Protein AF-0000000085155323 (afdb_homodimer)

Radius of gyration: 38.3 Å; Cα contacts (8 Å, |Δi|>4): 2342; chains: 2; bounding box: 108×114×88 Å

Solvent-accessible surface area (backbone atoms only — not comparable to full-atom values): 46803 Å² total; per-residue (Å²): 136,84,78,76,76,76,76,71,76,67,81,71,76,79,70,75,76,80,62,43,16,63,54,38,17,69,65,25,42,39,68,64,29,49,54,47,26,47,52,47,40,51,40,6,64,74,34,85,39,11,15,18,62,76,39,69,12,22,55,50,49,52,51,49,56,50,46,56,42,41,75,61,59,31,64,68,46,60,58,71,47,78,42,77,42,79,75,39,72,57,72,26,27,37,31,47,90,86,42,78,29,72,39,43,60,63,14,47,70,36,49,40,58,90,95,31,43,64,19,43,70,40,67,32,77,45,52,40,26,64,41,50,81,27,42,65,88,65,51,57,86,47,15,29,33,44,26,40,58,49,99,50,31,52,54,45,26,48,51,16,38,43,74,26,46,33,55,29,37,35,30,34,45,68,76,79,74,69,63,78,50,77,62,29,66,48,93,65,43,46,78,64,47,88,42,30,28,34,36,28,45,55,70,44,40,56,49,56,73,66,52,88,55,59,32,35,39,33,31,58,35,41,40,42,84,34,69,41,44,32,40,39,33,44,34,78,30,35,35,74,53,38,20,41,32,38,36,18,35,61,20,13,36,76,57,6,30,16,26,31,51,19,28,34,14,35,20,32,55,50,44,35,48,62,72,53,37,28,75,38,95,34,56,17,11,41,31,42,35,32,24,17,41,34,66,91,37,54,47,31,55,48,55,53,54,60,67,39,51,42,67,60,53,38,15,43,41,31,41,37,38,33,44,21,32,17,22,59,37,41,50,50,29,27,33,35,34,66,56,80,55,68,79,28,85,96,53,54,69,87,58,49,24,73,29,4,38,20,40,26,23,47,54,36,12,49,34,12,60,67,47,38,72,57,40,70,32,65,58,54,83,70,43,80,51,32,66,41,26,75,50,54,29,14,37,29,37,43,30,9,49,41,72,57,60,31,46,66,69,51,21,72,72,65,42,68,56,53,72,37,30,8,16,83,34,60,76,24,70,60,16,34,60,88,49,46,24,57,70,51,24,28,56,45,28,14,46,52,14,23,52,51,25,40,41,20,58,44,49,59,73,71,43,20,38,67,53,53,93,72,52,82,51,62,57,64,129,136,82,79,78,76,76,76,75,75,68,81,73,76,80,70,76,77,78,62,43,15,63,54,36,17,69,66,26,43,39,68,63,29,46,53,46,26,48,52,48,41,50,38,6,64,74,34,86,38,12,14,18,61,76,38,69,12,22,55,50,50,52,51,51,55,48,46,56,41,42,75,60,60,32,65,67,45,61,58,71,47,77,41,78,42,78,77,39,71,58,72,26,28,37,31,47,90,87,43,78,29,73,39,43,59,64,14,48,71,36,51,40,56,90,93,31,43,66,21,41,70,42,69,32,78,44,51,40,27,63,41,50,81,28,40,64,88,64,50,56,84,46,15,27,33,43,25,40,57,49,99,50,31,53,55,45,26,48,50,18,40,43,76,25,45,34,54,28,38,36,30,34,45,70,75,81,73,68,66,78,50,76,62,30,65,48,94,66,44,47,78,66,47,90,43,28,29,32,37,29,44,54,69,44,40,55,47,56,73,66,52,88,57,59,32,35,39,32,32,58,36,39,41,42,82,32,69,40,45,32,41,39,34,45,36,77,30,35,35,74,53,39,20,39,32,37,35,17,34,60,18,14,34,78,56,7,30,16,25,30,53,17,28,33,14,34,21,33,56,50,42,34,48,63,70,53,40,28,76,39,97,35,56,18,10,42,33,43,36,33,25,17,40,34,68,91,38,55,48,32,56,47,54,54,54,60,68,38,50,42,68,61,52,36,14,43,42,31,41,36,38,33,44,20,30,16,20,61,38,40,50,52,29,27,34,36,34,64,54,80,55,70,80,28,83,96,52,55,71,87,57,49,24,73,30,5,37,21,40,25,22,48,53,35,12,50,33,12,61,68,47,38,72,56,40,68,32,64,59,56,83,70,44,79,51,30,66,42,25,76,51,54,29,14,36,29,36,42,30,9,50,40,73,56,59,32,44,65,68,50,20,72,74,66,41,68,53,53,74,36,30,8,15,82,33,60,75,24,68,60,18,34,60,87,49,45,24,58,70,50,26,26,56,45,27,14,45,50,16,23,52,50,26,40,42,21,57,43,49,58,73,71,41,21,38,68,51,52,92,73,51,82,49,64,55,63,128

InterPro domains:
  IPR003137 PA domain [PF02225] (118-206)
  IPR007484 Peptidase M28 [PF04389] (230-447)
  IPR045175 Peptidase M28 family [PTHR12147] (48-445)
  IPR046450 PA domain superfamily [SSF52025] (94-179)

Nearest PDB structures (foldseek):
  8acg-assembly5_B  TM=6.681E-01  e=7.835E-49  Pseudomonas aeruginosa
  8ac7-assembly2_A  TM=7.004E-01  e=1.296E-47  Pseudomonas aeruginosa
  1xbu-assembly1_A  TM=9.471E-01  e=1.997E-28  Streptomyces griseus
  1tkf-assembly1_A  TM=9.506E-01  e=3.851E-28  Streptomyces griseus
  1tkj-assembly1_A  TM=9.313E-01  e=2.388E-28  Streptomyces griseus

Sequence (954 aa):
MLLAGCSSAGPGLPTAAPDLGHGLAKKVTADAMMAHLRALQNIANTNGGNRADGTPGFQASVDYVAKALRDKGFDVQTPQFDRLYPVSPGKPTLTVAGRGYPVDQASMLVQTPPGGLTGPAVRPAQPSGCAASDYPGALPKGAIAVVDDTRCSVVDKQNSAVARGASALIVVSAPDGHGAPPTLFTPGYYKQLSVPVAVVNPSGAAALAGAGGPVRLILDAVNVKVTSRNVVAQTKTGSAHEVVMVGAHLDGSRAGPGINDNGSGVAAVLETALQLGPLAPVSNAVRFVFWGAGEDGLGGVMDYLFGLDRDQLNDIALYLNFTMLGSPNAGFFTDDGDQSGPPAPGISAADVPEGSAGIERTLAGYLNLAGKRAADMPLNTRADYHPFMVAGVPIGGMTTGASQPKTTVQSRLWGGQAGVPFDPNFQSPRDTADNINRDALAVMGSGVGFAVGSYAQSIGGVNGVPPHDKRHRTRVPMLLAGCSSAGPGLPTAAPDLGHGLAKKVTADAMMAHLRALQNIANTNGGNRADGTPGFQASVDYVAKALRDKGFDVQTPQFDRLYPVSPGKPTLTVAGRGYPVDQASMLVQTPPGGLTGPAVRPAQPSGCAASDYPGALPKGAIAVVDDTRCSVVDKQNSAVARGASALIVVSAPDGHGAPPTLFTPGYYKQLSVPVAVVNPSGAAALAGAGGPVRLILDAVNVKVTSRNVVAQTKTGSAHEVVMVGAHLDGSRAGPGINDNGSGVAAVLETALQLGPLAPVSNAVRFVFWGAGEDGLGGVMDYLFGLDRDQLNDIALYLNFTMLGSPNAGFFTDDGDQSGPPAPGISAADVPEGSAGIERTLAGYLNLAGKRAADMPLNTRADYHPFMVAGVPIGGMTTGASQPKTTVQSRLWGGQAGVPFDPNFQSPRDTADNINRDALAVMGSGVGFAVGSYAQSIGGVNGVPPHDKRHRTRVP

pLDDT: mean 92.62, std 13.23, range [27.25, 99.0]

Organism: Mycolicibacterium paratuberculosis (strain ATCC BAA-968 / K-10) (NCBI:txid262316)

Structure (mmCIF, N/CA/C/O backbone):
data_AF-0000000085155323-model_v1
#
loop_
_entity.id
_entity.type
_entity.pdbx_description
1 polymer LpqL_2
#
loop_
_atom_site.group_PDB
_atom_site.id
_atom_site.type_symbol
_atom_site.label_atom_id
_atom_site.label_alt_id
_atom_site.label_comp_id
_atom_site.label_asym_id
_atom_site.label_entity_id
_atom_site.label_seq_id
_atom_site.pdbx_PDB_ins_code
_atom_site.Cartn_x
_atom_site.Cartn_y
_atom_site.Cartn_z
_atom_site.occupancy
_atom_site.B_iso_or_equiv
_atom_site.auth_seq_id
_atom_site.auth_comp_id
_atom_site.auth_asym_id
_atom_site.auth_atom_id
_atom_site.pdbx_PDB_model_num
ATOM 1 N N . MET A 1 1 ? -54.562 -19.438 40.188 1 27.83 1 MET A N 1
ATOM 2 C CA . MET A 1 1 ? -53.188 -18.953 40.25 1 27.83 1 MET A CA 1
ATOM 3 C C . MET A 1 1 ? -52.562 -18.891 38.875 1 27.83 1 MET A C 1
ATOM 5 O O . MET A 1 1 ? -52.25 -19.938 38.281 1 27.83 1 MET A O 1
ATOM 9 N N . LEU A 1 2 ? -52.938 -17.891 38.062 1 28.45 2 LEU A N 1
ATOM 10 C CA . LEU A 1 2 ? -52.719 -17.594 36.656 1 28.45 2 LEU A CA 1
ATOM 11 C C . LEU A 1 2 ? -51.281 -17.219 36.406 1 28.45 2 LEU A C 1
ATOM 13 O O . LEU A 1 2 ? -50.75 -16.297 37 1 28.45 2 LEU A O 1
ATOM 17 N N . LEU A 1 3 ? -50.438 -18.266 36.062 1 27.25 3 LEU A N 1
ATOM 18 C CA . LEU A 1 3 ? -49.031 -18.188 35.719 1 27.25 3 LEU A CA 1
ATOM 19 C C . LEU A 1 3 ? -48.844 -17.312 34.469 1 27.25 3 LEU A C 1
ATOM 21 O O . LEU A 1 3 ? -49.344 -17.625 33.406 1 27.25 3 LEU A O 1
ATOM 25 N N . ALA A 1 4 ? -48.844 -15.945 34.688 1 34.22 4 ALA A N 1
ATOM 26 C CA . ALA A 1 4 ? -48.5 -14.984 33.656 1 34.22 4 ALA A CA 1
ATOM 27 C C . ALA A 1 4 ? -47.125 -15.312 33.031 1 34.22 4 ALA A C 1
ATOM 29 O O . ALA A 1 4 ? -46.125 -15.383 33.75 1 34.22 4 ALA A O 1
ATOM 30 N N . GLY A 1 5 ? -47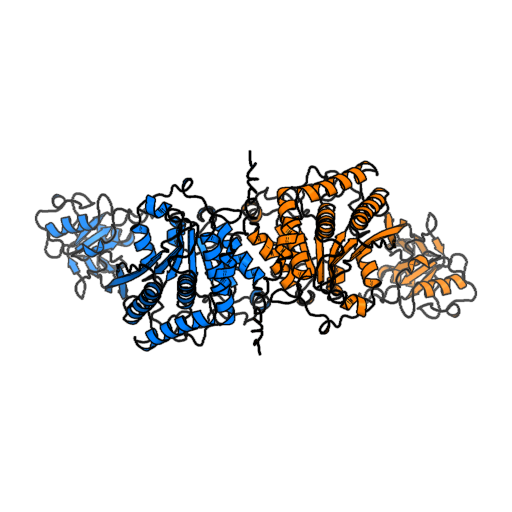.125 -16.219 32.031 1 31.52 5 GLY A N 1
ATOM 31 C CA . GLY A 1 5 ? -45.969 -16.609 31.266 1 31.52 5 GLY A CA 1
ATOM 32 C C . GLY A 1 5 ? -45.188 -15.422 30.719 1 31.52 5 GLY A C 1
ATOM 33 O O . GLY A 1 5 ? -45.75 -14.602 29.984 1 31.52 5 GLY A O 1
ATOM 34 N N . CYS A 1 6 ? -44.219 -14.867 31.516 1 32.56 6 CYS A N 1
ATOM 35 C CA . CYS A 1 6 ? -43.25 -13.844 31.172 1 32.56 6 CYS A CA 1
ATOM 36 C C . CYS A 1 6 ? -42.531 -14.211 29.875 1 32.56 6 CYS A C 1
ATOM 38 O O . CYS A 1 6 ? -41.75 -15.172 29.844 1 32.56 6 CYS A O 1
ATOM 40 N N . SER A 1 7 ? -43.219 -14.133 28.734 1 32.03 7 SER A N 1
ATOM 41 C CA . SER A 1 7 ? -42.469 -14.25 27.5 1 32.03 7 SER A CA 1
ATOM 42 C C . SER A 1 7 ? -41.312 -13.273 27.469 1 32.03 7 SER A C 1
ATOM 44 O O . SER A 1 7 ? -41.5 -12.062 27.5 1 32.03 7 SER A O 1
ATOM 46 N N . SER A 1 8 ? -40.219 -13.633 28.141 1 30.97 8 SER A N 1
ATOM 47 C CA . SER A 1 8 ? -39 -12.852 28.062 1 30.97 8 SER A CA 1
ATOM 48 C C . SER A 1 8 ? -38.562 -12.602 26.625 1 30.97 8 SER A C 1
ATOM 50 O O . SER A 1 8 ? -38.375 -13.555 25.859 1 30.97 8 SER A O 1
ATOM 52 N N . ALA A 1 9 ? -39.094 -11.5 26.094 1 36.16 9 ALA A N 1
ATOM 53 C CA . ALA A 1 9 ? -38.562 -10.984 24.844 1 36.16 9 ALA A CA 1
ATOM 54 C C . ALA A 1 9 ? -37.031 -11.016 24.844 1 36.16 9 ALA A C 1
ATOM 56 O O . ALA A 1 9 ? -36.406 -10.43 25.719 1 36.16 9 ALA A O 1
ATOM 57 N N . GLY A 1 10 ? -36.406 -12.164 24.375 1 30.28 10 GLY A N 1
ATOM 58 C CA . GLY A 1 10 ? -34.969 -12.281 24.203 1 30.28 10 GLY A CA 1
ATOM 59 C C . GLY A 1 10 ? -34.344 -11.07 23.516 1 30.28 10 GLY A C 1
ATOM 60 O O . GLY A 1 10 ? -35.031 -10.352 22.797 1 30.28 10 GLY A O 1
ATOM 61 N N . PRO A 1 11 ? -33.281 -10.508 24.125 1 33.22 11 PRO A N 1
ATOM 62 C CA . PRO A 1 11 ? -32.625 -9.312 23.578 1 33.22 11 PRO A CA 1
ATOM 63 C C . PRO A 1 11 ? -32.344 -9.414 22.078 1 33.22 11 PRO A C 1
ATOM 65 O O . PRO A 1 11 ? -32.125 -10.508 21.578 1 33.22 11 PRO A O 1
ATOM 68 N N . GLY A 1 12 ? -33.062 -8.703 21.312 1 32.88 12 GLY A N 1
ATOM 69 C CA . GLY A 1 12 ? -32.875 -8.562 19.875 1 32.88 12 GLY A CA 1
ATOM 70 C C . GLY A 1 12 ? -31.406 -8.594 19.453 1 32.88 12 GLY A C 1
ATOM 71 O O . GLY A 1 12 ? -30.516 -8.391 20.281 1 32.88 12 GLY A O 1
ATOM 72 N N . LEU A 1 13 ? -30.922 -9.359 18.531 1 31.5 13 LEU A N 1
ATOM 73 C CA . LEU A 1 13 ? -29.609 -9.461 17.906 1 31.5 13 LEU A CA 1
ATOM 74 C C . LEU A 1 13 ? -28.969 -8.078 17.766 1 31.5 13 LEU A C 1
ATOM 76 O O . LEU A 1 13 ? -29.625 -7.125 17.344 1 31.5 13 LEU A O 1
ATOM 80 N N . PRO A 1 14 ? -27.938 -7.785 18.531 1 32.91 14 PRO A N 1
ATOM 81 C CA . PRO A 1 14 ? -27.297 -6.469 18.422 1 32.91 14 PRO A CA 1
ATOM 82 C C . PRO A 1 14 ? -27.125 -6.012 16.969 1 32.91 14 PRO A C 1
ATOM 84 O O . PRO A 1 14 ? -26.703 -6.797 16.125 1 32.91 14 PRO A O 1
ATOM 87 N N . THR A 1 15 ? -27.922 -5.246 16.453 1 38.38 15 THR A N 1
ATOM 88 C CA . THR A 1 15 ? -27.766 -4.629 15.133 1 38.38 15 THR A CA 1
ATOM 89 C C . THR A 1 15 ? -26.328 -4.199 14.914 1 38.38 15 THR A C 1
ATOM 91 O O . THR A 1 15 ? -25.688 -3.643 15.812 1 38.38 15 THR A O 1
ATOM 94 N N . ALA A 1 16 ? -25.625 -4.836 14.047 1 46 16 ALA A N 1
ATOM 95 C CA . ALA A 1 16 ? -24.266 -4.465 13.672 1 46 16 ALA A CA 1
ATOM 96 C C . ALA A 1 16 ? -24.062 -2.955 13.727 1 46 16 ALA A C 1
ATOM 98 O O . ALA A 1 16 ? -24.922 -2.193 13.273 1 46 16 ALA A O 1
ATOM 99 N N . ALA A 1 17 ? -23.266 -2.461 14.602 1 51.88 17 ALA A N 1
ATOM 100 C CA . ALA A 1 17 ? -22.953 -1.034 14.68 1 51.88 17 ALA A CA 1
ATOM 101 C C . ALA A 1 17 ? -22.781 -0.431 13.289 1 51.88 17 ALA A C 1
ATOM 103 O O . ALA A 1 17 ? -22.188 -1.053 12.406 1 51.88 17 ALA A O 1
ATOM 104 N N . PRO A 1 18 ? -23.469 0.708 12.953 1 67.06 18 PRO A N 1
ATOM 105 C CA . PRO A 1 18 ? -23.406 1.331 11.633 1 67.06 18 PRO A CA 1
ATOM 106 C C . PRO A 1 18 ? -21.969 1.636 11.195 1 67.06 18 PRO A C 1
ATOM 108 O O . PRO A 1 18 ? -21.141 1.995 12.031 1 67.06 18 PRO A O 1
ATOM 111 N N . ASP A 1 19 ? -21.578 1.137 10.055 1 86.75 19 ASP A N 1
ATOM 112 C CA . ASP A 1 19 ? -20.297 1.438 9.422 1 86.75 19 ASP A CA 1
ATOM 113 C C . ASP A 1 19 ? -20.203 2.91 9.023 1 86.75 19 ASP A C 1
ATOM 115 O O . ASP A 1 19 ? -20.438 3.256 7.863 1 86.75 19 ASP A O 1
ATOM 119 N N . LEU A 1 20 ? -19.859 3.842 10.023 1 94.88 20 LEU A N 1
ATOM 120 C CA . LEU A 1 20 ? -19.844 5.289 9.836 1 94.88 20 LEU A CA 1
ATOM 121 C C . LEU A 1 20 ? -18.812 5.691 8.797 1 94.88 20 LEU A C 1
ATOM 123 O O . LEU A 1 20 ? -19.016 6.652 8.047 1 94.88 20 LEU A O 1
ATOM 127 N N . GLY A 1 21 ? -17.672 4.922 8.758 1 96.5 21 GLY A N 1
ATOM 128 C CA . GLY A 1 21 ? -16.641 5.211 7.773 1 96.5 21 GLY A CA 1
ATOM 129 C C . GLY A 1 21 ? -17.141 5.145 6.348 1 96.5 21 GLY A C 1
ATOM 130 O O . GLY A 1 21 ? -17.078 6.133 5.613 1 96.5 21 GLY A O 1
ATOM 131 N N . HIS A 1 22 ? -17.828 4.051 5.984 1 95.88 22 HIS A N 1
ATOM 132 C CA . HIS A 1 22 ? -18.328 3.895 4.625 1 95.88 22 HIS A CA 1
ATOM 133 C C . HIS A 1 22 ? -19.531 4.793 4.375 1 95.88 22 HIS A C 1
ATOM 135 O O . HIS A 1 22 ? -19.703 5.309 3.271 1 95.88 22 HIS A O 1
ATOM 141 N N . GLY A 1 23 ? -20.344 4.977 5.391 1 96.94 23 GLY A N 1
ATOM 142 C CA . GLY A 1 23 ? -21.5 5.867 5.254 1 96.94 23 GLY A CA 1
ATOM 143 C C . GLY A 1 23 ? -21.109 7.301 4.957 1 96.94 23 GLY A C 1
ATOM 144 O O . GLY A 1 23 ? -21.672 7.93 4.062 1 96.94 23 GLY A O 1
ATOM 145 N N . LEU A 1 24 ? -20.172 7.809 5.711 1 98.44 24 LEU A N 1
ATOM 146 C CA . LEU A 1 24 ? -19.734 9.188 5.531 1 98.44 24 LEU A CA 1
ATOM 147 C C . LEU A 1 24 ? -18.969 9.352 4.215 1 98.44 24 LEU A C 1
ATOM 149 O O . LEU A 1 24 ? -19.094 10.375 3.545 1 98.44 24 LEU A O 1
ATOM 153 N N . ALA A 1 25 ? -18.172 8.344 3.848 1 98.5 25 ALA A N 1
ATOM 154 C CA . ALA A 1 25 ? -17.469 8.359 2.568 1 98.5 25 ALA A CA 1
ATOM 155 C C . ALA A 1 25 ? -18.438 8.547 1.41 1 98.5 25 ALA A C 1
ATOM 157 O O . ALA A 1 25 ? -18.172 9.305 0.476 1 98.5 25 ALA A O 1
ATOM 158 N N . LYS A 1 26 ? -19.578 7.891 1.477 1 97.69 26 LYS A N 1
ATOM 159 C CA . LYS A 1 26 ? -20.562 7.93 0.402 1 97.69 26 LYS A CA 1
ATOM 160 C C . LYS A 1 26 ? -21.234 9.297 0.312 1 97.69 26 LYS A C 1
ATOM 162 O O . LYS A 1 26 ? -21.641 9.727 -0.767 1 97.69 26 LYS A O 1
ATOM 167 N N . LYS A 1 27 ? -21.25 10 1.38 1 98.56 27 LYS A N 1
ATOM 168 C CA . LYS A 1 27 ? -21.953 11.273 1.44 1 98.56 27 LYS A CA 1
ATOM 169 C C . LYS A 1 27 ? -21.078 12.422 0.977 1 98.56 27 LYS A C 1
ATOM 171 O O . LYS A 1 27 ? -21.562 13.469 0.564 1 98.56 27 LYS A O 1
ATOM 176 N N . VAL A 1 28 ? -19.781 12.25 1.077 1 98.88 28 VAL A N 1
ATOM 177 C CA . VAL A 1 28 ? -18.859 13.281 0.634 1 98.88 28 VAL A CA 1
ATOM 178 C C . VAL A 1 28 ? -18.578 13.125 -0.861 1 98.88 28 VAL A C 1
ATOM 180 O O . VAL A 1 28 ? -17.672 12.398 -1.266 1 98.88 28 VAL A O 1
ATOM 183 N N . THR A 1 29 ? -19.25 13.914 -1.657 1 98.75 29 THR A N 1
ATOM 184 C CA . THR A 1 29 ? -19.25 13.703 -3.102 1 98.75 29 THR A CA 1
ATOM 185 C C . THR A 1 29 ? -18.453 14.789 -3.807 1 98.75 29 THR A C 1
ATOM 187 O O . THR A 1 29 ? -18.234 15.867 -3.256 1 98.75 29 THR A O 1
ATOM 190 N N . ALA A 1 30 ? -18.078 14.516 -5.035 1 98.75 30 ALA A N 1
ATOM 191 C CA . ALA A 1 30 ? -17.359 15.484 -5.859 1 98.75 30 ALA A CA 1
ATOM 192 C C . ALA A 1 30 ? -18.219 16.703 -6.141 1 98.75 30 ALA A C 1
ATOM 194 O O . ALA A 1 30 ? -17.734 17.844 -6.125 1 98.75 30 ALA A O 1
ATOM 195 N N . ASP A 1 31 ? -19.484 16.484 -6.371 1 98.81 31 ASP A N 1
ATOM 196 C CA . ASP A 1 31 ? -20.375 17.594 -6.672 1 98.81 31 ASP A CA 1
ATOM 197 C C . ASP A 1 31 ? -20.453 18.578 -5.5 1 98.81 31 ASP A C 1
ATOM 199 O O . ASP A 1 31 ? -20.375 19.797 -5.691 1 98.81 31 ASP A O 1
ATOM 203 N N . ALA A 1 32 ? -20.641 18.047 -4.336 1 98.88 32 ALA A N 1
ATOM 204 C CA . ALA A 1 32 ? -20.734 18.891 -3.15 1 98.88 32 ALA A CA 1
ATOM 205 C C . ALA A 1 32 ? -19.422 19.641 -2.91 1 98.88 32 ALA A C 1
ATOM 207 O O . ALA A 1 32 ? -19.438 20.844 -2.578 1 98.88 32 ALA A O 1
ATOM 208 N N . MET A 1 33 ? -18.328 19 -3.109 1 98.94 33 MET A N 1
ATOM 209 C CA . MET A 1 33 ? -17.031 19.641 -2.898 1 98.94 33 MET A CA 1
ATOM 210 C C . MET A 1 33 ? -16.781 20.703 -3.957 1 98.94 33 MET A C 1
ATOM 212 O O . MET A 1 33 ? -16.234 21.781 -3.652 1 98.94 33 MET A O 1
ATOM 216 N N . MET A 1 34 ? -17.156 20.422 -5.172 1 98.94 34 MET A N 1
ATOM 217 C CA . MET A 1 34 ? -16.969 21.391 -6.242 1 98.94 34 MET A CA 1
ATOM 218 C C . MET A 1 34 ? -17.781 22.656 -5.973 1 98.94 34 MET A C 1
ATOM 220 O O . MET A 1 34 ? -17.344 23.7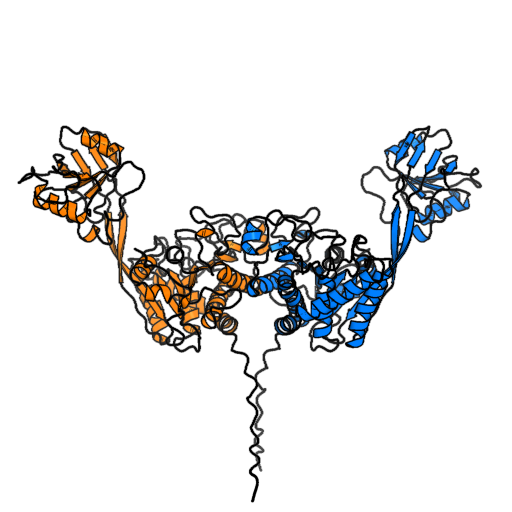5 -6.324 1 98.94 34 MET A O 1
ATOM 224 N N . ALA A 1 35 ? -18.938 22.5 -5.344 1 98.94 35 ALA A N 1
ATOM 225 C CA . ALA A 1 35 ? -19.719 23.688 -4.973 1 98.94 35 ALA A CA 1
ATOM 226 C C . ALA A 1 35 ? -18.922 24.578 -4.023 1 98.94 35 ALA A C 1
ATOM 228 O O . ALA A 1 35 ? -18.938 25.797 -4.16 1 98.94 35 ALA A O 1
ATOM 229 N N . HIS A 1 36 ? -18.25 23.984 -3.061 1 98.94 36 HIS A N 1
ATOM 230 C CA . HIS A 1 36 ? -17.391 24.766 -2.17 1 98.94 36 HIS A CA 1
ATOM 231 C C . HIS A 1 36 ? -16.234 25.406 -2.938 1 98.94 36 HIS A C 1
ATOM 233 O O . HIS A 1 36 ? -15.883 26.547 -2.676 1 98.94 36 HIS A O 1
ATOM 239 N N . LEU A 1 37 ? -15.633 24.672 -3.881 1 98.94 37 LEU A N 1
ATOM 240 C CA . LEU A 1 37 ? -14.5 25.172 -4.637 1 98.94 37 LEU A CA 1
ATOM 241 C C . LEU A 1 37 ? -14.906 26.375 -5.496 1 98.94 37 LEU A C 1
ATOM 243 O O . LEU A 1 37 ? -14.141 27.328 -5.633 1 98.94 37 LEU A O 1
ATOM 247 N N . ARG A 1 38 ? -16.078 26.312 -6.051 1 98.88 38 ARG A N 1
ATOM 248 C CA . ARG A 1 38 ? -16.562 27.422 -6.844 1 98.88 38 ARG A CA 1
ATOM 249 C C . ARG A 1 38 ? -16.844 28.641 -5.965 1 98.88 38 ARG A C 1
ATOM 251 O O . ARG A 1 38 ? -16.641 29.781 -6.387 1 98.88 38 ARG A O 1
ATOM 258 N N . ALA A 1 39 ? -17.359 28.391 -4.789 1 98.94 39 ALA A N 1
ATOM 259 C CA . ALA A 1 39 ? -17.547 29.5 -3.85 1 98.94 39 ALA A CA 1
ATOM 260 C C . ALA A 1 39 ? -16.219 30.156 -3.498 1 98.94 39 ALA A C 1
ATOM 262 O O . ALA A 1 39 ? -16.125 31.391 -3.463 1 98.94 39 ALA A O 1
ATOM 263 N N . LEU A 1 40 ? -15.227 29.359 -3.254 1 98.94 40 LEU A N 1
ATOM 264 C CA . LEU A 1 40 ? -13.898 29.891 -2.934 1 98.94 40 LEU A CA 1
ATOM 265 C C . LEU A 1 40 ? -13.305 30.609 -4.133 1 98.94 40 LEU A C 1
ATOM 267 O O . LEU A 1 40 ? -12.625 31.641 -3.971 1 98.94 40 LEU A O 1
ATOM 271 N N . GLN A 1 41 ? -13.539 30.047 -5.324 1 98.88 41 GLN A N 1
ATOM 272 C CA . GLN A 1 41 ? -13.117 30.719 -6.551 1 98.88 41 GLN A CA 1
ATOM 273 C C . GLN A 1 41 ? -13.75 32.094 -6.676 1 98.88 41 GLN A C 1
ATOM 275 O O . GLN A 1 41 ? -13.07 33.062 -7.016 1 98.88 41 GLN A O 1
ATOM 280 N N . ASN A 1 42 ? -15.008 32.156 -6.441 1 98.88 42 ASN A N 1
ATOM 281 C CA . ASN A 1 42 ? -15.719 33.406 -6.52 1 98.88 42 ASN A CA 1
ATOM 282 C C . ASN A 1 42 ? -15.18 34.438 -5.508 1 98.88 42 ASN A C 1
ATOM 284 O O . ASN A 1 42 ? -15.086 35.625 -5.797 1 98.88 42 ASN A O 1
ATOM 288 N N . ILE A 1 43 ? -14.883 33.969 -4.34 1 98.94 43 ILE A N 1
ATOM 289 C CA . ILE A 1 43 ? -14.289 34.812 -3.316 1 98.94 43 ILE A CA 1
ATOM 290 C C . ILE A 1 43 ? -12.969 35.406 -3.828 1 98.94 43 ILE A C 1
ATOM 292 O O . ILE A 1 43 ? -12.727 36.594 -3.711 1 98.94 43 ILE A O 1
ATOM 296 N N . ALA A 1 44 ? -12.109 34.531 -4.367 1 98.81 44 ALA A N 1
ATOM 297 C CA . ALA A 1 44 ? -10.844 35.031 -4.918 1 98.81 44 ALA A CA 1
ATOM 298 C C . ALA A 1 44 ? -11.086 36.062 -6.008 1 98.81 44 ALA A C 1
ATOM 300 O O . ALA A 1 44 ? -10.453 37.125 -6.02 1 98.81 44 ALA A O 1
ATOM 301 N N . ASN A 1 45 ? -12.039 35.75 -6.91 1 98.56 45 ASN A N 1
ATOM 302 C CA . ASN A 1 45 ? -12.336 36.625 -8.039 1 98.56 45 ASN A CA 1
ATOM 303 C C . ASN A 1 45 ? -12.75 38 -7.57 1 98.56 45 ASN A C 1
ATOM 305 O O . ASN A 1 45 ? -12.414 39 -8.211 1 98.56 45 ASN A O 1
ATOM 309 N N . THR A 1 46 ? -13.422 38.062 -6.508 1 98.44 46 THR A N 1
ATOM 310 C CA . THR A 1 46 ? -14.008 39.344 -6.074 1 98.44 46 THR A CA 1
ATOM 311 C C . THR A 1 46 ? -13.102 40.031 -5.078 1 98.44 46 THR A C 1
ATOM 313 O O . THR A 1 46 ? -13.445 41.094 -4.559 1 98.44 46 THR A O 1
ATOM 316 N N . ASN A 1 47 ? -12.031 39.406 -4.742 1 98.31 47 ASN A N 1
ATOM 317 C CA . ASN A 1 47 ? -11.133 40 -3.75 1 98.31 47 ASN A CA 1
ATOM 318 C C . ASN A 1 47 ? -9.688 40.031 -4.238 1 98.31 47 ASN A C 1
ATOM 320 O O . ASN A 1 47 ? -8.789 39.562 -3.535 1 98.31 47 ASN A O 1
ATOM 324 N N . GLY A 1 48 ? -9.508 40.5 -5.434 1 96.81 48 GLY A N 1
ATOM 325 C CA . GLY A 1 48 ? -8.164 40.75 -5.938 1 96.81 48 GLY A CA 1
ATOM 326 C C . GLY A 1 48 ? -7.516 39.469 -6.488 1 96.81 48 GLY A C 1
ATOM 327 O O . GLY A 1 48 ? -6.297 39.438 -6.68 1 96.81 48 GLY A O 1
ATOM 328 N N . GLY A 1 49 ? -8.188 38.469 -6.652 1 98.06 49 GLY A N 1
ATOM 329 C CA . GLY A 1 49 ? -7.727 37.281 -7.355 1 98.06 49 GLY A CA 1
ATOM 330 C C . GLY A 1 49 ? -7.105 36.25 -6.434 1 98.06 49 GLY A C 1
ATOM 331 O O . GLY A 1 49 ? -6.496 35.281 -6.898 1 98.06 49 GLY A O 1
ATOM 332 N N . ASN A 1 50 ? -7.207 36.438 -5.113 1 97.56 50 ASN A N 1
ATOM 333 C CA . ASN A 1 50 ? -6.578 35.469 -4.215 1 97.56 50 ASN A CA 1
ATOM 334 C C . ASN A 1 50 ? -7.312 35.406 -2.881 1 97.56 50 ASN A C 1
ATOM 336 O O . ASN A 1 50 ? -8.266 36.125 -2.645 1 97.56 50 ASN A O 1
ATOM 340 N N . ARG A 1 51 ? -6.875 34.438 -2.059 1 98.19 51 ARG A N 1
ATOM 341 C CA . ARG A 1 51 ? -7.391 34.188 -0.717 1 98.19 51 ARG A CA 1
ATOM 342 C C . ARG A 1 51 ? -6.258 34.094 0.301 1 98.19 51 ARG A C 1
ATOM 344 O O . ARG A 1 51 ? -6.305 33.281 1.223 1 98.19 51 ARG A O 1
ATOM 351 N N . ALA A 1 52 ? -5.195 34.844 0.059 1 95.25 52 ALA A N 1
ATOM 352 C CA . ALA A 1 52 ? -4.016 34.812 0.918 1 95.25 52 ALA A CA 1
ATOM 353 C C . ALA A 1 52 ? -4.305 35.438 2.279 1 95.25 52 ALA A C 1
ATOM 355 O O . ALA A 1 52 ? -5.086 36.375 2.379 1 95.25 52 ALA A O 1
ATOM 356 N N . ASP A 1 53 ? -3.668 34.906 3.283 1 94.5 53 ASP A N 1
ATOM 357 C CA . ASP A 1 53 ? -3.785 35.469 4.621 1 94.5 53 ASP A CA 1
ATOM 358 C C . ASP A 1 53 ? -3.477 36.969 4.605 1 94.5 53 ASP A C 1
ATOM 360 O O . ASP A 1 53 ? -2.564 37.406 3.904 1 94.5 53 ASP A O 1
ATOM 364 N N . GLY A 1 54 ? -4.266 37.688 5.406 1 90.62 54 GLY A N 1
ATOM 365 C CA . GLY A 1 54 ? -4.07 39.156 5.477 1 90.62 54 GLY A CA 1
ATOM 366 C C . GLY A 1 54 ? -4.812 39.906 4.395 1 90.62 54 GLY A C 1
ATOM 367 O O . GLY A 1 54 ? -4.773 41.125 4.352 1 90.62 54 GLY A O 1
ATOM 368 N N . THR A 1 55 ? -5.527 39.25 3.533 1 93.25 55 THR A N 1
ATOM 369 C CA . THR A 1 55 ? -6.281 39.906 2.461 1 93.25 55 THR A CA 1
ATOM 370 C C . THR A 1 55 ? -7.785 39.781 2.713 1 93.25 55 THR A C 1
ATOM 372 O O . THR A 1 55 ? -8.219 38.969 3.518 1 93.25 55 THR A O 1
ATOM 375 N N . PRO A 1 56 ? -8.57 40.594 1.981 1 96.81 56 PRO A N 1
ATOM 376 C CA . PRO A 1 56 ? -10.031 40.469 2.094 1 96.81 56 PRO A CA 1
ATOM 377 C C . PRO A 1 56 ? -10.531 39.094 1.618 1 96.81 56 PRO A C 1
ATOM 379 O O . PRO A 1 56 ? -11.531 38.594 2.131 1 96.81 56 PRO A O 1
ATOM 382 N N . GLY A 1 57 ? -9.812 38.531 0.653 1 98.38 57 GLY A N 1
ATOM 383 C CA . GLY A 1 57 ? -10.195 37.188 0.193 1 98.38 57 GLY A CA 1
ATOM 384 C C . GLY A 1 57 ? -10.125 36.156 1.284 1 98.38 57 GLY A C 1
ATOM 385 O O . GLY A 1 57 ? -10.977 35.25 1.354 1 98.38 57 GLY A O 1
ATOM 386 N N . PHE A 1 58 ? -9.094 36.281 2.07 1 97.69 58 PHE A N 1
ATOM 387 C CA . PHE A 1 58 ? -8.984 35.344 3.186 1 97.69 58 PHE A CA 1
ATOM 388 C C . PHE A 1 58 ? -10.133 35.531 4.172 1 97.69 58 PHE A C 1
ATOM 390 O O . PHE A 1 58 ? -10.75 34.562 4.609 1 97.69 58 PHE A O 1
ATOM 397 N N . GLN A 1 59 ? -10.406 36.75 4.527 1 97.88 59 GLN A N 1
ATOM 398 C CA . GLN A 1 59 ? -11.484 37.031 5.469 1 97.88 59 GLN A CA 1
ATOM 399 C C . GLN A 1 59 ? -12.82 36.531 4.949 1 97.88 59 GLN A C 1
ATOM 401 O O . GLN A 1 59 ? -13.617 35.969 5.711 1 97.88 59 GLN A O 1
ATOM 406 N N . ALA A 1 60 ? -13.023 36.688 3.67 1 98.81 60 ALA A N 1
ATOM 407 C CA . ALA A 1 60 ? -14.258 36.188 3.066 1 98.81 60 ALA A CA 1
ATOM 408 C C . ALA A 1 60 ? -14.312 34.656 3.115 1 98.81 60 ALA A C 1
ATOM 410 O O . ALA A 1 60 ? -15.391 34.094 3.268 1 98.81 60 ALA A O 1
ATOM 411 N N . SER A 1 61 ? -13.188 34.031 2.926 1 98.88 61 SER A N 1
ATOM 412 C CA . SER A 1 61 ? -13.125 32.562 3.027 1 98.88 61 SER A CA 1
ATOM 413 C C . SER A 1 61 ? -13.453 32.094 4.441 1 98.88 61 SER A C 1
ATOM 415 O O . SER A 1 61 ? -14.156 31.094 4.621 1 98.88 61 SER A O 1
ATOM 417 N N . VAL A 1 62 ? -12.898 32.781 5.48 1 98.88 62 VAL A N 1
ATOM 418 C CA . VAL A 1 62 ? -13.219 32.5 6.875 1 98.88 62 VAL A CA 1
ATOM 419 C C . VAL A 1 62 ? -14.727 32.594 7.09 1 98.88 62 VAL A C 1
ATOM 421 O O . VAL A 1 62 ? -15.336 31.688 7.676 1 98.88 62 VAL A O 1
ATOM 424 N N . ASP A 1 63 ? -15.297 33.688 6.613 1 98.81 63 ASP A N 1
ATOM 425 C CA . ASP A 1 63 ? -16.719 33.938 6.781 1 98.81 63 ASP A CA 1
ATOM 426 C C . ASP A 1 63 ? -17.547 32.812 6.102 1 98.81 63 ASP A C 1
ATOM 428 O O . ASP A 1 63 ? -18.562 32.375 6.637 1 98.81 63 ASP A O 1
ATOM 432 N N . TYR A 1 64 ? -17.109 32.438 4.965 1 98.94 64 TYR A N 1
ATOM 433 C CA . TYR A 1 64 ? -17.812 31.391 4.215 1 98.94 64 TYR A CA 1
ATOM 434 C C . TYR A 1 64 ? -17.844 30.078 4.992 1 98.94 64 TYR A C 1
ATOM 436 O O . TYR A 1 64 ? -18.906 29.484 5.168 1 98.94 64 TYR A O 1
ATOM 444 N N . VAL A 1 65 ? -16.672 29.594 5.391 1 98.94 65 VAL A N 1
ATOM 445 C CA . VAL A 1 65 ? -16.562 28.328 6.09 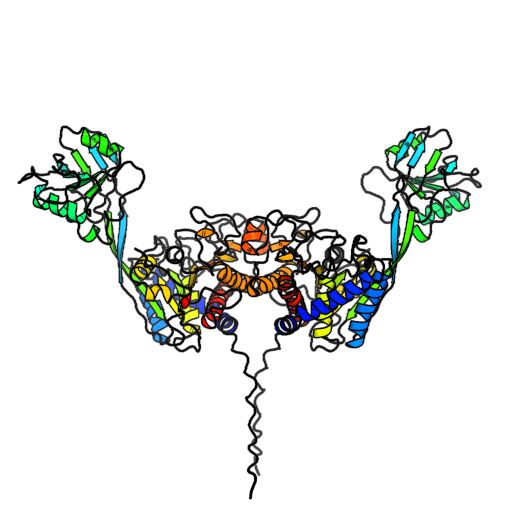1 98.94 65 VAL A CA 1
ATOM 446 C C . VAL A 1 65 ? -17.312 28.391 7.414 1 98.94 65 VAL A C 1
ATOM 448 O O . VAL A 1 65 ? -18.062 27.484 7.762 1 98.94 65 VAL A O 1
ATOM 451 N N . ALA A 1 66 ? -17.125 29.469 8.172 1 98.94 66 ALA A N 1
ATOM 452 C CA . ALA A 1 66 ? -17.797 29.641 9.461 1 98.94 66 ALA A CA 1
ATOM 453 C C . ALA A 1 66 ? -19.312 29.625 9.289 1 98.94 66 ALA A C 1
ATOM 455 O O . ALA A 1 66 ? -20.016 29 10.086 1 98.94 66 ALA A O 1
ATOM 456 N N . LYS A 1 67 ? -19.766 30.344 8.312 1 98.88 67 LYS A N 1
ATOM 457 C CA . LYS A 1 67 ? -21.203 30.391 8.07 1 98.88 67 LYS A CA 1
ATOM 458 C C . LYS A 1 67 ? -21.766 29.016 7.727 1 98.88 67 LYS A C 1
ATOM 460 O O . LYS A 1 67 ? -22.844 28.641 8.195 1 98.88 67 LYS A O 1
ATOM 465 N N . ALA A 1 68 ? -21.094 28.328 6.809 1 98.94 68 ALA A N 1
ATOM 466 C CA . ALA A 1 68 ? -21.547 26.984 6.418 1 98.94 68 ALA A CA 1
ATOM 467 C C . ALA A 1 68 ? -21.672 26.078 7.633 1 98.94 68 ALA A C 1
ATOM 469 O O . ALA A 1 68 ? -22.641 25.328 7.758 1 98.94 68 ALA A O 1
ATOM 470 N N . LEU A 1 69 ? -20.688 26.125 8.508 1 98.94 69 LEU A N 1
ATOM 471 C CA . LEU A 1 69 ? -20.672 25.297 9.711 1 98.94 69 LEU A CA 1
ATOM 472 C C . LEU A 1 69 ? -21.781 25.719 10.672 1 98.94 69 LEU A C 1
ATOM 474 O O . LEU A 1 69 ? -22.484 24.875 11.219 1 98.94 69 LEU A O 1
ATOM 478 N N . ARG A 1 70 ? -21.969 27.031 10.891 1 98.88 70 ARG A N 1
ATOM 479 C CA . ARG A 1 70 ? -23.016 27.531 11.773 1 98.88 70 ARG A CA 1
ATOM 480 C C . ARG A 1 70 ? -24.391 27.172 11.242 1 98.88 70 ARG A C 1
ATOM 482 O O . ARG A 1 70 ? -25.281 26.781 12.016 1 98.88 70 ARG A O 1
ATOM 489 N N . ASP A 1 71 ? -24.562 27.312 9.953 1 98.75 71 ASP A N 1
ATOM 490 C CA . ASP A 1 71 ? -25.844 26.969 9.328 1 98.75 71 ASP A CA 1
ATOM 491 C C . ASP A 1 71 ? -26.188 25.5 9.539 1 98.75 71 ASP A C 1
ATOM 493 O O . ASP A 1 71 ? -27.375 25.141 9.602 1 98.75 71 ASP A O 1
ATOM 497 N N . LYS A 1 72 ? -25.172 24.656 9.641 1 98.62 72 LYS A N 1
ATOM 498 C CA . LYS A 1 72 ? -25.391 23.234 9.867 1 98.62 72 LYS A CA 1
ATOM 499 C C . LYS A 1 72 ? -25.641 22.938 11.336 1 98.62 72 LYS A C 1
ATOM 501 O O . LYS A 1 72 ? -26 21.812 11.703 1 98.62 72 LYS A O 1
ATOM 506 N N . GLY A 1 73 ? -25.297 23.906 12.227 1 98.75 73 GLY A N 1
ATOM 507 C CA . GLY A 1 73 ? -25.625 23.75 13.633 1 98.75 73 GLY A CA 1
ATOM 508 C C . GLY A 1 73 ? -24.406 23.656 14.531 1 98.75 73 GLY A C 1
ATOM 509 O O . GLY A 1 73 ? -24.531 23.484 15.742 1 98.75 73 GLY A O 1
ATOM 510 N N . PHE A 1 74 ? -23.266 23.844 14.008 1 98.88 74 PHE A N 1
ATOM 511 C CA . PHE A 1 74 ? -22.062 23.797 14.82 1 98.88 74 PHE A CA 1
ATOM 512 C C . PHE A 1 74 ? -21.906 25.078 15.633 1 98.88 74 PHE A C 1
ATOM 514 O O . PHE A 1 74 ? -22.297 26.156 15.18 1 98.88 74 PHE A O 1
ATOM 521 N N . ASP A 1 75 ? -21.328 24.922 16.828 1 98.62 75 ASP A N 1
ATOM 522 C CA . ASP A 1 75 ? -20.703 26.062 17.5 1 98.62 75 ASP A CA 1
ATOM 523 C C . ASP A 1 75 ? -19.328 26.375 16.891 1 98.62 75 ASP A C 1
ATOM 525 O O . ASP A 1 75 ? -18.422 25.531 16.953 1 98.62 75 ASP A O 1
ATOM 529 N N . VAL A 1 76 ? -19.219 27.562 16.312 1 98.88 76 VAL A N 1
ATOM 530 C CA . VAL A 1 76 ? -18 27.859 15.555 1 98.88 76 VAL A CA 1
ATOM 531 C C . VAL A 1 76 ? -17.219 28.953 16.266 1 98.88 76 VAL A C 1
ATOM 533 O O . VAL A 1 76 ? -17.781 29.984 16.656 1 98.88 76 VAL A O 1
ATOM 536 N N . GLN A 1 77 ? -15.961 28.656 16.516 1 98.69 77 GLN A N 1
ATOM 537 C CA . GLN A 1 77 ? -15.023 29.656 17.031 1 98.69 77 GLN A CA 1
ATOM 538 C C . GLN A 1 77 ? -14.055 30.109 15.93 1 98.69 77 GLN A C 1
ATOM 540 O O . GLN A 1 77 ? -13.617 29.297 15.117 1 98.69 77 GLN A O 1
ATOM 545 N N . THR A 1 78 ? -13.75 31.391 15.914 1 98.56 78 THR A N 1
ATOM 546 C CA . THR A 1 78 ? -12.766 31.922 14.984 1 98.56 78 THR A CA 1
ATOM 547 C C . THR A 1 78 ? -11.688 32.719 15.727 1 98.56 78 THR A C 1
ATOM 549 O O . THR A 1 78 ? -11.531 33.906 15.508 1 98.56 78 THR A O 1
ATOM 552 N N . PRO A 1 79 ? -10.898 32.062 16.531 1 97.44 79 PRO A N 1
ATOM 553 C CA . PRO A 1 79 ? -9.859 32.781 17.281 1 97.44 79 PRO A CA 1
ATOM 554 C C . PRO A 1 79 ? -8.891 33.531 16.375 1 97.44 79 PRO A C 1
ATOM 556 O O . PRO A 1 79 ? -8.523 33.031 15.305 1 97.44 79 PRO A O 1
ATOM 559 N N . GLN A 1 80 ? -8.539 34.688 16.875 1 95.31 80 GLN A N 1
ATOM 560 C CA . GLN A 1 80 ? -7.59 35.5 16.156 1 95.31 80 GLN A CA 1
ATOM 561 C C . GLN A 1 80 ? -6.172 35.344 16.688 1 95.31 80 GLN A C 1
ATOM 563 O O . GLN A 1 80 ? -5.992 34.969 17.859 1 95.31 80 GLN A O 1
ATOM 568 N N . PHE A 1 81 ? -5.219 35.531 15.82 1 90.75 81 PHE A N 1
ATOM 569 C CA . PHE A 1 81 ? -3.816 35.562 16.219 1 90.75 81 PHE A CA 1
ATOM 570 C C . PHE A 1 81 ? -3.035 36.5 15.297 1 90.75 81 PHE A C 1
ATOM 572 O O . PHE A 1 81 ? -3.426 36.719 14.148 1 90.75 81 PHE A O 1
ATOM 579 N N . ASP A 1 82 ? -2.002 36.969 15.922 1 86.88 82 ASP A N 1
ATOM 580 C CA . ASP A 1 82 ? -1.169 37.906 15.156 1 86.88 82 ASP A CA 1
ATOM 581 C C . ASP A 1 82 ? 0.069 37.188 14.602 1 86.88 82 ASP A C 1
ATOM 583 O O . ASP A 1 82 ? 0.601 36.281 15.234 1 86.88 82 ASP A O 1
ATOM 587 N N . ARG A 1 83 ? 0.393 37.625 13.414 1 84.06 83 ARG A N 1
ATOM 588 C CA . ARG A 1 83 ? 1.66 37.188 12.836 1 84.06 83 ARG A CA 1
ATOM 589 C C . ARG A 1 83 ? 2.357 38.344 12.125 1 84.06 83 ARG A C 1
ATOM 591 O O . ARG A 1 83 ? 1.736 39.375 11.844 1 84.06 83 ARG A O 1
ATOM 598 N N . LEU A 1 84 ? 3.652 38.031 12.008 1 83.06 84 LEU A N 1
ATOM 599 C CA . LEU A 1 84 ? 4.414 39.031 11.242 1 83.06 84 LEU A CA 1
ATOM 600 C C . LEU A 1 84 ? 4.535 38.594 9.781 1 83.06 84 LEU A C 1
ATOM 602 O O . LEU A 1 84 ? 4.73 37.406 9.492 1 83.06 84 LEU A O 1
ATOM 606 N N . TYR A 1 85 ? 4.23 39.438 8.922 1 82.06 85 TYR A N 1
ATOM 607 C CA . TYR A 1 85 ? 4.406 39.219 7.484 1 82.06 85 TYR A CA 1
ATOM 608 C C . TYR A 1 85 ? 5.602 40 6.965 1 82.06 85 TYR A C 1
ATOM 610 O O . TYR A 1 85 ? 5.656 41.25 7.102 1 82.06 85 TYR A O 1
ATOM 618 N N . PRO A 1 86 ? 6.551 39.25 6.359 1 83.12 86 PRO A N 1
ATOM 619 C CA . PRO A 1 86 ? 7.691 39.969 5.781 1 83.12 86 PRO A CA 1
ATOM 620 C C . PRO A 1 86 ? 7.367 40.594 4.434 1 83.12 86 PRO A C 1
ATOM 622 O O . PRO A 1 86 ? 7.219 39.906 3.432 1 83.12 86 PRO A O 1
ATOM 625 N N . VAL A 1 87 ? 7.27 41.812 4.398 1 81.5 87 VAL A N 1
ATOM 626 C CA . VAL A 1 87 ? 6.969 42.562 3.182 1 81.5 87 VAL A CA 1
ATOM 627 C C . VAL A 1 87 ? 8.227 42.688 2.324 1 81.5 87 VAL A C 1
ATOM 629 O O . VAL A 1 87 ? 8.18 42.5 1.106 1 81.5 87 VAL A O 1
ATOM 632 N N . SER A 1 88 ? 9.312 43.031 2.891 1 88.56 88 SER A N 1
ATOM 633 C CA . SER A 1 88 ? 10.602 43.156 2.223 1 88.56 88 SER A CA 1
ATOM 634 C C . SER A 1 88 ? 11.75 42.781 3.154 1 88.56 88 SER A C 1
ATOM 636 O O . SER A 1 88 ? 11.781 43.219 4.309 1 88.56 88 SER A O 1
ATOM 638 N N . PRO A 1 89 ? 12.617 42 2.627 1 89.25 89 PRO A N 1
ATOM 639 C CA . PRO A 1 89 ? 13.719 41.562 3.49 1 89.25 89 PRO A CA 1
ATOM 640 C C . PRO A 1 89 ? 14.711 42.688 3.773 1 89.25 89 PRO A C 1
ATOM 642 O O . PRO A 1 89 ? 15.461 42.625 4.75 1 89.25 89 PRO A O 1
ATOM 645 N N . GLY A 1 90 ? 14.742 43.656 3.021 1 92.5 90 GLY A N 1
ATOM 646 C CA . GLY A 1 90 ? 15.781 44.656 3.148 1 92.5 90 GLY A CA 1
ATOM 647 C C . GLY A 1 90 ? 17.188 44.094 3.115 1 92.5 90 GLY A C 1
ATOM 648 O O . GLY A 1 90 ? 17.422 43.062 2.494 1 92.5 90 GLY A O 1
ATOM 649 N N . LYS A 1 91 ? 18.141 44.781 3.49 1 93.69 91 LYS A N 1
ATOM 650 C CA . LYS A 1 91 ? 19.516 44.344 3.648 1 93.69 91 LYS A CA 1
ATOM 651 C C . LYS A 1 91 ? 20.078 44.781 5.004 1 93.69 91 LYS A C 1
ATOM 653 O O . LYS A 1 91 ? 20.984 45.594 5.074 1 93.69 91 LYS A O 1
ATOM 658 N N . PRO A 1 92 ? 19.531 44.188 6.039 1 97.06 92 PRO A N 1
ATOM 659 C CA . PRO A 1 92 ? 20.062 44.531 7.359 1 97.06 92 PRO A CA 1
ATOM 660 C C . PRO A 1 92 ? 21.578 44.344 7.453 1 97.06 92 PRO A C 1
ATOM 662 O O . PRO A 1 92 ? 22.094 43.281 7.098 1 97.06 92 PRO A O 1
ATOM 665 N N . THR A 1 93 ? 22.234 45.375 7.91 1 97.56 93 THR A N 1
ATOM 666 C CA . THR A 1 93 ? 23.688 45.375 7.848 1 97.56 93 THR A CA 1
ATOM 667 C C . THR A 1 93 ? 24.266 46.188 9.008 1 97.56 93 THR A C 1
ATOM 669 O O . THR A 1 93 ? 23.734 47.219 9.375 1 97.56 93 THR A O 1
ATOM 672 N N . LEU A 1 94 ? 25.281 45.656 9.586 1 97.44 94 LEU A N 1
ATOM 673 C CA . LEU A 1 94 ? 26.156 46.344 10.508 1 97.44 94 LEU A CA 1
ATOM 674 C C . LEU A 1 94 ? 27.453 46.781 9.82 1 97.44 94 LEU A C 1
ATOM 676 O O . LEU A 1 94 ? 28.156 45.938 9.242 1 97.44 94 LEU A O 1
ATOM 680 N N . THR A 1 95 ? 27.688 48.031 9.797 1 97.06 95 THR A N 1
ATOM 681 C CA . THR A 1 95 ? 28.938 48.5 9.219 1 97.06 95 THR A CA 1
ATOM 682 C C . THR A 1 95 ? 29.922 48.906 10.312 1 97.06 95 THR A C 1
ATOM 684 O O . THR A 1 95 ? 29.609 49.781 11.133 1 97.06 95 THR A O 1
ATOM 687 N N . VAL A 1 96 ? 31.062 48.281 10.305 1 96.06 96 VAL A N 1
ATOM 688 C CA . VAL A 1 96 ? 32.156 48.594 11.227 1 96.06 96 VAL A CA 1
ATOM 689 C C . VAL A 1 96 ? 33.406 48.938 10.43 1 96.06 96 VAL A C 1
ATOM 691 O O . VAL A 1 96 ? 33.875 48.156 9.609 1 96.06 96 VAL A O 1
ATOM 694 N N . ALA A 1 97 ? 33.938 50.188 10.672 1 93.38 97 ALA A N 1
ATOM 695 C CA . ALA A 1 97 ? 35.156 50.625 10.008 1 93.38 97 ALA A CA 1
ATOM 696 C C . ALA A 1 97 ? 35.031 50.469 8.492 1 93.38 97 ALA A C 1
ATOM 698 O O . ALA A 1 97 ? 35.969 49.969 7.852 1 93.38 97 ALA A O 1
ATOM 699 N N . GLY A 1 98 ? 33.906 50.719 8.031 1 93.12 98 GLY A N 1
ATOM 700 C CA . GLY A 1 98 ? 33.688 50.75 6.59 1 93.12 98 GLY A CA 1
ATOM 701 C C . GLY A 1 98 ? 33.344 49.406 6 1 93.12 98 GLY A C 1
ATOM 702 O O . GLY A 1 98 ? 33 49.312 4.816 1 93.12 98 GLY A O 1
ATOM 703 N N . ARG A 1 99 ? 33.406 48.344 6.75 1 95.12 99 ARG A N 1
ATOM 704 C CA . ARG A 1 99 ? 33.062 47 6.277 1 95.12 99 ARG A CA 1
ATOM 705 C C . ARG A 1 99 ? 31.688 46.594 6.762 1 95.12 99 ARG A C 1
ATOM 707 O O . ARG A 1 99 ? 31.359 46.75 7.938 1 95.12 99 ARG A O 1
ATOM 714 N N . GLY A 1 100 ? 30.922 46.062 5.812 1 96.38 100 GLY A N 1
ATOM 715 C CA . GLY A 1 100 ? 29.562 45.656 6.121 1 96.38 100 GLY A CA 1
ATOM 716 C C . GLY A 1 100 ? 29.469 44.188 6.527 1 96.38 100 GLY A C 1
ATOM 717 O O . GLY A 1 100 ? 30.156 43.344 5.957 1 96.38 100 GLY A O 1
ATOM 718 N N . TYR A 1 101 ? 28.656 43.906 7.562 1 95.88 101 TYR A N 1
ATOM 719 C CA . TYR A 1 101 ? 28.344 42.562 8.039 1 95.88 101 TYR A CA 1
ATOM 720 C C . TYR A 1 101 ? 26.828 42.344 8.094 1 95.88 101 TYR A C 1
ATOM 722 O O . TYR A 1 101 ? 26.094 43.125 8.672 1 95.88 101 TYR A O 1
ATOM 730 N N . PRO A 1 102 ? 26.406 41.219 7.492 1 94.88 102 PRO A N 1
ATOM 731 C CA . PRO A 1 102 ? 24.969 40.938 7.602 1 94.88 102 PRO A CA 1
ATOM 732 C C . PRO A 1 102 ? 24.531 40.688 9.039 1 94.88 102 PRO A C 1
ATOM 734 O O . PRO A 1 102 ? 25.25 40.062 9.82 1 94.88 102 PRO A O 1
ATOM 737 N N . VAL A 1 103 ? 23.297 41.188 9.43 1 94.44 103 VAL A N 1
ATOM 738 C CA . VAL A 1 103 ? 22.734 40.969 10.758 1 94.44 103 VAL A CA 1
ATOM 739 C C . VAL A 1 103 ? 21.281 40.531 10.625 1 94.44 103 VAL A C 1
ATOM 741 O O . VAL A 1 103 ? 20.656 40.656 9.57 1 94.44 103 VAL A O 1
ATOM 744 N N . ASP A 1 104 ? 20.812 39.938 11.734 1 93.06 104 ASP A N 1
ATOM 745 C CA . ASP A 1 104 ? 19.391 39.625 11.836 1 93.06 104 ASP A CA 1
ATOM 746 C C . ASP A 1 104 ? 18.625 40.781 12.5 1 93.06 104 ASP A C 1
ATOM 748 O O . ASP A 1 104 ? 19.031 41.281 13.547 1 93.06 104 ASP A O 1
ATOM 752 N N . GLN A 1 105 ? 17.578 41.188 11.844 1 94.94 105 GLN A N 1
ATOM 753 C CA . GLN A 1 105 ? 16.734 42.219 12.422 1 94.94 105 GLN A CA 1
ATOM 754 C C . GLN A 1 105 ? 15.766 41.625 13.445 1 94.94 105 GLN A C 1
ATOM 756 O O . GLN A 1 105 ? 14.602 41.375 13.141 1 94.94 105 GLN A O 1
ATOM 761 N N . ALA A 1 106 ? 16.219 41.625 14.672 1 93.19 106 ALA A N 1
ATOM 762 C CA . ALA A 1 106 ? 15.453 41 15.742 1 93.19 106 ALA A CA 1
ATOM 763 C C . ALA A 1 106 ? 14.273 41.875 16.156 1 93.19 106 ALA A C 1
ATOM 765 O O . ALA A 1 106 ? 13.281 41.375 16.703 1 93.19 106 ALA A O 1
ATOM 766 N N . SER A 1 107 ? 14.281 43.156 15.859 1 94.06 107 SER A N 1
ATOM 767 C CA . SER A 1 107 ? 13.203 44.062 16.266 1 94.06 107 SER A CA 1
ATOM 768 C C . SER A 1 107 ? 11.984 43.875 15.352 1 94.06 107 SER A C 1
ATOM 770 O O . SER A 1 107 ? 10.898 44.375 15.672 1 94.06 107 SER A O 1
ATOM 772 N N . MET A 1 108 ? 12.086 43.219 14.281 1 92.25 108 MET A N 1
ATOM 773 C CA . MET A 1 108 ? 11.039 42.844 13.352 1 92.25 108 MET A CA 1
ATOM 774 C C . MET A 1 108 ? 10.203 44.031 12.922 1 92.25 108 MET A C 1
ATOM 776 O O . MET A 1 108 ? 10.305 44.5 11.789 1 92.25 108 MET A O 1
ATOM 780 N N . LEU A 1 109 ? 9.477 44.75 13.898 1 93.62 109 LEU A N 1
ATOM 781 C CA . LEU A 1 109 ? 8.539 45.812 13.594 1 93.62 109 LEU A CA 1
ATOM 782 C C . LEU A 1 109 ? 9.219 47.188 13.672 1 93.62 109 LEU A C 1
ATOM 784 O O . LEU A 1 109 ? 8.656 48.188 13.219 1 93.62 109 LEU A O 1
ATOM 788 N N . VAL A 1 110 ? 10.422 47.188 14.234 1 95.81 110 VAL A N 1
ATOM 789 C CA . VAL A 1 110 ? 11.133 48.438 14.414 1 95.81 110 VAL A CA 1
ATOM 790 C C . VAL A 1 110 ? 12.352 48.5 13.492 1 95.81 110 VAL A C 1
ATOM 792 O O . VAL A 1 110 ? 13.203 47.625 13.539 1 95.81 110 VAL A O 1
ATOM 795 N N . GLN A 1 111 ? 12.344 49.5 12.641 1 96.5 111 GLN A N 1
ATOM 796 C CA . GLN A 1 111 ? 13.445 49.719 11.711 1 96.5 111 GLN A CA 1
ATOM 797 C C . GLN A 1 111 ? 14.336 50.875 12.172 1 96.5 111 GLN A C 1
ATOM 799 O O . GLN A 1 111 ? 13.945 51.625 13.047 1 96.5 111 GLN A O 1
ATOM 804 N N . THR A 1 112 ? 15.477 50.906 11.633 1 97.5 112 THR A N 1
ATOM 805 C CA . THR A 1 112 ? 16.266 52.125 11.734 1 97.5 112 THR A CA 1
ATOM 806 C C . THR A 1 112 ? 15.711 53.219 10.812 1 97.5 112 THR A C 1
ATOM 808 O O . THR A 1 112 ? 14.969 52.906 9.875 1 97.5 112 THR A O 1
ATOM 811 N N . PRO A 1 113 ? 15.977 54.562 11.148 1 94.94 113 PRO A N 1
ATOM 812 C CA . PRO A 1 113 ? 15.641 55.594 10.164 1 94.94 113 PRO A CA 1
ATOM 813 C C . PRO A 1 113 ? 16.328 55.375 8.82 1 94.94 113 PRO A C 1
ATOM 815 O O . PRO A 1 113 ? 17.281 54.594 8.734 1 94.94 113 PRO A O 1
ATOM 818 N N . PRO A 1 114 ? 15.711 56.062 7.785 1 92.88 114 PRO A N 1
ATOM 819 C CA . PRO A 1 114 ? 16.391 55.969 6.488 1 92.88 114 PRO A CA 1
ATOM 820 C C . PRO A 1 114 ? 17.875 56.312 6.57 1 92.88 114 PRO A C 1
ATOM 822 O O . PRO A 1 114 ? 18.25 57.312 7.191 1 92.88 114 PRO A O 1
ATOM 825 N N . GLY A 1 115 ? 18.688 55.562 6.07 1 92.94 115 GLY A N 1
ATOM 826 C CA . GLY A 1 115 ? 20.125 55.781 6.098 1 92.94 115 GLY A CA 1
ATOM 827 C C . GLY A 1 115 ? 20.812 55.094 7.254 1 92.94 115 GLY A C 1
ATOM 828 O O . GLY A 1 115 ? 22.047 55 7.285 1 92.94 115 GLY A O 1
ATOM 829 N N . GLY A 1 116 ? 20.078 54.625 8.172 1 96.62 116 GLY A N 1
ATOM 830 C CA . GLY A 1 116 ? 20.625 53.875 9.297 1 96.62 116 GLY A CA 1
ATOM 831 C C . GLY A 1 116 ? 20.891 54.75 10.516 1 96.62 116 GLY A C 1
ATOM 832 O O . GLY A 1 116 ? 20.531 55.906 10.531 1 96.62 116 GLY A O 1
ATOM 833 N N . LEU A 1 117 ? 21.328 54.062 11.492 1 97.06 117 LEU A N 1
ATOM 834 C CA . LEU A 1 117 ? 21.734 54.719 12.742 1 97.06 117 LEU A CA 1
ATOM 835 C C . LEU A 1 117 ? 23.25 54.594 12.945 1 97.06 117 LEU A C 1
ATOM 837 O O . LEU A 1 117 ? 23.812 53.5 12.852 1 97.06 117 LEU A O 1
ATOM 841 N N . THR A 1 118 ? 23.859 55.719 13.133 1 97.06 118 THR A N 1
ATOM 842 C CA . THR A 1 118 ? 25.297 55.75 13.398 1 97.06 118 THR A CA 1
ATOM 843 C C . THR A 1 118 ? 25.578 56.281 14.805 1 97.06 118 THR A C 1
ATOM 845 O O . THR A 1 118 ? 25.062 57.312 15.195 1 97.06 118 THR A O 1
ATOM 848 N N . GLY A 1 119 ? 26.344 55.531 15.539 1 96.19 119 GLY A N 1
ATOM 849 C CA . GLY A 1 119 ? 26.672 55.969 16.891 1 96.19 119 GLY A CA 1
ATOM 850 C C . GLY A 1 119 ? 27.734 55.094 17.547 1 96.19 119 GLY A C 1
ATOM 851 O O . GLY A 1 119 ? 28.172 54.094 16.953 1 96.19 119 GLY A O 1
ATOM 852 N N . PRO A 1 120 ? 28.219 55.562 18.734 1 96.06 120 PRO A N 1
ATOM 853 C CA . PRO A 1 120 ? 29.219 54.75 19.438 1 96.06 120 PRO A CA 1
ATOM 854 C C . PRO A 1 120 ? 28.641 53.438 19.969 1 96.06 120 PRO A C 1
ATOM 856 O O . PRO A 1 120 ? 27.5 53.406 20.438 1 96.06 120 PRO A O 1
ATOM 859 N N . ALA A 1 121 ? 29.438 52.406 19.875 1 96.25 121 ALA A N 1
ATOM 860 C CA . ALA A 1 121 ? 29.094 51.125 20.516 1 96.25 121 ALA A CA 1
ATOM 861 C C . ALA A 1 121 ? 29.422 51.156 22 1 96.25 121 ALA A C 1
ATOM 863 O O . ALA A 1 121 ? 30.547 51.469 22.391 1 96.25 121 ALA A O 1
ATOM 864 N N . VAL A 1 122 ? 28.438 50.875 22.766 1 95.69 122 VAL A N 1
ATOM 865 C CA . VAL A 1 122 ? 28.672 50.875 24.203 1 95.69 122 VAL A CA 1
ATOM 866 C C . VAL A 1 122 ? 28.391 49.5 24.797 1 95.69 122 VAL A C 1
ATOM 868 O O . VAL A 1 122 ? 27.375 48.875 24.484 1 95.69 122 VAL A O 1
ATOM 871 N N . ARG A 1 123 ? 29.297 49.031 25.641 1 95.69 123 ARG A N 1
ATOM 872 C CA . ARG A 1 123 ? 29.156 47.75 26.312 1 95.69 123 ARG A CA 1
ATOM 873 C C . ARG A 1 123 ? 28.875 47.938 27.797 1 95.69 123 ARG A C 1
ATOM 875 O O . ARG A 1 123 ? 29.531 48.75 28.453 1 95.69 123 ARG A O 1
ATOM 882 N N . PRO A 1 124 ? 27.953 47.219 28.203 1 96.44 124 PRO A N 1
ATOM 883 C CA . PRO A 1 124 ? 27.734 47.281 29.656 1 96.44 124 PRO A CA 1
ATOM 884 C C . PRO A 1 124 ? 28.812 46.562 30.453 1 96.44 124 PRO A C 1
ATOM 886 O O . PRO A 1 124 ? 29.578 45.781 29.891 1 96.44 124 PRO A O 1
ATOM 889 N N . ALA A 1 125 ? 28.844 46.938 31.734 1 96.25 125 ALA A N 1
ATOM 890 C CA . ALA A 1 125 ? 29.812 46.312 32.625 1 96.25 125 ALA A CA 1
ATOM 891 C C . ALA A 1 125 ? 29.562 44.812 32.719 1 96.25 125 ALA A C 1
ATOM 893 O O . ALA A 1 125 ? 30.5 44.031 32.75 1 96.25 125 ALA A O 1
ATOM 894 N N . GLN A 1 126 ? 28.344 44.5 32.938 1 96.38 126 GLN A N 1
ATOM 895 C CA . GLN A 1 126 ? 27.922 43.094 32.781 1 96.38 126 GLN A CA 1
ATOM 896 C C . GLN A 1 126 ? 27.516 42.812 31.328 1 96.38 126 GLN A C 1
ATOM 898 O O . GLN A 1 126 ? 26.547 43.375 30.828 1 96.38 126 GLN A O 1
ATOM 903 N N . PRO A 1 127 ? 28.125 41.938 30.641 1 94.88 127 PRO A N 1
ATOM 904 C CA . PRO A 1 127 ? 27.984 41.75 29.203 1 94.88 127 PRO A CA 1
ATOM 905 C C . PRO A 1 127 ? 26.547 41.469 28.781 1 94.88 127 PRO A C 1
ATOM 907 O O . PRO A 1 127 ? 26.156 41.781 27.656 1 94.88 127 PRO A O 1
ATOM 910 N N . SER A 1 128 ? 25.734 40.938 29.641 1 95.25 128 SER A N 1
ATOM 911 C CA . SER A 1 128 ? 24.359 40.625 29.297 1 95.25 128 SER A CA 1
ATOM 912 C C . SER A 1 128 ? 23.5 41.875 29.25 1 95.25 128 SER A C 1
ATOM 914 O O . SER A 1 128 ? 22.469 41.906 28.562 1 95.25 128 SER A O 1
ATOM 916 N N . GLY A 1 129 ? 23.875 42.875 30.031 1 96.94 129 GLY A N 1
ATOM 917 C CA . GLY A 1 129 ? 23.188 44.156 30.031 1 96.94 129 GLY A CA 1
ATOM 918 C C . GLY A 1 129 ? 21.766 44.062 30.547 1 96.94 129 GLY A C 1
ATOM 919 O O . GLY A 1 129 ? 20.875 44.781 30.062 1 96.94 129 GLY A O 1
ATOM 920 N N . CYS A 1 130 ? 21.422 43.312 31.531 1 96.75 130 CYS A N 1
ATOM 921 C CA . CYS A 1 130 ? 20.078 43 31.984 1 96.75 130 CYS A CA 1
ATOM 922 C C . CYS A 1 130 ? 19.578 44.062 32.969 1 96.75 130 CYS A C 1
ATOM 924 O O . CYS A 1 130 ? 18.375 44.156 33.219 1 96.75 130 CYS A O 1
ATOM 926 N N . ALA A 1 131 ? 20.516 44.875 33.438 1 96.88 131 ALA A N 1
ATOM 927 C CA . ALA A 1 131 ? 20.141 45.906 34.406 1 96.88 131 ALA A CA 1
ATOM 928 C C . ALA A 1 131 ? 20.641 47.281 33.938 1 96.88 131 ALA A C 1
ATOM 930 O O . ALA A 1 131 ? 21.734 47.406 33.375 1 96.88 131 ALA A O 1
ATOM 931 N N . ALA A 1 132 ? 19.797 48.312 34.219 1 96.31 132 ALA A N 1
ATOM 932 C CA . ALA A 1 132 ? 20.203 49.656 33.875 1 96.31 132 ALA A CA 1
ATOM 933 C C . ALA A 1 132 ? 21.531 50.031 34.531 1 96.31 132 ALA A C 1
ATOM 935 O O . ALA A 1 132 ? 22.344 50.75 33.969 1 96.31 132 ALA A O 1
ATOM 936 N N . SER A 1 133 ? 21.781 49.375 35.688 1 96.31 133 SER A N 1
ATOM 937 C CA . SER A 1 133 ? 23 49.688 36.469 1 96.31 133 SER A CA 1
ATOM 938 C C . SER A 1 133 ? 24.234 49.094 35.781 1 96.31 133 SER A C 1
ATOM 940 O O . SER A 1 133 ? 25.359 49.438 36.125 1 96.31 133 SER A O 1
ATOM 942 N N . ASP A 1 134 ? 24.016 48.344 34.781 1 97.25 134 ASP A N 1
ATOM 943 C CA . ASP A 1 134 ? 25.141 47.781 34.031 1 97.25 134 ASP A CA 1
ATOM 944 C C . ASP A 1 134 ? 25.734 48.844 33.094 1 97.25 134 ASP A C 1
ATOM 946 O O . ASP A 1 134 ? 26.828 48.656 32.562 1 97.25 134 ASP A O 1
ATOM 950 N N . TYR A 1 135 ? 24.984 49.875 32.969 1 96.62 135 TYR A N 1
ATOM 951 C CA . TYR A 1 135 ? 25.406 50.969 32.094 1 96.62 135 TYR A CA 1
ATOM 952 C C . TYR A 1 135 ? 25.781 52.219 32.875 1 96.62 135 TYR A C 1
ATOM 954 O O . TYR A 1 135 ? 25.375 52.375 34.031 1 96.62 135 TYR A O 1
ATOM 962 N N . PRO A 1 136 ? 26.562 53.094 32.188 1 93.25 136 PRO A N 1
ATOM 963 C CA . PRO A 1 136 ? 26.75 54.406 32.781 1 93.25 136 PRO A CA 1
ATOM 964 C C . PRO A 1 136 ? 25.438 55.156 32.938 1 93.25 136 PRO A C 1
ATOM 966 O O . PRO A 1 136 ? 24.438 54.812 32.312 1 93.25 136 PRO A O 1
ATOM 969 N N . GLY A 1 137 ? 25.422 56.156 33.781 1 91.19 137 GLY A N 1
ATOM 970 C CA . GLY A 1 137 ? 24.234 56.906 34.094 1 91.19 137 GLY A CA 1
ATOM 971 C C . GLY A 1 137 ? 23.562 57.5 32.875 1 91.19 137 GLY A C 1
ATOM 972 O O . GLY A 1 137 ? 22.344 57.656 32.844 1 91.19 137 GLY A O 1
ATOM 973 N N . ALA A 1 138 ? 24.375 57.938 31.953 1 93.12 138 ALA A N 1
ATOM 974 C CA . ALA A 1 138 ? 23.859 58.406 30.672 1 93.12 138 ALA A CA 1
ATOM 975 C C . ALA A 1 138 ? 24.781 58.031 29.516 1 93.12 138 ALA A C 1
ATOM 977 O O . ALA A 1 138 ? 25.984 58.281 29.562 1 93.12 138 ALA A O 1
ATOM 978 N N . LEU A 1 139 ? 24.125 57.438 28.5 1 94.56 139 LEU A N 1
ATOM 979 C CA . LEU A 1 139 ? 24.906 57.062 27.328 1 94.56 139 LEU A CA 1
ATOM 980 C C . LEU A 1 139 ? 25.031 58.219 26.359 1 94.56 139 LEU A C 1
ATOM 982 O O . LEU A 1 139 ? 24.203 59.156 26.375 1 94.56 139 LEU A O 1
ATOM 986 N N . PRO A 1 140 ? 26.094 58.188 25.562 1 94.81 140 PRO A N 1
ATOM 987 C CA . PRO A 1 140 ? 26.203 59.219 24.531 1 94.81 140 PRO A CA 1
ATOM 988 C C . PRO A 1 140 ? 25.016 59.219 23.547 1 94.81 140 PRO A C 1
ATOM 990 O O . PRO A 1 140 ? 24.375 58.156 23.375 1 94.81 140 PRO A O 1
ATOM 993 N N . LYS A 1 141 ? 24.75 60.406 23.047 1 94.06 141 LYS A N 1
ATOM 994 C CA . LYS A 1 141 ? 23.688 60.5 22.047 1 94.06 141 LYS A CA 1
ATOM 995 C C . LYS A 1 141 ? 23.922 59.531 20.875 1 94.06 141 LYS A C 1
ATOM 997 O O . LYS A 1 141 ? 25.031 59.469 20.344 1 94.06 141 LYS A O 1
ATOM 1002 N N . GLY A 1 142 ? 22.891 58.719 20.578 1 95.31 142 GLY A N 1
ATOM 1003 C CA . GLY A 1 142 ? 22.984 57.844 19.438 1 95.31 142 GLY A CA 1
ATOM 1004 C C . GLY A 1 142 ? 23.688 56.531 19.766 1 95.31 142 GLY A C 1
ATOM 1005 O O . GLY A 1 142 ? 23.984 55.719 18.875 1 95.31 142 GLY A O 1
ATOM 1006 N N . ALA A 1 143 ? 23.891 56.281 21 1 96.94 143 ALA A N 1
ATOM 1007 C CA . ALA A 1 143 ? 24.641 55.094 21.422 1 96.94 143 ALA A CA 1
ATOM 1008 C C . ALA A 1 143 ? 23.922 53.812 21 1 96.94 143 ALA A C 1
ATOM 1010 O O . ALA A 1 143 ? 22.688 53.75 21.078 1 96.94 143 ALA A O 1
ATOM 1011 N N . ILE A 1 144 ? 24.672 52.875 20.547 1 97.94 144 ILE A N 1
ATOM 1012 C CA . ILE A 1 144 ? 24.203 51.531 20.25 1 97.94 144 ILE A CA 1
ATOM 1013 C C . ILE A 1 144 ? 24.75 50.562 21.281 1 97.94 144 ILE A C 1
ATOM 1015 O O . ILE A 1 144 ? 25.953 50.344 21.359 1 97.94 144 ILE A O 1
ATOM 1019 N N . ALA A 1 145 ? 23.844 50.031 22.078 1 97.56 145 ALA A N 1
ATOM 1020 C CA . ALA A 1 145 ? 24.266 49.062 23.109 1 97.56 145 ALA A CA 1
ATOM 1021 C C . ALA A 1 145 ? 24.625 47.719 22.5 1 97.56 145 ALA A C 1
ATOM 1023 O O . ALA A 1 145 ? 23.938 47.219 21.609 1 97.56 145 ALA A O 1
ATOM 1024 N N . VAL A 1 146 ? 25.719 47.125 22.938 1 97.06 146 VAL A N 1
ATOM 1025 C CA . VAL A 1 146 ? 26.172 45.812 22.5 1 97.06 146 VAL A CA 1
ATOM 1026 C C . VAL A 1 146 ? 26.172 44.844 23.688 1 97.06 146 VAL A C 1
ATOM 1028 O O . VAL A 1 146 ? 26.906 45.031 24.656 1 97.06 146 VAL A O 1
ATOM 1031 N N . VAL A 1 147 ? 25.359 43.812 23.562 1 96.19 147 VAL A N 1
ATOM 1032 C CA . VAL A 1 147 ? 25.219 42.875 24.672 1 96.19 147 VAL A CA 1
ATOM 1033 C C . VAL A 1 147 ? 25.391 41.438 24.172 1 96.19 147 VAL A C 1
ATOM 1035 O O . VAL A 1 147 ? 25.406 41.188 22.953 1 96.19 147 VAL A O 1
ATOM 1038 N N . ASP A 1 148 ? 25.672 40.5 25.047 1 93.31 148 ASP A N 1
ATOM 1039 C CA . ASP A 1 148 ? 25.688 39.094 24.656 1 93.31 148 ASP A CA 1
ATOM 1040 C C . ASP A 1 148 ? 24.312 38.469 24.828 1 93.31 148 ASP A C 1
ATOM 1042 O O . ASP A 1 148 ? 23.344 39.156 25.172 1 93.31 148 ASP A O 1
ATOM 1046 N N . ASP A 1 149 ? 24.156 37.25 24.469 1 92.19 149 ASP A N 1
ATOM 1047 C CA . ASP A 1 149 ? 22.844 36.625 24.391 1 92.19 149 ASP A CA 1
ATOM 1048 C C . ASP A 1 149 ? 22.531 35.812 25.641 1 92.19 149 ASP A C 1
ATOM 1050 O O . ASP A 1 149 ? 21.672 34.938 25.625 1 92.19 149 ASP A O 1
ATOM 1054 N N . THR A 1 150 ? 23.125 36.094 26.797 1 90.12 150 THR A N 1
ATOM 1055 C CA . THR A 1 150 ? 22.969 35.25 27.969 1 90.12 150 THR A CA 1
ATOM 1056 C C . THR A 1 150 ? 22.062 35.906 29 1 90.12 150 THR A C 1
ATOM 1058 O O . THR A 1 150 ? 21.797 37.125 28.906 1 90.12 150 THR A O 1
ATOM 1061 N N . ARG A 1 151 ? 21.438 35.188 29.906 1 89.94 151 ARG A N 1
ATOM 1062 C CA . ARG A 1 151 ? 20.875 35.531 31.203 1 89.94 151 ARG A CA 1
ATOM 1063 C C . ARG A 1 151 ? 19.438 36 31.094 1 89.94 151 ARG A C 1
ATOM 1065 O O . ARG A 1 151 ? 18.594 35.625 31.922 1 89.94 151 ARG A O 1
ATOM 1072 N N . CYS A 1 152 ? 19.125 37 30.188 1 93.81 152 CYS A N 1
ATOM 1073 C CA . CYS A 1 152 ? 17.781 37.562 30.172 1 93.81 152 CYS A CA 1
ATOM 1074 C C . CYS A 1 152 ? 17.281 37.75 28.734 1 93.81 152 CYS A C 1
ATOM 1076 O O . CYS A 1 152 ? 18.016 37.469 27.781 1 93.81 152 CYS A O 1
ATOM 1078 N N . SER A 1 153 ? 15.992 38.156 28.609 1 94.56 153 SER A N 1
ATOM 1079 C CA . SER A 1 153 ? 15.359 38.281 27.312 1 94.56 153 SER A CA 1
ATOM 1080 C C . SER A 1 153 ? 15.828 39.531 26.594 1 94.56 153 SER A C 1
ATOM 1082 O O . SER A 1 153 ? 16.344 40.469 27.219 1 94.56 153 SER A O 1
ATOM 1084 N N . VAL A 1 154 ? 15.609 39.531 25.328 1 95.94 154 VAL A N 1
ATOM 1085 C CA . VAL A 1 154 ? 15.992 40.688 24.516 1 95.94 154 VAL A CA 1
ATOM 1086 C C . VAL A 1 154 ? 15.172 41.906 24.922 1 95.94 154 VAL A C 1
ATOM 1088 O O . VAL A 1 154 ? 15.633 43.031 24.797 1 95.94 154 VAL A O 1
ATOM 1091 N N . VAL A 1 155 ? 13.938 41.688 25.391 1 97.12 155 VAL A N 1
ATOM 1092 C CA . VAL A 1 155 ? 13.086 42.781 25.875 1 97.12 155 VAL A CA 1
ATOM 1093 C C . VAL A 1 155 ? 13.711 43.406 27.109 1 97.12 155 VAL A C 1
ATOM 1095 O O . VAL A 1 155 ? 13.781 44.656 27.188 1 97.12 155 VAL A O 1
ATOM 1098 N N . ASP A 1 156 ? 14.188 42.562 28.016 1 97.12 156 ASP A N 1
ATOM 1099 C CA . ASP A 1 156 ? 14.867 43.062 29.203 1 97.12 156 ASP A CA 1
ATOM 1100 C C . ASP A 1 156 ? 16.125 43.844 28.828 1 97.12 156 ASP A C 1
ATOM 1102 O O . ASP A 1 156 ? 16.375 44.938 29.391 1 97.12 156 ASP A O 1
ATOM 1106 N N . LYS A 1 157 ? 16.828 43.312 27.969 1 97.56 157 LYS A N 1
ATOM 1107 C CA . LYS A 1 157 ? 18.062 43.969 27.5 1 97.56 157 LYS A CA 1
ATOM 1108 C C . LYS A 1 157 ? 17.766 45.344 26.891 1 97.56 157 LYS A C 1
ATOM 1110 O O . LYS A 1 157 ? 18.453 46.312 27.203 1 97.56 157 LYS A O 1
ATOM 1115 N N . GLN A 1 158 ? 16.797 45.344 25.984 1 97.56 158 GLN A N 1
ATOM 1116 C CA . GLN A 1 158 ? 16.391 46.594 25.375 1 97.56 158 GLN A CA 1
ATOM 1117 C C . GLN A 1 158 ? 15.969 47.625 26.438 1 97.56 158 GLN A C 1
ATOM 1119 O O . GLN A 1 158 ? 16.391 48.781 26.391 1 97.56 158 GLN A O 1
ATOM 1124 N N . ASN A 1 159 ? 15.141 47.219 27.391 1 97.81 159 ASN A N 1
ATOM 1125 C CA . ASN A 1 159 ? 14.633 48.125 28.422 1 97.81 159 ASN A CA 1
ATOM 1126 C C . ASN A 1 159 ? 15.766 48.75 29.234 1 97.81 159 ASN A C 1
ATOM 1128 O O . ASN A 1 159 ? 15.758 49.938 29.5 1 97.81 159 ASN A O 1
ATOM 1132 N N . SER A 1 160 ? 16.719 47.938 29.609 1 97.94 160 SER A N 1
ATOM 1133 C CA . SER A 1 160 ? 17.859 48.375 30.391 1 97.94 160 SER A CA 1
ATOM 1134 C C . SER A 1 160 ? 18.688 49.406 29.609 1 97.94 160 SER A C 1
ATOM 1136 O O . SER A 1 160 ? 19.094 50.438 30.141 1 97.94 160 SER A O 1
ATOM 1138 N N . ALA A 1 161 ? 18.984 49.125 28.391 1 98 161 ALA A N 1
ATOM 1139 C CA . ALA A 1 161 ? 19.797 49.969 27.547 1 98 161 ALA A CA 1
ATOM 1140 C C . ALA A 1 161 ? 19.078 51.281 27.25 1 98 161 ALA A C 1
ATOM 1142 O O . ALA A 1 161 ? 19.672 52.375 27.328 1 98 161 ALA A O 1
ATOM 1143 N N . VAL A 1 162 ? 17.812 51.219 26.891 1 97.81 162 VAL A N 1
ATOM 1144 C CA . VAL A 1 162 ? 17.016 52.406 26.531 1 97.81 162 VAL A CA 1
ATOM 1145 C C . VAL A 1 162 ? 16.844 53.312 27.75 1 97.81 162 VAL A C 1
ATOM 1147 O O . VAL A 1 162 ? 16.812 54.531 27.609 1 97.81 162 VAL A O 1
ATOM 1150 N N . ALA A 1 163 ? 16.719 52.719 28.922 1 97.12 163 ALA A N 1
ATOM 1151 C CA . ALA A 1 163 ? 16.609 53.5 30.156 1 97.12 163 ALA A CA 1
ATOM 1152 C C . ALA A 1 163 ? 17.812 54.438 30.328 1 97.12 163 ALA A C 1
ATOM 1154 O O . ALA A 1 163 ? 17.734 55.438 31.016 1 97.12 163 ALA A O 1
ATOM 1155 N N . ARG A 1 164 ? 18.922 54.094 29.688 1 97.38 164 ARG A N 1
ATOM 1156 C CA . ARG A 1 164 ? 20.141 54.875 29.812 1 97.38 164 ARG A CA 1
ATOM 1157 C C . ARG A 1 164 ? 20.438 55.688 28.547 1 97.38 164 ARG A C 1
ATOM 1159 O O . ARG A 1 164 ? 21.484 56.312 28.406 1 97.38 164 ARG A O 1
ATOM 1166 N N . GLY A 1 165 ? 19.469 55.562 27.562 1 96.75 165 GLY A N 1
ATOM 1167 C CA . GLY A 1 165 ? 19.531 56.469 26.422 1 96.75 165 GLY A CA 1
ATOM 1168 C C . GLY A 1 165 ? 20.016 55.781 25.156 1 96.75 165 GLY A C 1
ATOM 1169 O O . GLY A 1 165 ? 20.312 56.469 24.172 1 96.75 165 GLY A O 1
ATOM 1170 N N . ALA A 1 166 ? 20.094 54.469 25.125 1 97.62 166 ALA A N 1
ATOM 1171 C CA . ALA A 1 166 ? 20.516 53.781 23.906 1 97.62 166 ALA A CA 1
ATOM 1172 C C . ALA A 1 166 ? 19.5 53.969 22.797 1 97.62 166 ALA A C 1
ATOM 1174 O O . ALA A 1 166 ? 18.281 53.906 23.031 1 97.62 166 ALA A O 1
ATOM 1175 N N . SER A 1 167 ? 19.984 54.125 21.562 1 97.88 167 SER A N 1
ATOM 1176 C CA . SER A 1 167 ? 19.125 54.281 20.406 1 97.88 167 SER A CA 1
ATOM 1177 C C . SER A 1 167 ? 18.891 52.969 19.688 1 97.88 167 SER A C 1
ATOM 1179 O O . SER A 1 167 ? 17.969 52.875 18.859 1 97.88 167 SER A O 1
ATOM 1181 N N . ALA A 1 168 ? 19.672 52 19.953 1 98.62 168 ALA A N 1
ATOM 1182 C CA . ALA A 1 168 ? 19.594 50.656 19.359 1 98.62 168 ALA A CA 1
ATOM 1183 C C . ALA A 1 168 ? 20.328 49.625 20.203 1 98.62 168 ALA A C 1
ATOM 1185 O O . ALA A 1 168 ? 21.062 50 21.125 1 98.62 168 ALA A O 1
ATOM 1186 N N . LEU A 1 169 ? 20.078 48.375 19.906 1 98.25 169 LEU A N 1
ATOM 1187 C CA . LEU A 1 169 ? 20.703 47.25 20.625 1 98.25 169 LEU A CA 1
ATOM 1188 C C . LEU A 1 169 ? 21.25 46.219 19.641 1 98.25 169 LEU A C 1
ATOM 1190 O O . LEU A 1 169 ? 20.594 45.875 18.656 1 98.25 169 LEU A O 1
ATOM 1194 N N . ILE A 1 170 ? 22.422 45.781 19.859 1 97.38 170 ILE A N 1
ATOM 1195 C CA . ILE A 1 170 ? 23.016 44.656 19.125 1 97.38 170 ILE A CA 1
ATOM 1196 C C . ILE A 1 170 ? 23.297 43.531 20.094 1 97.38 170 ILE A C 1
ATOM 1198 O O . ILE A 1 170 ? 23.969 43.719 21.109 1 97.38 170 ILE A O 1
ATOM 1202 N N . VAL A 1 171 ? 22.766 42.406 19.781 1 95.88 171 VAL A N 1
ATOM 1203 C CA . VAL A 1 171 ? 23.031 41.188 20.562 1 95.88 171 VAL A CA 1
ATOM 1204 C C . VAL A 1 171 ? 24.047 40.312 19.828 1 95.88 171 VAL A C 1
ATOM 1206 O O . VAL A 1 171 ? 23.859 39.938 18.672 1 95.88 171 VAL A O 1
ATOM 1209 N N . VAL A 1 172 ? 25.125 40.031 20.516 1 92.44 172 VAL A N 1
ATOM 1210 C CA . VAL A 1 172 ? 26.156 39.156 19.969 1 92.44 172 VAL A CA 1
ATOM 1211 C C . VAL A 1 172 ? 25.844 37.688 20.328 1 92.44 172 VAL A C 1
ATOM 1213 O O . VAL A 1 172 ? 25.766 37.344 21.5 1 92.44 172 VAL A O 1
ATOM 1216 N N . SER A 1 173 ? 25.531 36.906 19.234 1 81.06 173 SER A N 1
ATOM 1217 C CA . SER A 1 173 ? 25.203 35.5 19.438 1 81.06 173 SER A CA 1
ATOM 1218 C C . SER A 1 173 ? 26.469 34.656 19.703 1 81.06 173 SER A C 1
ATOM 1220 O O . SER A 1 173 ? 27.516 34.906 19.078 1 81.06 173 SER A O 1
ATOM 1222 N N . ALA A 1 174 ? 26.312 33.688 20.719 1 70.62 174 ALA A N 1
ATOM 1223 C CA . ALA A 1 174 ? 27.469 32.844 21.047 1 70.62 174 ALA A CA 1
ATOM 1224 C C . ALA A 1 174 ? 27.859 31.969 19.875 1 70.62 174 ALA A C 1
ATOM 1226 O O . ALA A 1 174 ? 27.016 31.531 19.094 1 70.62 174 ALA A O 1
ATOM 1227 N N . PRO A 1 175 ? 29.156 31.906 19.547 1 63.09 175 PRO A N 1
ATOM 1228 C CA . PRO A 1 175 ? 29.688 31.172 18.391 1 63.09 175 PRO A CA 1
ATOM 1229 C C . PRO A 1 175 ? 29.359 29.688 18.422 1 63.09 175 PRO A C 1
ATOM 1231 O O . PRO A 1 175 ? 29.594 28.984 17.438 1 63.09 175 PRO A O 1
ATOM 1234 N N . ASP A 1 176 ? 28.875 29.156 19.5 1 57.75 176 ASP A N 1
ATOM 1235 C CA . ASP A 1 176 ? 28.938 27.703 19.656 1 57.75 176 ASP A CA 1
ATOM 1236 C C . ASP A 1 176 ? 27.891 27.016 18.797 1 57.75 176 ASP A C 1
ATOM 1238 O O . ASP A 1 176 ? 27.688 25.797 18.922 1 57.75 176 ASP A O 1
ATOM 1242 N N . GLY A 1 177 ? 27.531 27.672 17.859 1 57.44 177 GLY A N 1
ATOM 1243 C CA . GLY A 1 177 ? 26.688 26.984 16.906 1 57.44 177 GLY A CA 1
ATOM 1244 C C . GLY A 1 177 ? 25.312 26.641 17.469 1 57.44 177 GLY A C 1
ATOM 1245 O O . GLY A 1 177 ? 24.453 26.109 16.75 1 57.44 177 GLY A O 1
ATOM 1246 N N . HIS A 1 178 ? 25.125 26.781 18.781 1 56.06 178 HIS A N 1
ATOM 1247 C CA . HIS A 1 178 ? 23.875 26.312 19.359 1 56.06 178 HIS A CA 1
ATOM 1248 C C . HIS A 1 178 ? 22.766 27.344 19.203 1 56.06 178 HIS A C 1
ATOM 1250 O O . HIS A 1 178 ? 21.656 27.141 19.672 1 56.06 178 HIS A O 1
ATOM 1256 N N . GLY A 1 179 ? 22.797 28.172 18.391 1 60.34 179 GLY A N 1
ATOM 1257 C CA . GLY A 1 179 ? 21.719 29.141 18.203 1 60.34 179 GLY A CA 1
ATOM 1258 C C . GLY A 1 179 ? 21.406 29.938 19.453 1 60.34 179 GLY A C 1
ATOM 1259 O O . GLY A 1 179 ? 22.047 29.75 20.484 1 60.34 179 GLY A O 1
ATOM 1260 N N . ALA A 1 180 ? 20.469 30.938 19.406 1 66.94 180 ALA A N 1
ATOM 1261 C CA . ALA A 1 180 ? 20.047 31.797 20.516 1 66.94 180 ALA A CA 1
ATOM 1262 C C . ALA A 1 180 ? 19.328 30.969 21.578 1 66.94 180 ALA A C 1
ATOM 1264 O O . ALA A 1 180 ? 18.562 30.062 21.266 1 66.94 180 ALA A O 1
ATOM 1265 N N . PRO A 1 181 ? 19.781 31.203 22.828 1 71.94 181 PRO A N 1
ATOM 1266 C CA . PRO A 1 181 ? 19.031 30.516 23.875 1 71.94 181 PRO A CA 1
ATOM 1267 C C . PRO A 1 181 ? 17.516 30.734 23.766 1 71.94 181 PRO A C 1
ATOM 1269 O O . PRO A 1 181 ? 17.078 31.812 23.344 1 71.94 181 PRO A O 1
ATOM 1272 N N . PRO A 1 182 ? 16.703 29.734 24.141 1 68.62 182 PRO A N 1
ATOM 1273 C CA . PRO A 1 182 ? 15.242 29.812 24.016 1 68.62 182 PRO A CA 1
ATOM 1274 C C . PRO A 1 182 ? 14.641 30.969 24.797 1 68.62 182 PRO A C 1
ATOM 1276 O O . PRO A 1 182 ? 13.57 31.469 24.438 1 68.62 182 PRO A O 1
ATOM 1279 N N . THR A 1 183 ? 15.414 31.469 25.75 1 79.62 183 THR A N 1
ATOM 1280 C CA . THR A 1 183 ? 14.852 32.5 26.625 1 79.62 183 THR A CA 1
ATOM 1281 C C . THR A 1 183 ? 15.117 33.906 26.047 1 79.62 183 THR A C 1
ATOM 1283 O O . THR A 1 183 ? 14.562 34.875 26.531 1 79.62 183 THR A O 1
ATOM 1286 N N . LEU A 1 184 ? 15.93 33.906 25.141 1 87 184 LEU A N 1
ATOM 1287 C CA . LEU A 1 184 ? 16.297 35.219 24.594 1 87 184 LEU A CA 1
ATOM 1288 C C . LEU A 1 184 ? 15.109 35.844 23.859 1 87 184 LEU A C 1
ATOM 1290 O O . LEU A 1 184 ? 14.844 37.031 24.016 1 87 184 LEU A O 1
ATOM 1294 N N . PHE A 1 185 ? 14.422 35.094 23.078 1 86.31 185 PHE A N 1
ATOM 1295 C CA . PHE A 1 185 ? 13.281 35.562 22.297 1 86.31 185 PHE A CA 1
ATOM 1296 C C . PHE A 1 185 ? 11.992 34.875 22.75 1 86.31 185 PHE A C 1
ATOM 1298 O O . PHE A 1 185 ? 11.656 33.781 22.25 1 86.31 185 PHE A O 1
ATOM 1305 N N . THR A 1 186 ? 11.297 35.562 23.609 1 78.62 186 THR A N 1
ATOM 1306 C CA . THR A 1 186 ? 10.023 35.031 24.078 1 78.62 186 THR A CA 1
ATOM 1307 C C . THR A 1 186 ? 8.914 35.281 23.062 1 78.62 186 THR A C 1
ATOM 1309 O O . THR A 1 186 ? 9.023 36.219 22.25 1 78.62 186 THR A O 1
ATOM 1312 N N . PRO A 1 187 ? 7.844 34.469 23.062 1 73.31 187 PRO A N 1
ATOM 1313 C CA . PRO A 1 187 ? 6.746 34.719 22.125 1 73.31 187 PRO A CA 1
ATOM 1314 C C . PRO A 1 187 ? 6.195 36.125 22.203 1 73.31 187 PRO A C 1
ATOM 1316 O O . PRO A 1 187 ? 5.902 36.625 23.297 1 73.31 187 PRO A O 1
ATOM 1319 N N . GLY A 1 188 ? 6.207 36.812 21.141 1 78.81 188 GLY A N 1
ATOM 1320 C CA . GLY A 1 188 ? 5.637 38.125 21.062 1 78.81 188 GLY A CA 1
ATOM 1321 C C . GLY A 1 188 ? 6.613 39.219 21.438 1 78.81 188 GLY A C 1
ATOM 1322 O O . GLY A 1 188 ? 6.242 40.406 21.516 1 78.81 188 GLY A O 1
ATOM 1323 N N . TYR A 1 189 ? 7.824 38.844 21.625 1 87.75 189 TYR A N 1
ATOM 1324 C CA . TYR A 1 189 ? 8.82 39.812 22.094 1 87.75 189 TYR A CA 1
ATOM 1325 C C . TYR A 1 189 ? 8.844 41.031 21.203 1 87.75 189 TYR A C 1
ATOM 1327 O O . TYR A 1 189 ? 9.039 42.156 21.688 1 87.75 189 TYR A O 1
ATOM 1335 N N . TYR A 1 190 ? 8.594 40.844 19.906 1 90.19 190 TYR A N 1
ATOM 1336 C CA . TYR A 1 190 ? 8.758 41.906 18.922 1 90.19 190 TYR A CA 1
ATOM 1337 C C . TYR A 1 190 ? 7.742 43.031 19.141 1 90.19 190 TYR A C 1
ATOM 1339 O O . TYR A 1 190 ? 7.934 44.156 18.703 1 90.19 190 TYR A O 1
ATOM 1347 N N . LYS A 1 191 ? 6.723 42.75 19.891 1 89.19 191 LYS A N 1
ATOM 1348 C CA . LYS A 1 191 ? 5.715 43.75 20.234 1 89.19 191 LYS A CA 1
ATOM 1349 C C . LYS A 1 191 ? 6.219 44.688 21.328 1 89.19 191 LYS A C 1
ATOM 1351 O O . LYS A 1 191 ? 5.656 45.75 21.531 1 89.19 191 LYS A O 1
ATOM 1356 N N . GLN A 1 192 ? 7.266 44.25 21.969 1 93.25 192 GLN A N 1
ATOM 1357 C CA . GLN A 1 192 ? 7.719 45 23.141 1 93.25 192 GLN A CA 1
ATOM 1358 C C . GLN A 1 192 ? 9.016 45.75 22.859 1 93.25 192 GLN A C 1
ATOM 1360 O O . GLN A 1 192 ? 9.617 46.312 23.766 1 93.25 192 GLN A O 1
ATOM 1365 N N . LEU A 1 193 ? 9.391 45.719 21.672 1 95.88 193 LEU A N 1
ATOM 1366 C CA . LEU A 1 193 ? 10.609 46.406 21.312 1 95.88 193 LEU A CA 1
ATOM 1367 C C . LEU A 1 193 ? 10.297 47.812 20.766 1 95.88 193 LEU A C 1
ATOM 1369 O O . LEU A 1 193 ? 9.352 47.969 19.984 1 95.88 193 LEU A O 1
ATOM 1373 N N . SER A 1 194 ? 11.023 48.781 21.25 1 96.31 194 SER A N 1
ATOM 1374 C CA . SER A 1 194 ? 10.75 50.188 20.875 1 96.31 194 SER A CA 1
ATOM 1375 C C . SER A 1 194 ? 11.922 50.781 20.109 1 96.31 194 SER A C 1
ATOM 1377 O O . SER A 1 194 ? 11.805 51.875 19.547 1 96.31 194 SER A O 1
ATOM 1379 N N . VAL A 1 195 ? 13.062 50.062 20.062 1 97.44 195 VAL A N 1
ATOM 1380 C CA . VAL A 1 195 ? 14.234 50.5 19.312 1 97.44 195 VAL A CA 1
ATOM 1381 C C . VAL A 1 195 ? 14.703 49.375 18.391 1 97.44 195 VAL A C 1
ATOM 1383 O O . VAL A 1 195 ? 14.328 48.219 18.562 1 97.44 195 VAL A O 1
ATOM 1386 N N . PRO A 1 196 ? 15.555 49.719 17.344 1 98.19 196 PRO A N 1
ATOM 1387 C CA . PRO A 1 196 ? 16.125 48.656 16.5 1 98.19 196 PRO A CA 1
ATOM 1388 C C . PRO A 1 196 ? 17.016 47.719 17.281 1 98.19 196 PRO A C 1
ATOM 1390 O O . PRO A 1 196 ? 17.844 48.156 18.094 1 98.19 196 PRO A O 1
ATOM 1393 N N . VAL A 1 197 ? 16.766 46.469 17.062 1 97.75 197 VAL A N 1
ATOM 1394 C CA . VAL A 1 197 ? 17.562 45.438 17.703 1 97.75 197 VAL A CA 1
ATOM 1395 C C . VAL A 1 197 ? 18.094 44.469 16.656 1 97.75 197 VAL A C 1
ATOM 1397 O O . VAL A 1 197 ? 17.344 43.969 15.805 1 97.75 197 VAL A O 1
ATOM 1400 N N . ALA A 1 198 ? 19.344 44.188 16.688 1 96.88 198 ALA A N 1
ATOM 1401 C CA . ALA A 1 198 ? 19.984 43.281 15.742 1 96.88 198 ALA A CA 1
ATOM 1402 C C . ALA A 1 198 ? 20.688 42.156 16.469 1 96.88 198 ALA A C 1
ATOM 1404 O O . ALA A 1 198 ? 21.062 42.281 17.641 1 96.88 198 ALA A O 1
ATOM 1405 N N . VAL A 1 199 ? 20.828 41.062 15.836 1 94.56 199 VAL A N 1
ATOM 1406 C CA . VAL A 1 199 ? 21.703 39.969 16.25 1 94.56 199 VAL A CA 1
ATOM 1407 C C . VAL A 1 199 ? 22.844 39.812 15.258 1 94.56 199 VAL A C 1
ATOM 1409 O O . VAL A 1 199 ? 22.609 39.75 14.047 1 94.56 199 VAL A O 1
ATOM 1412 N N . VAL A 1 200 ? 23.969 39.781 15.766 1 92.75 200 VAL A N 1
ATOM 1413 C CA . VAL A 1 200 ? 25.125 39.719 14.875 1 92.75 200 VAL A CA 1
ATOM 1414 C C . VAL A 1 200 ? 25.828 38.375 15.008 1 92.75 200 VAL A C 1
ATOM 1416 O O . VAL A 1 200 ? 25.875 37.812 16.094 1 92.75 200 VAL A O 1
ATOM 1419 N N . ASN A 1 201 ? 26.328 37.906 13.914 1 87.12 201 ASN A N 1
ATOM 1420 C CA . ASN A 1 201 ? 27.062 36.625 13.898 1 87.12 201 ASN A CA 1
ATOM 1421 C C . ASN A 1 201 ? 28.5 36.812 14.383 1 87.12 201 ASN A C 1
ATOM 1423 O O . ASN A 1 201 ? 28.922 37.938 14.672 1 87.12 201 ASN A O 1
ATOM 1427 N N . PRO A 1 202 ? 29.219 35.719 14.508 1 85 202 PRO A N 1
ATOM 1428 C CA . PRO A 1 202 ? 30.562 35.781 15.078 1 85 202 PRO A CA 1
ATOM 1429 C C . PRO A 1 202 ? 31.5 36.719 14.312 1 85 202 PRO A C 1
ATOM 1431 O O . PRO A 1 202 ? 32.344 37.406 14.914 1 85 202 PRO A O 1
ATOM 1434 N N . SER A 1 203 ? 31.344 36.75 13.016 1 87.56 203 SER A N 1
ATOM 1435 C CA . SER A 1 203 ? 32.219 37.625 12.234 1 87.56 203 SER A CA 1
ATOM 1436 C C . SER A 1 203 ? 31.938 39.094 12.555 1 87.56 203 SER A C 1
ATOM 1438 O O . SER A 1 203 ? 32.875 39.875 12.727 1 87.56 203 SER A O 1
ATOM 1440 N N . GLY A 1 204 ? 30.703 39.438 12.594 1 90.88 204 GLY A N 1
ATOM 1441 C CA . GLY A 1 204 ? 30.344 40.812 12.984 1 90.88 204 GLY A CA 1
ATOM 1442 C C . GLY A 1 204 ? 30.703 41.125 14.422 1 90.88 204 GLY A C 1
ATOM 1443 O O . GLY A 1 204 ? 31.109 42.25 14.734 1 90.88 204 GLY A O 1
ATOM 1444 N N . ALA A 1 205 ? 30.594 40.156 15.242 1 90.62 205 ALA A N 1
ATOM 1445 C CA . ALA A 1 205 ? 30.938 40.344 16.641 1 90.62 205 ALA A CA 1
ATOM 1446 C C . ALA A 1 205 ? 32.406 40.656 16.812 1 90.62 205 ALA A C 1
ATOM 1448 O O . ALA A 1 205 ? 32.781 41.5 17.625 1 90.62 205 ALA A O 1
ATOM 1449 N N . ALA A 1 206 ? 33.219 39.938 16.125 1 90.25 206 ALA A N 1
ATOM 1450 C CA . ALA A 1 206 ? 34.656 40.188 16.172 1 90.25 206 ALA A CA 1
ATOM 1451 C C . ALA A 1 206 ? 34.969 41.594 15.711 1 90.25 206 ALA A C 1
ATOM 1453 O O . ALA A 1 206 ? 35.844 42.281 16.297 1 90.25 206 ALA A O 1
ATOM 1454 N N . ALA A 1 207 ? 34.344 42 14.672 1 92.06 207 ALA A N 1
ATOM 1455 C CA . ALA A 1 207 ? 34.562 43.375 14.164 1 92.06 207 ALA A CA 1
ATOM 1456 C C . ALA A 1 207 ? 34.125 44.406 15.188 1 92.06 207 ALA A C 1
ATOM 1458 O O . ALA A 1 207 ? 34.812 45.438 15.359 1 92.06 207 ALA A O 1
ATOM 1459 N N . LEU A 1 208 ? 33.062 44.156 15.82 1 92.88 208 LEU A N 1
ATOM 1460 C CA . LEU A 1 208 ? 32.531 45.062 16.828 1 92.88 208 LEU A CA 1
ATOM 1461 C C . LEU A 1 208 ? 33.469 45.188 18.016 1 92.88 208 LEU A C 1
ATOM 1463 O O . LEU A 1 208 ? 33.594 46.25 18.609 1 92.88 208 LEU A O 1
ATOM 1467 N N . ALA A 1 209 ? 34.062 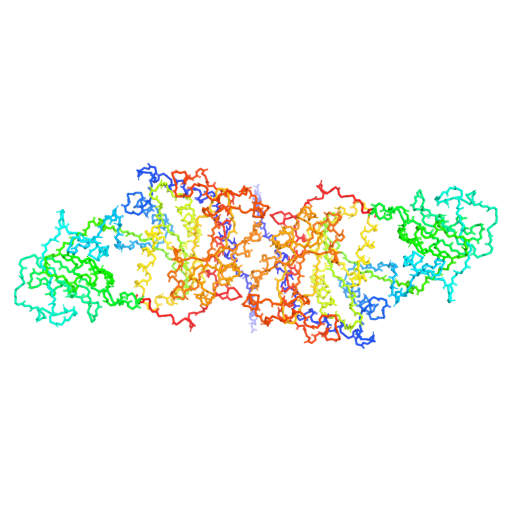44.094 18.375 1 89.31 209 ALA A N 1
ATOM 1468 C CA . ALA A 1 209 ? 35 44.062 19.5 1 89.31 209 ALA A CA 1
ATOM 1469 C C . ALA A 1 209 ? 36.188 44.969 19.219 1 89.31 209 ALA A C 1
ATOM 1471 O O . ALA A 1 209 ? 36.75 45.562 20.141 1 89.31 209 ALA A O 1
ATOM 1472 N N . GLY A 1 210 ? 36.5 45.062 18 1 84.25 210 GLY A N 1
ATOM 1473 C CA . GLY A 1 210 ? 37.656 45.844 17.625 1 84.25 210 GLY A CA 1
ATOM 1474 C C . GLY A 1 210 ? 37.312 47.25 17.188 1 84.25 210 GLY A C 1
ATOM 1475 O O . GLY A 1 210 ? 38.188 48 16.734 1 84.25 210 GLY A O 1
ATOM 1476 N N . ALA A 1 211 ? 36.062 47.531 17.375 1 83.19 211 ALA A N 1
ATOM 1477 C CA . ALA A 1 211 ? 35.625 48.812 16.844 1 83.19 211 ALA A CA 1
ATOM 1478 C C . ALA A 1 211 ? 36.125 49.969 17.688 1 83.19 211 ALA A C 1
ATOM 1480 O O . ALA A 1 211 ? 35.938 49.969 18.906 1 83.19 211 ALA A O 1
ATOM 1481 N N . GLY A 1 212 ? 36.906 50.906 17.141 1 81.12 212 GLY A N 1
ATOM 1482 C CA . GLY A 1 212 ? 37.406 52.062 17.844 1 81.12 212 GLY A CA 1
ATOM 1483 C C . GLY A 1 212 ? 36.562 53.312 17.625 1 81.12 212 GLY A C 1
ATOM 1484 O O . GLY A 1 212 ? 36.844 54.375 18.203 1 81.12 212 GLY A O 1
ATOM 1485 N N . GLY A 1 213 ? 35.594 53.25 16.781 1 87.94 213 GLY A N 1
ATOM 1486 C CA . GLY A 1 213 ? 34.75 54.406 16.422 1 87.94 213 GLY A CA 1
ATOM 1487 C C . GLY A 1 213 ? 33.281 54.062 16.312 1 87.94 213 GLY A C 1
ATOM 1488 O O . GLY A 1 213 ? 32.844 53 16.766 1 87.94 213 GLY A O 1
ATOM 1489 N N . PRO A 1 214 ? 32.594 55.031 15.773 1 95.25 214 PRO A N 1
ATOM 1490 C CA . PRO A 1 214 ? 31.156 54.812 15.594 1 95.25 214 PRO A CA 1
ATOM 1491 C C . PRO A 1 214 ? 30.859 53.656 14.617 1 95.25 214 PRO A C 1
ATOM 1493 O O . PRO A 1 214 ? 31.641 53.406 13.711 1 95.25 214 PRO A O 1
ATOM 1496 N N . VAL A 1 215 ? 29.812 52.938 14.867 1 97.25 215 VAL A N 1
ATOM 1497 C CA . VAL A 1 215 ? 29.312 51.906 13.969 1 97.25 215 VAL A CA 1
ATOM 1498 C C . VAL A 1 215 ? 27.969 52.344 13.367 1 97.25 215 VAL A C 1
ATOM 1500 O O . VAL A 1 215 ? 27.281 53.188 13.922 1 97.25 215 VAL A O 1
ATOM 1503 N N . ARG A 1 216 ? 27.625 51.781 12.219 1 97.62 216 ARG A N 1
ATOM 1504 C CA . ARG A 1 216 ? 26.375 52.062 11.555 1 97.62 216 ARG A CA 1
ATOM 1505 C C . ARG A 1 216 ? 25.5 50.812 11.453 1 97.62 216 ARG A C 1
ATOM 1507 O O . ARG A 1 216 ? 25.953 49.781 11.016 1 97.62 216 ARG A O 1
ATOM 1514 N N . LEU A 1 217 ? 24.297 50.938 11.898 1 98.12 217 LEU A N 1
ATOM 1515 C CA . LEU A 1 217 ? 23.312 49.844 11.867 1 98.12 217 LEU A CA 1
ATOM 1516 C C . LEU A 1 217 ? 22.172 50.188 10.914 1 98.12 217 LEU A C 1
ATOM 1518 O O . LEU A 1 217 ? 21.547 51.25 11.031 1 98.12 217 LEU A O 1
ATOM 1522 N N . ILE A 1 218 ? 21.953 49.344 9.961 1 98 218 ILE A N 1
ATOM 1523 C CA . ILE A 1 218 ? 20.812 49.438 9.062 1 98 218 ILE A CA 1
ATOM 1524 C C . ILE A 1 218 ? 19.891 48.25 9.258 1 98 218 ILE A C 1
ATOM 1526 O O . ILE A 1 218 ? 20.297 47.094 9.031 1 98 218 ILE A O 1
ATOM 1530 N N . LEU A 1 219 ? 18.781 48.469 9.773 1 98.12 219 LEU A N 1
ATOM 1531 C CA . LEU A 1 219 ? 17.688 47.531 9.836 1 98.12 219 LEU A CA 1
ATOM 1532 C C . LEU A 1 219 ? 16.5 48 9.008 1 98.12 219 LEU A C 1
ATOM 1534 O O . LEU A 1 219 ? 15.641 48.719 9.508 1 98.12 219 LEU A O 1
ATOM 1538 N N . ASP A 1 220 ? 16.438 47.531 7.746 1 96.44 220 ASP A N 1
ATOM 1539 C CA . ASP A 1 220 ? 15.469 48.094 6.812 1 96.44 220 ASP A CA 1
ATOM 1540 C C . ASP A 1 220 ? 14.484 47.031 6.324 1 96.44 220 ASP A C 1
ATOM 1542 O O . ASP A 1 220 ? 13.742 47.25 5.367 1 96.44 220 ASP A O 1
ATOM 1546 N N . ALA A 1 221 ? 14.539 45.844 6.98 1 95 221 ALA A N 1
ATOM 1547 C CA . ALA A 1 221 ? 13.516 44.875 6.664 1 95 221 ALA A CA 1
ATOM 1548 C C . ALA A 1 221 ? 12.125 45.375 7.062 1 95 221 ALA A C 1
ATOM 1550 O O . ALA A 1 221 ? 11.961 45.969 8.125 1 95 221 ALA A O 1
ATOM 1551 N N . VAL A 1 222 ? 11.18 45.281 6.223 1 92.44 222 VAL A N 1
ATOM 1552 C CA . VAL A 1 222 ? 9.812 45.719 6.496 1 92.44 222 VAL A CA 1
ATOM 1553 C C . VAL A 1 222 ? 8.945 44.5 6.824 1 92.44 222 VAL A C 1
ATOM 1555 O O . VAL A 1 222 ? 8.727 43.625 5.977 1 92.44 222 VAL A O 1
ATOM 1558 N N . ASN A 1 223 ? 8.508 44.438 8.086 1 90.88 223 ASN A N 1
ATOM 1559 C CA . ASN A 1 223 ? 7.531 43.469 8.562 1 90.88 223 ASN A CA 1
ATOM 1560 C C . ASN A 1 223 ? 6.234 44.125 9 1 90.88 223 ASN A C 1
ATOM 1562 O O . ASN A 1 223 ? 6.262 45.219 9.555 1 90.88 223 ASN A O 1
ATOM 1566 N N . VAL A 1 224 ? 5.176 43.594 8.664 1 86 224 VAL A N 1
ATOM 1567 C CA . VAL A 1 224 ? 3.902 44.125 9.117 1 86 224 VAL A CA 1
ATOM 1568 C C . VAL A 1 224 ? 3.146 43.094 9.938 1 86 224 VAL A C 1
ATOM 1570 O O . VAL A 1 224 ? 3.285 41.875 9.703 1 86 224 VAL A O 1
ATOM 1573 N N . LYS A 1 225 ? 2.496 43.625 10.945 1 86.19 225 LYS A N 1
ATOM 1574 C CA . LYS A 1 225 ? 1.624 42.75 11.742 1 86.19 225 LYS A CA 1
ATOM 1575 C C . LYS A 1 225 ? 0.331 42.438 10.992 1 86.19 225 LYS A C 1
ATOM 1577 O O . LYS A 1 225 ? -0.332 43.344 10.484 1 86.19 225 LYS A O 1
ATOM 1582 N N . VAL A 1 226 ? 0.094 41.188 10.836 1 86.31 226 VAL A N 1
ATOM 1583 C CA . VAL A 1 226 ? -1.146 40.75 10.219 1 86.31 226 VAL A CA 1
ATOM 1584 C C . VAL A 1 226 ? -1.94 39.906 11.219 1 86.31 226 VAL A C 1
ATOM 1586 O O . VAL A 1 226 ? -1.381 39.031 11.891 1 86.31 226 VAL A O 1
ATOM 1589 N N . THR A 1 227 ? -3.213 40.281 11.391 1 90.06 227 THR A N 1
ATOM 1590 C CA . THR A 1 227 ? -4.09 39.469 12.227 1 90.06 227 THR A CA 1
ATOM 1591 C C . THR A 1 227 ? -4.793 38.406 11.391 1 90.06 227 THR A C 1
ATOM 1593 O O . THR A 1 227 ? -5.422 38.719 10.375 1 90.06 227 THR A O 1
ATOM 1596 N N . SER A 1 228 ? -4.578 37.219 11.758 1 94.12 228 SER A N 1
ATOM 1597 C CA . SER A 1 228 ? -5.199 36.094 11.078 1 94.12 228 SER A CA 1
ATOM 1598 C C . SER A 1 228 ? -6.195 35.375 11.984 1 94.12 228 SER A C 1
ATOM 1600 O O . SER A 1 228 ? -6.441 35.812 13.109 1 94.12 228 SER A O 1
ATOM 1602 N N . ARG A 1 229 ? -6.926 34.406 11.414 1 96.38 229 ARG A N 1
ATOM 1603 C CA . ARG A 1 229 ? -7.949 33.656 12.156 1 96.38 229 ARG A CA 1
ATOM 1604 C C . ARG A 1 229 ? -7.93 32.188 11.797 1 96.38 229 ARG A C 1
ATOM 1606 O O . ARG A 1 229 ? -7.668 31.828 10.648 1 96.38 229 ARG A O 1
ATOM 1613 N N . ASN A 1 230 ? -8.148 31.375 12.82 1 98.38 230 ASN A N 1
ATOM 1614 C CA . ASN A 1 230 ? -8.547 29.984 12.586 1 98.38 230 ASN A CA 1
ATOM 1615 C C . ASN A 1 230 ? -10.07 29.828 12.617 1 98.38 230 ASN A C 1
ATOM 1617 O O . ASN A 1 230 ? -10.781 30.719 13.078 1 98.38 230 ASN A O 1
ATOM 1621 N N . VAL A 1 231 ? -10.578 28.797 12 1 98.88 231 VAL A N 1
ATOM 1622 C CA . VAL A 1 231 ? -11.961 28.375 12.18 1 98.88 231 VAL A CA 1
ATOM 1623 C C . VAL A 1 231 ? -12.008 27 12.836 1 98.88 231 VAL A C 1
ATOM 1625 O O . VAL A 1 231 ? -11.406 26.047 12.344 1 98.88 231 VAL A O 1
ATOM 1628 N N . VAL A 1 232 ? -12.68 26.906 14 1 98.88 232 VAL A N 1
ATOM 1629 C CA . VAL A 1 232 ? -12.727 25.656 14.766 1 98.88 232 VAL A CA 1
ATOM 1630 C C . VAL A 1 232 ? -14.18 25.281 15.055 1 98.88 232 VAL A C 1
ATOM 1632 O O . VAL A 1 232 ? -14.961 26.125 15.516 1 98.88 232 VAL A O 1
ATOM 1635 N N . ALA A 1 233 ? -14.547 24.062 14.797 1 98.88 233 ALA A N 1
ATOM 1636 C CA . ALA A 1 233 ? -15.859 23.5 15.117 1 98.88 233 ALA A CA 1
ATOM 1637 C C . ALA A 1 233 ? -15.734 22.062 15.578 1 98.88 233 ALA A C 1
ATOM 1639 O O . ALA A 1 233 ? -14.93 21.297 15.039 1 98.88 233 ALA A O 1
ATOM 1640 N N . GLN A 1 234 ? -16.516 21.672 16.562 1 98.88 234 GLN A N 1
ATOM 1641 C CA . GLN A 1 234 ? -16.484 20.312 17.109 1 98.88 234 GLN A CA 1
ATOM 1642 C C . GLN A 1 234 ? -17.891 19.75 17.266 1 98.88 234 GLN A C 1
ATOM 1644 O O . GLN A 1 234 ? -18.828 20.484 17.562 1 98.88 234 GLN A O 1
ATOM 1649 N N . THR A 1 235 ? -18 18.469 17.031 1 98.88 235 THR A N 1
ATOM 1650 C CA . THR A 1 235 ? -19.281 17.828 17.328 1 98.88 235 THR A CA 1
ATOM 1651 C C . THR A 1 235 ? -19.641 18 18.797 1 98.88 235 THR A C 1
ATOM 1653 O O . THR A 1 235 ? -18.766 18.094 19.656 1 98.88 235 THR A O 1
ATOM 1656 N N . LYS A 1 236 ? -20.938 18.016 19.031 1 98.44 236 LYS A N 1
ATOM 1657 C CA . LYS A 1 236 ? -21.438 18.094 20.391 1 98.44 236 LYS A CA 1
ATOM 1658 C C . LYS A 1 236 ? -21.516 16.703 21.031 1 98.44 236 LYS A C 1
ATOM 1660 O O . LYS A 1 236 ? -21.625 16.594 22.25 1 98.44 236 LYS A O 1
ATOM 1665 N N . THR A 1 237 ? -21.453 15.727 20.219 1 98.56 237 THR A N 1
ATOM 1666 C CA . THR A 1 237 ? -21.469 14.328 20.641 1 98.56 237 THR A CA 1
ATOM 1667 C C . THR A 1 237 ? -20.062 13.727 20.578 1 98.56 237 THR A C 1
ATOM 1669 O O . THR A 1 237 ? -19.156 14.312 19.984 1 98.56 237 THR A O 1
ATOM 1672 N N . GLY A 1 238 ? -19.953 12.531 21.297 1 98.56 238 GLY A N 1
ATOM 1673 C CA . GLY A 1 238 ? -18.672 11.859 21.344 1 98.56 238 GLY A CA 1
ATOM 1674 C C . GLY A 1 238 ? -17.797 12.328 22.5 1 98.56 238 GLY A C 1
ATOM 1675 O O . GLY A 1 238 ? -17.984 13.43 23.016 1 98.56 238 GLY A O 1
ATOM 1676 N N . SER A 1 239 ? -16.859 11.508 22.828 1 98.56 239 SER A N 1
ATOM 1677 C CA . SER A 1 239 ? -15.977 11.828 23.953 1 98.56 239 SER A CA 1
ATOM 1678 C C . SER A 1 239 ? -15.07 13.008 23.625 1 98.56 239 SER A C 1
ATOM 1680 O O . SER A 1 239 ? -14.336 12.977 22.625 1 98.56 239 SER A O 1
ATOM 1682 N N . ALA A 1 240 ? -15.055 14 24.469 1 98.12 240 ALA A N 1
ATOM 1683 C CA . ALA A 1 240 ? -14.18 15.156 24.312 1 98.12 240 ALA A CA 1
ATOM 1684 C C . ALA A 1 240 ? -12.766 14.844 24.781 1 98.12 240 ALA A C 1
ATOM 1686 O O . ALA A 1 240 ? -11.852 15.656 24.609 1 98.12 240 ALA A O 1
ATOM 1687 N N . HIS A 1 241 ? -12.57 13.609 25.25 1 98.06 241 HIS A N 1
ATOM 1688 C CA . HIS A 1 241 ? -11.25 13.188 25.688 1 98.06 241 HIS A CA 1
ATOM 1689 C C . HIS A 1 241 ? -10.562 12.344 24.609 1 98.06 241 HIS A C 1
ATOM 1691 O O . HIS A 1 241 ? -9.406 11.953 24.766 1 98.06 241 HIS A O 1
ATOM 1697 N N . GLU A 1 242 ? -11.297 12.039 23.562 1 98.56 242 GLU A N 1
ATOM 1698 C CA . GLU A 1 242 ? -10.797 11.32 22.391 1 98.56 242 GLU A CA 1
ATOM 1699 C C . GLU A 1 242 ? -11.102 12.078 21.109 1 98.56 242 GLU A C 1
ATOM 1701 O O . GLU A 1 242 ? -11.812 11.57 20.234 1 98.56 242 GLU A O 1
ATOM 1706 N N . VAL A 1 243 ? -10.508 13.195 20.922 1 98.88 243 VAL A N 1
ATOM 1707 C CA . VAL A 1 243 ? -10.883 14.086 19.828 1 98.88 243 VAL A CA 1
ATOM 1708 C C . VAL A 1 243 ? -10.156 13.664 18.547 1 98.88 243 VAL A C 1
ATOM 1710 O O . VAL A 1 243 ? -8.93 13.586 18.531 1 98.88 243 VAL A O 1
ATOM 1713 N N . VAL A 1 244 ? -10.914 13.352 17.562 1 98.94 244 VAL A N 1
ATOM 1714 C CA . VAL A 1 244 ? -10.406 13.211 16.203 1 98.94 244 VAL A CA 1
ATOM 1715 C C . VAL A 1 244 ? -10.336 14.578 15.523 1 98.94 244 VAL A C 1
ATOM 1717 O O . VAL A 1 244 ? -11.367 15.148 15.148 1 98.94 244 VAL A O 1
ATOM 1720 N N . MET A 1 245 ? -9.133 15.086 15.375 1 98.94 245 MET A N 1
ATOM 1721 C CA . MET A 1 245 ? -8.977 16.406 14.781 1 98.94 245 MET A CA 1
ATOM 1722 C C . MET A 1 245 ? -8.68 16.297 13.289 1 98.94 245 MET A C 1
ATOM 1724 O O . MET A 1 245 ? -7.879 15.469 12.867 1 98.94 245 MET A O 1
ATOM 1728 N N . VAL A 1 246 ? -9.367 17.078 12.5 1 98.88 246 VAL A N 1
ATOM 1729 C CA . VAL A 1 246 ? -9.258 17.094 11.047 1 98.88 246 VAL A CA 1
ATOM 1730 C C . VAL A 1 246 ? -9.055 18.516 10.547 1 98.88 246 VAL A C 1
ATOM 1732 O O . VAL A 1 246 ? -9.82 19.422 10.906 1 98.88 246 VAL A O 1
ATOM 1735 N N . GLY A 1 247 ? -8.039 18.719 9.703 1 98.62 247 GLY A N 1
ATOM 1736 C CA . GLY A 1 247 ? -7.793 20.109 9.352 1 98.62 247 GLY A CA 1
ATOM 1737 C C . GLY A 1 247 ? -7.25 20.281 7.949 1 98.62 247 GLY A C 1
ATOM 1738 O O . GLY A 1 247 ? -6.887 19.312 7.289 1 98.62 247 GLY A O 1
ATOM 1739 N N . ALA A 1 248 ? -7.258 21.484 7.469 1 98.56 248 ALA A N 1
ATOM 1740 C CA . ALA A 1 248 ? -6.699 22.016 6.23 1 98.56 248 ALA A CA 1
ATOM 1741 C C . ALA A 1 248 ? -6.43 23.516 6.355 1 98.56 248 ALA A C 1
ATOM 1743 O O . ALA A 1 248 ? -7.176 24.234 7.023 1 98.56 248 ALA A O 1
ATOM 1744 N N . HIS A 1 249 ? -5.355 23.953 5.797 1 98.19 249 HIS A N 1
ATOM 1745 C CA . HIS A 1 249 ? -5.191 25.406 5.855 1 98.19 249 HIS A CA 1
ATOM 1746 C C . HIS A 1 249 ? -6.145 26.109 4.891 1 98.19 249 HIS A C 1
ATOM 1748 O O . HIS A 1 249 ? -6.379 25.625 3.783 1 98.19 249 HIS A O 1
ATOM 1754 N N . LEU A 1 250 ? -6.652 27.172 5.301 1 98.62 250 LEU A N 1
ATOM 1755 C CA . LEU A 1 250 ? -7.73 27.875 4.602 1 98.62 250 LEU A CA 1
ATOM 1756 C C . LEU A 1 250 ? -7.176 28.891 3.613 1 98.62 250 LEU A C 1
ATOM 1758 O O . LEU A 1 250 ? -7.777 29.141 2.566 1 98.62 250 LEU A O 1
ATOM 1762 N N . ASP A 1 251 ? -6.059 29.516 3.93 1 97.19 251 ASP A N 1
ATOM 1763 C CA . ASP A 1 251 ? -5.488 30.547 3.062 1 97.19 251 ASP A CA 1
ATOM 1764 C C . ASP A 1 251 ? -4.816 29.922 1.842 1 97.19 251 ASP A C 1
ATOM 1766 O O . ASP A 1 251 ? -4.52 28.719 1.834 1 97.19 251 ASP A O 1
ATOM 1770 N N . GLY A 1 252 ? -4.699 30.703 0.803 1 95.88 252 GLY A N 1
ATOM 1771 C CA . GLY A 1 252 ? -3.969 30.328 -0.394 1 95.88 252 GLY A CA 1
ATOM 1772 C C . GLY A 1 252 ? -2.766 31.203 -0.667 1 95.88 252 GLY A C 1
ATOM 1773 O O . GLY A 1 252 ? -2.479 32.125 0.099 1 95.88 252 GLY A O 1
ATOM 1774 N N . SER A 1 253 ? -2.111 30.828 -1.726 1 94 253 SER A N 1
ATOM 1775 C CA . SER A 1 253 ? -0.989 31.641 -2.191 1 94 253 SER A CA 1
ATOM 1776 C C . SER A 1 253 ? -1.46 33 -2.699 1 94 253 SER A C 1
ATOM 1778 O O . SER A 1 253 ? -2.547 33.094 -3.271 1 94 253 SER A O 1
ATOM 1780 N N . ARG A 1 254 ? -0.619 33.969 -2.531 1 92.5 254 ARG A N 1
ATOM 1781 C CA . ARG A 1 254 ? -0.918 35.281 -3.062 1 92.5 254 ARG A CA 1
ATOM 1782 C C . ARG A 1 254 ? -0.875 35.281 -4.586 1 92.5 254 ARG A C 1
ATOM 1784 O O . ARG A 1 254 ? -1.407 36.188 -5.227 1 92.5 254 ARG A O 1
ATOM 1791 N N . ALA A 1 255 ? -0.341 34.312 -5.129 1 95.06 255 ALA A N 1
ATOM 1792 C CA . ALA A 1 255 ? -0.092 34.25 -6.57 1 95.06 255 ALA A CA 1
ATOM 1793 C C . ALA A 1 255 ? -1.363 33.906 -7.332 1 95.06 255 ALA A C 1
ATOM 1795 O O . ALA A 1 255 ? -1.432 34.062 -8.555 1 95.06 255 ALA A O 1
ATOM 1796 N N . GLY A 1 256 ? -2.385 33.469 -6.621 1 97.5 256 GLY A N 1
ATOM 1797 C CA . GLY A 1 256 ? -3.586 33.031 -7.324 1 97.5 256 GLY A CA 1
ATOM 1798 C C . GLY A 1 256 ? -4.727 32.688 -6.395 1 97.5 256 GLY A C 1
ATOM 1799 O O . GLY A 1 256 ? -4.656 32.938 -5.188 1 97.5 256 GLY A O 1
ATOM 1800 N N . PRO A 1 257 ? -5.801 32.094 -6.977 1 98.56 257 PRO A N 1
ATOM 1801 C CA . PRO A 1 257 ? -7.016 31.828 -6.195 1 98.56 257 PRO A CA 1
ATOM 1802 C C . PRO A 1 257 ? -6.828 30.734 -5.148 1 98.56 257 PRO A C 1
ATOM 1804 O O . PRO A 1 257 ? -7.559 30.703 -4.156 1 98.56 257 PRO A O 1
ATOM 1807 N N . GLY A 1 258 ? -5.855 29.781 -5.348 1 98.44 258 GLY A N 1
ATOM 1808 C CA . GLY A 1 258 ? -5.559 28.734 -4.371 1 98.44 258 GLY A CA 1
ATOM 1809 C C . GLY A 1 258 ? -6.668 27.719 -4.23 1 98.44 258 GLY A C 1
ATOM 1810 O O . GLY A 1 258 ? -7.035 27.344 -3.113 1 98.44 258 GLY A O 1
ATOM 1811 N N . ILE A 1 259 ? -7.207 27.219 -5.34 1 98.88 259 ILE A N 1
ATOM 1812 C CA . ILE A 1 259 ? -8.406 26.391 -5.27 1 98.88 259 ILE A CA 1
ATOM 1813 C C . ILE A 1 259 ? -8.023 24.938 -5.027 1 98.88 259 ILE A C 1
ATOM 1815 O O . ILE A 1 259 ? -8.727 24.203 -4.32 1 98.88 259 ILE A O 1
ATOM 1819 N N . ASN A 1 260 ? -6.965 24.484 -5.703 1 98.88 260 ASN A N 1
ATOM 1820 C CA . ASN A 1 260 ? -6.445 23.188 -5.277 1 98.88 260 ASN A CA 1
ATOM 1821 C C . ASN A 1 260 ? -5.586 23.312 -4.023 1 98.88 260 ASN A C 1
ATOM 1823 O O . ASN A 1 260 ? -5.828 22.625 -3.027 1 98.88 260 ASN A O 1
ATOM 1827 N N . ASP A 1 261 ? -4.699 24.234 -4.004 1 98.25 261 ASP A N 1
ATOM 1828 C CA . ASP A 1 261 ? -3.861 24.547 -2.85 1 98.25 261 ASP A CA 1
ATOM 1829 C C . ASP A 1 261 ? -4.398 25.75 -2.09 1 98.25 261 ASP A C 1
ATOM 1831 O O . ASP A 1 261 ? -3.992 26.891 -2.35 1 98.25 261 ASP A O 1
ATOM 1835 N N . ASN A 1 262 ? -5.113 25.609 -1.09 1 97.88 262 ASN A N 1
ATOM 1836 C CA . ASN A 1 262 ? -5.57 24.359 -0.5 1 97.88 262 ASN A CA 1
ATOM 1837 C C . ASN A 1 262 ? -7.094 24.297 -0.406 1 97.88 262 ASN A C 1
ATOM 1839 O O . ASN A 1 262 ? -7.641 23.781 0.57 1 97.88 262 ASN A O 1
ATOM 1843 N N . GLY A 1 263 ? -7.758 24.891 -1.421 1 98.88 263 GLY A N 1
ATOM 1844 C CA . GLY A 1 263 ? -9.211 24.859 -1.429 1 98.88 263 GLY A CA 1
ATOM 1845 C C . GLY A 1 263 ? -9.781 23.453 -1.435 1 98.88 263 GLY A C 1
ATOM 1846 O O . GLY A 1 263 ? -10.82 23.188 -0.832 1 98.88 263 GLY A O 1
ATOM 1847 N N . SER A 1 264 ? -9.117 22.578 -2.117 1 98.94 264 SER A N 1
ATOM 1848 C CA . SER A 1 264 ? -9.633 21.219 -2.215 1 98.94 264 SER A CA 1
ATOM 1849 C C . SER A 1 264 ? -9.617 20.516 -0.858 1 98.94 264 SER A C 1
ATOM 1851 O O . SER A 1 264 ? -10.562 19.797 -0.515 1 98.94 264 SER A O 1
ATOM 1853 N N . GLY A 1 265 ? -8.523 20.672 -0.093 1 98.88 265 GLY A N 1
ATOM 1854 C CA . GLY A 1 265 ? -8.531 20.172 1.272 1 98.88 265 GLY A CA 1
ATOM 1855 C C . GLY A 1 265 ? -9.625 20.781 2.129 1 98.88 265 GLY A C 1
ATOM 1856 O O . GLY A 1 265 ? -10.32 20.078 2.861 1 98.88 265 GLY A O 1
ATOM 1857 N N . VAL A 1 266 ? -9.781 22.094 2.01 1 98.94 266 VAL A N 1
ATOM 1858 C CA . VAL A 1 266 ? -10.812 22.812 2.746 1 98.94 266 VAL A CA 1
ATOM 1859 C C . VAL A 1 266 ? -12.188 22.266 2.383 1 98.94 266 VAL A C 1
ATOM 1861 O O . VAL A 1 266 ? -13.016 22.016 3.264 1 98.94 266 VAL A O 1
ATOM 1864 N N . ALA A 1 267 ? -12.398 22.094 1.108 1 99 267 ALA A N 1
ATOM 1865 C CA . ALA A 1 267 ? -13.688 21.594 0.638 1 99 267 ALA A CA 1
ATOM 1866 C C . ALA A 1 267 ? -13.984 20.203 1.21 1 99 267 ALA A C 1
ATOM 1868 O O . ALA A 1 267 ? -15.117 19.922 1.613 1 99 267 ALA A O 1
ATOM 1869 N N . ALA A 1 268 ? -13.031 19.344 1.199 1 98.94 268 ALA A N 1
ATOM 1870 C CA . ALA A 1 268 ? -13.227 17.984 1.694 1 98.94 268 ALA A CA 1
ATOM 1871 C C . ALA A 1 268 ? -13.508 17.984 3.193 1 98.94 268 ALA A C 1
ATOM 1873 O O . ALA A 1 268 ? -14.414 17.281 3.66 1 98.94 268 ALA A O 1
ATOM 1874 N N . VAL A 1 269 ? -12.719 18.719 3.967 1 98.94 269 VAL A N 1
ATOM 1875 C CA . VAL A 1 269 ? -12.891 18.781 5.414 1 98.94 269 VAL A CA 1
ATOM 1876 C C . VAL A 1 269 ? -14.242 19.406 5.746 1 98.94 269 VAL A C 1
ATOM 1878 O O . VAL A 1 269 ? -14.977 18.891 6.598 1 98.94 269 VAL A O 1
ATOM 1881 N N . LEU A 1 270 ? -14.555 20.5 5.055 1 99 270 LEU A N 1
ATOM 1882 C CA . LEU A 1 270 ? -15.82 21.172 5.293 1 99 270 LEU A CA 1
ATOM 1883 C C . LEU A 1 270 ? -17 20.281 4.949 1 99 270 LEU A C 1
ATOM 1885 O O . LEU A 1 270 ? -17.953 20.172 5.727 1 99 270 LEU A O 1
ATOM 1889 N N . GLU A 1 271 ? -16.922 19.672 3.764 1 98.94 271 GLU A N 1
ATOM 1890 C CA . GLU A 1 271 ? -18.031 18.812 3.361 1 98.94 271 GLU A CA 1
ATOM 1891 C C . GLU A 1 271 ? -18.188 17.641 4.324 1 98.94 271 GLU A C 1
ATOM 1893 O O . GLU A 1 271 ? -19.312 17.219 4.617 1 98.94 271 GLU A O 1
ATOM 1898 N N . THR A 1 272 ? -17.094 17.047 4.785 1 98.94 272 THR A N 1
ATOM 1899 C CA . THR A 1 272 ? -17.156 15.977 5.773 1 98.94 272 THR A CA 1
ATOM 1900 C C . THR A 1 272 ? -17.859 16.453 7.043 1 98.94 272 THR A C 1
ATOM 1902 O O . THR A 1 272 ? -18.688 15.734 7.602 1 98.94 272 THR A O 1
ATOM 1905 N N . ALA A 1 273 ? -17.547 17.625 7.512 1 98.94 273 ALA A N 1
ATOM 1906 C CA . ALA A 1 273 ? -18.188 18.188 8.695 1 98.94 273 ALA A CA 1
ATOM 1907 C C . ALA A 1 273 ? -19.688 18.344 8.477 1 98.94 273 ALA A C 1
ATOM 1909 O O . ALA A 1 273 ? -20.484 17.969 9.344 1 98.94 273 ALA A O 1
ATOM 1910 N N . LEU A 1 274 ? -20.062 18.891 7.352 1 98.94 274 LEU A N 1
ATO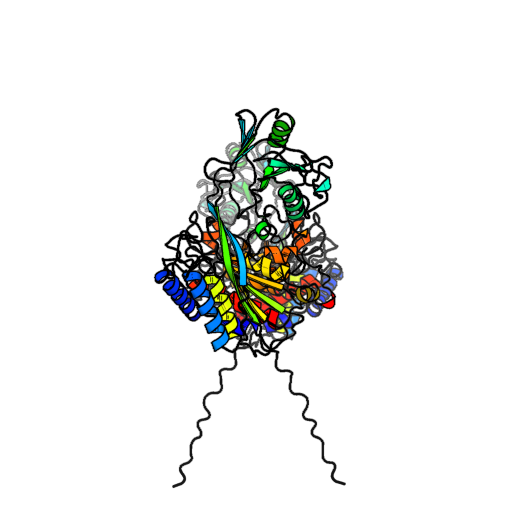M 1911 C CA . LEU A 1 274 ? -21.469 19.156 7.062 1 98.94 274 LEU A CA 1
ATOM 1912 C C . LEU A 1 274 ? -22.25 17.859 6.977 1 98.94 274 LEU A C 1
ATOM 1914 O O . LEU A 1 274 ? -23.391 17.766 7.457 1 98.94 274 LEU A O 1
ATOM 1918 N N . GLN A 1 275 ? -21.656 16.844 6.383 1 98.81 275 GLN A N 1
ATOM 1919 C CA . GLN A 1 275 ? -22.344 15.562 6.223 1 98.81 275 GLN A CA 1
ATOM 1920 C C . GLN A 1 275 ? -22.406 14.797 7.543 1 98.81 275 GLN A C 1
ATOM 1922 O O . GLN A 1 275 ? -23.375 14.078 7.809 1 98.81 275 GLN A O 1
ATOM 1927 N N . LEU A 1 276 ? -21.422 14.961 8.375 1 98.69 276 LEU A N 1
ATOM 1928 C CA . LEU A 1 276 ? -21.438 14.336 9.688 1 98.69 276 LEU A CA 1
ATOM 1929 C C . LEU A 1 276 ? -22.438 15.016 10.609 1 98.69 276 LEU A C 1
ATOM 1931 O O . LEU A 1 276 ? -23.219 14.336 11.281 1 98.69 276 LEU A O 1
ATOM 1935 N N . GLY A 1 277 ? -22.391 16.375 10.688 1 98.56 277 GLY A N 1
ATOM 1936 C CA . GLY A 1 277 ? -23.266 17.156 11.547 1 98.56 277 GLY A CA 1
ATOM 1937 C C . GLY A 1 277 ? -22.781 17.219 12.984 1 98.56 277 GLY A C 1
ATOM 1938 O O . GLY A 1 277 ? -22.031 16.344 13.438 1 98.56 277 GLY A O 1
ATOM 1939 N N . PRO A 1 278 ? -23.281 18.188 13.688 1 98.44 278 PRO A N 1
ATOM 1940 C CA . PRO A 1 278 ? -22.797 18.438 15.047 1 98.44 278 PRO A CA 1
ATOM 1941 C C . PRO A 1 278 ? -23.344 17.422 16.062 1 98.44 278 PRO A C 1
ATOM 1943 O O . PRO A 1 278 ? -22.812 17.297 17.156 1 98.44 278 PRO A O 1
ATOM 1946 N N . LEU A 1 279 ? -24.453 16.672 15.711 1 98.31 279 LEU A N 1
ATOM 1947 C CA . LEU A 1 279 ? -25.109 15.797 16.672 1 98.31 279 LEU A CA 1
ATOM 1948 C C . LEU A 1 279 ? -25 14.336 16.25 1 98.31 279 LEU A C 1
ATOM 1950 O O . LEU A 1 279 ? -25.828 13.508 16.641 1 98.31 279 LEU A O 1
ATOM 1954 N N . ALA A 1 280 ? -24 14.039 15.391 1 96.5 280 ALA A N 1
ATOM 1955 C CA . ALA A 1 280 ? -23.812 12.672 14.914 1 96.5 280 ALA A CA 1
ATOM 1956 C C . ALA A 1 280 ? -23.578 11.711 16.078 1 96.5 280 ALA A C 1
ATOM 1958 O O . ALA A 1 280 ? -22.953 12.078 17.078 1 96.5 280 ALA A O 1
ATOM 1959 N N . PRO A 1 281 ? -24.109 10.484 15.984 1 95.62 281 PRO A N 1
ATOM 1960 C CA . PRO A 1 281 ? -23.891 9.492 17.047 1 95.62 281 PRO A CA 1
ATOM 1961 C C . PRO A 1 281 ? -22.5 8.875 16.969 1 95.62 281 PRO A C 1
ATOM 1963 O O . PRO A 1 281 ? -22.359 7.691 16.641 1 95.62 281 PRO A O 1
ATOM 1966 N N . VAL A 1 282 ? -21.5 9.578 17.406 1 97.94 282 VAL A N 1
ATOM 1967 C CA . VAL A 1 282 ? -20.094 9.148 17.344 1 97.94 282 VAL A CA 1
ATOM 1968 C C . VAL A 1 282 ? -19.594 8.836 18.75 1 97.94 282 VAL A C 1
ATOM 1970 O O . VAL A 1 282 ? -20.109 9.367 19.734 1 97.94 282 VAL A O 1
ATOM 1973 N N . SER A 1 283 ? -18.641 7.914 18.812 1 98.06 283 SER A N 1
ATOM 1974 C CA . SER A 1 283 ? -17.984 7.57 20.078 1 98.06 283 SER A CA 1
ATOM 1975 C C . SER A 1 283 ? -16.953 8.609 20.469 1 98.06 283 SER A C 1
ATOM 1977 O O . SER A 1 283 ? -16.734 8.867 21.656 1 98.06 283 SER A O 1
ATOM 1979 N N . ASN A 1 284 ? -16.312 9.164 19.484 1 98.75 284 ASN A N 1
ATOM 1980 C CA . ASN A 1 284 ? -15.266 10.164 19.688 1 98.75 284 ASN A CA 1
ATOM 1981 C C . ASN A 1 284 ? -15.641 11.5 19.062 1 98.75 284 ASN A C 1
ATOM 1983 O O . ASN A 1 284 ? -16.172 11.547 17.953 1 98.75 284 ASN A O 1
ATOM 1987 N N . ALA A 1 285 ? -15.406 12.578 19.766 1 98.88 285 ALA A N 1
ATOM 1988 C CA . ALA A 1 285 ? -15.703 13.891 19.188 1 98.88 285 ALA A CA 1
ATOM 1989 C C . ALA A 1 285 ? -14.82 14.172 17.984 1 98.88 285 ALA A C 1
ATOM 1991 O O . ALA A 1 285 ? -13.672 13.727 17.922 1 98.88 285 ALA A O 1
ATOM 1992 N N . VAL A 1 286 ? -15.414 14.828 17.031 1 98.94 286 VAL A N 1
ATOM 1993 C CA . VAL A 1 286 ? -14.664 15.234 15.852 1 98.94 286 VAL A CA 1
ATOM 1994 C C . VAL A 1 286 ? -14.539 16.75 15.82 1 98.94 286 VAL A C 1
ATOM 1996 O O . VAL A 1 286 ? -15.539 17.469 15.891 1 98.94 286 VAL A O 1
ATOM 1999 N N . ARG A 1 287 ? -13.312 17.25 15.781 1 98.94 287 ARG A N 1
ATOM 2000 C CA . ARG A 1 287 ? -13.023 18.672 15.695 1 98.94 287 ARG A CA 1
ATOM 2001 C C . ARG A 1 287 ? -12.477 19.031 14.312 1 98.94 287 ARG A C 1
ATOM 2003 O O . ARG A 1 287 ? -11.43 18.531 13.906 1 98.94 287 ARG A O 1
ATOM 2010 N N . PHE A 1 288 ? -13.195 19.875 13.664 1 98.94 288 PHE A N 1
ATOM 2011 C CA . PHE A 1 288 ? -12.797 20.391 12.352 1 98.94 288 PHE A CA 1
ATOM 2012 C C . PHE A 1 288 ? -12.117 21.75 12.484 1 98.94 288 PHE A C 1
ATOM 2014 O O . PHE A 1 288 ? -12.641 22.641 13.148 1 98.94 288 PHE A O 1
ATOM 2021 N N . VAL A 1 289 ? -10.938 21.828 11.828 1 98.94 289 VAL A N 1
ATOM 2022 C CA . VAL A 1 289 ? -10.203 23.078 11.953 1 98.94 289 VAL A CA 1
ATOM 2023 C C . VAL A 1 289 ? -9.711 23.531 10.586 1 98.94 289 VAL A C 1
ATOM 2025 O O . VAL A 1 289 ? -9.25 22.719 9.781 1 98.94 289 VAL A O 1
ATOM 2028 N N . PHE A 1 290 ? -9.875 24.766 10.336 1 98.88 290 PHE A N 1
ATOM 2029 C CA . PHE A 1 290 ? -9.367 25.453 9.148 1 98.88 290 PHE A CA 1
ATOM 2030 C C . PHE A 1 290 ? -8.344 26.516 9.539 1 98.88 290 PHE A C 1
ATOM 2032 O O . PHE A 1 290 ? -8.695 27.516 10.164 1 98.88 290 PHE A O 1
ATOM 2039 N N . TRP A 1 291 ? -7.109 26.25 9.148 1 98.44 291 TRP A N 1
ATOM 2040 C CA . TRP A 1 291 ? -5.984 27.031 9.664 1 98.44 291 TRP A CA 1
ATOM 2041 C C . TRP A 1 291 ? -5.789 28.312 8.852 1 98.44 291 TRP A C 1
ATOM 2043 O O . TRP A 1 291 ? -5.836 28.281 7.621 1 98.44 291 TRP A O 1
ATOM 2053 N N . GLY A 1 292 ? -5.617 29.406 9.555 1 97 292 GLY A N 1
ATOM 2054 C CA . GLY A 1 292 ? -5.094 30.609 8.922 1 97 292 GLY A CA 1
ATOM 2055 C C . GLY A 1 292 ? -3.578 30.641 8.883 1 97 292 GLY A C 1
ATOM 2056 O O . GLY A 1 292 ? -2.912 30 9.703 1 97 292 GLY A O 1
ATOM 2057 N N . ALA A 1 293 ? -3.049 31.359 7.887 1 93.25 293 ALA A N 1
ATOM 2058 C CA . ALA A 1 293 ? -1.615 31.609 7.75 1 93.25 293 ALA A CA 1
ATOM 2059 C C . ALA A 1 293 ? -0.844 30.297 7.629 1 93.25 293 ALA A C 1
ATOM 2061 O O . ALA A 1 293 ? 0.187 30.109 8.281 1 93.25 293 ALA A O 1
ATOM 2062 N N . GLY A 1 294 ? -1.37 29.391 6.875 1 90 294 GLY A N 1
ATOM 2063 C CA . GLY A 1 294 ? -0.754 28.078 6.699 1 90 294 GLY A CA 1
ATOM 2064 C C . GLY A 1 294 ? 0.087 27.984 5.438 1 90 294 GLY A C 1
ATOM 2065 O O . GLY A 1 294 ? 0.931 27.094 5.316 1 90 294 GLY A O 1
ATOM 2066 N N . GLU A 1 295 ? -0.114 28.859 4.508 1 83.88 295 GLU A N 1
ATOM 2067 C CA . GLU A 1 295 ? 0.55 28.797 3.211 1 83.88 295 GLU A CA 1
ATOM 2068 C C . GLU A 1 295 ? 2.027 29.172 3.328 1 83.88 295 GLU A C 1
ATOM 2070 O O . GLU A 1 295 ? 2.883 28.516 2.725 1 83.88 295 GLU A O 1
ATOM 2075 N N . ASP A 1 296 ? 2.332 30.219 4.031 1 76.94 296 ASP A N 1
ATOM 2076 C CA . ASP A 1 296 ? 3.707 30.703 4.141 1 76.94 296 ASP A CA 1
ATOM 2077 C C . ASP A 1 296 ? 4.312 30.328 5.492 1 76.94 296 ASP A C 1
ATOM 2079 O O . ASP A 1 296 ? 5.316 30.906 5.91 1 76.94 296 ASP A O 1
ATOM 2083 N N . GLY A 1 297 ? 3.709 29.391 6.141 1 82.25 297 GLY A N 1
ATOM 2084 C CA . GLY A 1 297 ? 4.203 28.984 7.449 1 82.25 297 GLY A CA 1
ATOM 2085 C C . GLY A 1 297 ? 3.201 28.156 8.227 1 82.25 297 GLY A C 1
ATOM 2086 O O . GLY A 1 297 ? 2.342 27.5 7.637 1 82.25 297 GLY A O 1
ATOM 2087 N N . LEU A 1 298 ? 3.447 28.109 9.547 1 87.44 298 LEU A N 1
ATOM 2088 C CA . LEU A 1 298 ? 2.627 27.281 10.43 1 87.44 298 LEU A CA 1
ATOM 2089 C C . LEU A 1 298 ? 1.949 28.141 11.5 1 87.44 298 LEU A C 1
ATOM 2091 O O . LEU A 1 298 ? 1.877 27.734 12.664 1 87.44 298 LEU A O 1
ATOM 2095 N N . GLY A 1 299 ? 1.446 29.312 10.992 1 87.69 299 GLY A N 1
ATOM 2096 C CA . GLY A 1 299 ? 0.956 30.297 11.953 1 87.69 299 GLY A CA 1
ATOM 2097 C C . GLY A 1 299 ? -0.243 29.797 12.742 1 87.69 299 GLY A C 1
ATOM 2098 O O . GLY A 1 299 ? -0.179 29.688 13.969 1 87.69 299 GLY A O 1
ATOM 2099 N N . GLY A 1 300 ? -1.284 29.438 12.055 1 93.69 300 GLY A N 1
ATOM 2100 C CA . GLY A 1 300 ? -2.523 29.062 12.711 1 93.69 300 GLY A CA 1
ATOM 2101 C C . GLY A 1 300 ? -2.385 27.812 13.562 1 93.69 300 GLY A C 1
ATOM 2102 O O . GLY A 1 300 ? -2.871 27.766 14.695 1 93.69 300 GLY A O 1
ATOM 2103 N N . VAL A 1 301 ? -1.685 26.828 13.047 1 95.94 301 VAL A N 1
ATOM 2104 C CA . VAL A 1 301 ? -1.525 25.562 13.766 1 95.94 301 VAL A CA 1
ATOM 2105 C C . VAL A 1 301 ? -0.665 25.781 15.008 1 95.94 301 VAL A C 1
ATOM 2107 O O . VAL A 1 301 ? -0.969 25.25 16.078 1 95.94 301 VAL A O 1
ATOM 2110 N N . MET A 1 302 ? 0.38 26.547 14.906 1 90.69 302 MET A N 1
ATOM 2111 C CA . MET A 1 302 ? 1.258 26.797 16.047 1 90.69 302 MET A CA 1
ATOM 2112 C C . MET A 1 302 ? 0.526 27.594 17.125 1 90.69 302 MET A C 1
ATOM 2114 O O . MET A 1 302 ? 0.654 27.281 18.312 1 90.69 302 MET A O 1
ATOM 2118 N N . ASP A 1 303 ? -0.188 28.609 16.703 1 90.44 303 ASP A N 1
ATOM 2119 C CA . ASP A 1 303 ? -0.954 29.391 17.672 1 90.44 303 ASP A CA 1
ATOM 2120 C C . ASP A 1 303 ? -1.926 28.5 18.438 1 90.44 303 ASP A C 1
ATOM 2122 O O . ASP A 1 303 ? -2.059 28.625 19.656 1 90.44 303 ASP A O 1
ATOM 2126 N N . TYR A 1 304 ? -2.576 27.672 17.75 1 95.25 304 TYR A N 1
ATOM 2127 C CA . TYR A 1 304 ? -3.533 26.75 18.359 1 95.25 304 TYR A CA 1
ATOM 2128 C C . TYR A 1 304 ? -2.85 25.844 19.375 1 95.25 304 TYR A C 1
ATOM 2130 O O . TYR A 1 304 ? -3.303 25.734 20.516 1 95.25 304 TYR A O 1
ATOM 2138 N N . LEU A 1 305 ? -1.789 25.172 19 1 93.44 305 LEU A N 1
ATOM 2139 C CA . LEU A 1 305 ? -1.121 24.188 19.828 1 93.44 305 LEU A CA 1
ATOM 2140 C C . LEU A 1 305 ? -0.48 24.844 21.047 1 93.44 305 LEU A C 1
ATOM 2142 O O . LEU A 1 305 ? -0.498 24.297 22.156 1 93.44 305 LEU A O 1
ATOM 2146 N N . PHE A 1 306 ? 0.04 26.031 20.828 1 87.38 306 PHE A N 1
ATOM 2147 C CA . PHE A 1 306 ? 0.672 26.734 21.938 1 87.38 306 PHE A CA 1
ATOM 2148 C C . PHE A 1 306 ? -0.37 27.203 22.953 1 87.38 306 PHE A C 1
ATOM 2150 O O . PHE A 1 306 ? -0.046 27.453 24.109 1 87.38 306 PHE A O 1
ATOM 2157 N N . GLY A 1 307 ? -1.573 27.312 22.484 1 90.12 307 GLY A N 1
ATOM 2158 C CA . GLY A 1 307 ? -2.645 27.734 23.375 1 90.12 307 GLY A CA 1
ATOM 2159 C C . GLY A 1 307 ? -3.23 26.609 24.203 1 90.12 307 GLY A C 1
ATOM 2160 O O . GLY A 1 307 ? -3.953 26.844 25.172 1 90.12 307 GLY A O 1
ATOM 2161 N N . LEU A 1 308 ? -2.844 25.406 23.906 1 94.25 308 LEU A N 1
ATOM 2162 C CA . LEU A 1 308 ? -3.389 24.25 24.625 1 94.25 308 LEU A CA 1
ATOM 2163 C C . LEU A 1 308 ? -2.604 23.969 25.891 1 94.25 308 LEU A C 1
ATOM 2165 O O . LEU A 1 308 ? -1.375 24.078 25.906 1 94.25 308 LEU A O 1
ATOM 2169 N N . ASP A 1 309 ? -3.312 23.688 26.969 1 93 309 ASP A N 1
ATOM 2170 C CA . ASP A 1 309 ? -2.625 23.125 28.125 1 93 309 ASP A CA 1
ATOM 2171 C C . ASP A 1 309 ? -2.424 21.609 27.969 1 93 309 ASP A C 1
ATOM 2173 O O . ASP A 1 309 ? -2.771 21.047 26.922 1 93 309 ASP A O 1
ATOM 2177 N N . ARG A 1 310 ? -1.826 21.016 28.953 1 93.44 310 ARG A N 1
ATOM 2178 C CA . ARG A 1 310 ? -1.459 19.594 28.891 1 93.44 310 ARG A CA 1
ATOM 2179 C C . ARG A 1 310 ? -2.691 18.719 28.703 1 93.44 310 ARG A C 1
ATOM 2181 O O . ARG A 1 310 ? -2.682 17.781 27.891 1 93.44 310 ARG A O 1
ATOM 2188 N N . ASP A 1 311 ? -3.713 18.984 29.453 1 96.06 311 ASP A N 1
ATOM 2189 C CA . ASP A 1 311 ? -4.922 18.156 29.391 1 96.06 311 ASP A CA 1
ATOM 2190 C C . ASP A 1 311 ? -5.605 18.297 28.031 1 96.06 311 ASP A C 1
ATOM 2192 O O . ASP A 1 311 ? -6.055 17.297 27.469 1 96.06 311 ASP A O 1
ATOM 2196 N N . GLN A 1 312 ? -5.656 19.484 27.562 1 97.06 312 GLN A N 1
ATOM 2197 C CA . GLN A 1 312 ? -6.273 19.719 26.266 1 97.06 312 GLN A CA 1
ATOM 2198 C C . GLN A 1 312 ? -5.5 19.031 25.141 1 97.06 312 GLN A C 1
ATOM 2200 O O . GLN A 1 312 ? -6.102 18.484 24.219 1 97.06 312 GLN A O 1
ATOM 2205 N N . LEU A 1 313 ? -4.172 19.109 25.234 1 97.5 313 LEU A N 1
ATOM 2206 C CA . LEU A 1 313 ? -3.336 18.422 24.25 1 97.5 313 LEU A CA 1
ATOM 2207 C C . LEU A 1 313 ? -3.57 16.922 24.281 1 97.5 313 LEU A C 1
ATOM 2209 O O . LEU A 1 313 ? -3.682 16.281 23.234 1 97.5 313 LEU A O 1
ATOM 2213 N N . ASN A 1 314 ? -3.697 16.328 25.484 1 97.94 314 ASN A N 1
ATOM 2214 C CA . ASN A 1 314 ? -3.871 14.891 25.641 1 97.94 314 ASN A CA 1
ATOM 2215 C C . ASN A 1 314 ? -5.289 14.453 25.281 1 97.94 314 ASN A C 1
ATOM 2217 O O . ASN A 1 314 ? -5.551 13.266 25.109 1 97.94 314 ASN A O 1
ATOM 2221 N N . ASP A 1 315 ? -6.195 15.43 25.156 1 98.38 315 ASP A N 1
ATOM 2222 C CA . ASP A 1 315 ? -7.543 15.117 24.703 1 98.38 315 ASP A CA 1
ATOM 2223 C C . ASP A 1 315 ? -7.559 14.812 23.203 1 98.38 315 ASP A C 1
ATOM 2225 O O . ASP A 1 315 ? -8.508 14.211 22.703 1 98.38 315 ASP A O 1
ATOM 2229 N N . ILE A 1 316 ? -6.516 15.211 22.453 1 98.69 316 ILE A N 1
ATOM 2230 C CA . ILE A 1 316 ? -6.457 14.984 21 1 98.69 316 ILE A CA 1
ATOM 2231 C C . ILE A 1 316 ? -5.934 13.586 20.719 1 98.69 316 ILE A C 1
ATOM 2233 O O . ILE A 1 316 ? -4.785 13.266 21.031 1 98.69 316 ILE A O 1
ATOM 2237 N N . ALA A 1 317 ? -6.723 12.773 20.109 1 98.88 317 ALA A N 1
ATOM 2238 C CA . ALA A 1 317 ? -6.352 11.391 19.828 1 98.88 317 ALA A CA 1
ATOM 2239 C C . ALA A 1 317 ? -5.453 11.297 18.609 1 98.88 317 ALA A C 1
ATOM 2241 O O . ALA A 1 317 ? -4.492 10.523 18.578 1 98.88 317 ALA A O 1
ATOM 2242 N N . LEU A 1 318 ? -5.809 12.07 17.625 1 98.94 318 LEU A N 1
ATOM 2243 C CA . LEU A 1 318 ? -5.074 12.086 16.359 1 98.94 318 LEU A CA 1
ATOM 2244 C C . LEU A 1 318 ? -5.383 13.352 15.562 1 98.94 318 LEU A C 1
ATOM 2246 O O . LEU A 1 318 ? -6.371 14.031 15.836 1 98.94 318 LEU A O 1
ATOM 2250 N N . TYR A 1 319 ? -4.5 13.68 14.633 1 98.88 319 TYR A N 1
ATOM 2251 C CA . TYR A 1 319 ? -4.703 14.805 13.727 1 98.88 319 TYR A CA 1
ATOM 2252 C C . TYR A 1 319 ? -4.594 14.352 12.273 1 98.88 319 TYR A C 1
ATOM 2254 O O . TYR A 1 319 ? -3.572 13.789 11.867 1 98.88 319 TYR A O 1
ATOM 2262 N N . LEU A 1 320 ? -5.656 14.555 11.508 1 98.94 320 LEU A N 1
ATOM 2263 C CA . LEU A 1 320 ? -5.707 14.305 10.078 1 98.94 320 LEU A CA 1
ATOM 2264 C C . LEU A 1 320 ? -5.555 15.602 9.289 1 98.94 320 LEU A C 1
ATOM 2266 O O . LEU A 1 320 ? -6.289 16.562 9.531 1 98.94 320 LEU A O 1
ATOM 2270 N N . ASN A 1 321 ? -4.594 15.617 8.383 1 98.69 321 ASN A N 1
ATOM 2271 C CA . ASN A 1 321 ? -4.316 16.781 7.566 1 98.69 321 ASN A CA 1
ATOM 2272 C C . ASN A 1 321 ? -4.551 16.5 6.086 1 98.69 321 ASN A C 1
ATOM 2274 O O . ASN A 1 321 ? -3.994 15.555 5.535 1 98.69 321 ASN A O 1
ATOM 2278 N N . PHE A 1 322 ? -5.32 17.328 5.406 1 98.75 322 PHE A N 1
ATOM 2279 C CA . PHE A 1 322 ? -5.613 17.094 3.998 1 98.75 322 PHE A CA 1
ATOM 2280 C C . PHE A 1 322 ? -5.277 18.328 3.16 1 98.75 322 PHE A C 1
ATOM 2282 O O . PHE A 1 322 ? -5.711 19.438 3.477 1 98.75 322 PHE A O 1
ATOM 2289 N N . THR A 1 323 ? -4.484 18.109 2.174 1 97.56 323 THR A N 1
ATOM 2290 C CA . THR A 1 323 ? -4 19.188 1.315 1 97.56 323 THR A CA 1
ATOM 2291 C C . THR A 1 323 ? -3.996 18.75 -0.147 1 97.56 323 THR A C 1
ATOM 2293 O O . THR A 1 323 ? -3.619 17.625 -0.463 1 97.56 323 THR A O 1
ATOM 2296 N N . MET A 1 324 ? -4.488 19.594 -1.06 1 98.56 324 MET A N 1
ATOM 2297 C CA . MET A 1 324 ? -4.391 19.406 -2.504 1 98.56 324 MET A CA 1
ATOM 2298 C C . MET A 1 324 ? -4.941 18.047 -2.912 1 98.56 324 MET A C 1
ATOM 2300 O O . MET A 1 324 ? -4.191 17.172 -3.355 1 98.56 324 MET A O 1
ATOM 2304 N N . LEU A 1 325 ? -6.246 17.938 -2.959 1 98.94 325 LEU A N 1
ATOM 2305 C CA . LEU A 1 325 ? -6.895 16.641 -3.148 1 98.94 325 LEU A CA 1
ATOM 2306 C C . LEU A 1 325 ? -7.41 16.5 -4.578 1 98.94 325 LEU A C 1
ATOM 2308 O O . LEU A 1 325 ? -8.039 15.492 -4.914 1 98.94 325 LEU A O 1
ATOM 2312 N N . GLY A 1 326 ? -7.117 17.547 -5.473 1 98.88 326 GLY A N 1
ATOM 2313 C CA . GLY A 1 326 ? -7.676 17.5 -6.816 1 98.88 326 GLY A CA 1
ATOM 2314 C C . GLY A 1 326 ? -6.695 17.938 -7.887 1 98.88 326 GLY A C 1
ATOM 2315 O O . GLY A 1 326 ? -7.078 18.625 -8.844 1 98.88 326 GLY A O 1
ATOM 2316 N N . SER A 1 327 ? -5.402 17.609 -7.754 1 98.94 327 SER A N 1
ATOM 2317 C CA . SER A 1 327 ? -4.406 18 -8.742 1 98.94 327 SER A CA 1
ATOM 2318 C C . SER A 1 327 ? -4.738 17.453 -10.117 1 98.94 327 SER A C 1
ATOM 2320 O O . SER A 1 327 ? -5.188 16.312 -10.242 1 98.94 327 SER A O 1
ATOM 2322 N N . PRO A 1 328 ? -4.508 18.219 -11.203 1 98.81 328 PRO A N 1
ATOM 2323 C CA . PRO A 1 328 ? -4.902 17.812 -12.555 1 98.81 328 PRO A CA 1
ATOM 2324 C C . PRO A 1 328 ? -4.188 16.547 -13.016 1 98.81 328 PRO A C 1
ATOM 2326 O O . PRO A 1 328 ? -4.793 15.703 -13.68 1 98.81 328 PRO A O 1
ATOM 2329 N N . ASN A 1 329 ? -2.887 16.375 -12.773 1 98.88 329 ASN A N 1
ATOM 2330 C CA . ASN A 1 329 ? -2.082 15.195 -13.055 1 98.88 329 ASN A CA 1
ATOM 2331 C C . ASN A 1 329 ? -1.912 14.32 -11.812 1 98.88 329 ASN A C 1
ATOM 2333 O O . ASN A 1 329 ? -0.789 13.992 -11.43 1 98.88 329 ASN A O 1
ATOM 2337 N N . ALA A 1 330 ? -3 13.906 -11.289 1 98.88 330 ALA A N 1
ATOM 2338 C CA . ALA A 1 330 ? -3.166 13.508 -9.898 1 98.88 330 ALA A CA 1
ATOM 2339 C C . ALA A 1 330 ? -2.346 12.258 -9.586 1 98.88 330 ALA A C 1
ATOM 2341 O O . ALA A 1 330 ? -2.244 11.352 -10.414 1 98.88 330 ALA A O 1
ATOM 2342 N N . GLY A 1 331 ? -1.722 12.258 -8.492 1 98.81 331 GLY A N 1
ATOM 2343 C CA . GLY A 1 331 ? -1.303 11.055 -7.785 1 98.81 331 GLY A CA 1
ATOM 2344 C C . GLY A 1 331 ? -2.205 10.711 -6.617 1 98.81 331 GLY A C 1
ATOM 2345 O O . GLY A 1 331 ? -3.154 11.438 -6.32 1 98.81 331 GLY A O 1
ATOM 2346 N N . PHE A 1 332 ? -1.986 9.586 -5.996 1 98.81 332 PHE A N 1
ATOM 2347 C CA . PHE A 1 332 ? -2.758 9.133 -4.844 1 98.81 332 PHE A CA 1
ATOM 2348 C C . PHE A 1 332 ? -1.835 8.734 -3.695 1 98.81 332 PHE A C 1
ATOM 2350 O O . PHE A 1 332 ? -1.401 7.582 -3.611 1 98.81 332 PHE A O 1
ATOM 2357 N N . PHE A 1 333 ? -1.633 9.734 -2.82 1 98.62 333 PHE A N 1
ATOM 2358 C CA . PHE A 1 333 ? -0.616 9.594 -1.785 1 98.62 333 PHE A CA 1
ATOM 2359 C C . PHE A 1 333 ? -1.247 9.609 -0.399 1 98.62 333 PHE A C 1
ATOM 2361 O O . PHE A 1 333 ? -2.219 10.328 -0.164 1 98.62 333 PHE A O 1
ATOM 2368 N N . THR A 1 334 ? -0.71 8.828 0.499 1 98.62 334 THR A N 1
ATOM 2369 C CA . THR A 1 334 ? -0.895 8.961 1.939 1 98.62 334 THR A CA 1
ATOM 2370 C C . THR A 1 334 ? 0.381 9.469 2.605 1 98.62 334 THR A C 1
ATOM 2372 O O . THR A 1 334 ? 1.486 9.18 2.143 1 98.62 334 THR A O 1
ATOM 2375 N N . ASP A 1 335 ? 0.201 10.25 3.668 1 97.81 335 ASP A N 1
ATOM 2376 C CA . ASP A 1 335 ? 1.382 10.625 4.441 1 97.81 335 ASP A CA 1
ATOM 2377 C C . ASP A 1 335 ? 2.104 9.391 4.973 1 97.81 335 ASP A C 1
ATOM 2379 O O . ASP A 1 335 ? 1.466 8.453 5.453 1 97.81 335 ASP A O 1
ATOM 2383 N N . ASP A 1 336 ? 3.422 9.414 4.875 1 97.5 336 ASP A N 1
ATOM 2384 C CA . ASP A 1 336 ? 4.219 8.242 5.207 1 97.5 336 ASP A CA 1
ATOM 2385 C C . ASP A 1 336 ? 4.383 8.094 6.719 1 97.5 336 ASP A C 1
ATOM 2387 O O . ASP A 1 336 ? 5.5 8.188 7.234 1 97.5 336 ASP A O 1
ATOM 2391 N N . GLY A 1 337 ? 3.328 7.711 7.371 1 97.25 337 GLY A N 1
ATOM 2392 C CA . GLY A 1 337 ? 3.287 7.613 8.82 1 97.25 337 GLY A CA 1
ATOM 2393 C C . GLY A 1 337 ? 4.086 6.445 9.367 1 97.25 337 GLY A C 1
ATOM 2394 O O . GLY A 1 337 ? 4.445 6.43 10.547 1 97.25 337 GLY A O 1
ATOM 2395 N N . ASP A 1 338 ? 4.34 5.445 8.57 1 96.69 338 ASP A N 1
ATOM 2396 C CA . ASP A 1 338 ? 5.098 4.289 9.039 1 96.69 338 ASP A CA 1
ATOM 2397 C C . ASP A 1 338 ? 6.547 4.355 8.562 1 96.69 338 ASP A C 1
ATOM 2399 O O . ASP A 1 338 ? 7.352 3.473 8.883 1 96.69 338 ASP A O 1
ATOM 2403 N N . GLN A 1 339 ? 6.859 5.387 7.785 1 94.56 339 GLN A N 1
ATOM 2404 C CA . GLN A 1 339 ? 8.211 5.66 7.301 1 94.56 339 GLN A CA 1
ATOM 2405 C C . GLN A 1 339 ? 8.75 4.488 6.48 1 94.56 339 GLN A C 1
ATOM 2407 O O . GLN A 1 339 ? 9.883 4.059 6.68 1 94.56 339 GLN A O 1
ATOM 2412 N N . SER A 1 340 ? 7.879 3.965 5.617 1 92.56 340 SER A N 1
ATOM 2413 C CA . SER A 1 340 ? 8.266 2.873 4.727 1 92.56 340 SER A CA 1
ATOM 2414 C C . SER A 1 340 ? 8.961 3.398 3.477 1 92.56 340 SER A C 1
ATOM 2416 O O . SER A 1 340 ? 9.719 2.67 2.828 1 92.56 340 SER A O 1
ATOM 2418 N N . GLY A 1 341 ? 8.609 4.59 3.092 1 87.06 341 GLY A N 1
ATOM 2419 C CA . GLY A 1 341 ? 9.219 5.207 1.925 1 87.06 341 GLY A CA 1
ATOM 2420 C C . GLY A 1 341 ? 10.578 5.809 2.211 1 87.06 341 GLY A C 1
ATOM 2421 O O . GLY A 1 341 ? 11.172 5.551 3.262 1 87.06 341 GLY A O 1
ATOM 2422 N N . PRO A 1 342 ? 11.039 6.516 1.291 1 79.19 342 PRO A N 1
ATOM 2423 C CA . PRO A 1 342 ? 12.344 7.16 1.493 1 79.19 342 PRO A CA 1
ATOM 2424 C C . PRO A 1 342 ? 12.328 8.172 2.639 1 79.19 342 PRO A C 1
ATOM 2426 O O . PRO A 1 342 ? 11.312 8.844 2.861 1 79.19 342 PRO A O 1
ATOM 2429 N N . PRO A 1 343 ? 13.406 8.227 3.275 1 76.69 343 PRO A N 1
ATOM 2430 C CA . PRO A 1 343 ? 13.477 9.18 4.387 1 76.69 343 PRO A CA 1
ATOM 2431 C C . PRO A 1 343 ? 13.359 10.633 3.932 1 76.69 343 PRO A C 1
ATOM 2433 O O . PRO A 1 343 ? 13.859 10.984 2.859 1 76.69 343 PRO A O 1
ATOM 2436 N N . ALA A 1 344 ? 12.609 11.297 4.598 1 81.5 344 ALA A N 1
ATOM 2437 C CA . ALA A 1 344 ? 12.523 12.742 4.395 1 81.5 344 ALA A CA 1
ATOM 2438 C C . ALA A 1 344 ? 13.539 13.477 5.254 1 81.5 344 ALA A C 1
ATOM 2440 O O . ALA A 1 344 ? 13.812 13.078 6.391 1 81.5 344 ALA A O 1
ATOM 2441 N N . PRO A 1 345 ? 14.141 14.5 4.641 1 81.56 345 PRO A N 1
ATOM 2442 C CA . PRO A 1 345 ? 15.102 15.258 5.453 1 81.56 345 PRO A CA 1
ATOM 2443 C C . PRO A 1 345 ? 14.484 15.781 6.75 1 81.56 345 PRO A C 1
ATOM 2445 O O . PRO A 1 345 ? 13.383 16.328 6.734 1 81.56 345 PRO A O 1
ATOM 2448 N N . GLY A 1 346 ? 15.141 15.516 7.844 1 81.75 346 GLY A N 1
ATOM 2449 C CA . GLY A 1 346 ? 14.781 16.109 9.117 1 81.75 346 GLY A CA 1
ATOM 2450 C C . GLY A 1 346 ? 13.75 15.305 9.891 1 81.75 346 GLY A C 1
ATOM 2451 O O . GLY A 1 346 ? 13.344 15.688 10.984 1 81.75 346 GLY A O 1
ATOM 2452 N N . ILE A 1 347 ? 13.305 14.195 9.32 1 87.44 347 ILE A N 1
ATOM 2453 C CA . ILE A 1 347 ? 12.32 13.375 10.023 1 87.44 347 ILE A CA 1
ATOM 2454 C C . ILE A 1 347 ? 12.781 11.914 10.031 1 87.44 347 ILE A C 1
ATOM 2456 O O . ILE A 1 347 ? 13.008 11.328 8.977 1 87.44 347 ILE A O 1
ATOM 2460 N N . SER A 1 348 ? 12.984 11.422 11.172 1 87.69 348 SER A N 1
ATOM 2461 C CA . SER A 1 348 ? 13.32 10.016 11.344 1 87.69 348 SER A CA 1
ATOM 2462 C C . SER A 1 348 ? 12.102 9.211 11.797 1 87.69 348 SER A C 1
ATOM 2464 O O . SER A 1 348 ? 11.109 9.781 12.25 1 87.69 348 SER A O 1
ATOM 2466 N N . ALA A 1 349 ? 12.227 7.934 11.695 1 89.44 349 ALA A N 1
ATOM 2467 C CA . ALA A 1 349 ? 11.141 7.051 12.102 1 89.44 349 ALA A CA 1
ATOM 2468 C C . ALA A 1 349 ? 10.82 7.223 13.586 1 89.44 349 ALA A C 1
ATOM 2470 O O . ALA A 1 349 ? 9.656 7.109 13.992 1 89.44 349 ALA A O 1
ATOM 2471 N N . ALA A 1 350 ? 11.773 7.512 14.359 1 89.56 350 ALA A N 1
ATOM 2472 C CA . ALA A 1 350 ? 11.609 7.648 15.805 1 89.56 350 ALA A CA 1
ATOM 2473 C C . ALA A 1 350 ? 10.836 8.914 16.156 1 89.56 350 ALA A C 1
ATOM 2475 O O . ALA A 1 350 ? 10.289 9.031 17.25 1 89.56 350 ALA A O 1
ATOM 2476 N N . ASP A 1 351 ? 10.734 9.867 15.188 1 89.81 351 ASP A N 1
ATOM 2477 C CA . ASP A 1 351 ? 10.047 11.141 15.406 1 89.81 351 ASP A CA 1
ATOM 2478 C C . ASP A 1 351 ? 8.539 10.984 15.203 1 89.81 351 ASP A C 1
ATOM 2480 O O . ASP A 1 351 ? 7.762 11.852 15.617 1 89.81 351 ASP A O 1
ATOM 2484 N N . VAL A 1 352 ? 8.18 9.938 14.547 1 95.44 352 VAL A N 1
ATOM 2485 C CA . VAL A 1 352 ? 6.781 9.797 14.148 1 95.44 352 VAL A CA 1
ATOM 2486 C C . VAL A 1 352 ? 5.992 9.109 15.258 1 95.44 352 VAL A C 1
ATOM 2488 O O . VAL A 1 352 ? 6.305 7.984 15.648 1 95.44 352 VAL A O 1
ATOM 2491 N N . PRO A 1 353 ? 4.992 9.758 15.766 1 97.06 353 PRO A N 1
ATOM 2492 C CA . PRO A 1 353 ? 4.254 9.234 16.922 1 97.06 353 PRO A CA 1
ATOM 2493 C C . PRO A 1 353 ? 3.576 7.898 16.625 1 97.06 353 PRO A C 1
ATOM 2495 O O . PRO A 1 353 ? 3.076 7.688 15.508 1 97.06 353 PRO A O 1
ATOM 2498 N N . GLU A 1 354 ? 3.508 7.059 17.703 1 97.12 354 GLU A N 1
ATOM 2499 C CA . GLU A 1 354 ? 2.758 5.809 17.625 1 97.12 354 GLU A CA 1
ATOM 2500 C C . GLU A 1 354 ? 1.312 6.055 17.203 1 97.12 354 GLU A C 1
ATOM 2502 O O . GLU A 1 354 ? 0.672 6.996 17.688 1 97.12 354 GLU A O 1
ATOM 2507 N N . GLY A 1 355 ? 0.825 5.273 16.328 1 98.38 355 GLY A N 1
ATOM 2508 C CA . GLY A 1 355 ? -0.519 5.418 15.789 1 98.38 355 GLY A CA 1
ATOM 2509 C C . GLY A 1 355 ? -0.542 5.965 14.375 1 98.38 355 GLY A C 1
ATOM 2510 O O . GLY A 1 355 ? -1.492 5.73 13.625 1 98.38 355 GLY A O 1
ATOM 2511 N N . SER A 1 356 ? 0.5 6.699 13.969 1 98.69 356 SER A N 1
ATOM 2512 C CA . SER A 1 356 ? 0.564 7.301 12.641 1 98.69 356 SER A CA 1
ATOM 2513 C C . SER A 1 356 ? 0.593 6.234 11.555 1 98.69 356 SER A C 1
ATOM 2515 O O . SER A 1 356 ? -0.007 6.406 10.492 1 98.69 356 SER A O 1
ATOM 2517 N N . ALA A 1 357 ? 1.259 5.141 11.859 1 98.44 357 ALA A N 1
ATOM 2518 C CA . ALA A 1 357 ? 1.304 4.023 10.922 1 98.44 357 ALA A CA 1
ATOM 2519 C C . ALA A 1 357 ? -0.093 3.461 10.672 1 98.44 357 ALA A C 1
ATOM 2521 O O . ALA A 1 357 ? -0.438 3.119 9.539 1 98.44 357 ALA A O 1
ATOM 2522 N N . GLY A 1 358 ? -0.868 3.326 11.734 1 98.81 358 GLY A N 1
ATOM 2523 C CA . GLY A 1 358 ? -2.229 2.828 11.609 1 98.81 358 GLY A CA 1
ATOM 2524 C C . GLY A 1 358 ? -3.123 3.742 10.789 1 98.81 358 GLY A C 1
ATOM 2525 O O . GLY A 1 358 ? -3.939 3.271 10 1 98.81 358 GLY A O 1
ATOM 2526 N N . ILE A 1 359 ? -2.98 5.027 10.969 1 98.94 359 ILE A N 1
ATOM 2527 C CA . ILE A 1 359 ? -3.746 6.004 10.195 1 98.94 359 ILE A CA 1
ATOM 2528 C C . ILE A 1 359 ? -3.408 5.871 8.711 1 98.94 359 ILE A C 1
ATOM 2530 O O . ILE A 1 359 ? -4.301 5.902 7.863 1 98.94 359 ILE A O 1
ATOM 2534 N N . GLU A 1 360 ? -2.102 5.758 8.438 1 98.81 360 GLU A N 1
ATOM 2535 C CA . GLU A 1 360 ? -1.678 5.562 7.051 1 98.81 360 GLU A CA 1
ATOM 2536 C C . GLU A 1 360 ? -2.322 4.32 6.449 1 98.81 360 GLU A C 1
ATOM 2538 O O . GLU A 1 360 ? -2.793 4.348 5.309 1 98.81 360 GLU A O 1
ATOM 2543 N N . ARG A 1 361 ? -2.35 3.201 7.215 1 98.88 361 ARG A N 1
ATOM 2544 C CA . ARG A 1 361 ? -2.938 1.959 6.727 1 98.88 361 ARG A CA 1
ATOM 2545 C C . ARG A 1 361 ? -4.434 2.119 6.484 1 98.88 361 ARG A C 1
ATOM 2547 O O . ARG A 1 361 ? -4.977 1.563 5.527 1 98.88 361 ARG A O 1
ATOM 2554 N N . THR A 1 362 ? -5.098 2.863 7.32 1 98.81 362 THR A N 1
ATOM 2555 C CA . THR A 1 362 ? -6.523 3.119 7.148 1 98.81 362 THR A CA 1
ATOM 2556 C C . THR A 1 362 ? -6.793 3.842 5.832 1 98.81 362 THR A C 1
ATOM 2558 O O . THR A 1 362 ? -7.652 3.428 5.055 1 98.81 362 THR A O 1
ATOM 2561 N N . LEU A 1 363 ? -6.035 4.848 5.586 1 98.94 363 LEU A N 1
ATOM 2562 C CA . LEU A 1 363 ? -6.211 5.648 4.379 1 98.94 363 LEU A CA 1
ATOM 2563 C C . LEU A 1 363 ? -5.773 4.867 3.143 1 98.94 363 LEU A C 1
ATOM 2565 O O . LEU A 1 363 ? -6.441 4.91 2.107 1 98.94 363 LEU A O 1
ATOM 2569 N N . ALA A 1 364 ? -4.688 4.145 3.248 1 98.88 364 ALA A N 1
ATOM 2570 C CA . ALA A 1 364 ? -4.203 3.328 2.137 1 98.88 364 ALA A CA 1
ATOM 2571 C C . ALA A 1 364 ? -5.191 2.215 1.802 1 98.88 364 ALA A C 1
ATOM 2573 O O . ALA A 1 364 ? -5.387 1.882 0.631 1 98.88 364 ALA A O 1
ATOM 2574 N N . GLY A 1 365 ? -5.703 1.551 2.863 1 98.88 365 GLY A N 1
ATOM 2575 C CA . GLY A 1 365 ? -6.723 0.539 2.641 1 98.88 365 GLY A CA 1
ATOM 2576 C C . GLY A 1 365 ? -7.918 1.059 1.865 1 98.88 365 GLY A C 1
ATOM 2577 O O . GLY A 1 365 ? -8.375 0.416 0.918 1 98.88 365 GLY A O 1
ATOM 2578 N N . TYR A 1 366 ? -8.406 2.242 2.197 1 98.81 366 TYR A N 1
ATOM 2579 C CA . TYR A 1 366 ? -9.5 2.869 1.474 1 98.81 366 TYR A CA 1
ATOM 2580 C C . TYR A 1 366 ? -9.133 3.105 0.014 1 98.81 366 TYR A C 1
ATOM 2582 O O . TYR A 1 366 ? -9.906 2.779 -0.889 1 98.81 366 TYR A O 1
ATOM 2590 N N . LEU A 1 367 ? -7.973 3.744 -0.226 1 98.88 367 LEU A N 1
ATOM 2591 C CA . LEU A 1 367 ? -7.582 4.102 -1.585 1 98.88 367 LEU A CA 1
ATOM 2592 C C . LEU A 1 367 ? -7.504 2.861 -2.471 1 98.88 367 LEU A C 1
ATOM 2594 O O . LEU A 1 367 ? -8.031 2.857 -3.586 1 98.88 367 LEU A O 1
ATOM 2598 N N . ASN A 1 368 ? -6.855 1.811 -1.951 1 98.81 368 ASN A N 1
ATOM 2599 C CA . ASN A 1 368 ? -6.754 0.585 -2.736 1 98.81 368 ASN A CA 1
ATOM 2600 C C . ASN A 1 368 ? -8.133 0.021 -3.076 1 98.81 368 ASN A C 1
ATOM 2602 O O . ASN A 1 368 ? -8.398 -0.334 -4.227 1 98.81 368 ASN A O 1
ATOM 2606 N N . LEU A 1 369 ? -9.008 -0.028 -2.129 1 98.44 369 LEU A N 1
ATOM 2607 C CA . LEU A 1 369 ? -10.336 -0.597 -2.35 1 98.44 369 LEU A CA 1
ATOM 2608 C C . LEU A 1 369 ? -11.18 0.315 -3.232 1 98.44 369 LEU A C 1
ATOM 2610 O O . LEU A 1 369 ? -12.141 -0.136 -3.861 1 98.44 369 LEU A O 1
ATOM 2614 N N . ALA A 1 370 ? -10.773 1.602 -3.271 1 98.62 370 ALA A N 1
ATOM 2615 C CA . ALA A 1 370 ? -11.445 2.557 -4.148 1 98.62 370 ALA A CA 1
ATOM 2616 C C . ALA A 1 370 ? -10.828 2.551 -5.543 1 98.62 370 ALA A C 1
ATOM 2618 O O . ALA A 1 370 ? -11.188 3.367 -6.395 1 98.62 370 ALA A O 1
ATOM 2619 N N . GLY A 1 371 ? -9.844 1.68 -5.812 1 98.44 371 GLY A N 1
ATOM 2620 C CA . GLY A 1 371 ? -9.312 1.458 -7.148 1 98.44 371 GLY A CA 1
ATOM 2621 C C . GLY A 1 371 ? -8.062 2.273 -7.43 1 98.44 371 GLY A C 1
ATOM 2622 O O . GLY A 1 371 ? -7.641 2.389 -8.586 1 98.44 371 GLY A O 1
ATOM 2623 N N . LYS A 1 372 ? -7.508 2.871 -6.395 1 98.75 372 LYS A N 1
ATOM 2624 C CA . LYS A 1 372 ? -6.309 3.686 -6.574 1 98.75 372 LYS A CA 1
ATOM 2625 C C . LYS A 1 372 ? -5.168 3.186 -5.691 1 98.75 372 LYS A C 1
ATOM 2627 O O . LYS A 1 372 ? -5.258 3.238 -4.461 1 98.75 372 LYS A O 1
ATOM 2632 N N . ARG A 1 373 ? -4.105 2.729 -6.32 1 98.12 373 ARG A N 1
ATOM 2633 C CA . ARG A 1 373 ? -2.934 2.273 -5.574 1 98.12 373 ARG A CA 1
ATOM 2634 C C . ARG A 1 373 ? -2.346 3.404 -4.738 1 98.12 373 ARG A C 1
ATOM 2636 O O . ARG A 1 373 ? -1.936 4.434 -5.273 1 98.12 373 ARG A O 1
ATOM 2643 N N . ALA A 1 374 ? -2.287 3.199 -3.459 1 98.31 374 ALA A N 1
ATOM 2644 C CA . ALA A 1 374 ? -1.708 4.211 -2.578 1 98.31 374 ALA A CA 1
ATOM 2645 C C . ALA A 1 374 ? -0.188 4.246 -2.707 1 98.31 374 ALA A C 1
ATOM 2647 O O . ALA A 1 374 ? 0.452 3.203 -2.859 1 98.31 374 ALA A O 1
ATOM 2648 N N . ALA A 1 375 ? 0.351 5.402 -2.676 1 97.5 375 ALA A N 1
ATOM 2649 C CA . ALA A 1 375 ? 1.795 5.602 -2.59 1 97.5 375 ALA A CA 1
ATOM 2650 C C . ALA A 1 375 ? 2.156 6.496 -1.407 1 97.5 375 ALA A C 1
ATOM 2652 O O . ALA A 1 375 ? 1.317 7.254 -0.916 1 97.5 375 ALA A O 1
ATOM 2653 N N . ASP A 1 376 ? 3.414 6.441 -0.926 1 96.44 376 ASP A N 1
ATOM 2654 C CA . ASP A 1 376 ? 3.873 7.191 0.238 1 96.44 376 ASP A CA 1
ATOM 2655 C C . ASP A 1 376 ? 4.262 8.617 -0.147 1 96.44 376 ASP A C 1
ATOM 2657 O O . ASP A 1 376 ? 5.012 8.828 -1.102 1 96.44 376 ASP A O 1
ATOM 2661 N N . MET A 1 377 ? 3.746 9.516 0.517 1 96.62 377 MET A N 1
ATOM 2662 C CA . MET A 1 377 ? 4.273 10.875 0.499 1 96.62 377 MET A CA 1
ATOM 2663 C C . MET A 1 377 ? 5.211 11.117 1.68 1 96.62 377 MET A C 1
ATOM 2665 O O . MET A 1 377 ? 4.789 11.031 2.836 1 96.62 377 MET A O 1
ATOM 2669 N N . PRO A 1 378 ? 6.477 11.391 1.409 1 95.31 378 PRO A N 1
ATOM 2670 C CA . PRO A 1 378 ? 7.367 11.672 2.535 1 95.31 378 PRO A CA 1
ATOM 2671 C C . PRO A 1 378 ? 6.867 12.812 3.416 1 95.31 378 PRO A C 1
ATOM 2673 O O . PRO A 1 378 ? 6.336 13.805 2.904 1 95.31 378 PRO A O 1
ATOM 2676 N N . LEU A 1 379 ? 7.027 12.656 4.742 1 95.31 379 LEU A N 1
ATOM 2677 C CA . LEU A 1 379 ? 6.656 13.719 5.672 1 95.31 379 LEU A CA 1
ATOM 2678 C C . LEU A 1 379 ? 7.594 14.914 5.535 1 95.31 379 LEU A C 1
ATOM 2680 O O . LEU A 1 379 ? 8.711 14.781 5.031 1 95.31 379 LEU A O 1
ATOM 2684 N N . ASN A 1 380 ? 7.098 16.047 5.91 1 90.56 380 ASN A N 1
ATOM 2685 C CA . ASN A 1 380 ? 7.945 17.234 5.867 1 90.56 380 ASN A CA 1
ATOM 2686 C C . ASN A 1 380 ? 7.648 18.172 7.031 1 90.56 380 ASN A C 1
ATOM 2688 O O . ASN A 1 380 ? 6.605 18.062 7.68 1 90.56 380 ASN A O 1
ATOM 2692 N N . THR A 1 381 ? 8.555 19.094 7.289 1 89.56 381 THR A N 1
ATOM 2693 C CA . THR A 1 381 ? 8.484 19.922 8.484 1 89.56 381 THR A CA 1
ATOM 2694 C C . THR A 1 381 ? 7.68 21.188 8.219 1 89.56 381 THR A C 1
ATOM 2696 O O . THR A 1 381 ? 7.523 22.031 9.109 1 89.56 381 THR A O 1
ATOM 2699 N N . ARG A 1 382 ? 7.133 21.328 7.066 1 87.69 382 ARG A N 1
ATOM 2700 C CA . ARG A 1 382 ? 6.422 22.562 6.715 1 87.69 382 ARG A CA 1
ATOM 2701 C C . ARG A 1 382 ? 4.914 22.312 6.652 1 87.69 382 ARG A C 1
ATOM 2703 O O . ARG A 1 382 ? 4.141 23.266 6.457 1 87.69 382 ARG A O 1
ATOM 2710 N N . ALA A 1 383 ? 4.551 21.078 6.832 1 93.81 383 ALA A N 1
ATOM 2711 C CA . ALA A 1 383 ? 3.135 20.734 6.766 1 93.81 383 ALA A CA 1
ATOM 2712 C C . ALA A 1 383 ? 2.434 21.031 8.086 1 93.81 383 ALA A C 1
ATOM 2714 O O . ALA A 1 383 ? 3.055 20.969 9.156 1 93.81 383 ALA A O 1
ATOM 2715 N N . ASP A 1 384 ? 1.141 21.203 7.973 1 96.19 384 ASP A N 1
ATOM 2716 C CA . ASP A 1 384 ? 0.341 21.562 9.141 1 96.19 384 ASP A CA 1
ATOM 2717 C C . ASP A 1 384 ? 0.355 20.438 10.18 1 96.19 384 ASP A C 1
ATOM 2719 O O . ASP A 1 384 ? 0.087 20.672 11.359 1 96.19 384 ASP A O 1
ATOM 2723 N N . TYR A 1 385 ? 0.681 19.234 9.789 1 96.81 385 TYR A N 1
ATOM 2724 C CA . TYR A 1 385 ? 0.694 18.125 10.742 1 96.81 385 TYR A CA 1
ATOM 2725 C C . TYR A 1 385 ? 1.971 18.141 11.57 1 96.81 385 TYR A C 1
ATOM 2727 O O . TYR A 1 385 ? 2.053 17.469 12.609 1 96.81 385 TYR A O 1
ATOM 2735 N N . HIS A 1 386 ? 2.992 18.891 11.148 1 94.12 386 HIS A N 1
ATOM 2736 C CA . HIS A 1 386 ? 4.316 18.781 11.75 1 94.12 386 HIS A CA 1
ATOM 2737 C C . HIS A 1 386 ? 4.293 19.188 13.219 1 94.12 386 HIS A C 1
ATOM 2739 O O . HIS A 1 386 ? 4.836 18.484 14.07 1 94.12 386 HIS A O 1
ATOM 2745 N N . PRO A 1 387 ? 3.648 20.359 13.602 1 92.69 387 PRO A N 1
ATOM 2746 C CA . PRO A 1 387 ? 3.611 20.719 15.023 1 92.69 387 PRO A CA 1
ATOM 2747 C C . PRO A 1 387 ? 2.898 19.672 15.875 1 92.69 387 PRO A C 1
ATOM 2749 O O . PRO A 1 387 ? 3.268 19.453 17.031 1 92.69 387 PRO A O 1
ATOM 2752 N N . PHE A 1 388 ? 1.89 19.031 15.344 1 96.81 388 PHE A N 1
ATOM 2753 C CA . PHE A 1 388 ? 1.225 17.953 16.062 1 96.81 388 PHE A CA 1
ATOM 2754 C C . PHE A 1 388 ? 2.168 16.766 16.25 1 96.81 388 PHE A C 1
ATOM 2756 O O . PHE A 1 388 ? 2.211 16.172 17.328 1 96.81 388 PHE A O 1
ATOM 2763 N N . MET A 1 389 ? 2.879 16.438 15.172 1 94.81 389 MET A N 1
ATOM 2764 C CA . MET A 1 389 ? 3.863 15.367 15.234 1 94.81 389 MET A CA 1
ATOM 2765 C C . MET A 1 389 ? 4.891 15.633 16.328 1 94.81 389 MET A C 1
ATOM 2767 O O . MET A 1 389 ? 5.207 14.742 17.125 1 94.81 389 MET A O 1
ATOM 2771 N N . VAL A 1 390 ? 5.371 16.859 16.406 1 91.38 390 VAL A N 1
ATOM 2772 C CA . VAL A 1 390 ? 6.355 17.25 17.406 1 91.38 390 VAL A CA 1
ATOM 2773 C C . VAL A 1 390 ? 5.746 17.156 18.812 1 91.38 390 VAL A C 1
ATOM 2775 O O . VAL A 1 390 ? 6.43 16.781 19.766 1 91.38 390 VAL A O 1
ATOM 2778 N N . ALA A 1 391 ? 4.484 17.422 18.906 1 93.62 391 ALA A N 1
ATOM 2779 C CA . ALA A 1 391 ? 3.789 17.375 20.188 1 93.62 391 ALA A CA 1
ATOM 2780 C C . ALA A 1 391 ? 3.434 15.953 20.578 1 93.62 391 ALA A C 1
ATOM 2782 O O . ALA A 1 391 ? 2.859 15.719 21.641 1 93.62 391 ALA A O 1
ATOM 2783 N N . GLY A 1 392 ? 3.664 14.977 19.688 1 96.06 392 GLY A N 1
ATOM 2784 C CA . GLY A 1 392 ? 3.439 13.57 20 1 96.06 392 GLY A CA 1
ATOM 2785 C C . GLY A 1 392 ? 2.068 13.078 19.578 1 96.06 392 GLY A C 1
ATOM 2786 O O . GLY A 1 392 ? 1.646 11.992 19.969 1 96.06 392 GLY A O 1
ATOM 2787 N N . VAL A 1 393 ? 1.34 13.852 18.828 1 98.38 393 VAL A N 1
ATOM 2788 C CA . VAL A 1 393 ? 0.017 13.469 18.359 1 98.38 393 VAL A CA 1
ATOM 2789 C C . VAL A 1 393 ? 0.15 12.648 17.062 1 98.38 393 VAL A C 1
ATOM 2791 O O . VAL A 1 393 ? 0.804 13.086 16.109 1 98.38 393 VAL A O 1
ATOM 2794 N N . PRO A 1 394 ? -0.434 11.43 17.016 1 98.75 394 PRO A N 1
ATOM 2795 C CA . PRO A 1 394 ? -0.402 10.703 15.75 1 98.75 394 PRO A CA 1
ATOM 2796 C C . PRO A 1 394 ? -1.021 11.5 14.602 1 98.75 394 PRO A C 1
ATOM 2798 O O . PRO A 1 394 ? -2.031 12.18 14.789 1 98.75 394 PRO A O 1
ATOM 2801 N N . ILE A 1 395 ? -0.356 11.359 13.422 1 98.69 395 ILE A N 1
ATOM 2802 C CA . ILE A 1 395 ? -0.786 12.18 12.297 1 98.69 395 ILE A CA 1
ATOM 2803 C C . ILE A 1 395 ? -1.024 11.289 11.078 1 98.69 395 ILE A C 1
ATOM 2805 O O . ILE A 1 395 ? -0.542 10.156 11.023 1 98.69 395 ILE A O 1
ATOM 2809 N N . GLY A 1 396 ? -1.781 11.781 10.133 1 98.69 396 GLY A N 1
ATOM 2810 C CA . GLY A 1 396 ? -1.99 11.195 8.812 1 98.69 396 GLY A CA 1
ATOM 2811 C C . GLY A 1 396 ? -2.719 12.125 7.859 1 98.69 396 GLY A C 1
ATOM 2812 O O . GLY A 1 396 ? -3.213 13.18 8.266 1 98.69 396 GLY A O 1
ATOM 2813 N N . GLY A 1 397 ? -2.75 11.711 6.637 1 98.69 397 GLY A N 1
ATOM 2814 C CA . GLY A 1 397 ? -3.418 12.508 5.617 1 98.69 397 GLY A CA 1
ATOM 2815 C C . GLY A 1 397 ? -3.186 11.992 4.211 1 98.69 397 GLY A C 1
ATOM 2816 O O . GLY A 1 397 ? -2.574 10.938 4.023 1 98.69 397 GLY A O 1
ATOM 2817 N N . MET A 1 398 ? -3.766 12.719 3.246 1 98.75 398 MET A N 1
ATOM 2818 C CA . MET A 1 398 ? -3.664 12.375 1.831 1 98.75 398 MET A CA 1
ATOM 2819 C C . MET A 1 398 ? -3.398 13.617 0.987 1 98.75 398 MET A C 1
ATOM 2821 O O . MET A 1 398 ? -3.727 14.734 1.395 1 98.75 398 MET A O 1
ATOM 2825 N N . THR A 1 399 ? -2.83 13.406 -0.165 1 98.81 399 THR A N 1
ATOM 2826 C CA . THR A 1 399 ? -2.617 14.453 -1.157 1 98.81 399 THR A CA 1
ATOM 2827 C C . THR A 1 399 ? -2.516 13.859 -2.559 1 98.81 399 THR A C 1
ATOM 2829 O O . THR A 1 399 ? -2.197 12.68 -2.717 1 98.81 399 THR A O 1
ATOM 2832 N N . THR A 1 400 ? -2.855 14.641 -3.553 1 98.88 400 THR A N 1
ATOM 2833 C CA . THR A 1 400 ? -2.705 14.211 -4.938 1 98.88 400 THR A CA 1
ATOM 2834 C C . THR A 1 400 ? -1.395 14.727 -5.527 1 98.88 400 THR A C 1
ATOM 2836 O O . THR A 1 400 ? -1.118 14.531 -6.711 1 98.88 400 THR A O 1
ATOM 2839 N N . GLY A 1 401 ? -0.636 15.391 -4.719 1 98.5 401 GLY A N 1
ATOM 2840 C CA . GLY A 1 401 ? 0.661 15.883 -5.164 1 98.5 401 GLY A CA 1
ATOM 2841 C C . GLY A 1 401 ? 0.632 17.328 -5.609 1 98.5 401 GLY A C 1
ATOM 2842 O O . GLY A 1 401 ? -0.435 17.875 -5.906 1 98.5 401 GLY A O 1
ATOM 2843 N N . ALA A 1 402 ? 1.785 17.938 -5.609 1 97.62 402 ALA A N 1
ATOM 2844 C CA . ALA A 1 402 ? 1.941 19.344 -5.953 1 97.62 402 ALA A CA 1
ATOM 2845 C C . ALA A 1 402 ? 2.895 19.516 -7.133 1 97.62 402 ALA A C 1
ATOM 2847 O O . ALA A 1 402 ? 2.604 19.078 -8.242 1 97.62 402 ALA A O 1
ATOM 2848 N N . SER A 1 403 ? 4.102 20.031 -6.844 1 97.06 403 SER A N 1
ATOM 2849 C CA . SER A 1 403 ? 5.02 20.422 -7.91 1 97.06 403 SER A CA 1
ATOM 2850 C C . SER A 1 403 ? 5.965 19.281 -8.266 1 97.06 403 SER A C 1
ATOM 2852 O O . SER A 1 403 ? 6.738 19.391 -9.219 1 97.06 403 SER A O 1
ATOM 2854 N N . GLN A 1 404 ? 5.941 18.141 -7.539 1 96 404 GLN A N 1
ATOM 2855 C CA . GLN A 1 404 ? 6.801 17 -7.848 1 96 404 GLN A CA 1
ATOM 2856 C C . GLN A 1 404 ? 6.461 16.406 -9.211 1 96 404 GLN A C 1
ATOM 2858 O O . GLN A 1 404 ? 5.285 16.281 -9.562 1 96 404 GLN A O 1
ATOM 2863 N N . PRO A 1 405 ? 7.395 16.016 -9.938 1 98.19 405 PRO A N 1
ATOM 2864 C CA . PRO A 1 405 ? 7.098 15.375 -11.219 1 98.19 405 PRO A CA 1
ATOM 2865 C C . PRO A 1 405 ? 6.539 13.961 -11.062 1 98.19 405 PRO A C 1
ATOM 2867 O O . PRO A 1 405 ? 6.977 13.219 -10.18 1 98.19 405 PRO A O 1
ATOM 2870 N N . LYS A 1 406 ? 5.574 13.609 -11.891 1 98.25 406 LYS A N 1
ATOM 2871 C CA . LYS A 1 406 ? 5.074 12.234 -11.953 1 98.25 406 LYS A CA 1
ATOM 2872 C C . LYS A 1 406 ? 6.07 11.32 -12.648 1 98.25 406 LYS A C 1
ATOM 2874 O O . LYS A 1 406 ? 6.582 11.648 -13.727 1 98.25 406 LYS A O 1
ATOM 2879 N N . THR A 1 407 ? 6.367 10.141 -12.102 1 97 407 THR A N 1
ATOM 2880 C CA . THR A 1 407 ? 7.297 9.195 -12.711 1 97 407 THR A CA 1
ATOM 2881 C C . THR A 1 407 ? 6.59 8.344 -13.766 1 97 407 THR A C 1
ATOM 2883 O O . THR A 1 407 ? 5.359 8.352 -13.852 1 97 407 THR A O 1
ATOM 2886 N N . THR A 1 408 ? 7.352 7.594 -14.555 1 95.56 408 THR A N 1
ATOM 2887 C CA . THR A 1 408 ? 6.812 6.703 -15.578 1 95.56 408 THR A CA 1
ATOM 2888 C C . THR A 1 408 ? 5.977 5.594 -14.945 1 95.56 408 THR A C 1
ATOM 2890 O O . THR A 1 408 ? 4.902 5.254 -15.445 1 95.56 408 THR A O 1
ATOM 2893 N N . VAL A 1 409 ? 6.426 5.055 -13.867 1 94.25 409 VAL A N 1
ATOM 2894 C CA . VAL A 1 409 ? 5.699 3.996 -13.164 1 94.25 409 VAL A CA 1
ATOM 2895 C C . VAL A 1 409 ? 4.387 4.547 -12.617 1 94.25 409 VAL A C 1
ATOM 2897 O O . VAL A 1 409 ? 3.34 3.91 -12.734 1 94.25 409 VAL A O 1
ATOM 2900 N N . GLN A 1 410 ? 4.434 5.754 -12.086 1 97.12 410 GLN A N 1
ATOM 2901 C CA . GLN A 1 410 ? 3.234 6.375 -11.539 1 97.12 410 GLN A CA 1
ATOM 2902 C C . GLN A 1 410 ? 2.207 6.652 -12.633 1 97.12 410 GLN A C 1
ATOM 2904 O O . GLN A 1 410 ? 1.004 6.496 -12.414 1 97.12 410 GLN A O 1
ATOM 2909 N N . SER A 1 411 ? 2.668 7.102 -13.773 1 97.56 411 SER A N 1
ATOM 2910 C CA . SER A 1 411 ? 1.763 7.34 -14.891 1 97.56 411 SER A CA 1
ATOM 2911 C C . SER A 1 411 ? 1.09 6.047 -15.344 1 97.56 411 SER A C 1
ATOM 2913 O O . SER A 1 411 ? -0.077 6.055 -15.742 1 97.56 411 SER A O 1
ATOM 2915 N N . ARG A 1 412 ? 1.769 4.938 -15.273 1 94.19 412 ARG A N 1
ATOM 2916 C CA . ARG A 1 412 ? 1.187 3.643 -15.617 1 94.19 412 ARG A CA 1
ATOM 2917 C C . ARG A 1 412 ? 0.139 3.223 -14.594 1 94.19 412 ARG A C 1
ATOM 2919 O O . ARG A 1 412 ? -0.885 2.635 -14.945 1 94.19 412 ARG A O 1
ATOM 2926 N N . LEU A 1 413 ? 0.379 3.58 -13.336 1 95.94 413 LEU A N 1
ATOM 2927 C CA . LEU A 1 413 ? -0.497 3.16 -12.25 1 95.94 413 LEU A CA 1
ATOM 2928 C C . LEU A 1 413 ? -1.772 3.994 -12.227 1 95.94 413 LEU A C 1
ATOM 2930 O O . LEU A 1 413 ? -2.857 3.471 -11.969 1 95.94 413 LEU A O 1
ATOM 2934 N N . TRP A 1 414 ? -1.613 5.324 -12.469 1 98 414 TRP A N 1
ATOM 2935 C CA . TRP A 1 414 ? -2.697 6.25 -12.156 1 98 414 TRP A CA 1
ATOM 2936 C C . TRP A 1 414 ? -3.203 6.941 -13.414 1 98 414 TRP A C 1
ATOM 2938 O O . TRP A 1 414 ? -4.234 7.617 -13.391 1 98 414 TRP A O 1
ATOM 2948 N N . GLY A 1 415 ? -2.529 6.766 -14.516 1 97.19 415 GLY A N 1
ATOM 2949 C CA . GLY A 1 415 ? -2.75 7.617 -15.672 1 97.19 415 GLY A CA 1
ATOM 2950 C C . GLY A 1 415 ? -2.027 8.945 -15.586 1 97.19 415 GLY A C 1
ATOM 2951 O O . GLY A 1 415 ? -1.222 9.164 -14.672 1 97.19 415 GLY A O 1
ATOM 2952 N N . GLY A 1 416 ? -2.27 9.82 -16.516 1 98.31 416 GLY A N 1
ATOM 2953 C CA . GLY A 1 416 ? -1.642 11.125 -16.547 1 98.31 416 GLY A CA 1
ATOM 2954 C C . GLY A 1 416 ? -0.328 11.141 -17.312 1 98.31 416 GLY A C 1
ATOM 2955 O O . GLY A 1 416 ? -0.044 10.219 -18.078 1 98.31 416 GLY A O 1
ATOM 2956 N N . GLN A 1 417 ? 0.476 12.203 -17.141 1 98.56 417 GLN A N 1
ATOM 2957 C CA . GLN A 1 417 ? 1.661 12.438 -17.969 1 98.56 417 GLN A CA 1
ATOM 2958 C C . GLN A 1 417 ? 2.934 12.367 -17.125 1 98.56 417 GLN A C 1
ATOM 2960 O O . GLN A 1 417 ? 3.119 13.164 -16.203 1 98.56 417 GLN A O 1
ATOM 2965 N N . ALA A 1 418 ? 3.805 11.422 -17.516 1 98.19 418 ALA A N 1
ATOM 2966 C CA . ALA A 1 418 ? 5.109 11.32 -16.859 1 98.19 418 ALA A CA 1
ATOM 2967 C C . ALA A 1 418 ? 5.953 12.562 -17.141 1 98.19 418 ALA A C 1
ATOM 2969 O O . ALA A 1 418 ? 5.91 13.125 -18.234 1 98.19 418 ALA A O 1
ATOM 2970 N N . GLY A 1 419 ? 6.715 12.984 -16.156 1 98.44 419 GLY A N 1
ATOM 2971 C CA . GLY A 1 419 ? 7.613 14.125 -16.312 1 98.44 419 GLY A CA 1
ATOM 2972 C C . GLY A 1 419 ? 6.938 15.453 -16.062 1 98.44 419 GLY A C 1
ATOM 2973 O O . GLY A 1 419 ? 7.609 16.484 -15.953 1 98.44 419 GLY A O 1
ATOM 2974 N N . VAL A 1 420 ? 5.648 15.477 -15.984 1 98.69 420 VAL A N 1
ATOM 2975 C CA . VAL A 1 420 ? 4.867 16.672 -15.688 1 98.69 420 VAL A CA 1
ATOM 2976 C C . VAL A 1 420 ? 4.5 16.688 -14.203 1 98.69 420 VAL A C 1
ATOM 2978 O O . VAL A 1 420 ? 4.207 15.648 -13.617 1 98.69 420 VAL A O 1
ATOM 2981 N N . PRO A 1 421 ? 4.523 17.875 -13.555 1 98.75 421 PRO A N 1
ATOM 2982 C CA . PRO A 1 421 ? 4.141 17.938 -12.141 1 98.75 421 PRO A CA 1
ATOM 2983 C C . PRO A 1 421 ? 2.727 17.422 -11.891 1 98.75 421 PRO A C 1
ATOM 2985 O O . PRO A 1 421 ? 1.859 17.531 -12.758 1 98.75 421 PRO A O 1
ATOM 2988 N N . PHE A 1 422 ? 2.502 16.875 -10.711 1 98.88 422 PHE A N 1
ATOM 2989 C CA . PHE A 1 422 ? 1.159 16.453 -10.328 1 98.88 422 PHE A CA 1
ATOM 2990 C C . PHE A 1 422 ? 0.178 17.625 -10.438 1 98.88 422 PHE A C 1
ATOM 2992 O O . PHE A 1 422 ? -0.97 17.438 -10.844 1 98.88 422 PHE A O 1
ATOM 2999 N N . ASP A 1 423 ? 0.654 18.828 -10.023 1 98.81 423 ASP A N 1
ATOM 3000 C CA . ASP A 1 423 ? -0.128 20.047 -10.227 1 98.81 423 ASP A CA 1
ATOM 3001 C C . ASP A 1 423 ? 0.692 21.109 -10.945 1 98.81 423 ASP A C 1
ATOM 3003 O O . ASP A 1 423 ? 1.36 21.922 -10.305 1 98.81 423 ASP A O 1
ATOM 3007 N N . PRO A 1 424 ? 0.567 21.203 -12.227 1 98.5 424 PRO A N 1
ATOM 3008 C CA . PRO A 1 424 ? 1.316 22.219 -12.977 1 98.5 424 PRO A CA 1
ATOM 3009 C C . PRO A 1 424 ? 0.865 23.641 -12.648 1 98.5 424 PRO A C 1
ATOM 3011 O O . PRO A 1 424 ? 1.535 24.609 -13.023 1 98.5 424 PRO A O 1
ATOM 3014 N N . ASN A 1 425 ? -0.24 23.797 -11.977 1 98.38 425 ASN A N 1
ATOM 3015 C CA . ASN A 1 425 ? -0.801 25.109 -11.656 1 98.38 425 ASN A CA 1
ATOM 3016 C C . ASN A 1 425 ? -0.5 25.516 -10.211 1 98.38 425 ASN A C 1
ATOM 3018 O O . ASN A 1 425 ? -0.985 26.531 -9.734 1 98.38 425 ASN A O 1
ATOM 3022 N N . PHE A 1 426 ? 0.302 24.734 -9.531 1 97.19 426 PHE A N 1
ATOM 3023 C CA . PHE A 1 426 ? 0.615 24.922 -8.125 1 97.19 426 PHE A CA 1
ATOM 3024 C C . PHE A 1 426 ? 1.065 26.359 -7.852 1 97.19 426 PHE A C 1
ATOM 3026 O O . PHE A 1 426 ? 1.99 26.859 -8.492 1 97.19 426 PHE A O 1
ATOM 3033 N N . GLN A 1 427 ? 0.335 26.984 -6.992 1 96.5 427 GLN A N 1
ATOM 3034 C CA . GLN A 1 427 ? 0.612 28.328 -6.504 1 96.5 427 GLN A CA 1
ATOM 3035 C C . GLN A 1 427 ? 0.803 29.312 -7.664 1 96.5 427 GLN A C 1
ATOM 3037 O O . GLN A 1 427 ? 1.805 30.016 -7.719 1 96.5 427 GLN A O 1
ATOM 3042 N N . SER A 1 428 ? -0.172 29.312 -8.555 1 97.5 428 SER A N 1
ATOM 3043 C CA . SER A 1 428 ? -0.221 30.188 -9.719 1 97.5 428 SER A CA 1
ATOM 3044 C C . SER A 1 428 ? -1.636 30.703 -9.969 1 97.5 428 SER A C 1
ATOM 3046 O O . SER A 1 428 ? -2.59 30.234 -9.344 1 97.5 428 SER A O 1
ATOM 3048 N N . PRO A 1 429 ? -1.762 31.656 -10.891 1 98 429 PRO A N 1
ATOM 3049 C CA . PRO A 1 429 ? -3.102 32.156 -11.211 1 98 429 PRO A CA 1
ATOM 3050 C C . PRO A 1 429 ? -4.008 31.078 -11.812 1 98 429 PRO A C 1
ATOM 3052 O O . PRO A 1 429 ? -5.223 31.266 -11.891 1 98 429 PRO A O 1
ATOM 3055 N N . ARG A 1 430 ? -3.48 29.938 -12.18 1 98.31 430 ARG A N 1
ATOM 3056 C CA . ARG A 1 430 ? -4.25 28.891 -12.844 1 98.31 430 ARG A CA 1
ATOM 3057 C C . ARG A 1 430 ? -4.719 27.844 -11.844 1 98.31 430 ARG A C 1
ATOM 3059 O O . ARG A 1 430 ? -5.391 26.875 -12.211 1 98.31 430 ARG A O 1
ATOM 3066 N N . ASP A 1 431 ? -4.332 28.031 -10.602 1 98.62 431 ASP A N 1
ATOM 3067 C CA . ASP A 1 431 ? -4.902 27.188 -9.555 1 98.62 431 ASP A CA 1
ATOM 3068 C C . ASP A 1 431 ? -6.371 27.516 -9.312 1 98.62 431 ASP A C 1
ATOM 3070 O O . ASP A 1 431 ? -6.719 28.094 -8.281 1 98.62 431 ASP A O 1
ATOM 3074 N N . THR A 1 432 ? -7.23 27.125 -10.227 1 98.88 432 THR A N 1
ATOM 3075 C CA . THR A 1 432 ? -8.633 27.5 -10.289 1 98.88 432 THR A CA 1
ATOM 3076 C C . THR A 1 432 ? -9.531 26.266 -10.227 1 98.88 432 THR A C 1
ATOM 3078 O O . THR A 1 432 ? -9.055 25.141 -10.359 1 98.88 432 THR A O 1
ATOM 3081 N N . ALA A 1 433 ? -10.805 26.516 -10.062 1 98.81 433 ALA A N 1
ATOM 3082 C CA . ALA A 1 433 ? -11.781 25.438 -9.984 1 98.81 433 ALA A CA 1
ATOM 3083 C C . ALA A 1 433 ? -11.844 24.672 -11.305 1 98.81 433 ALA A C 1
ATOM 3085 O O . ALA A 1 433 ? -12.086 23.453 -11.305 1 98.81 433 ALA A O 1
ATOM 3086 N N . ASP A 1 434 ? -11.531 25.266 -12.422 1 98.56 434 ASP A N 1
ATOM 3087 C CA . ASP A 1 434 ? -11.617 24.656 -13.742 1 98.56 434 ASP A CA 1
ATOM 3088 C C . ASP A 1 434 ? -10.5 23.625 -13.938 1 98.56 434 ASP A C 1
ATOM 3090 O O . ASP A 1 434 ? -10.586 22.766 -14.812 1 98.56 434 ASP A O 1
ATOM 3094 N N . ASN A 1 435 ? -9.492 23.719 -13.141 1 98.81 435 ASN A N 1
ATOM 3095 C CA . ASN A 1 435 ? -8.328 22.844 -13.32 1 98.81 435 ASN A CA 1
ATOM 3096 C C . ASN A 1 435 ? -8.289 21.734 -12.281 1 98.81 435 ASN A C 1
ATOM 3098 O O . ASN A 1 435 ? -7.285 21.031 -12.164 1 98.81 435 ASN A O 1
ATOM 3102 N N . ILE A 1 436 ? -9.391 21.531 -11.562 1 98.88 436 ILE A N 1
ATOM 3103 C CA . ILE A 1 436 ? -9.492 20.469 -10.578 1 98.88 436 ILE A CA 1
ATOM 3104 C C . ILE A 1 436 ? -9.75 19.141 -11.289 1 98.88 436 ILE A C 1
ATOM 3106 O O . ILE A 1 436 ? -10.602 19.062 -12.18 1 98.88 436 ILE A O 1
ATOM 3110 N N . ASN A 1 437 ? -8.992 18.109 -10.953 1 98.94 437 ASN A N 1
ATOM 3111 C CA . ASN A 1 437 ? -9.336 16.75 -11.352 1 98.94 437 ASN A CA 1
ATOM 3112 C C . ASN A 1 437 ? -10.492 16.188 -10.523 1 98.94 437 ASN A C 1
ATOM 3114 O O . ASN A 1 437 ? -10.281 15.688 -9.422 1 98.94 437 ASN A O 1
ATOM 3118 N N . ARG A 1 438 ? -11.641 16.234 -11.07 1 98.75 438 ARG A N 1
ATOM 3119 C CA . ARG A 1 438 ? -12.875 15.922 -10.352 1 98.75 438 ARG A CA 1
ATOM 3120 C C . ARG A 1 438 ? -12.883 14.461 -9.914 1 98.75 438 ARG A C 1
ATOM 3122 O O . ARG A 1 438 ? -13.406 14.133 -8.844 1 98.75 438 ARG A O 1
ATOM 3129 N N . ASP A 1 439 ? -12.375 13.516 -10.711 1 98.56 439 ASP A N 1
ATOM 3130 C CA . ASP A 1 439 ? -12.336 12.094 -10.359 1 98.56 439 ASP A CA 1
ATOM 3131 C C . ASP A 1 439 ? -11.438 11.852 -9.156 1 98.56 439 ASP A C 1
ATOM 3133 O O . ASP A 1 439 ? -11.789 11.094 -8.25 1 98.56 439 ASP A O 1
ATOM 3137 N N . ALA A 1 440 ? -10.266 12.492 -9.219 1 98.88 440 ALA A N 1
ATOM 3138 C CA . ALA A 1 440 ? -9.367 12.375 -8.07 1 98.88 440 ALA A CA 1
ATOM 3139 C C . ALA A 1 440 ? -10.008 12.961 -6.812 1 98.88 440 ALA A C 1
ATOM 3141 O O . ALA A 1 440 ? -9.922 12.367 -5.734 1 98.88 440 ALA A O 1
ATOM 3142 N N . LEU A 1 441 ? -10.633 14.141 -6.953 1 98.94 441 LEU A N 1
ATOM 3143 C CA . LEU A 1 441 ? -11.297 14.781 -5.824 1 98.94 441 LEU A CA 1
ATOM 3144 C C . LEU A 1 441 ? -12.367 13.875 -5.234 1 98.94 441 LEU A C 1
ATOM 3146 O O . LEU A 1 441 ? -12.547 13.82 -4.012 1 98.94 441 LEU A O 1
ATOM 3150 N N . ALA A 1 442 ? -13.086 13.195 -6.074 1 98.88 442 ALA A N 1
ATOM 3151 C CA . ALA A 1 442 ? -14.148 12.297 -5.617 1 98.88 442 ALA A CA 1
ATOM 3152 C C . ALA A 1 442 ? -13.586 11.203 -4.719 1 98.88 442 ALA A C 1
ATOM 3154 O O . ALA A 1 442 ? -14.117 10.938 -3.641 1 98.88 442 ALA A O 1
ATOM 3155 N N . VAL A 1 443 ? -12.539 10.539 -5.176 1 98.88 443 VAL A N 1
ATOM 3156 C CA . VAL A 1 443 ? -11.945 9.43 -4.434 1 98.88 443 VAL A CA 1
ATOM 3157 C C . VAL A 1 443 ? -11.312 9.953 -3.146 1 98.88 443 VAL A C 1
ATOM 3159 O O . VAL A 1 443 ? -11.539 9.406 -2.066 1 98.88 443 VAL A O 1
ATOM 3162 N N . MET A 1 444 ? -10.555 11.055 -3.271 1 98.94 444 MET A N 1
ATOM 3163 C CA . MET A 1 444 ? -9.805 11.578 -2.133 1 98.94 444 MET A CA 1
ATOM 3164 C C . MET A 1 444 ? -10.75 12.172 -1.093 1 98.94 444 MET A C 1
ATOM 3166 O O . MET A 1 444 ? -10.57 11.953 0.107 1 98.94 444 MET A O 1
ATOM 3170 N N . GLY A 1 445 ? -11.727 12.969 -1.553 1 98.94 445 GLY A N 1
ATOM 3171 C CA . GLY A 1 445 ? -12.695 13.531 -0.628 1 98.94 445 GLY A CA 1
ATOM 3172 C C . GLY A 1 445 ? -13.477 12.477 0.129 1 98.94 445 GLY A C 1
ATOM 3173 O O . GLY A 1 445 ? -13.672 12.594 1.342 1 98.94 445 GLY A O 1
ATOM 3174 N N . SER A 1 446 ? -13.93 11.43 -0.6 1 98.81 446 SER A N 1
ATOM 3175 C CA . SER A 1 446 ? -14.602 10.312 0.055 1 98.81 446 SER A CA 1
ATOM 3176 C C . SER A 1 446 ? -13.688 9.641 1.075 1 98.81 446 SER A C 1
ATOM 3178 O O . SER A 1 446 ? -14.148 9.164 2.113 1 98.81 446 SER A O 1
ATOM 3180 N N . GLY A 1 447 ? -12.422 9.586 0.733 1 98.94 447 GLY A N 1
ATOM 3181 C CA . GLY A 1 447 ? -11.453 9.031 1.663 1 98.94 447 GLY A CA 1
ATOM 3182 C C . GLY A 1 447 ? -11.359 9.812 2.965 1 98.94 447 GLY A C 1
ATOM 3183 O O . GLY A 1 447 ? -11.164 9.219 4.031 1 98.94 447 GLY A O 1
ATOM 3184 N N . VAL A 1 448 ? -11.477 11.148 2.898 1 98.94 448 VAL A N 1
ATOM 3185 C CA . VAL A 1 448 ? -11.523 11.969 4.102 1 98.94 448 VAL A CA 1
ATOM 3186 C C . VAL A 1 448 ? -12.719 11.555 4.965 1 98.94 448 VAL A C 1
ATOM 3188 O O . VAL A 1 448 ? -12.57 11.336 6.168 1 98.94 448 VAL A O 1
ATOM 3191 N N . GLY A 1 449 ? -13.883 11.438 4.359 1 98.94 449 GLY A N 1
ATOM 3192 C CA . GLY A 1 449 ? -15.062 10.977 5.078 1 98.94 449 GLY A CA 1
ATOM 3193 C C . GLY A 1 449 ? -14.875 9.617 5.727 1 98.94 449 GLY A C 1
ATOM 3194 O O . GLY A 1 449 ? -15.273 9.414 6.875 1 98.94 449 GLY A O 1
ATOM 3195 N N . PHE A 1 450 ? -14.273 8.672 5.066 1 98.81 450 PHE A N 1
ATOM 3196 C CA . PHE A 1 450 ? -14.031 7.324 5.562 1 98.81 450 PHE A CA 1
ATOM 3197 C C . PHE A 1 450 ? -13.195 7.352 6.832 1 98.81 450 PHE A C 1
ATOM 3199 O O . PHE A 1 450 ? -13.539 6.707 7.824 1 98.81 450 PHE A O 1
ATOM 3206 N N . ALA A 1 451 ? -12.039 8.07 6.707 1 98.88 451 ALA A N 1
ATOM 3207 C CA . ALA A 1 451 ? -11.125 8.125 7.848 1 98.88 451 ALA A CA 1
ATOM 3208 C C . ALA A 1 451 ? -11.797 8.773 9.055 1 98.88 451 ALA A C 1
ATOM 3210 O O . ALA A 1 451 ? -11.703 8.258 10.172 1 98.88 451 ALA A O 1
ATOM 3211 N N . VAL A 1 452 ? -12.461 9.898 8.82 1 98.94 452 VAL A N 1
ATOM 3212 C CA . VAL A 1 452 ? -13.125 10.609 9.906 1 98.94 452 VAL A CA 1
ATOM 3213 C C . VAL A 1 452 ? -14.203 9.719 10.516 1 98.94 452 VAL A C 1
ATOM 3215 O O . VAL A 1 452 ? -14.281 9.578 11.742 1 98.94 452 VAL A O 1
ATOM 3218 N N . GLY A 1 453 ? -15.023 9.117 9.695 1 98.81 453 GLY A N 1
ATOM 3219 C CA . GLY A 1 453 ? -16.062 8.242 10.203 1 98.81 453 GLY A CA 1
ATOM 3220 C C . GLY A 1 453 ? -15.516 7.055 10.977 1 98.81 453 GLY A C 1
ATOM 3221 O O . GLY A 1 453 ? -16.062 6.676 12.008 1 98.81 453 GLY A O 1
ATOM 3222 N N . SER A 1 454 ? -14.469 6.465 10.469 1 98.56 454 SER A N 1
ATOM 3223 C CA . SER A 1 454 ? -13.859 5.305 11.117 1 98.56 454 SER A CA 1
ATOM 3224 C C . SER A 1 454 ? -13.344 5.656 12.508 1 98.56 454 SER A C 1
ATOM 3226 O O . SER A 1 454 ? -13.641 4.953 13.477 1 98.56 454 SER A O 1
ATOM 3228 N N . TYR A 1 455 ? -12.609 6.758 12.633 1 98.75 455 TYR A N 1
ATOM 3229 C CA . TYR A 1 455 ? -11.992 7.102 13.906 1 98.75 455 TYR A CA 1
ATOM 3230 C C . TYR A 1 455 ? -13 7.766 14.844 1 98.75 455 TYR A C 1
ATOM 3232 O O . TYR A 1 455 ? -12.836 7.734 16.062 1 98.75 455 TYR A O 1
ATOM 3240 N N . ALA A 1 456 ? -14.047 8.406 14.258 1 98.75 456 ALA A N 1
ATOM 3241 C CA . ALA A 1 456 ? -15.133 8.898 15.094 1 98.75 456 ALA A CA 1
ATOM 3242 C C . ALA A 1 456 ? -15.836 7.754 15.82 1 98.75 456 ALA A C 1
ATOM 3244 O O . ALA A 1 456 ? -16.312 7.922 16.938 1 98.75 456 ALA A O 1
ATOM 3245 N N . GLN A 1 457 ? -15.828 6.645 15.18 1 97.69 457 GLN A N 1
ATOM 3246 C CA . GLN A 1 457 ? -16.469 5.457 15.75 1 97.69 457 GLN A CA 1
ATOM 3247 C C . GLN A 1 457 ? -15.539 4.766 16.75 1 97.69 457 GLN A C 1
ATOM 3249 O O . GLN A 1 457 ? -15.984 4.305 17.797 1 97.69 457 GLN A O 1
ATOM 3254 N N . SER A 1 458 ? -14.32 4.633 16.375 1 97.75 458 SER A N 1
ATOM 3255 C CA . SER A 1 458 ? -13.383 3.984 17.281 1 97.75 458 SER A CA 1
ATOM 3256 C C . SER A 1 458 ? -11.945 4.398 16.984 1 97.75 458 SER A C 1
ATOM 3258 O O . SER A 1 458 ? -11.531 4.422 15.828 1 97.75 458 SER A O 1
ATOM 3260 N N . ILE A 1 459 ? -11.188 4.664 18.047 1 98.12 459 ILE A N 1
ATOM 3261 C CA . ILE A 1 459 ? -9.773 4.984 17.875 1 98.12 459 ILE A CA 1
ATOM 3262 C C . ILE A 1 459 ? -8.922 3.768 18.234 1 98.12 459 ILE A C 1
ATOM 3264 O O . ILE A 1 459 ? -7.691 3.852 18.25 1 98.12 459 ILE A O 1
ATOM 3268 N N . GLY A 1 460 ? -9.586 2.68 18.594 1 97.81 460 GLY A N 1
ATOM 3269 C CA . GLY A 1 460 ? -8.875 1.449 18.906 1 97.81 460 GLY A CA 1
ATOM 3270 C C . GLY A 1 460 ? -8.75 0.513 17.719 1 97.81 460 GLY A C 1
ATOM 3271 O O . GLY A 1 460 ? -8.852 0.944 16.562 1 97.81 460 GLY A O 1
ATOM 3272 N N . GLY A 1 461 ? -8.297 -0.726 17.984 1 96.88 461 GLY A N 1
ATOM 3273 C CA . GLY A 1 461 ? -8.164 -1.719 16.922 1 96.88 461 GLY A CA 1
ATOM 3274 C C . GLY A 1 461 ? -6.77 -1.77 16.328 1 96.88 461 GLY A C 1
ATOM 3275 O O . GLY A 1 461 ? -5.852 -1.114 16.828 1 96.88 461 GLY A O 1
ATOM 3276 N N . VAL A 1 462 ? -6.664 -2.447 15.203 1 97.31 462 VAL A N 1
ATOM 3277 C CA . VAL A 1 462 ? -5.359 -2.781 14.648 1 97.31 462 VAL A CA 1
ATOM 3278 C C . VAL A 1 462 ? -4.734 -1.54 14.016 1 97.31 462 VAL A C 1
ATOM 3280 O O . VAL A 1 462 ? -3.512 -1.452 13.883 1 97.31 462 VAL A O 1
ATOM 3283 N N . ASN A 1 463 ? -5.547 -0.605 13.641 1 98.56 463 ASN A N 1
ATOM 3284 C CA . ASN A 1 463 ? -5.074 0.664 13.094 1 98.56 463 ASN A CA 1
ATOM 3285 C C . ASN A 1 463 ? -5.395 1.828 14.023 1 98.56 463 ASN A C 1
ATOM 3287 O O . ASN A 1 463 ? -5.613 2.951 13.57 1 98.56 463 ASN A O 1
ATOM 3291 N N . GLY A 1 464 ? -5.461 1.532 15.305 1 98.5 464 GLY A N 1
ATOM 3292 C CA . GLY A 1 464 ? -5.832 2.533 16.297 1 98.5 464 GLY A CA 1
ATOM 3293 C C . GLY A 1 464 ? -4.672 3.418 16.719 1 98.5 464 GLY A C 1
ATOM 3294 O O . GLY A 1 464 ? -3.588 3.348 16.125 1 98.5 464 GLY A O 1
ATOM 3295 N N . VAL A 1 465 ? -4.988 4.293 17.625 1 98.69 465 VAL A N 1
ATOM 3296 C CA . VAL A 1 465 ? -4.02 5.203 18.219 1 98.69 465 VAL A CA 1
ATOM 3297 C C . VAL A 1 465 ? -4.027 5.043 19.734 1 98.69 465 VAL A C 1
ATOM 3299 O O . VAL A 1 465 ? -4.949 4.445 20.297 1 98.69 465 VAL A O 1
ATOM 3302 N N . PRO A 1 466 ? -2.979 5.488 20.453 1 97.94 466 PRO A N 1
ATOM 3303 C CA . PRO A 1 466 ? -2.943 5.328 21.906 1 97.94 466 PRO A CA 1
ATOM 3304 C C . PRO A 1 466 ? -4.152 5.949 22.594 1 97.94 466 PRO A C 1
ATOM 3306 O O . PRO A 1 466 ? -4.531 7.082 22.281 1 97.94 466 PRO A O 1
ATOM 3309 N N . PRO A 1 467 ? -4.742 5.223 23.5 1 97.31 467 PRO A N 1
ATOM 3310 C CA . PRO A 1 467 ? -5.871 5.77 24.25 1 97.31 467 PRO A CA 1
ATOM 3311 C C . PRO A 1 467 ? -5.453 6.844 25.25 1 97.31 467 PRO A C 1
ATOM 3313 O O . PRO A 1 467 ? -4.262 6.996 25.531 1 97.31 467 PRO A O 1
ATOM 3316 N N . HIS A 1 468 ? -6.398 7.543 25.766 1 97.25 468 HIS A N 1
ATOM 3317 C CA . HIS A 1 468 ? -6.172 8.734 26.578 1 97.25 468 HIS A CA 1
ATOM 3318 C C . HIS A 1 468 ? -5.289 8.422 27.781 1 97.25 468 HIS A C 1
ATOM 3320 O O . HIS A 1 468 ? -4.414 9.211 28.125 1 97.25 468 HIS A O 1
ATOM 3326 N N . ASP A 1 469 ? -5.496 7.289 28.406 1 95.75 469 ASP A N 1
ATOM 3327 C CA . ASP A 1 469 ? -4.789 6.949 29.625 1 95.75 469 ASP A CA 1
ATOM 3328 C C . ASP A 1 469 ? -3.326 6.609 29.344 1 95.75 469 ASP A C 1
ATOM 3330 O O . ASP A 1 469 ? -2.52 6.508 30.281 1 95.75 469 ASP A O 1
ATOM 3334 N N . LYS A 1 470 ? -2.961 6.516 28.094 1 96.25 470 LYS A N 1
ATOM 3335 C CA . LYS A 1 470 ? -1.58 6.211 27.719 1 96.25 470 LYS A CA 1
ATOM 3336 C C . LYS A 1 470 ? -0.887 7.43 27.125 1 96.25 470 LYS A C 1
ATOM 3338 O O . LYS A 1 470 ? 0.259 7.34 26.672 1 96.25 470 LYS A O 1
ATOM 3343 N N . ARG A 1 471 ? -1.58 8.555 27.109 1 96.31 471 ARG A N 1
ATOM 3344 C CA . ARG A 1 471 ? -1.015 9.789 26.578 1 96.31 471 ARG A CA 1
ATOM 3345 C C . ARG A 1 471 ? -0.42 10.641 27.688 1 96.31 471 ARG A C 1
ATOM 3347 O O . ARG A 1 471 ? -1.13 11.055 28.609 1 96.31 471 ARG A O 1
ATOM 3354 N N . HIS A 1 472 ? 0.91 10.867 27.625 1 93.25 472 HIS A N 1
ATOM 3355 C CA . HIS A 1 472 ? 1.603 11.672 28.609 1 93.25 472 HIS A CA 1
ATOM 3356 C C . HIS A 1 472 ? 2.4 12.797 27.953 1 93.25 472 HIS A C 1
ATOM 3358 O O . HIS A 1 472 ? 3.578 12.992 28.266 1 93.25 472 HIS A O 1
ATOM 3364 N N . ARG A 1 473 ? 1.673 13.438 27.078 1 92.94 473 ARG A N 1
ATOM 3365 C CA . ARG A 1 473 ? 2.334 14.492 26.312 1 92.94 473 ARG A CA 1
ATOM 3366 C C . ARG A 1 473 ? 2.475 15.766 27.141 1 92.94 473 ARG A C 1
ATOM 3368 O O . ARG A 1 473 ? 1.586 16.094 27.938 1 92.94 473 ARG A O 1
ATOM 3375 N N . THR A 1 474 ? 3.652 16.375 26.938 1 85.38 474 THR A N 1
ATOM 3376 C CA . THR A 1 474 ? 3.908 17.609 27.672 1 85.38 474 THR A CA 1
ATOM 3377 C C . THR A 1 474 ? 3.641 18.828 26.781 1 85.38 474 THR A C 1
ATOM 3379 O O . THR A 1 474 ? 3.77 18.75 25.562 1 85.38 474 THR A O 1
ATOM 3382 N N . ARG A 1 475 ? 3.23 19.797 27.438 1 76.12 475 ARG A N 1
ATOM 3383 C CA . ARG A 1 475 ? 2.912 21.031 26.734 1 76.12 475 ARG A CA 1
ATOM 3384 C C . ARG A 1 475 ? 4.086 21.484 25.859 1 76.12 475 ARG A C 1
ATOM 3386 O O . ARG A 1 475 ? 5.246 21.344 26.25 1 76.12 475 ARG A O 1
ATOM 3393 N N . VAL A 1 476 ? 3.695 21.891 24.641 1 64.12 476 VAL A N 1
ATOM 3394 C CA . VAL A 1 476 ? 4.695 22.484 23.75 1 64.12 476 VAL A CA 1
ATOM 3395 C C . VAL A 1 476 ? 5.211 23.797 24.359 1 64.12 476 VAL A C 1
ATOM 3397 O O . VAL A 1 476 ? 4.426 24.625 24.828 1 64.12 476 VAL A O 1
ATOM 3400 N N . PRO A 1 477 ? 6.566 23.875 24.672 1 57.69 477 PRO A N 1
ATOM 3401 C CA . PRO A 1 477 ? 7.094 25.062 25.344 1 57.69 477 PRO A CA 1
ATOM 3402 C C . PRO A 1 477 ? 6.766 26.344 24.594 1 57.69 477 PRO A C 1
ATOM 3404 O O . PRO A 1 477 ? 6.602 26.328 23.375 1 57.69 477 PRO A O 1
ATOM 3407 N N . MET B 1 1 ? -70.938 -0.64 -1.773 1 27.58 1 MET B N 1
ATOM 3408 C CA . MET B 1 1 ? -69.875 -0.52 -2.752 1 27.58 1 MET B CA 1
ATOM 3409 C C . MET B 1 1 ? -68.562 -0.161 -2.07 1 27.58 1 MET B C 1
ATOM 3411 O O . MET B 1 1 ? -68.312 1.01 -1.781 1 27.58 1 MET B O 1
ATOM 3415 N N . LEU B 1 2 ? -68.062 -1.029 -1.153 1 29.78 2 LEU B N 1
ATOM 3416 C CA . LEU B 1 2 ? -66.938 -0.964 -0.195 1 29.78 2 LEU B CA 1
ATOM 3417 C C . LEU B 1 2 ? -65.625 -0.983 -0.911 1 29.78 2 LEU B C 1
ATOM 3419 O O . LEU B 1 2 ? -65.312 -1.913 -1.666 1 29.78 2 LEU B O 1
ATOM 3423 N N . LEU B 1 3 ? -65.125 0.28 -1.305 1 28.47 3 LEU B N 1
ATOM 3424 C CA . LEU B 1 3 ? -63.844 0.528 -1.947 1 28.47 3 LEU B CA 1
ATOM 3425 C C . LEU B 1 3 ? -62.719 -0.027 -1.105 1 28.47 3 LEU B C 1
ATOM 3427 O O . LEU B 1 3 ? -62.531 0.385 0.042 1 28.47 3 LEU B O 1
ATOM 3431 N N . ALA B 1 4 ? -62.344 -1.338 -1.342 1 35.16 4 ALA B N 1
ATOM 3432 C CA . ALA B 1 4 ? -61.188 -2.055 -0.835 1 35.16 4 ALA B CA 1
ATOM 3433 C C . ALA B 1 4 ? -59.875 -1.288 -1.132 1 35.16 4 ALA B C 1
ATOM 3435 O O . ALA B 1 4 ? -59.531 -1.078 -2.297 1 35.16 4 ALA B O 1
ATOM 3436 N N . GLY B 1 5 ? -59.625 -0.206 -0.316 1 31.39 5 GLY B N 1
ATOM 3437 C CA . GLY B 1 5 ? -58.406 0.558 -0.424 1 31.39 5 GLY B CA 1
ATOM 3438 C C . GLY B 1 5 ? -57.156 -0.309 -0.392 1 31.39 5 GLY B C 1
ATOM 3439 O O . GLY B 1 5 ? -56.906 -1.044 0.572 1 31.39 5 GLY B O 1
ATOM 3440 N N . CYS B 1 6 ? -56.688 -0.823 -1.567 1 31.52 6 CYS B N 1
ATOM 3441 C CA . CYS B 1 6 ? -55.438 -1.557 -1.813 1 31.52 6 CYS B CA 1
ATOM 3442 C C . CYS B 1 6 ? -54.25 -0.815 -1.234 1 31.52 6 CYS B C 1
ATOM 3444 O O . CYS B 1 6 ? -53.875 0.265 -1.708 1 31.52 6 CYS B O 1
ATOM 3446 N N . SER B 1 7 ? -54.094 -0.821 0.055 1 32.03 7 SER B N 1
ATOM 3447 C CA . SER B 1 7 ? -52.844 -0.309 0.609 1 32.03 7 SER B CA 1
ATOM 3448 C C . SER B 1 7 ? -51.625 -0.957 -0.059 1 32.03 7 SER B C 1
ATOM 3450 O O . SER B 1 7 ? -51.406 -2.164 0.067 1 32.03 7 SER B O 1
ATOM 3452 N N . SER B 1 8 ? -51.281 -0.547 -1.314 1 27.52 8 SER B N 1
ATOM 3453 C CA . SER B 1 8 ? -50.031 -0.996 -1.947 1 27.52 8 SER B CA 1
ATOM 3454 C C . SER B 1 8 ? -48.844 -0.755 -1.042 1 27.52 8 SER B C 1
ATOM 3456 O O . SER B 1 8 ? -48.531 0.388 -0.689 1 27.52 8 SER B O 1
ATOM 3458 N N . ALA B 1 9 ? -48.562 -1.661 -0.146 1 33.25 9 ALA B N 1
ATOM 3459 C CA . ALA B 1 9 ? -47.281 -1.685 0.595 1 33.25 9 ALA B CA 1
ATOM 3460 C C . ALA B 1 9 ? -46.094 -1.452 -0.334 1 33.25 9 ALA B C 1
ATOM 3462 O O . ALA B 1 9 ? -45.969 -2.141 -1.346 1 33.25 9 ALA B O 1
ATOM 3463 N N . GLY B 1 10 ? -45.656 -0.173 -0.432 1 31.59 10 GLY B N 1
ATOM 3464 C CA . GLY B 1 10 ? -44.469 0.225 -1.189 1 31.59 10 GLY B CA 1
ATOM 3465 C C . GLY B 1 10 ? -43.344 -0.751 -1.058 1 31.59 10 GLY B C 1
ATOM 3466 O O . GLY B 1 10 ? -43.281 -1.552 -0.12 1 31.59 10 GLY B O 1
ATOM 3467 N N . PRO B 1 11 ? -42.625 -1.039 -2.162 1 34.34 11 PRO B N 1
ATOM 3468 C CA . PRO B 1 11 ? -41.5 -1.985 -2.215 1 34.34 11 PRO B CA 1
ATOM 3469 C C . PRO B 1 11 ? -40.469 -1.743 -1.114 1 34.34 11 PRO B C 1
ATOM 3471 O O . PRO B 1 11 ? -40.312 -0.608 -0.664 1 34.34 11 PRO B O 1
ATOM 3474 N N . GLY B 1 12 ? -40.375 -2.588 -0.201 1 33.41 12 GLY B N 1
ATOM 3475 C CA . GLY B 1 12 ? -39.406 -2.648 0.87 1 33.41 12 GLY B CA 1
ATOM 3476 C C . GLY B 1 12 ? -38.031 -2.176 0.443 1 33.41 12 GLY B C 1
ATOM 3477 O O . GLY B 1 12 ? -37.719 -2.156 -0.749 1 33.41 12 GLY B O 1
ATOM 3478 N N . LEU B 1 13 ? -37.344 -1.237 1.019 1 31.86 13 LEU B N 1
ATOM 3479 C CA . LEU B 1 13 ? -35.969 -0.739 0.819 1 31.86 13 LEU B CA 1
ATOM 3480 C C . LEU B 1 13 ? -35.031 -1.879 0.472 1 31.86 13 LEU B C 1
ATOM 3482 O O . LEU B 1 13 ? -35.062 -2.932 1.114 1 31.86 13 LEU B O 1
ATOM 3486 N N . PRO B 1 14 ? -34.531 -1.946 -0.76 1 33.22 14 PRO B N 1
ATOM 3487 C CA . PRO B 1 14 ? -33.625 -3.031 -1.117 1 33.22 14 PRO B CA 1
ATOM 3488 C C . PRO B 1 14 ? -32.594 -3.312 -0.029 1 33.22 14 PRO B C 1
ATOM 3490 O O . PRO B 1 14 ? -32 -2.379 0.54 1 33.22 14 PRO B O 1
ATOM 3493 N N . THR B 1 15 ? -32.719 -4.258 0.768 1 38.19 15 THR B N 1
ATOM 3494 C CA . THR B 1 15 ? -31.719 -4.719 1.735 1 38.19 15 THR B CA 1
ATOM 3495 C C . THR B 1 15 ? -30.312 -4.688 1.134 1 38.19 15 THR B C 1
ATOM 3497 O O . THR B 1 15 ? -30.125 -5.086 -0.016 1 38.19 15 THR B O 1
ATOM 3500 N N . ALA B 1 16 ? -29.453 -3.842 1.543 1 45.44 16 ALA B N 1
ATOM 3501 C CA . ALA B 1 16 ? -28.062 -3.785 1.116 1 45.44 16 ALA B CA 1
ATOM 3502 C C . ALA B 1 16 ? -27.516 -5.184 0.838 1 45.44 16 ALA B C 1
ATOM 3504 O O . ALA B 1 16 ? -27.75 -6.113 1.61 1 45.44 16 ALA B O 1
ATOM 3505 N N . ALA B 1 17 ? -27.203 -5.516 -0.383 1 51.91 17 ALA B N 1
ATOM 3506 C CA . ALA B 1 17 ? -26.594 -6.801 -0.729 1 51.91 17 ALA B CA 1
ATOM 3507 C C . ALA B 1 17 ? -25.562 -7.211 0.307 1 51.91 17 ALA B C 1
ATOM 3509 O O . ALA B 1 17 ? -24.797 -6.367 0.805 1 51.91 17 ALA B O 1
ATOM 3510 N N . PRO B 1 18 ? -25.609 -8.477 0.869 1 67.62 18 PRO B N 1
ATOM 3511 C CA . PRO B 1 18 ? -24.672 -8.953 1.899 1 67.62 18 PRO B CA 1
ATOM 3512 C C . PRO B 1 18 ? -23.219 -8.805 1.489 1 67.62 18 PRO B C 1
ATOM 3514 O O . PRO B 1 18 ? -22.875 -8.977 0.314 1 67.62 18 PRO B O 1
ATOM 3517 N N . ASP B 1 19 ? -22.438 -8.117 2.299 1 87.19 19 ASP B N 1
ATOM 3518 C CA . ASP B 1 19 ? -20.984 -8 2.131 1 87.19 19 ASP B CA 1
ATOM 3519 C C . ASP B 1 19 ? -20.297 -9.352 2.303 1 87.19 19 ASP B C 1
ATOM 3521 O O . ASP B 1 19 ? -19.781 -9.656 3.377 1 87.19 19 ASP B O 1
ATOM 3525 N N . LEU B 1 20 ? -20.281 -10.234 1.189 1 95.12 20 LEU B N 1
ATOM 3526 C CA . LEU B 1 20 ? -19.781 -11.602 1.223 1 95.12 20 LEU B CA 1
ATOM 3527 C C . LEU B 1 20 ? -18.281 -11.609 1.521 1 95.12 20 LEU B C 1
ATOM 3529 O O . LEU B 1 20 ? -17.781 -12.531 2.18 1 95.12 20 LEU B O 1
ATOM 3533 N N . GLY B 1 21 ? -17.562 -10.57 1.009 1 96.62 21 GLY B N 1
ATOM 3534 C CA . GLY B 1 21 ? -16.125 -10.477 1.274 1 96.62 21 GLY B CA 1
ATOM 3535 C C . GLY B 1 21 ? -15.805 -10.438 2.754 1 96.62 21 GLY B C 1
ATOM 3536 O O . GLY B 1 21 ? -15.086 -11.305 3.26 1 96.62 21 GLY B O 1
ATOM 3537 N N . HIS B 1 22 ? -16.453 -9.547 3.508 1 95.94 22 HIS B N 1
ATOM 3538 C CA . HIS B 1 22 ? -16.188 -9.422 4.938 1 95.94 22 HIS B CA 1
ATOM 3539 C C . HIS B 1 22 ? -16.781 -10.602 5.711 1 95.94 22 HIS B C 1
ATOM 3541 O O . HIS B 1 22 ? -16.188 -11.055 6.695 1 95.94 22 HIS B O 1
ATOM 3547 N N . GLY B 1 23 ? -17.922 -11.094 5.273 1 97 23 GLY B N 1
ATOM 3548 C CA . GLY B 1 23 ? -18.516 -12.242 5.922 1 97 23 GLY B CA 1
ATOM 3549 C C . GLY B 1 23 ? -17.641 -13.484 5.852 1 97 23 GLY B C 1
ATOM 3550 O O . GLY B 1 23 ? -17.453 -14.172 6.859 1 97 23 GLY B O 1
ATOM 3551 N N . LEU B 1 24 ? -17.172 -13.766 4.676 1 98.5 24 LEU B N 1
ATOM 3552 C CA . LEU B 1 24 ? -16.328 -14.945 4.484 1 98.5 24 LEU B CA 1
ATOM 3553 C C . LEU B 1 24 ? -14.992 -14.789 5.184 1 98.5 24 LEU B C 1
ATOM 3555 O O . LEU B 1 24 ? -14.453 -15.75 5.734 1 98.5 24 LEU B O 1
ATOM 3559 N N . ALA B 1 25 ? -14.422 -13.578 5.152 1 98.56 25 ALA B N 1
ATOM 3560 C CA . ALA B 1 25 ? -13.172 -13.297 5.859 1 98.56 25 ALA B CA 1
ATOM 3561 C C . ALA B 1 25 ? -13.289 -13.656 7.34 1 98.56 25 ALA B C 1
ATOM 3563 O O . ALA B 1 25 ? -12.375 -14.234 7.922 1 98.56 25 ALA B O 1
ATOM 3564 N N . LYS B 1 26 ? -14.422 -13.344 7.938 1 97.69 26 LYS B N 1
ATOM 3565 C CA . LYS B 1 26 ? -14.633 -13.57 9.367 1 97.69 26 LYS B CA 1
ATOM 3566 C C . LYS B 1 26 ? -14.742 -15.055 9.68 1 97.69 26 LYS B C 1
ATOM 3568 O O . LYS B 1 26 ? -14.391 -15.492 10.781 1 97.69 26 LYS B O 1
ATOM 3573 N N . LYS B 1 27 ? -15.125 -15.812 8.734 1 98.56 27 LYS B N 1
ATOM 3574 C CA . LYS B 1 27 ? -15.383 -17.234 8.953 1 98.56 27 LYS B CA 1
ATOM 3575 C C . LYS B 1 27 ? -14.102 -18.047 8.781 1 98.56 27 LYS B C 1
ATOM 3577 O O . LYS B 1 27 ? -14 -19.156 9.305 1 98.56 27 LYS B O 1
ATOM 3582 N N . VAL B 1 28 ? -13.172 -17.547 8.031 1 98.88 28 VAL B N 1
ATOM 3583 C CA . VAL B 1 28 ? -11.906 -18.234 7.832 1 98.88 28 VAL B CA 1
ATOM 3584 C C . VAL B 1 28 ? -10.945 -17.891 8.969 1 98.88 28 VAL B C 1
ATOM 3586 O O . VAL B 1 28 ? -10.203 -16.906 8.891 1 98.88 28 VAL B O 1
ATOM 3589 N N . THR B 1 29 ? -10.852 -18.766 9.938 1 98.75 29 THR B N 1
ATOM 3590 C CA . THR B 1 29 ? -10.141 -18.453 11.172 1 98.75 29 THR B CA 1
ATOM 3591 C C . THR B 1 29 ? -8.82 -19.203 11.25 1 98.75 29 THR B C 1
ATOM 3593 O O . THR B 1 29 ? -8.641 -20.234 10.594 1 98.75 29 THR B O 1
ATOM 3596 N N . ALA B 1 30 ? -7.945 -18.734 12.102 1 98.75 30 ALA B N 1
ATOM 3597 C CA . ALA B 1 30 ? -6.664 -19.391 12.344 1 98.75 30 ALA B CA 1
ATOM 3598 C C . ALA B 1 30 ? -6.867 -20.781 12.938 1 98.75 30 ALA B C 1
ATOM 3600 O O . ALA B 1 30 ? -6.168 -21.734 12.578 1 98.75 30 ALA B O 1
ATOM 3601 N N . ASP B 1 31 ? -7.824 -20.906 13.82 1 98.81 31 ASP B N 1
ATOM 3602 C CA . ASP B 1 31 ? -8.07 -22.188 14.461 1 98.81 31 ASP B CA 1
ATOM 3603 C C . ASP B 1 31 ? -8.484 -23.234 13.43 1 98.81 31 ASP B C 1
ATOM 3605 O O . ASP B 1 31 ? -7.984 -24.359 13.445 1 98.81 31 ASP B O 1
ATOM 3609 N N . ALA B 1 32 ? -9.398 -22.875 12.586 1 98.88 32 ALA B N 1
ATOM 3610 C CA . ALA B 1 32 ? -9.867 -23.812 11.57 1 98.88 32 ALA B CA 1
ATOM 3611 C C . ALA B 1 32 ? -8.742 -24.203 10.617 1 98.88 32 ALA B C 1
ATOM 3613 O O . ALA B 1 32 ? -8.602 -25.359 10.242 1 98.88 32 ALA B O 1
ATOM 3614 N N . MET B 1 33 ? -7.926 -23.266 10.258 1 98.94 33 MET B N 1
ATOM 3615 C CA . MET B 1 33 ? -6.82 -23.531 9.344 1 98.94 33 MET B CA 1
ATOM 3616 C C . MET B 1 33 ? -5.762 -24.391 10.016 1 98.94 33 MET B C 1
ATOM 3618 O O . MET B 1 33 ? -5.195 -25.297 9.383 1 98.94 33 MET B O 1
ATOM 3622 N N . MET B 1 34 ? -5.512 -24.125 11.266 1 98.94 34 MET B N 1
ATOM 3623 C CA . MET B 1 34 ? -4.523 -24.922 11.992 1 98.94 34 MET B CA 1
ATOM 3624 C C . MET B 1 34 ? -4.965 -26.375 12.094 1 98.94 34 MET B C 1
ATOM 3626 O O . MET B 1 34 ? -4.133 -27.281 12.078 1 98.94 34 MET B O 1
ATOM 3630 N N . ALA B 1 35 ? -6.277 -26.594 12.188 1 98.94 35 ALA B N 1
ATOM 3631 C CA . ALA B 1 35 ? -6.77 -27.969 12.18 1 98.94 35 ALA B CA 1
ATOM 3632 C C . ALA B 1 35 ? -6.387 -28.688 10.891 1 98.94 35 ALA B C 1
ATOM 3634 O O . ALA B 1 35 ? -5.98 -29.844 10.914 1 98.94 35 ALA B O 1
ATOM 3635 N N . HIS B 1 36 ? -6.527 -28.016 9.766 1 98.94 36 HIS B N 1
ATOM 3636 C CA . HIS B 1 36 ? -6.09 -28.594 8.492 1 98.94 36 HIS B CA 1
ATOM 3637 C C . HIS B 1 36 ? -4.586 -28.828 8.484 1 98.94 36 HIS B C 1
ATOM 3639 O O . HIS B 1 36 ? -4.117 -29.844 7.98 1 98.94 36 HIS B O 1
ATOM 3645 N N . LEU B 1 37 ? -3.795 -27.875 9.023 1 98.94 37 LEU B N 1
ATOM 3646 C CA . LEU B 1 37 ? -2.34 -27.984 9.023 1 98.94 37 LEU B CA 1
ATOM 3647 C C . LEU B 1 37 ? -1.885 -29.172 9.867 1 98.94 37 LEU B C 1
ATOM 3649 O O . LEU B 1 37 ? -0.938 -29.875 9.5 1 98.94 37 LEU B O 1
ATOM 3653 N N . ARG B 1 38 ? -2.549 -29.391 10.953 1 98.88 38 ARG B N 1
ATOM 3654 C CA . ARG B 1 38 ? -2.219 -30.531 11.805 1 98.88 38 ARG B CA 1
ATOM 3655 C C . ARG B 1 38 ? -2.568 -31.844 11.109 1 98.88 38 ARG B C 1
ATOM 3657 O O . ARG B 1 38 ? -1.859 -32.844 11.266 1 98.88 38 ARG B O 1
ATOM 3664 N N . ALA B 1 39 ? -3.678 -31.844 10.406 1 98.94 39 ALA B N 1
ATOM 3665 C CA . ALA B 1 39 ? -4.02 -33.031 9.625 1 98.94 39 ALA B CA 1
ATOM 3666 C C . ALA B 1 39 ? -2.955 -33.312 8.57 1 98.94 39 ALA B C 1
ATOM 3668 O O . ALA B 1 39 ? -2.549 -34.469 8.391 1 98.94 39 ALA B O 1
ATOM 3669 N N . LEU B 1 40 ? -2.502 -32.312 7.895 1 98.94 40 LEU B N 1
ATOM 3670 C CA . LEU B 1 40 ? -1.463 -32.469 6.883 1 98.94 40 LEU B CA 1
ATOM 3671 C C . LEU B 1 40 ? -0.147 -32.906 7.52 1 98.94 40 LEU B C 1
ATOM 3673 O O . LEU B 1 40 ? 0.59 -33.719 6.945 1 98.94 40 LEU B O 1
ATOM 3677 N N . GLN B 1 41 ? 0.14 -32.344 8.703 1 98.88 41 GLN B N 1
ATOM 3678 C CA . GLN B 1 41 ? 1.312 -32.75 9.461 1 98.88 41 GLN B CA 1
ATOM 3679 C C . GLN B 1 41 ? 1.253 -34.25 9.789 1 98.88 41 GLN B C 1
ATOM 3681 O O . GLN B 1 41 ? 2.246 -34.969 9.641 1 98.88 41 GLN B O 1
ATOM 3686 N N . ASN B 1 42 ? 0.136 -34.656 10.25 1 98.88 42 ASN B N 1
ATOM 3687 C CA . ASN B 1 42 ? -0.042 -36.062 10.586 1 98.88 42 ASN B CA 1
ATOM 3688 C C . ASN B 1 42 ? 0.131 -36.969 9.367 1 98.88 42 ASN B C 1
ATOM 3690 O O . ASN B 1 42 ? 0.689 -38.062 9.469 1 98.88 42 ASN B O 1
ATOM 3694 N N . ILE B 1 43 ? -0.377 -36.531 8.258 1 98.94 43 ILE B N 1
ATOM 3695 C CA . ILE B 1 43 ? -0.206 -37.281 7.008 1 98.94 43 ILE B CA 1
ATOM 3696 C C . ILE B 1 43 ? 1.281 -37.406 6.695 1 98.94 43 ILE B C 1
ATOM 3698 O O . ILE B 1 43 ? 1.747 -38.5 6.367 1 98.94 43 ILE B O 1
ATOM 3702 N N . ALA B 1 44 ? 2.018 -36.312 6.777 1 98.81 44 ALA B N 1
ATOM 3703 C CA . ALA B 1 44 ? 3.455 -36.375 6.535 1 98.81 44 ALA B CA 1
ATOM 3704 C C . ALA B 1 44 ? 4.129 -37.344 7.5 1 98.81 44 ALA B C 1
ATOM 3706 O O . ALA B 1 44 ? 4.93 -38.188 7.086 1 98.81 44 ALA B O 1
ATOM 3707 N N . ASN B 1 45 ? 3.756 -37.219 8.781 1 98.56 45 ASN B N 1
ATOM 3708 C CA . ASN B 1 45 ? 4.359 -38.062 9.82 1 98.56 45 ASN B CA 1
ATOM 3709 C C . ASN B 1 45 ? 4.16 -39.562 9.539 1 98.56 45 ASN B C 1
ATOM 3711 O O . ASN B 1 45 ? 5.043 -40.375 9.812 1 98.56 45 ASN B O 1
ATOM 3715 N N . THR B 1 46 ? 3.084 -39.875 8.984 1 98.5 46 THR B N 1
ATOM 3716 C CA . THR B 1 46 ? 2.73 -41.281 8.828 1 98.5 46 THR B CA 1
ATOM 3717 C C . THR B 1 46 ? 3.127 -41.812 7.445 1 98.5 46 THR B C 1
ATOM 3719 O O . THR B 1 46 ? 2.867 -42.969 7.102 1 98.5 46 THR B O 1
ATOM 3722 N N . ASN B 1 47 ? 3.639 -40.938 6.656 1 98.31 47 ASN B N 1
ATOM 3723 C CA . ASN B 1 47 ? 3.992 -41.312 5.297 1 98.31 47 ASN B CA 1
ATOM 3724 C C . ASN B 1 47 ? 5.414 -40.906 4.941 1 98.31 47 ASN B C 1
ATOM 3726 O O . ASN B 1 47 ? 5.633 -40.25 3.912 1 98.31 47 ASN B O 1
ATOM 3730 N N . GLY B 1 48 ? 6.332 -41.219 5.805 1 96.81 48 GLY B N 1
ATOM 3731 C CA . GLY B 1 48 ? 7.738 -41.031 5.496 1 96.81 48 GLY B CA 1
ATOM 3732 C C . GLY B 1 48 ? 8.203 -39.594 5.727 1 96.81 48 GLY B C 1
ATOM 3733 O O . GLY B 1 48 ? 9.266 -39.188 5.246 1 96.81 48 GLY B O 1
ATOM 3734 N N . GLY B 1 49 ? 7.461 -38.781 6.305 1 98.12 49 GLY B N 1
ATOM 3735 C CA . GLY B 1 49 ? 7.879 -37.469 6.754 1 98.12 49 GLY B CA 1
ATOM 3736 C C . GLY B 1 49 ? 7.605 -36.375 5.73 1 98.12 49 GLY B C 1
ATOM 3737 O O . GLY B 1 49 ? 8.078 -35.25 5.879 1 98.12 49 GLY B O 1
ATOM 3738 N N . ASN B 1 50 ? 6.871 -36.719 4.652 1 97.56 50 ASN B N 1
ATOM 3739 C CA . ASN B 1 50 ? 6.637 -35.688 3.637 1 97.56 50 ASN B CA 1
ATOM 3740 C C . ASN B 1 50 ? 5.316 -35.906 2.91 1 97.56 50 ASN B C 1
ATOM 3742 O O . ASN B 1 50 ? 4.629 -36.906 3.154 1 97.56 50 ASN B O 1
ATOM 3746 N N . ARG B 1 51 ? 4.961 -34.938 2.066 1 98.19 51 ARG B N 1
ATOM 3747 C CA . ARG B 1 51 ? 3.77 -34.969 1.225 1 98.19 51 ARG B CA 1
ATOM 3748 C C . ARG B 1 51 ? 4.121 -34.656 -0.226 1 98.19 51 ARG B C 1
ATOM 3750 O O . ARG B 1 51 ? 3.369 -33.938 -0.917 1 98.19 51 ARG B O 1
ATOM 3757 N N . ALA B 1 52 ? 5.309 -35.031 -0.644 1 95.25 52 ALA B N 1
ATOM 3758 C CA . ALA B 1 52 ? 5.793 -34.75 -1.989 1 95.25 52 ALA B CA 1
ATOM 3759 C C . ALA B 1 52 ? 5.016 -35.531 -3.039 1 95.25 52 ALA B C 1
ATOM 3761 O O . ALA B 1 52 ? 4.598 -36.656 -2.787 1 95.25 52 ALA B O 1
ATOM 3762 N N . ASP B 1 53 ? 4.836 -34.938 -4.184 1 94.56 53 ASP B N 1
ATOM 3763 C CA . ASP B 1 53 ? 4.199 -35.625 -5.301 1 94.56 53 ASP B CA 1
ATOM 3764 C C . ASP B 1 53 ? 4.871 -36.969 -5.57 1 94.56 53 ASP B C 1
ATOM 3766 O O . ASP B 1 53 ? 6.094 -37.094 -5.492 1 94.56 53 ASP B O 1
ATOM 3770 N N . GLY B 1 54 ? 4.016 -37.938 -5.887 1 90.75 54 GLY B N 1
ATOM 3771 C CA . GLY B 1 54 ? 4.535 -39.281 -6.164 1 90.75 54 GLY B CA 1
ATOM 3772 C C . GLY B 1 54 ? 4.723 -40.125 -4.918 1 90.75 54 GLY B C 1
ATOM 3773 O O . GLY B 1 54 ? 5.121 -41.281 -5.004 1 90.75 54 GLY B O 1
ATOM 3774 N N . THR B 1 55 ? 4.438 -39.656 -3.754 1 93.31 55 THR B N 1
ATOM 3775 C CA . THR B 1 55 ? 4.57 -40.375 -2.5 1 93.31 55 THR B CA 1
ATOM 3776 C C . THR B 1 55 ? 3.201 -40.688 -1.91 1 93.31 55 THR B C 1
ATOM 3778 O O . THR B 1 55 ? 2.199 -40.094 -2.291 1 93.31 55 THR B O 1
ATOM 3781 N N . PRO B 1 56 ? 3.182 -41.625 -0.943 1 96.88 56 PRO B N 1
ATOM 3782 C CA . PRO B 1 56 ? 1.919 -41.906 -0.258 1 96.88 56 PRO B CA 1
ATOM 3783 C C . PRO B 1 56 ? 1.387 -40.719 0.52 1 96.88 56 PRO B C 1
ATOM 3785 O O . PRO B 1 56 ? 0.172 -40.562 0.653 1 96.88 56 PRO B O 1
ATOM 3788 N N . GLY B 1 57 ? 2.316 -39.906 1.004 1 98.44 57 GLY B N 1
ATOM 3789 C CA . GLY B 1 57 ? 1.887 -38.688 1.698 1 98.44 57 GLY B CA 1
ATOM 3790 C C . GLY B 1 57 ? 1.076 -37.75 0.823 1 98.44 57 GLY B C 1
ATOM 3791 O O . GLY B 1 57 ? 0.106 -37.156 1.284 1 98.44 57 GLY B O 1
ATOM 3792 N N . PHE B 1 58 ? 1.515 -37.688 -0.389 1 97.75 58 PHE B N 1
ATOM 3793 C CA . PHE B 1 58 ? 0.758 -36.844 -1.316 1 97.75 58 PHE B CA 1
ATOM 3794 C C . PHE B 1 58 ? -0.628 -37.438 -1.562 1 97.75 58 PHE B C 1
ATOM 3796 O O . PHE B 1 58 ? -1.627 -36.719 -1.528 1 97.75 58 PHE B O 1
ATOM 3803 N N . GLN B 1 59 ? -0.701 -38.688 -1.814 1 97.94 59 GLN B N 1
ATOM 3804 C CA . GLN B 1 59 ? -1.983 -39.344 -2.066 1 97.94 59 GLN B CA 1
ATOM 3805 C C . GLN B 1 59 ? -2.928 -39.156 -0.88 1 97.94 59 GLN B C 1
ATOM 3807 O O . GLN B 1 59 ? -4.121 -38.906 -1.062 1 97.94 59 GLN B O 1
ATOM 3812 N N . ALA B 1 60 ? -2.367 -39.281 0.291 1 98.81 60 ALA B N 1
ATOM 3813 C CA . ALA B 1 60 ? -3.176 -39.094 1.492 1 98.81 60 ALA B CA 1
ATOM 3814 C C . ALA B 1 60 ? -3.672 -37.656 1.604 1 98.81 60 ALA B C 1
ATOM 3816 O O . ALA B 1 60 ? -4.777 -37.406 2.094 1 98.81 60 ALA B O 1
ATOM 3817 N N . SER B 1 61 ? -2.844 -36.719 1.221 1 98.88 61 SER B N 1
ATOM 3818 C CA . SER B 1 61 ? -3.25 -35.312 1.221 1 98.88 61 SER B CA 1
ATOM 3819 C C . SER B 1 61 ? -4.391 -35.062 0.24 1 98.88 61 SER B C 1
ATOM 3821 O O . SER B 1 61 ? -5.324 -34.312 0.538 1 98.88 61 SER B O 1
ATOM 3823 N N . VAL B 1 62 ? -4.312 -35.656 -0.992 1 98.88 62 VAL B N 1
ATOM 3824 C CA . VAL B 1 62 ? -5.391 -35.562 -1.972 1 98.88 62 VAL B CA 1
ATOM 3825 C C . VAL B 1 62 ? -6.688 -36.094 -1.361 1 98.88 62 VAL B C 1
ATOM 3827 O O . VAL B 1 62 ? -7.734 -35.469 -1.458 1 98.88 62 VAL B O 1
ATOM 3830 N N . ASP B 1 63 ? -6.582 -37.281 -0.753 1 98.81 63 ASP B N 1
ATOM 3831 C CA . ASP B 1 63 ? -7.754 -37.906 -0.156 1 98.81 63 ASP B CA 1
ATOM 3832 C C . ASP B 1 63 ? -8.352 -37.031 0.938 1 98.81 63 ASP B C 1
ATOM 3834 O O . ASP B 1 63 ? -9.578 -36.906 1.061 1 98.81 63 ASP B O 1
ATOM 3838 N N . TYR B 1 64 ? -7.516 -36.438 1.703 1 98.94 64 TYR B N 1
ATOM 3839 C CA . TYR B 1 64 ? -7.969 -35.562 2.791 1 98.94 64 TYR B CA 1
ATOM 3840 C C . TYR B 1 64 ? -8.766 -34.375 2.256 1 98.94 64 TYR B C 1
ATOM 3842 O O . TYR B 1 64 ? -9.875 -34.125 2.715 1 98.94 64 TYR B O 1
ATOM 3850 N N . VAL B 1 65 ? -8.172 -33.625 1.337 1 98.94 65 VAL B N 1
ATOM 3851 C CA . VAL B 1 65 ? -8.805 -32.438 0.791 1 98.94 65 VAL B CA 1
ATOM 3852 C C . VAL B 1 65 ? -10.094 -32.812 0.063 1 98.94 65 VAL B C 1
ATOM 3854 O O . VAL B 1 65 ? -11.133 -32.188 0.243 1 98.94 65 VAL B O 1
ATOM 3857 N N . ALA B 1 66 ? -10.039 -33.875 -0.76 1 98.94 66 ALA B N 1
ATOM 3858 C CA . ALA B 1 66 ? -11.211 -34.312 -1.505 1 98.94 66 ALA B CA 1
ATOM 3859 C C . ALA B 1 66 ? -12.344 -34.719 -0.56 1 98.94 66 ALA B C 1
ATOM 3861 O O . ALA B 1 66 ? -13.508 -34.375 -0.8 1 98.94 66 ALA B O 1
ATOM 3862 N N . LYS B 1 67 ? -12 -35.438 0.452 1 98.94 67 LYS B N 1
ATOM 3863 C CA . LYS B 1 67 ? -13.008 -35.875 1.415 1 98.94 67 LYS B CA 1
ATOM 3864 C C . LYS B 1 67 ? -13.648 -34.688 2.111 1 98.94 67 LYS B C 1
ATOM 3866 O O . LYS B 1 67 ? -14.867 -34.656 2.314 1 98.94 67 LYS B O 1
ATOM 3871 N N . ALA B 1 68 ? -12.812 -33.75 2.588 1 98.94 68 ALA B N 1
ATOM 3872 C CA . ALA B 1 68 ? -13.336 -32.562 3.262 1 98.94 68 ALA B CA 1
ATOM 3873 C C . ALA B 1 68 ? -14.336 -31.828 2.375 1 98.94 68 ALA B C 1
ATOM 3875 O O . ALA B 1 68 ? -15.383 -31.391 2.846 1 98.94 68 ALA B O 1
ATOM 3876 N N . LEU B 1 69 ? -14.008 -31.672 1.111 1 98.94 69 LEU B N 1
ATOM 3877 C CA . LEU B 1 69 ? -14.867 -30.984 0.159 1 98.94 69 LEU B CA 1
ATOM 3878 C C . LEU B 1 69 ? -16.141 -31.766 -0.104 1 98.94 69 LEU B C 1
ATOM 3880 O O . LEU B 1 69 ? -17.234 -31.203 -0.12 1 98.94 69 LEU B O 1
ATOM 3884 N N . ARG B 1 70 ? -16.031 -33.094 -0.293 1 98.88 70 ARG B N 1
ATOM 3885 C CA . ARG B 1 70 ? -17.203 -33.938 -0.526 1 98.88 70 ARG B CA 1
ATOM 3886 C C . ARG B 1 70 ? -18.141 -33.906 0.681 1 98.88 70 ARG B C 1
ATOM 3888 O O . ARG B 1 70 ? -19.359 -33.844 0.529 1 98.88 70 ARG B O 1
ATOM 3895 N N . ASP B 1 71 ? -17.547 -34 1.854 1 98.75 71 ASP B N 1
ATOM 3896 C CA . ASP B 1 71 ? -18.344 -33.969 3.082 1 98.75 71 ASP B CA 1
ATOM 3897 C C . ASP B 1 71 ? -19.141 -32.688 3.203 1 98.75 71 ASP B C 1
ATOM 3899 O O . ASP B 1 71 ? -20.219 -32.688 3.805 1 98.75 71 ASP B O 1
ATOM 3903 N N . LYS B 1 72 ? -18.609 -31.609 2.648 1 98.62 72 LYS B N 1
ATOM 3904 C CA . LYS B 1 72 ? -19.297 -30.312 2.691 1 98.62 72 LYS B CA 1
ATOM 3905 C C . LYS B 1 72 ? -20.359 -30.234 1.601 1 98.62 72 LYS B C 1
ATOM 3907 O O . LYS B 1 72 ? -21.156 -29.281 1.576 1 98.62 72 LYS B O 1
ATOM 3912 N N . GLY B 1 73 ? -20.281 -31.125 0.581 1 98.75 73 GLY B N 1
ATOM 3913 C CA . GLY B 1 73 ? -21.328 -31.188 -0.422 1 98.75 73 GLY B CA 1
ATOM 3914 C C . GLY B 1 73 ? -20.844 -30.828 -1.816 1 98.75 73 GLY B C 1
ATOM 3915 O O . GLY B 1 73 ? -21.641 -30.797 -2.764 1 98.75 73 GLY B O 1
ATOM 3916 N N . PHE B 1 74 ? -19.609 -30.656 -1.985 1 98.88 74 PHE B N 1
ATOM 3917 C CA . PHE B 1 74 ? -19.078 -30.344 -3.307 1 98.88 74 PHE B CA 1
ATOM 3918 C C . PHE B 1 74 ? -19.031 -31.594 -4.18 1 98.88 74 PHE B C 1
ATOM 3920 O O . PHE B 1 74 ? -18.812 -32.688 -3.682 1 98.88 74 PHE B O 1
ATOM 3927 N N . ASP B 1 75 ? -19.25 -31.375 -5.488 1 98.62 75 ASP B N 1
ATOM 3928 C CA . ASP B 1 75 ? -18.781 -32.344 -6.469 1 98.62 75 ASP B CA 1
ATOM 3929 C C . ASP B 1 75 ? -17.281 -32.219 -6.715 1 98.62 75 ASP B C 1
ATOM 3931 O O . ASP B 1 75 ? -16.812 -31.172 -7.176 1 98.62 75 ASP B O 1
ATOM 3935 N N . VAL B 1 76 ? -16.547 -33.281 -6.363 1 98.88 76 VAL B N 1
ATOM 3936 C CA . VAL B 1 76 ? -15.094 -33.156 -6.391 1 98.88 76 VAL B CA 1
ATOM 3937 C C . VAL B 1 76 ? -14.531 -34.062 -7.5 1 98.88 76 VAL B C 1
ATOM 3939 O O . VAL B 1 76 ? -14.906 -35.219 -7.613 1 98.88 76 VAL B O 1
ATOM 3942 N N . GLN B 1 77 ? -13.742 -33.438 -8.359 1 98.69 77 GLN B N 1
ATOM 3943 C CA . GLN B 1 77 ? -12.977 -34.188 -9.359 1 98.69 77 GLN B CA 1
ATOM 3944 C C . GLN B 1 77 ? -11.5 -34.25 -8.984 1 98.69 77 GLN B C 1
ATOM 3946 O O . GLN B 1 77 ? -10.945 -33.281 -8.453 1 98.69 77 GLN B O 1
ATOM 3951 N N . THR B 1 78 ? -10.891 -35.406 -9.227 1 98.56 78 THR B N 1
ATOM 3952 C CA . THR B 1 78 ? -9.461 -35.562 -9.008 1 98.56 78 THR B CA 1
ATOM 3953 C C . THR B 1 78 ? -8.773 -36.062 -10.266 1 98.56 78 THR B C 1
ATOM 3955 O O . THR B 1 78 ? -8.195 -37.156 -10.266 1 98.56 78 THR B O 1
ATOM 3958 N N . PRO B 1 79 ? -8.75 -35.312 -11.328 1 97.5 79 PRO B N 1
ATOM 3959 C CA . PRO B 1 79 ? -8.117 -35.75 -12.57 1 97.5 79 PRO B CA 1
ATOM 3960 C C . PRO B 1 79 ? -6.648 -36.125 -12.375 1 97.5 79 PRO B C 1
ATOM 3962 O O . PRO B 1 79 ? -5.926 -35.469 -11.625 1 97.5 79 PRO B O 1
ATOM 3965 N N . GLN B 1 80 ? -6.316 -37.156 -13.07 1 95.38 80 GLN B N 1
ATOM 3966 C CA . GLN B 1 80 ? -4.941 -37.656 -13.031 1 95.38 80 GLN B CA 1
ATOM 3967 C C . GLN B 1 80 ? -4.141 -37.125 -14.227 1 95.38 80 GLN B C 1
ATOM 3969 O O . GLN B 1 80 ? -4.707 -36.844 -15.273 1 95.38 80 GLN B O 1
ATOM 3974 N N . PHE B 1 81 ? -2.861 -36.969 -14.008 1 90.81 81 PHE B N 1
ATOM 3975 C CA . PHE B 1 81 ? -1.925 -36.688 -15.086 1 90.81 81 PHE B CA 1
ATOM 3976 C C . PHE B 1 81 ? -0.556 -37.281 -14.797 1 90.81 81 PHE B C 1
ATOM 3978 O O . PHE B 1 81 ? -0.203 -37.5 -13.641 1 90.81 81 PHE B O 1
ATOM 3985 N N . ASP B 1 82 ? 0.088 -37.5 -15.891 1 87.06 82 ASP B N 1
ATOM 3986 C CA . ASP B 1 82 ? 1.416 -38.094 -15.758 1 87.06 82 ASP B CA 1
ATOM 3987 C C . ASP B 1 82 ? 2.506 -37.031 -15.891 1 87.06 82 ASP B C 1
ATOM 3989 O O . ASP B 1 82 ? 2.348 -36.062 -16.625 1 87.06 82 ASP B O 1
ATOM 3993 N N . ARG B 1 83 ? 3.504 -37.25 -15.086 1 84.31 83 ARG B N 1
ATOM 3994 C CA . ARG B 1 83 ? 4.711 -36.438 -15.227 1 84.31 83 ARG B CA 1
ATOM 3995 C C . ARG B 1 83 ? 5.965 -37.281 -15.086 1 84.31 83 ARG B C 1
ATOM 3997 O O . ARG B 1 83 ? 5.898 -38.438 -14.602 1 84.31 83 ARG B O 1
ATOM 4004 N N . LEU B 1 84 ? 6.98 -36.625 -15.648 1 83.25 84 LEU B N 1
ATOM 4005 C CA . LEU B 1 84 ? 8.266 -37.281 -15.477 1 83.25 84 LEU B CA 1
ATOM 4006 C C . LEU B 1 84 ? 9.016 -36.719 -14.273 1 83.25 84 LEU B C 1
ATOM 4008 O O . LEU B 1 84 ? 9 -35.5 -14.039 1 83.25 84 LEU B O 1
ATOM 4012 N N . TYR B 1 85 ? 9.453 -37.562 -13.445 1 82.12 85 TYR B N 1
ATOM 4013 C CA . TYR B 1 85 ? 10.297 -37.188 -12.312 1 82.12 85 TYR B CA 1
ATOM 4014 C C . TYR B 1 85 ? 11.75 -37.562 -12.562 1 82.12 85 TYR B C 1
ATOM 4016 O O . TYR B 1 85 ? 12.055 -38.75 -12.805 1 82.12 85 TYR B O 1
ATOM 4024 N N . PRO B 1 86 ? 12.617 -36.531 -12.492 1 83 86 PRO B N 1
ATOM 4025 C CA . PRO B 1 86 ? 14.039 -36.844 -12.664 1 83 86 PRO B CA 1
ATOM 4026 C C . PRO B 1 86 ? 14.664 -37.438 -11.406 1 83 86 PRO B C 1
ATOM 4028 O O . PRO B 1 86 ? 14.875 -36.75 -10.422 1 83 86 PRO B O 1
ATOM 4031 N N . VAL B 1 87 ? 14.93 -38.625 -11.422 1 81.19 87 VAL B N 1
ATOM 4032 C CA . VAL B 1 87 ? 15.531 -39.312 -10.297 1 81.19 87 VAL B CA 1
ATOM 4033 C C . VAL B 1 87 ? 17.031 -39.031 -10.25 1 81.19 87 VAL B C 1
ATOM 4035 O O . VAL B 1 87 ? 17.578 -38.75 -9.18 1 81.19 87 VAL B O 1
ATOM 4038 N N . SER B 1 88 ? 17.703 -39.094 -11.336 1 88.31 88 SER B N 1
ATOM 4039 C CA . SER B 1 88 ? 19.125 -38.812 -11.461 1 88.31 88 SER B CA 1
ATOM 4040 C C . SER B 1 88 ? 19.453 -38.219 -12.82 1 88.31 88 SER B C 1
ATOM 4042 O O . SER B 1 88 ? 18.984 -38.688 -13.852 1 88.31 88 SER B O 1
ATOM 4044 N N . PRO B 1 89 ? 20.203 -37.188 -12.766 1 89 89 PRO B N 1
ATOM 4045 C CA . PRO B 1 89 ? 20.516 -36.531 -14.047 1 89 89 PRO B CA 1
ATOM 4046 C C . PRO B 1 89 ? 21.484 -37.375 -14.898 1 89 89 PRO B C 1
ATOM 4048 O O . PRO B 1 89 ? 21.547 -37.188 -16.109 1 89 89 PRO B O 1
ATOM 4051 N N . GLY B 1 90 ? 22.156 -38.188 -14.359 1 92.5 90 GLY B N 1
ATOM 4052 C CA . GLY B 1 90 ? 23.188 -38.906 -15.094 1 92.5 90 GLY B CA 1
ATOM 4053 C C . GLY B 1 90 ? 24.188 -37.969 -15.766 1 92.5 90 GLY B C 1
ATOM 4054 O O . GLY B 1 90 ? 24.422 -36.844 -15.273 1 92.5 90 GLY B O 1
ATOM 4055 N N . LYS B 1 91 ? 24.938 -38.375 -16.641 1 93.5 91 LYS B N 1
ATOM 4056 C CA . LYS B 1 91 ? 25.859 -37.625 -17.469 1 93.5 91 LYS B CA 1
ATOM 4057 C C . LYS B 1 91 ? 25.703 -37.969 -18.938 1 93.5 91 LYS B C 1
ATOM 4059 O O . LYS B 1 91 ? 26.625 -38.531 -19.547 1 93.5 91 LYS B O 1
ATOM 4064 N N . PRO B 1 92 ? 24.562 -37.656 -19.484 1 97.12 92 PRO B N 1
ATOM 4065 C CA . PRO B 1 92 ? 24.391 -37.938 -20.906 1 97.12 92 PRO B CA 1
ATOM 4066 C C . PRO B 1 92 ? 25.5 -37.375 -21.781 1 97.12 92 PRO B C 1
ATOM 4068 O O . PRO B 1 92 ? 25.812 -36.188 -21.672 1 97.12 92 PRO B O 1
ATOM 4071 N N . THR B 1 93 ? 26.062 -38.188 -22.578 1 97.56 93 THR B N 1
ATOM 4072 C CA . THR B 1 93 ? 27.266 -37.812 -23.297 1 97.56 93 THR B CA 1
ATOM 4073 C C . THR B 1 93 ? 27.344 -38.5 -24.656 1 97.56 93 THR B C 1
ATOM 4075 O O . THR B 1 93 ? 27.016 -39.688 -24.766 1 97.56 93 THR B O 1
ATOM 4078 N N . LEU B 1 94 ? 27.719 -37.75 -25.641 1 97.44 94 LEU B N 1
ATOM 4079 C CA . LEU B 1 94 ? 28.125 -38.281 -26.938 1 97.44 94 LEU B CA 1
ATOM 4080 C C . LEU B 1 94 ? 29.641 -38.25 -27.078 1 97.44 94 LEU B C 1
ATOM 4082 O O . LEU B 1 94 ? 30.281 -37.219 -26.891 1 97.44 94 LEU B O 1
ATOM 4086 N N . THR B 1 95 ? 30.188 -39.406 -27.281 1 97.12 95 THR B N 1
ATOM 4087 C CA . THR B 1 95 ? 31.641 -39.469 -27.484 1 97.12 95 THR B CA 1
ATOM 4088 C C . THR B 1 95 ? 31.969 -39.688 -28.953 1 97.12 95 THR B C 1
ATOM 4090 O O . THR B 1 95 ? 31.516 -40.656 -29.562 1 97.12 95 THR B O 1
ATOM 4093 N N . VAL B 1 96 ? 32.719 -38.75 -29.5 1 96.12 96 VAL B N 1
ATOM 4094 C CA . VAL B 1 96 ? 33.188 -38.812 -30.875 1 96.12 96 VAL B CA 1
ATOM 4095 C C . VAL B 1 96 ? 34.719 -38.75 -30.891 1 96.12 96 VAL B C 1
ATOM 4097 O O . VAL B 1 96 ? 35.312 -37.812 -30.375 1 96.12 96 VAL B O 1
ATOM 4100 N N . ALA B 1 97 ? 35.344 -39.812 -31.453 1 93.44 97 ALA B N 1
ATOM 4101 C CA . ALA B 1 97 ? 36.812 -39.875 -31.578 1 93.44 97 ALA B CA 1
ATOM 4102 C C . ALA B 1 97 ? 37.469 -39.625 -30.219 1 93.44 97 ALA B C 1
ATOM 4104 O O . ALA B 1 97 ? 38.406 -38.844 -30.141 1 93.44 97 ALA B O 1
ATOM 4105 N N . GLY B 1 98 ? 36.875 -40.125 -29.266 1 93.12 98 GLY B N 1
ATOM 4106 C CA . GLY B 1 98 ? 37.469 -40.094 -27.938 1 93.12 98 GLY B CA 1
ATOM 4107 C C . GLY B 1 98 ? 37.125 -38.844 -27.141 1 93.12 98 GLY B C 1
ATOM 4108 O O . GLY B 1 98 ? 37.438 -38.75 -25.953 1 93.12 98 GLY B O 1
ATOM 4109 N N . ARG B 1 99 ? 36.469 -37.875 -27.734 1 94.94 99 ARG B N 1
ATOM 4110 C CA . ARG B 1 99 ? 36.094 -36.625 -27.047 1 94.94 99 ARG B CA 1
ATOM 4111 C C . ARG B 1 99 ? 34.594 -36.656 -26.703 1 94.94 99 ARG B C 1
ATOM 4113 O O . ARG B 1 99 ? 33.781 -37.031 -27.531 1 94.94 99 ARG B O 1
ATOM 4120 N N . GLY B 1 100 ? 34.344 -36.312 -25.453 1 96.38 100 GLY B N 1
ATOM 4121 C CA . GLY B 1 100 ? 33 -36.312 -24.969 1 96.38 100 GLY B CA 1
ATOM 4122 C C . GLY B 1 100 ? 32.281 -34.969 -25.141 1 96.38 100 GLY B C 1
ATOM 4123 O O . GLY B 1 100 ? 32.906 -33.906 -24.953 1 96.38 100 GLY B O 1
ATOM 4124 N N . TYR B 1 101 ? 31 -35 -25.562 1 95.88 101 TYR B N 1
ATOM 4125 C CA . TYR B 1 101 ? 30.125 -33.844 -25.703 1 95.88 101 TYR B CA 1
ATOM 4126 C C . TYR B 1 101 ? 28.828 -34.031 -24.922 1 95.88 101 TYR B C 1
ATOM 4128 O O . TYR B 1 101 ? 28.156 -35.062 -25.094 1 95.88 101 TYR B O 1
ATOM 4136 N N . PRO B 1 102 ? 28.484 -33.062 -24.094 1 94.81 102 PRO B N 1
ATOM 4137 C CA . PRO B 1 102 ? 27.203 -33.188 -23.406 1 94.81 102 PRO B CA 1
ATOM 4138 C C . PRO B 1 102 ? 26.016 -33.188 -24.375 1 94.81 102 PRO B C 1
ATOM 4140 O O . PRO B 1 102 ? 26.031 -32.469 -25.375 1 94.81 102 PRO B O 1
ATOM 4143 N N . VAL B 1 103 ? 24.969 -34.031 -24.094 1 94.44 103 VAL B N 1
ATOM 4144 C CA . VAL B 1 103 ? 23.75 -34.094 -24.891 1 94.44 103 VAL B CA 1
ATOM 4145 C C . VAL B 1 103 ? 22.531 -34.031 -23.984 1 94.44 103 VAL B C 1
ATOM 4147 O O . VAL B 1 103 ? 22.625 -34.25 -22.781 1 94.44 103 VAL B O 1
ATOM 4150 N N . ASP B 1 104 ? 21.406 -33.719 -24.641 1 92.94 104 ASP B N 1
ATOM 4151 C CA . ASP B 1 104 ? 20.125 -33.812 -23.938 1 92.94 104 ASP B CA 1
ATOM 4152 C C . ASP B 1 104 ? 19.469 -35.156 -24.188 1 92.94 104 ASP B C 1
ATOM 4154 O O . ASP B 1 104 ? 19.391 -35.625 -25.328 1 92.94 104 ASP B O 1
ATOM 4158 N N . GLN B 1 105 ? 19.109 -35.781 -23.125 1 94.94 105 GLN B N 1
ATOM 4159 C CA . GLN B 1 105 ? 18.391 -37.062 -23.234 1 94.94 105 GLN B CA 1
ATOM 4160 C C . GLN B 1 105 ? 16.922 -36.844 -23.547 1 94.94 105 GLN B C 1
ATOM 4162 O O . GLN B 1 105 ? 16.078 -36.906 -22.656 1 94.94 105 GLN B O 1
ATOM 4167 N N . ALA B 1 106 ? 16.641 -36.812 -24.812 1 93.19 106 ALA B N 1
ATOM 4168 C CA . ALA B 1 106 ? 15.281 -36.5 -25.266 1 93.19 106 ALA B CA 1
ATOM 4169 C C . ALA B 1 106 ? 14.359 -37.719 -25.062 1 93.19 106 ALA B C 1
ATOM 4171 O O . ALA B 1 106 ? 13.133 -37.531 -24.969 1 93.19 106 ALA B O 1
ATOM 4172 N N . SER B 1 107 ? 14.883 -38.906 -24.938 1 94.12 107 SER B N 1
ATOM 4173 C CA . SER B 1 107 ? 14.055 -40.094 -24.766 1 94.12 107 SER B CA 1
ATOM 4174 C C . SER B 1 107 ? 13.5 -40.188 -23.344 1 94.12 107 SER B C 1
ATOM 4176 O O . SER B 1 107 ? 12.586 -41 -23.078 1 94.12 107 SER B O 1
ATOM 4178 N N . MET B 1 108 ? 13.969 -39.469 -22.453 1 92.38 108 MET B N 1
ATOM 4179 C CA . MET B 1 108 ? 13.508 -39.281 -21.078 1 92.38 108 MET B CA 1
ATOM 4180 C C . MET B 1 108 ? 13.391 -40.625 -20.375 1 92.38 108 MET B C 1
ATOM 4182 O O . MET B 1 108 ? 14.195 -40.938 -19.484 1 92.38 108 MET B O 1
ATOM 4186 N N . LEU B 1 109 ? 12.5 -41.594 -20.875 1 93.62 109 LEU B N 1
ATOM 4187 C CA . LEU B 1 109 ? 12.195 -42.844 -20.203 1 93.62 109 LEU B CA 1
ATOM 4188 C C . LEU B 1 109 ? 13.078 -43.969 -20.734 1 93.62 109 LEU B C 1
ATOM 4190 O O . LEU B 1 109 ? 13.141 -45.062 -20.141 1 93.62 109 LEU B O 1
ATOM 4194 N N . VAL B 1 110 ? 13.75 -43.719 -21.844 1 95.81 110 VAL B N 1
ATOM 4195 C CA . VAL B 1 110 ? 14.578 -44.75 -22.469 1 95.81 110 VAL B CA 1
ATOM 4196 C C . VAL B 1 110 ? 16.047 -44.375 -22.328 1 95.81 110 VAL B C 1
ATOM 4198 O O . VAL B 1 110 ? 16.469 -43.281 -22.75 1 95.81 110 VAL B O 1
ATOM 4201 N N . GLN B 1 111 ? 16.766 -45.25 -21.703 1 96.5 111 GLN B N 1
ATOM 4202 C CA . GLN B 1 111 ? 18.203 -45.094 -21.5 1 96.5 111 GLN B CA 1
ATOM 4203 C C . GLN B 1 111 ? 19 -45.969 -22.453 1 96.5 111 GLN B C 1
ATOM 4205 O O . GLN B 1 111 ? 18.438 -46.906 -23.047 1 96.5 111 GLN B O 1
ATOM 4210 N N . THR B 1 112 ? 20.219 -45.656 -22.594 1 97.5 112 THR B N 1
ATOM 4211 C CA . THR B 1 112 ? 21.125 -46.625 -23.203 1 97.5 112 THR B CA 1
ATOM 4212 C C . THR B 1 112 ? 21.469 -47.719 -22.203 1 97.5 112 THR B C 1
ATOM 4214 O O . THR B 1 112 ? 21.297 -47.562 -21 1 97.5 112 THR B O 1
ATOM 4217 N N . PRO B 1 113 ? 21.875 -48.969 -22.734 1 94.94 113 PRO B N 1
ATOM 4218 C CA . PRO B 1 113 ? 22.406 -49.969 -21.812 1 94.94 113 PRO B CA 1
ATOM 4219 C C . PRO B 1 113 ? 23.609 -49.469 -21.016 1 94.94 113 PRO B C 1
ATOM 4221 O O . PRO B 1 113 ? 24.219 -48.469 -21.391 1 94.94 113 PRO B O 1
ATOM 4224 N N . PRO B 1 114 ? 23.859 -50.219 -19.875 1 92.81 114 PRO B N 1
ATOM 4225 C CA . PRO B 1 114 ? 25.062 -49.844 -19.141 1 92.81 114 PRO B CA 1
ATOM 4226 C C . PRO B 1 114 ? 26.297 -49.75 -20.016 1 92.81 114 PRO B C 1
ATOM 4228 O O . PRO B 1 114 ? 26.547 -50.656 -20.812 1 92.81 114 PRO B O 1
ATOM 4231 N N . GLY B 1 115 ? 27.016 -48.812 -19.969 1 92.88 115 GLY B N 1
ATOM 4232 C CA . GLY B 1 115 ? 28.219 -48.625 -20.766 1 92.88 115 GLY B CA 1
ATOM 4233 C C . GLY B 1 115 ? 27.969 -47.844 -22.047 1 92.88 115 GLY B C 1
ATOM 4234 O O . GLY B 1 115 ? 28.906 -47.438 -22.719 1 92.88 115 GLY B O 1
ATOM 4235 N N . GLY B 1 116 ? 26.75 -47.688 -22.406 1 96.62 116 GLY B N 1
ATOM 4236 C CA . GLY B 1 116 ? 26.406 -46.906 -23.578 1 96.62 116 GLY B CA 1
ATOM 4237 C C . GLY B 1 116 ? 26.203 -47.75 -24.812 1 96.62 116 GLY B C 1
ATOM 4238 O O . GLY B 1 116 ? 26.234 -49 -24.734 1 96.62 116 GLY B O 1
ATOM 4239 N N . LEU B 1 117 ? 25.859 -47.062 -25.828 1 97 117 LEU B N 1
ATOM 4240 C CA . LEU B 1 117 ? 25.703 -47.656 -27.141 1 97 117 LEU B CA 1
ATOM 4241 C C . LEU B 1 117 ? 26.766 -47.156 -28.109 1 97 117 LEU B C 1
ATOM 4243 O O . LEU B 1 117 ? 26.984 -45.969 -28.234 1 97 117 LEU B O 1
ATOM 4247 N N . THR B 1 118 ? 27.484 -48.094 -28.672 1 97.06 118 THR B N 1
ATOM 4248 C CA . THR B 1 118 ? 28.5 -47.75 -29.672 1 97.06 118 THR B CA 1
ATOM 4249 C C . THR B 1 118 ? 28.125 -48.281 -31.047 1 97.06 118 THR B C 1
ATOM 4251 O O . THR B 1 118 ? 27.781 -49.438 -31.188 1 97.06 118 THR B O 1
ATOM 4254 N N . GLY B 1 119 ? 28.156 -47.438 -32 1 96.19 119 GLY B N 1
ATOM 4255 C CA . GLY B 1 119 ? 27.812 -47.844 -33.375 1 96.19 119 GLY B CA 1
ATOM 4256 C C . GLY B 1 119 ? 28.094 -46.781 -34.406 1 96.19 119 GLY B C 1
ATOM 4257 O O . GLY B 1 119 ? 28.484 -45.656 -34.062 1 96.19 119 GLY B O 1
ATOM 4258 N N . PRO B 1 120 ? 27.984 -47.188 -35.719 1 96 120 PRO B N 1
ATOM 4259 C CA . PRO B 1 120 ? 28.188 -46.188 -36.75 1 96 120 PRO B CA 1
ATOM 4260 C C . PRO B 1 120 ? 27.094 -45.125 -36.812 1 96 120 PRO B C 1
ATOM 4262 O O . PRO B 1 120 ? 25.922 -45.438 -36.594 1 96 120 PRO B O 1
ATOM 4265 N N . ALA B 1 121 ? 27.5 -43.906 -37.062 1 96.19 121 ALA B N 1
ATOM 4266 C CA . ALA B 1 121 ? 26.547 -42.844 -37.312 1 96.19 121 ALA B CA 1
ATOM 4267 C C . ALA B 1 121 ? 26.047 -42.875 -38.75 1 96.19 121 ALA B C 1
ATOM 4269 O O . ALA B 1 121 ? 26.828 -42.906 -39.688 1 96.19 121 ALA B O 1
ATOM 4270 N N . VAL B 1 122 ? 24.75 -42.938 -38.844 1 95.69 122 VAL B N 1
ATOM 4271 C CA . VAL B 1 122 ? 24.188 -43.031 -40.188 1 95.69 122 VAL B CA 1
ATOM 4272 C C . VAL B 1 122 ? 23.266 -41.812 -40.438 1 95.69 122 VAL B C 1
ATOM 4274 O O . VAL B 1 122 ? 22.438 -41.5 -39.594 1 95.69 122 VAL B O 1
ATOM 4277 N N . ARG B 1 123 ? 23.422 -41.188 -41.594 1 95.69 123 ARG B N 1
ATOM 4278 C CA . ARG B 1 123 ? 22.594 -40.062 -41.969 1 95.69 123 ARG B CA 1
ATOM 4279 C C . ARG B 1 123 ? 21.641 -40.438 -43.094 1 95.69 123 ARG B C 1
ATOM 4281 O O . ARG B 1 123 ? 22.047 -41.094 -44.062 1 95.69 123 ARG B O 1
ATOM 4288 N N . PRO B 1 124 ? 20.484 -40.031 -42.906 1 96.44 124 PRO B N 1
ATOM 4289 C CA . PRO B 1 124 ? 19.562 -40.281 -44.031 1 96.44 124 PRO B CA 1
ATOM 4290 C C . PRO B 1 124 ? 19.812 -39.344 -45.219 1 96.44 124 PRO B C 1
ATOM 4292 O O . PRO B 1 124 ? 20.5 -38.344 -45.062 1 96.44 124 PRO B O 1
ATOM 4295 N N . ALA B 1 125 ? 19.281 -39.812 -46.312 1 96.19 125 ALA B N 1
ATOM 4296 C CA . ALA B 1 125 ? 19.406 -39.031 -47.531 1 96.19 125 ALA B CA 1
ATOM 4297 C C . ALA B 1 125 ? 18.734 -37.656 -47.375 1 96.19 125 ALA B C 1
ATOM 4299 O O . ALA B 1 125 ? 19.266 -36.625 -47.812 1 96.19 125 ALA B O 1
ATOM 4300 N N . GLN B 1 126 ? 17.547 -37.719 -46.875 1 96.38 126 GLN B N 1
ATOM 4301 C CA . GLN B 1 126 ? 16.906 -36.469 -46.406 1 96.38 126 GLN B CA 1
ATOM 4302 C C . GLN B 1 126 ? 17.266 -36.219 -44.938 1 96.38 126 GLN B C 1
ATOM 4304 O O . GLN B 1 126 ? 16.891 -36.969 -44.062 1 96.38 126 GLN B O 1
ATOM 4309 N N . PRO B 1 127 ? 17.875 -35.125 -44.625 1 94.88 127 PRO B N 1
ATOM 4310 C CA . PRO B 1 127 ? 18.469 -34.875 -43.312 1 94.88 127 PRO B CA 1
ATOM 4311 C C . PRO B 1 127 ? 17.453 -34.969 -42.188 1 94.88 127 PRO B C 1
ATOM 4313 O O . PRO B 1 127 ? 17.812 -35.281 -41.031 1 94.88 127 PRO B O 1
ATOM 4316 N N . SER B 1 128 ? 16.219 -34.781 -42.438 1 95.25 128 SER B N 1
ATOM 4317 C CA . SER B 1 128 ? 15.195 -34.812 -41.406 1 95.25 128 SER B CA 1
ATOM 4318 C C . SER B 1 128 ? 14.859 -36.25 -41 1 95.25 128 SER B C 1
ATOM 4320 O O . SER B 1 128 ? 14.414 -36.5 -39.875 1 95.25 128 SER B O 1
ATOM 4322 N N . GLY B 1 129 ? 15.047 -37.156 -41.938 1 96.94 129 GLY B N 1
ATOM 4323 C CA . GLY B 1 129 ? 14.844 -38.594 -41.688 1 96.94 129 GLY B CA 1
ATOM 4324 C C . GLY B 1 129 ? 13.406 -38.938 -41.375 1 96.94 129 GLY B C 1
ATOM 4325 O O . GLY B 1 129 ? 13.141 -39.812 -40.531 1 96.94 129 GLY B O 1
ATOM 4326 N N . CYS B 1 130 ? 12.406 -38.375 -41.969 1 96.75 130 CYS B N 1
ATOM 4327 C CA . CYS B 1 130 ? 11 -38.5 -41.594 1 96.75 130 CYS B CA 1
ATOM 4328 C C . CYS B 1 130 ? 10.375 -39.719 -42.25 1 96.75 130 CYS B C 1
ATOM 4330 O O . CYS B 1 130 ? 9.289 -40.156 -41.844 1 96.75 130 CYS B O 1
ATOM 4332 N N . ALA B 1 131 ? 11.102 -40.281 -43.219 1 96.88 131 ALA B N 1
ATOM 4333 C CA . ALA B 1 131 ? 10.578 -41.469 -43.906 1 96.88 131 ALA B CA 1
ATOM 4334 C C . ALA B 1 131 ? 11.594 -42.594 -43.875 1 96.88 131 ALA B C 1
ATOM 4336 O O . ALA B 1 131 ? 12.805 -42.344 -44 1 96.88 131 ALA B O 1
ATOM 4337 N N . ALA B 1 132 ? 11.062 -43.812 -43.75 1 96.25 132 ALA B N 1
ATOM 4338 C CA . ALA B 1 132 ? 11.953 -44.969 -43.781 1 96.25 132 ALA B CA 1
ATOM 4339 C C . ALA B 1 132 ? 12.758 -45 -45.062 1 96.25 132 ALA B C 1
ATOM 4341 O O . ALA B 1 132 ? 13.906 -45.469 -45.094 1 96.25 132 ALA B O 1
ATOM 4342 N N . SER B 1 133 ? 12.172 -44.438 -46.156 1 96.31 133 SER B N 1
ATOM 4343 C CA . SER B 1 133 ? 12.812 -44.438 -47.438 1 96.31 133 SER B CA 1
ATOM 4344 C C . SER B 1 133 ? 14.008 -43.469 -47.469 1 96.31 133 SER B C 1
ATOM 4346 O O . SER B 1 133 ? 14.82 -43.531 -48.406 1 96.31 133 SER B O 1
ATOM 4348 N N . ASP B 1 134 ? 14.148 -42.75 -46.469 1 97.25 134 ASP B N 1
ATOM 4349 C CA . ASP B 1 134 ? 15.305 -41.844 -46.375 1 97.25 134 ASP B CA 1
ATOM 4350 C C . ASP B 1 134 ? 16.562 -42.625 -46 1 97.25 134 ASP B C 1
ATOM 4352 O O . ASP B 1 134 ? 17.672 -42.094 -46.094 1 97.25 134 ASP B O 1
ATOM 4356 N N . TYR B 1 135 ? 16.328 -43.812 -45.562 1 96.56 135 TYR B N 1
ATOM 4357 C CA . TYR B 1 135 ? 17.422 -44.656 -45.125 1 96.56 135 TYR B CA 1
ATOM 4358 C C . TYR B 1 135 ? 17.641 -45.812 -46.094 1 96.56 135 TYR B C 1
ATOM 4360 O O . TYR B 1 135 ? 16.75 -46.156 -46.875 1 96.56 135 TYR B O 1
ATOM 4368 N N . PRO B 1 136 ? 18.906 -46.344 -46 1 93.12 136 PRO B N 1
ATOM 4369 C CA . PRO B 1 136 ? 19.094 -47.625 -46.719 1 93.12 136 PRO B CA 1
ATOM 4370 C C . PRO B 1 136 ? 18.172 -48.719 -46.219 1 93.12 136 PRO B C 1
ATOM 4372 O O . PRO B 1 136 ? 17.609 -48.625 -45.125 1 93.12 136 PRO B O 1
ATOM 4375 N N . GLY B 1 137 ? 17.984 -49.719 -47 1 91.06 137 GLY B N 1
ATOM 4376 C CA . GLY B 1 137 ? 17.078 -50.812 -46.688 1 91.06 137 GLY B CA 1
ATOM 4377 C C . GLY B 1 137 ? 17.344 -51.469 -45.344 1 91.06 137 GLY B C 1
ATOM 4378 O O . GLY B 1 137 ? 16.422 -51.938 -44.688 1 91.06 137 GLY B O 1
ATOM 4379 N N . ALA B 1 138 ? 18.578 -51.594 -45.031 1 93 138 ALA B N 1
ATOM 4380 C CA . ALA B 1 138 ? 18.969 -52.094 -43.719 1 93 138 ALA B CA 1
ATOM 4381 C C . ALA B 1 138 ? 20.219 -51.375 -43.188 1 93 138 ALA B C 1
ATOM 4383 O O . ALA B 1 138 ? 21.234 -51.312 -43.906 1 93 138 ALA B O 1
ATOM 4384 N N . LEU B 1 139 ? 20.078 -50.906 -41.969 1 94.44 139 LEU B N 1
ATOM 4385 C CA . LEU B 1 139 ? 21.219 -50.25 -41.344 1 94.44 139 LEU B CA 1
ATOM 4386 C C . LEU B 1 139 ? 22.156 -51.25 -40.688 1 94.44 139 LEU B C 1
ATOM 4388 O O . LEU B 1 139 ? 21.734 -52.344 -40.312 1 94.44 139 LEU B O 1
ATOM 4392 N N . PRO B 1 140 ? 23.406 -50.844 -40.562 1 94.81 140 PRO B N 1
ATOM 4393 C CA . PRO B 1 140 ? 24.328 -51.719 -39.812 1 94.81 140 PRO B CA 1
ATOM 4394 C C . PRO B 1 140 ? 23.875 -51.938 -38.375 1 94.81 140 PRO B C 1
ATOM 4396 O O . PRO B 1 140 ? 23.172 -51.125 -37.812 1 94.81 140 PRO B O 1
ATOM 4399 N N . LYS B 1 141 ? 24.266 -53.125 -37.906 1 94.12 141 LYS B N 1
ATOM 4400 C CA . LYS B 1 141 ? 23.953 -53.438 -36.5 1 94.12 141 LYS B CA 1
ATOM 4401 C C . LYS B 1 141 ? 24.5 -52.344 -35.562 1 94.12 141 LYS B C 1
ATOM 4403 O O . LYS B 1 141 ? 25.656 -51.938 -35.719 1 94.12 141 LYS B O 1
ATOM 4408 N N . GLY B 1 142 ? 23.609 -51.844 -34.719 1 95.38 142 GLY B N 1
ATOM 4409 C CA . GLY B 1 142 ? 24.031 -50.875 -33.719 1 95.38 142 GLY B CA 1
ATOM 4410 C C . GLY B 1 142 ? 24.078 -49.438 -34.25 1 95.38 142 GLY B C 1
ATOM 4411 O O . GLY B 1 142 ? 24.562 -48.531 -33.594 1 95.38 142 GLY B O 1
ATOM 4412 N N . ALA B 1 143 ? 23.516 -49.25 -35.406 1 96.94 143 ALA B N 1
ATOM 4413 C CA . ALA B 1 143 ? 23.578 -47.938 -36.062 1 96.94 143 ALA B CA 1
ATOM 4414 C C . ALA B 1 143 ? 22.859 -46.875 -35.219 1 96.94 143 ALA B C 1
ATOM 4416 O O . ALA B 1 143 ? 21.812 -47.156 -34.625 1 96.94 143 ALA B O 1
ATOM 4417 N N . ILE B 1 144 ? 23.438 -45.75 -35.156 1 97.94 144 ILE B N 1
ATOM 4418 C CA . ILE B 1 144 ? 22.859 -44.562 -34.531 1 97.94 144 ILE B CA 1
ATOM 4419 C C . ILE B 1 144 ? 22.484 -43.562 -35.625 1 97.94 144 ILE B C 1
ATOM 4421 O O . ILE B 1 144 ? 23.344 -43.031 -36.312 1 97.94 144 ILE B O 1
ATOM 4425 N N . ALA B 1 145 ? 21.188 -43.344 -35.781 1 97.56 145 ALA B N 1
ATOM 4426 C CA . ALA B 1 145 ? 20.719 -42.406 -36.812 1 97.56 145 ALA B CA 1
ATOM 4427 C C . ALA B 1 145 ? 20.953 -40.969 -36.375 1 97.56 145 ALA B C 1
ATOM 4429 O O . ALA B 1 145 ? 20.719 -40.625 -35.219 1 97.56 145 ALA B O 1
ATOM 4430 N N . VAL B 1 146 ? 21.438 -40.125 -37.25 1 97.06 146 VAL B N 1
ATOM 4431 C CA . VAL B 1 146 ? 21.672 -38.719 -37.031 1 97.06 146 VAL B CA 1
ATOM 4432 C C . VAL B 1 146 ? 20.781 -37.875 -37.938 1 97.06 146 VAL B C 1
ATOM 4434 O O . VAL B 1 146 ? 20.906 -37.969 -39.188 1 97.06 146 VAL B O 1
ATOM 4437 N N . VAL B 1 147 ? 19.891 -37.125 -37.344 1 96.19 147 VAL B N 1
ATOM 4438 C CA . VAL B 1 147 ? 18.938 -36.344 -38.125 1 96.19 147 VAL B CA 1
ATOM 4439 C C . VAL B 1 147 ? 18.953 -34.875 -37.688 1 96.19 147 VAL B C 1
ATOM 4441 O O . VAL B 1 147 ? 19.531 -34.562 -36.656 1 96.19 147 VAL B O 1
ATOM 4444 N N . ASP B 1 148 ? 18.453 -33.969 -38.5 1 93.31 148 ASP B N 1
ATOM 4445 C CA . ASP B 1 148 ? 18.281 -32.594 -38.062 1 93.31 148 ASP B CA 1
ATOM 4446 C C . ASP B 1 148 ? 16.906 -32.375 -37.406 1 93.31 148 ASP B C 1
ATOM 4448 O O . ASP B 1 148 ? 16.141 -33.344 -37.25 1 93.31 148 ASP B O 1
ATOM 4452 N N . ASP B 1 149 ? 16.641 -31.234 -36.938 1 92.19 149 ASP B N 1
ATOM 4453 C CA . ASP B 1 149 ? 15.453 -31 -36.125 1 92.19 149 ASP B CA 1
ATOM 4454 C C . ASP B 1 149 ? 14.312 -30.406 -36.969 1 92.19 149 ASP B C 1
ATOM 4456 O O . ASP B 1 149 ? 13.383 -29.812 -36.438 1 92.19 149 ASP B O 1
ATOM 4460 N N . THR B 1 150 ? 14.266 -30.609 -38.281 1 90.06 150 THR B N 1
ATOM 4461 C CA . THR B 1 150 ? 13.289 -29.938 -39.125 1 90.06 150 THR B CA 1
ATOM 4462 C C . THR B 1 150 ? 12.195 -30.906 -39.562 1 90.06 150 THR B C 1
ATOM 4464 O O . THR B 1 150 ? 12.359 -32.125 -39.438 1 90.06 150 THR B O 1
ATOM 4467 N N . ARG B 1 151 ? 11.031 -30.469 -39.938 1 89.94 151 ARG B N 1
ATOM 4468 C CA . ARG B 1 151 ? 9.984 -31.047 -40.781 1 89.94 151 ARG B CA 1
ATOM 4469 C C . ARG B 1 151 ? 9.016 -31.891 -39.938 1 89.94 151 ARG B C 1
ATOM 4471 O O . ARG B 1 151 ? 7.801 -31.828 -40.156 1 89.94 151 ARG B O 1
ATOM 4478 N N . CYS B 1 152 ? 9.539 -32.844 -39.094 1 93.81 152 CYS B N 1
ATOM 4479 C CA . CYS B 1 152 ? 8.617 -33.75 -38.438 1 93.81 152 CYS B CA 1
ATOM 4480 C C . CYS B 1 152 ? 9.023 -33.938 -36.969 1 93.81 152 CYS B C 1
ATOM 4482 O O . CYS B 1 152 ? 10.047 -33.406 -36.531 1 93.81 152 CYS B O 1
ATOM 4484 N N . SER B 1 153 ? 8.148 -34.688 -36.219 1 94.56 153 SER B N 1
ATOM 4485 C CA . SER B 1 153 ? 8.367 -34.875 -34.781 1 94.56 153 SER B CA 1
ATOM 4486 C C . SER B 1 153 ? 9.477 -35.906 -34.531 1 94.56 153 SER B C 1
ATOM 4488 O O . SER B 1 153 ? 9.805 -36.688 -35.406 1 94.56 153 SER B O 1
ATOM 4490 N N . VAL B 1 154 ? 9.961 -35.844 -33.344 1 95.94 154 VAL B N 1
ATOM 4491 C CA . VAL B 1 154 ? 11.016 -36.781 -32.938 1 95.94 154 VAL B CA 1
ATOM 4492 C C . VAL B 1 154 ? 10.477 -38.188 -32.969 1 95.94 154 VAL B C 1
ATOM 4494 O O . VAL B 1 154 ? 11.227 -39.156 -33.188 1 95.94 154 VAL B O 1
ATOM 4497 N N . VAL B 1 155 ? 9.172 -38.375 -32.688 1 97.12 155 VAL B N 1
ATOM 4498 C CA . VAL B 1 155 ? 8.539 -39.688 -32.75 1 97.12 155 VAL B CA 1
ATOM 4499 C C . VAL B 1 155 ? 8.57 -40.25 -34.156 1 97.12 155 VAL B C 1
ATOM 4501 O O . VAL B 1 155 ? 8.93 -41.406 -34.375 1 97.12 155 VAL B O 1
ATOM 4504 N N . ASP B 1 156 ? 8.242 -39.375 -35.125 1 97.19 156 ASP B N 1
ATOM 4505 C CA . ASP B 1 156 ? 8.297 -39.75 -36.531 1 97.19 156 ASP B CA 1
ATOM 4506 C C . ASP B 1 156 ? 9.719 -40.125 -36.938 1 97.19 156 ASP B C 1
ATOM 4508 O O . ASP B 1 156 ? 9.93 -41.125 -37.625 1 97.19 156 ASP B O 1
ATOM 4512 N N . LYS B 1 157 ? 10.602 -39.344 -36.531 1 97.62 157 LYS B N 1
ATOM 4513 C CA . LYS B 1 157 ? 12.008 -39.594 -36.844 1 97.62 157 LYS B CA 1
ATOM 4514 C C . LYS B 1 157 ? 12.477 -40.938 -36.281 1 97.62 157 LYS B C 1
ATOM 4516 O O . LYS B 1 157 ? 13.125 -41.719 -36.969 1 97.62 157 LYS B O 1
ATOM 4521 N N . GLN B 1 158 ? 12.172 -41.125 -35 1 97.62 158 GLN B N 1
ATOM 4522 C CA . GLN B 1 158 ? 12.523 -42.406 -34.375 1 97.62 158 GLN B CA 1
ATOM 4523 C C . GLN B 1 158 ? 11.906 -43.594 -35.125 1 97.62 158 GLN B C 1
ATOM 4525 O O . GLN B 1 158 ? 12.586 -44.562 -35.375 1 97.62 158 GLN B O 1
ATOM 4530 N N . ASN B 1 159 ? 10.633 -43.5 -35.438 1 97.81 159 ASN B N 1
ATOM 4531 C CA . ASN B 1 159 ? 9.93 -44.594 -36.125 1 97.81 159 ASN B CA 1
ATOM 4532 C C . ASN B 1 159 ? 10.578 -44.938 -37.438 1 97.81 159 ASN B C 1
ATOM 4534 O O . ASN B 1 159 ? 10.773 -46.125 -37.781 1 97.81 159 ASN B O 1
ATOM 4538 N N . SER B 1 160 ? 10.922 -43.938 -38.219 1 97.94 160 SER B N 1
ATOM 4539 C CA . SER B 1 160 ? 11.555 -44.125 -39.531 1 97.94 160 SER B CA 1
ATOM 4540 C C . SER B 1 160 ? 12.914 -44.812 -39.375 1 97.94 160 SER B C 1
ATOM 4542 O O . SER B 1 160 ? 13.227 -45.75 -40.125 1 97.94 160 SER B O 1
ATOM 4544 N N . ALA B 1 161 ? 13.703 -44.344 -38.469 1 98.06 161 ALA B N 1
ATOM 4545 C CA . ALA B 1 161 ? 15.047 -44.875 -38.281 1 98.06 161 ALA B CA 1
ATOM 4546 C C . ALA B 1 161 ? 14.984 -46.312 -37.75 1 98.06 161 ALA B C 1
ATOM 4548 O O . ALA B 1 161 ? 15.719 -47.188 -38.219 1 98.06 161 ALA B O 1
ATOM 4549 N N . VAL B 1 162 ? 14.133 -46.562 -36.75 1 97.81 162 VAL B N 1
ATOM 4550 C CA . VAL B 1 162 ? 14 -47.875 -36.125 1 97.81 162 VAL B CA 1
ATOM 4551 C C . VAL B 1 162 ? 13.484 -48.906 -37.125 1 97.81 162 VAL B C 1
ATOM 4553 O O . VAL B 1 162 ? 13.875 -50.062 -37.094 1 97.81 162 VAL B O 1
ATOM 4556 N N . ALA B 1 163 ? 12.594 -48.469 -38.031 1 97.12 163 ALA B N 1
ATOM 4557 C CA . ALA B 1 163 ? 12.078 -49.344 -39.062 1 97.12 163 ALA B CA 1
ATOM 4558 C C . ALA B 1 163 ? 13.211 -49.906 -39.906 1 97.12 163 ALA B C 1
ATOM 4560 O O . ALA B 1 163 ? 13.055 -50.969 -40.531 1 97.12 163 ALA B O 1
ATOM 4561 N N . ARG B 1 164 ? 14.352 -49.25 -39.938 1 97.38 164 ARG B N 1
ATOM 4562 C CA . ARG B 1 164 ? 15.477 -49.656 -40.75 1 97.38 164 ARG B CA 1
ATOM 4563 C C . ARG B 1 164 ? 16.594 -50.25 -39.906 1 97.38 164 ARG B C 1
ATOM 4565 O O . ARG B 1 164 ? 17.688 -50.531 -40.406 1 97.38 164 ARG B O 1
ATOM 4572 N N . GLY B 1 165 ? 16.312 -50.312 -38.562 1 96.81 165 GLY B N 1
ATOM 4573 C CA . GLY B 1 165 ? 17.203 -51.062 -37.688 1 96.81 165 GLY B CA 1
ATOM 4574 C C . GLY B 1 165 ? 18.078 -50.188 -36.812 1 96.81 165 GLY B C 1
ATOM 4575 O O . GLY B 1 165 ? 19.031 -50.656 -36.219 1 96.81 165 GLY B O 1
ATOM 4576 N N . ALA B 1 166 ? 17.797 -48.906 -36.719 1 97.69 166 ALA B N 1
ATOM 4577 C CA . ALA B 1 166 ? 18.594 -48.031 -35.875 1 97.69 166 ALA B CA 1
ATOM 4578 C C . ALA B 1 166 ? 18.406 -48.375 -34.406 1 97.69 166 ALA B C 1
ATOM 4580 O O . ALA B 1 166 ? 17.297 -48.688 -33.969 1 97.69 166 ALA B O 1
ATOM 4581 N N . SER B 1 167 ? 19.5 -48.312 -33.656 1 97.88 167 SER B N 1
ATOM 4582 C CA . SER B 1 167 ? 19.469 -48.625 -32.219 1 97.88 167 SER B CA 1
ATOM 4583 C C . SER B 1 167 ? 19.297 -47.375 -31.375 1 97.88 167 SER B C 1
ATOM 4585 O O . SER B 1 167 ? 18.953 -47.438 -30.188 1 97.88 167 SER B O 1
ATOM 4587 N N . ALA B 1 168 ? 19.516 -46.219 -31.953 1 98.62 168 ALA B N 1
ATOM 4588 C CA . ALA B 1 168 ? 19.391 -44.938 -31.281 1 98.62 168 ALA B CA 1
ATOM 4589 C C . ALA B 1 168 ? 19.25 -43.812 -32.312 1 98.62 168 ALA B C 1
ATOM 4591 O O . ALA B 1 168 ? 19.438 -44.031 -33.5 1 98.62 168 ALA B O 1
ATOM 4592 N N . LEU B 1 169 ? 18.859 -42.625 -31.828 1 98.25 169 LEU B N 1
ATOM 4593 C CA . LEU B 1 169 ? 18.672 -41.438 -32.656 1 98.25 169 LEU B CA 1
ATOM 4594 C C . LEU B 1 169 ? 19.344 -40.219 -32.031 1 98.25 169 LEU B C 1
ATOM 4596 O O . LEU B 1 169 ? 19.25 -40.031 -30.828 1 98.25 169 LEU B O 1
ATOM 4600 N N . ILE B 1 170 ? 20.047 -39.5 -32.812 1 97.38 170 ILE B N 1
ATOM 4601 C CA . ILE B 1 170 ? 20.594 -38.219 -32.406 1 97.38 170 ILE B CA 1
ATOM 4602 C C . ILE B 1 170 ? 20 -37.125 -33.281 1 97.38 170 ILE B C 1
ATOM 4604 O O . ILE B 1 170 ? 20.062 -37.188 -34.531 1 97.38 170 ILE B O 1
ATOM 4608 N N . VAL B 1 171 ? 19.406 -36.156 -32.656 1 95.88 171 VAL B N 1
ATOM 4609 C CA . VAL B 1 171 ? 18.875 -35 -33.375 1 95.88 171 VAL B CA 1
ATOM 4610 C C . VAL B 1 171 ? 19.844 -33.844 -33.219 1 95.88 171 VAL B C 1
ATOM 4612 O O . VAL B 1 171 ? 20.203 -33.438 -32.094 1 95.88 171 VAL B O 1
ATOM 4615 N N . VAL B 1 172 ? 20.266 -33.281 -34.344 1 92.44 172 VAL B N 1
ATOM 4616 C CA . VAL B 1 172 ? 21.141 -32.125 -34.344 1 92.44 172 VAL B CA 1
ATOM 4617 C C . VAL B 1 172 ? 20.297 -30.859 -34.375 1 92.44 172 VAL B C 1
ATOM 4619 O O . VAL B 1 172 ? 19.516 -30.625 -35.281 1 92.44 172 VAL B O 1
ATOM 4622 N N . SER B 1 173 ? 20.406 -30.109 -33.188 1 80.88 173 SER B N 1
ATOM 4623 C CA . SER B 1 173 ? 19.656 -28.859 -33.094 1 80.88 173 SER B CA 1
ATOM 4624 C C . SER B 1 173 ? 20.297 -27.75 -33.906 1 80.88 173 SER B C 1
ATOM 4626 O O . SER B 1 173 ? 21.531 -27.641 -33.938 1 80.88 173 SER B O 1
ATOM 4628 N N . ALA B 1 174 ? 19.375 -26.922 -34.625 1 70.5 174 ALA B N 1
ATOM 4629 C CA . ALA B 1 174 ? 19.891 -25.828 -35.438 1 70.5 174 ALA B CA 1
ATOM 4630 C C . ALA B 1 174 ? 20.594 -24.781 -34.562 1 70.5 174 ALA B C 1
ATOM 4632 O O . ALA B 1 174 ? 20.188 -24.531 -33.438 1 70.5 174 ALA B O 1
ATOM 4633 N N . PRO B 1 175 ? 21.797 -24.344 -34.938 1 62.84 175 PRO B N 1
ATOM 4634 C CA . PRO B 1 175 ? 22.625 -23.406 -34.188 1 62.84 175 PRO B CA 1
ATOM 4635 C C . PRO B 1 175 ? 21.938 -22.062 -33.938 1 62.84 175 PRO B C 1
ATOM 4637 O O . PRO B 1 175 ? 22.453 -21.234 -33.188 1 62.84 175 PRO B O 1
ATOM 4640 N N . ASP B 1 176 ? 20.844 -21.781 -34.562 1 57.62 176 ASP B N 1
ATOM 4641 C CA . ASP B 1 176 ? 20.406 -20.375 -34.625 1 57.62 176 ASP B CA 1
ATOM 4642 C C . ASP B 1 176 ? 19.828 -19.922 -33.281 1 57.62 176 ASP B C 1
ATOM 4644 O O . ASP B 1 176 ? 19.266 -18.828 -33.188 1 57.62 176 ASP B O 1
ATOM 4648 N N . GLY B 1 177 ? 20.219 -20.578 -32.344 1 57.56 177 GLY B N 1
ATOM 4649 C CA . GLY B 1 177 ? 19.844 -20.062 -31.031 1 57.56 177 GLY B CA 1
ATOM 4650 C C . GLY B 1 177 ? 18.359 -20.188 -30.766 1 57.56 177 GLY B C 1
ATOM 4651 O O . GLY B 1 177 ? 17.891 -19.844 -29.672 1 57.56 177 GLY B O 1
ATOM 4652 N N . HIS B 1 178 ? 17.578 -20.5 -31.781 1 56.41 178 HIS B N 1
ATOM 4653 C CA . HIS B 1 178 ? 16.125 -20.453 -31.594 1 56.41 178 HIS B CA 1
ATOM 4654 C C . HIS B 1 178 ? 15.609 -21.75 -30.984 1 56.41 178 HIS B C 1
ATOM 4656 O O . HIS B 1 178 ? 14.406 -21.922 -30.812 1 56.41 178 HIS B O 1
ATOM 4662 N N . GLY B 1 179 ? 16.219 -22.406 -30.281 1 60.19 179 GLY B N 1
ATOM 4663 C CA . GLY B 1 179 ? 15.734 -23.609 -29.641 1 60.19 179 GLY B CA 1
ATOM 4664 C C . GLY B 1 179 ? 15.047 -24.562 -30.594 1 60.19 179 GLY B C 1
ATOM 4665 O O . GLY B 1 179 ? 14.945 -24.281 -31.797 1 60.19 179 GLY B O 1
ATOM 4666 N N . ALA B 1 180 ? 14.609 -25.781 -30.188 1 67.75 180 ALA B N 1
ATOM 4667 C CA . ALA B 1 180 ? 13.914 -26.797 -30.984 1 67.75 180 ALA B CA 1
ATOM 4668 C C . ALA B 1 180 ? 12.547 -26.297 -31.438 1 67.75 180 ALA B C 1
ATOM 4670 O O . ALA B 1 180 ? 11.852 -25.609 -30.703 1 67.75 180 ALA B O 1
ATOM 4671 N N . PRO B 1 181 ? 12.32 -26.516 -32.75 1 72.06 181 PRO B N 1
ATOM 4672 C CA . PRO B 1 181 ? 10.969 -26.141 -33.188 1 72.06 181 PRO B CA 1
ATOM 4673 C C . PRO B 1 181 ? 9.875 -26.75 -32.312 1 72.06 181 PRO B C 1
ATOM 4675 O O . PRO B 1 181 ? 10.039 -27.875 -31.812 1 72.06 181 PRO B O 1
ATOM 4678 N N . PRO B 1 182 ? 8.734 -26.047 -32.125 1 68.69 182 PRO B N 1
ATOM 4679 C CA . PRO B 1 182 ? 7.656 -26.516 -31.266 1 68.69 182 PRO B CA 1
ATOM 4680 C C . PRO B 1 182 ? 7.082 -27.859 -31.688 1 68.69 182 PRO B C 1
ATOM 4682 O O . PRO B 1 182 ? 6.539 -28.594 -30.859 1 68.69 182 PRO B O 1
ATOM 4685 N N . THR B 1 183 ? 7.344 -28.203 -32.938 1 79.62 183 THR B N 1
ATOM 4686 C CA . THR B 1 183 ? 6.723 -29.422 -33.469 1 79.62 183 THR B CA 1
ATOM 4687 C C . THR B 1 183 ? 7.621 -30.641 -33.25 1 79.62 183 THR B C 1
ATOM 4689 O O . THR B 1 183 ? 7.195 -31.781 -33.406 1 79.62 183 THR B O 1
ATOM 4692 N N . LEU B 1 184 ? 8.758 -30.359 -32.906 1 87.06 184 LEU B N 1
ATOM 4693 C CA . LEU B 1 184 ? 9.703 -31.453 -32.719 1 87.06 184 LEU B CA 1
ATOM 4694 C C . LEU B 1 184 ? 9.312 -32.312 -31.547 1 87.06 184 LEU B C 1
ATOM 4696 O O . LEU B 1 184 ? 9.352 -33.562 -31.625 1 87.06 184 LEU B O 1
ATOM 4700 N N . PHE B 1 185 ? 8.953 -31.719 -30.469 1 86.31 185 PHE B N 1
ATOM 4701 C CA . PHE B 1 185 ? 8.586 -32.438 -29.25 1 86.31 185 PHE B CA 1
ATOM 4702 C C . PHE B 1 185 ? 7.129 -32.156 -28.891 1 86.31 185 PHE B C 1
ATOM 4704 O O . PHE B 1 185 ? 6.816 -31.188 -28.203 1 86.31 185 PHE B O 1
ATOM 4711 N N . THR B 1 186 ? 6.297 -33.094 -29.297 1 78.62 186 THR B N 1
ATOM 4712 C CA . THR B 1 186 ? 4.879 -32.969 -28.984 1 78.62 186 THR B CA 1
ATOM 4713 C C . THR B 1 186 ? 4.598 -33.438 -27.562 1 78.62 186 THR B C 1
ATOM 4715 O O . THR B 1 186 ? 5.375 -34.219 -27 1 78.62 186 THR B O 1
ATOM 4718 N N . PRO B 1 187 ? 3.518 -32.938 -26.922 1 73.19 187 PRO B N 1
ATOM 4719 C CA . PRO B 1 187 ? 3.199 -33.406 -25.562 1 73.19 187 PRO B CA 1
ATOM 4720 C C . PRO B 1 187 ? 3.104 -34.906 -25.453 1 73.19 187 PRO B C 1
ATOM 4722 O O . PRO B 1 187 ? 2.426 -35.562 -26.266 1 73.19 187 PRO B O 1
ATOM 4725 N N . GLY B 1 188 ? 3.861 -35.469 -24.625 1 78.88 188 GLY B N 1
ATOM 4726 C CA . GLY B 1 188 ? 3.807 -36.906 -24.359 1 78.88 188 GLY B CA 1
ATOM 4727 C C . GLY B 1 188 ? 4.691 -37.719 -25.297 1 78.88 188 GLY B C 1
ATOM 4728 O O . GLY B 1 188 ? 4.684 -38.938 -25.25 1 78.88 188 GLY B O 1
ATOM 4729 N N . TYR B 1 189 ? 5.465 -37.031 -26.062 1 87.69 189 TYR B N 1
ATOM 4730 C CA . TYR B 1 189 ? 6.289 -37.719 -27.062 1 87.69 189 TYR B CA 1
ATOM 4731 C C . TYR B 1 189 ? 7.121 -38.812 -26.406 1 87.69 189 TYR B C 1
ATOM 4733 O O . TYR B 1 189 ? 7.332 -39.875 -27.016 1 87.69 189 TYR B O 1
ATOM 4741 N N . TYR B 1 190 ? 7.555 -38.594 -25.172 1 90.31 190 TYR B N 1
ATOM 4742 C CA . TYR B 1 190 ? 8.5 -39.5 -24.516 1 90.31 190 TYR B CA 1
ATOM 4743 C C . TYR B 1 190 ? 7.867 -40.875 -24.266 1 90.31 190 TYR B C 1
ATOM 4745 O O . TYR B 1 190 ? 8.57 -41.875 -24.062 1 90.31 190 TYR B O 1
ATOM 4753 N N . LYS B 1 191 ? 6.574 -40.938 -24.328 1 89.25 191 LYS B N 1
ATOM 4754 C CA . LYS B 1 191 ? 5.867 -42.188 -24.156 1 89.25 191 LYS B CA 1
ATOM 4755 C C . LYS B 1 191 ? 5.953 -43.031 -25.422 1 89.25 191 LYS B C 1
ATOM 4757 O O . LYS B 1 191 ? 5.684 -44.25 -25.391 1 89.25 191 LYS B O 1
ATOM 4762 N N . GLN B 1 192 ? 6.324 -42.406 -26.5 1 93.31 192 GLN B N 1
ATOM 4763 C CA . GLN B 1 192 ? 6.273 -43.062 -27.781 1 93.31 192 GLN B CA 1
ATOM 4764 C C . GLN B 1 192 ? 7.676 -43.406 -28.281 1 93.31 192 GLN B C 1
ATOM 4766 O O . GLN B 1 192 ? 7.844 -43.875 -29.422 1 93.31 192 GLN B O 1
ATOM 4771 N N . LEU B 1 193 ? 8.602 -43.156 -27.484 1 95.88 193 LEU B N 1
ATOM 4772 C CA . LEU B 1 193 ? 9.969 -43.469 -27.875 1 95.88 193 LEU B CA 1
ATOM 4773 C C . LEU B 1 193 ? 10.383 -44.844 -27.359 1 95.88 193 LEU B C 1
ATOM 4775 O O . LEU B 1 193 ? 10.078 -45.219 -26.219 1 95.88 193 LEU B O 1
ATOM 4779 N N . SER B 1 194 ? 10.984 -45.656 -28.219 1 96.38 194 SER B N 1
ATOM 4780 C CA . SER B 1 194 ? 11.336 -47 -27.859 1 96.38 194 SER B CA 1
ATOM 4781 C C . SER B 1 194 ? 12.852 -47.219 -27.891 1 96.38 194 SER B C 1
ATOM 4783 O O . SER B 1 194 ? 13.352 -48.25 -27.453 1 96.38 194 SER B O 1
ATOM 4785 N N . VAL B 1 195 ? 13.609 -46.219 -28.391 1 97.5 195 VAL B N 1
ATOM 4786 C CA . VAL B 1 195 ? 15.07 -46.25 -28.406 1 97.5 195 VAL B CA 1
ATOM 4787 C C . VAL B 1 195 ? 15.625 -44.969 -27.781 1 97.5 195 VAL B C 1
ATOM 4789 O O . VAL B 1 195 ? 14.906 -43.969 -27.656 1 97.5 195 VAL B O 1
ATOM 4792 N N . PRO B 1 196 ? 16.938 -44.969 -27.375 1 98.19 196 PRO B N 1
ATOM 4793 C CA . PRO B 1 196 ? 17.562 -43.75 -26.891 1 98.19 196 PRO B CA 1
ATOM 4794 C C . PRO B 1 196 ? 17.594 -42.625 -27.938 1 98.19 196 PRO B C 1
ATOM 4796 O O . PRO B 1 196 ? 17.953 -42.906 -29.094 1 98.19 196 PRO B O 1
ATOM 4799 N N . VAL B 1 197 ? 17.172 -41.5 -27.516 1 97.75 197 VAL B N 1
ATOM 4800 C CA . VAL B 1 197 ? 17.172 -40.344 -28.406 1 97.75 197 VAL B CA 1
ATOM 4801 C C . VAL B 1 197 ? 17.891 -39.188 -27.719 1 97.75 197 VAL B C 1
ATOM 4803 O O . VAL B 1 197 ? 17.609 -38.844 -26.562 1 97.75 197 VAL B O 1
ATOM 4806 N N . ALA B 1 198 ? 18.812 -38.562 -28.391 1 96.88 198 ALA B N 1
ATOM 4807 C CA . ALA B 1 198 ? 19.562 -37.438 -27.844 1 96.88 198 ALA B CA 1
ATOM 4808 C C . ALA B 1 198 ? 19.422 -36.219 -28.75 1 96.88 198 ALA B C 1
ATOM 4810 O O . ALA B 1 198 ? 19.141 -36.344 -29.938 1 96.88 198 ALA B O 1
ATOM 4811 N N . VAL B 1 199 ? 19.562 -35.094 -28.188 1 94.5 199 VAL B N 1
ATOM 4812 C CA . VAL B 1 199 ? 19.734 -33.844 -28.922 1 94.5 199 VAL B CA 1
ATOM 4813 C C . VAL B 1 199 ? 21.141 -33.312 -28.672 1 94.5 199 VAL B C 1
ATOM 4815 O O . VAL B 1 199 ? 21.578 -33.219 -27.516 1 94.5 199 VAL B O 1
ATOM 4818 N N . VAL B 1 200 ? 21.781 -33 -29.688 1 92.69 200 VAL B N 1
ATOM 4819 C CA . VAL B 1 200 ? 23.156 -32.562 -29.547 1 92.69 200 VAL B CA 1
ATOM 4820 C C . VAL B 1 200 ? 23.281 -31.094 -29.906 1 92.69 200 VAL B C 1
ATOM 4822 O O . VAL B 1 200 ? 22.578 -30.609 -30.812 1 92.69 200 VAL B O 1
ATOM 4825 N N . ASN B 1 201 ? 24.141 -30.422 -29.219 1 87.12 201 ASN B N 1
ATOM 4826 C CA . ASN B 1 201 ? 24.391 -29 -29.484 1 87.12 201 ASN B CA 1
ATOM 4827 C C . ASN B 1 201 ? 25.344 -28.812 -30.672 1 87.12 201 ASN B C 1
ATOM 4829 O O . ASN B 1 201 ? 25.844 -29.781 -31.234 1 87.12 201 ASN B O 1
ATOM 4833 N N . PRO B 1 202 ? 25.547 -27.562 -31.062 1 84.94 202 PRO B N 1
ATOM 4834 C CA . PRO B 1 202 ? 26.328 -27.297 -32.25 1 84.94 202 PRO B CA 1
ATOM 4835 C C . PRO B 1 202 ? 27.75 -27.875 -32.188 1 84.94 202 PRO B C 1
ATOM 4837 O O . PRO B 1 202 ? 28.281 -28.344 -33.188 1 84.94 202 PRO B O 1
ATOM 4840 N N . SER B 1 203 ? 28.328 -27.844 -31.016 1 87.62 203 SER B N 1
ATOM 4841 C CA . SER B 1 203 ? 29.672 -28.391 -30.875 1 87.62 203 SER B CA 1
ATOM 4842 C C . SER B 1 203 ? 29.688 -29.906 -31.125 1 87.62 203 SER B C 1
ATOM 4844 O O . SER B 1 203 ? 30.562 -30.406 -31.828 1 87.62 203 SER B O 1
ATOM 4846 N N . GLY B 1 204 ? 28.781 -30.578 -30.531 1 91 204 GLY B N 1
ATOM 4847 C CA . GLY B 1 204 ? 28.656 -32 -30.781 1 91 204 GLY B CA 1
ATOM 4848 C C . GLY B 1 204 ? 28.266 -32.312 -32.219 1 91 204 GLY B C 1
ATOM 4849 O O . GLY B 1 204 ? 28.734 -33.312 -32.781 1 91 204 GLY B O 1
ATOM 4850 N N . ALA B 1 205 ? 27.484 -31.516 -32.75 1 90.69 205 ALA B N 1
ATOM 4851 C CA . ALA B 1 205 ? 27.062 -31.703 -34.125 1 90.69 205 ALA B CA 1
ATOM 4852 C C . ALA B 1 205 ? 28.25 -31.625 -35.094 1 90.69 205 ALA B C 1
ATOM 4854 O O . ALA B 1 205 ? 28.344 -32.406 -36.031 1 90.69 205 ALA B O 1
ATOM 4855 N N . ALA B 1 206 ? 29.062 -30.656 -34.875 1 90.25 206 ALA B N 1
ATOM 4856 C CA . ALA B 1 206 ? 30.25 -30.5 -35.688 1 90.25 206 ALA B CA 1
ATOM 4857 C C . ALA B 1 206 ? 31.156 -31.719 -35.594 1 90.25 206 ALA B C 1
ATOM 4859 O O . ALA B 1 206 ? 31.719 -32.188 -36.594 1 90.25 206 ALA B O 1
ATOM 4860 N N . ALA B 1 207 ? 31.312 -32.188 -34.406 1 92.06 207 ALA B N 1
ATOM 4861 C CA . ALA B 1 207 ? 32.125 -33.406 -34.219 1 92.06 207 ALA B CA 1
ATOM 4862 C C . ALA B 1 207 ? 31.531 -34.594 -34.938 1 92.06 207 ALA B C 1
ATOM 4864 O O . ALA B 1 207 ? 32.281 -35.406 -35.531 1 92.06 207 ALA B O 1
ATOM 4865 N N . LEU B 1 208 ? 30.266 -34.688 -34.875 1 92.94 208 LEU B N 1
ATOM 4866 C CA . LEU B 1 208 ? 29.547 -35.781 -35.531 1 92.94 208 LEU B CA 1
ATOM 4867 C C . LEU B 1 208 ? 29.719 -35.75 -37.031 1 92.94 208 LEU B C 1
ATOM 4869 O O . LEU B 1 208 ? 29.797 -36.781 -37.688 1 92.94 208 LEU B O 1
ATOM 4873 N N . ALA B 1 209 ? 29.703 -34.562 -37.562 1 89.5 209 ALA B N 1
ATOM 4874 C CA . ALA B 1 209 ? 29.844 -34.406 -39 1 89.5 209 ALA B CA 1
ATOM 4875 C C . ALA B 1 209 ? 31.203 -34.906 -39.469 1 89.5 209 ALA B C 1
ATOM 4877 O O . ALA B 1 209 ? 31.344 -35.375 -40.594 1 89.5 209 ALA B O 1
ATOM 4878 N N . GLY B 1 210 ? 32.125 -34.781 -38.594 1 84.38 210 GLY B N 1
ATOM 4879 C CA . GLY B 1 210 ? 33.469 -35.188 -38.969 1 84.38 210 GLY B CA 1
ATOM 4880 C C . GLY B 1 210 ? 33.812 -36.594 -38.531 1 84.38 210 GLY B C 1
ATOM 4881 O O . GLY B 1 210 ? 34.969 -37.062 -38.656 1 84.38 210 GLY B O 1
ATOM 4882 N N . ALA B 1 211 ? 32.781 -37.25 -38.031 1 83.12 211 ALA B N 1
ATOM 4883 C CA . ALA B 1 211 ? 33.062 -38.531 -37.438 1 83.12 211 ALA B CA 1
ATOM 4884 C C . ALA B 1 211 ? 33.344 -39.594 -38.531 1 83.12 211 ALA B C 1
ATOM 4886 O O . ALA B 1 211 ? 32.562 -39.75 -39.469 1 83.12 211 ALA B O 1
ATOM 4887 N N . GLY B 1 212 ? 34.5 -40.219 -38.562 1 81.06 212 GLY B N 1
ATOM 4888 C CA . GLY B 1 212 ? 34.875 -41.25 -39.5 1 81.06 212 GLY B CA 1
ATOM 4889 C C . GLY B 1 212 ? 34.656 -42.656 -38.969 1 81.06 212 GLY B C 1
ATOM 4890 O O . GLY B 1 212 ? 34.875 -43.656 -39.688 1 81.06 212 GLY B O 1
ATOM 4891 N N . GLY B 1 213 ? 34.312 -42.812 -37.75 1 88 213 GLY B N 1
ATOM 4892 C CA . GLY B 1 213 ? 34.156 -44.094 -37.094 1 88 213 GLY B CA 1
ATOM 4893 C C . GLY B 1 213 ? 32.938 -44.156 -36.188 1 88 213 GLY B C 1
ATOM 4894 O O . GLY B 1 213 ? 32.062 -43.281 -36.25 1 88 213 GLY B O 1
ATOM 4895 N N . PRO B 1 214 ? 32.938 -45.25 -35.469 1 95.31 214 PRO B N 1
ATOM 4896 C CA . PRO B 1 214 ? 31.797 -45.406 -34.531 1 95.31 214 PRO B CA 1
ATOM 4897 C C . PRO B 1 214 ? 3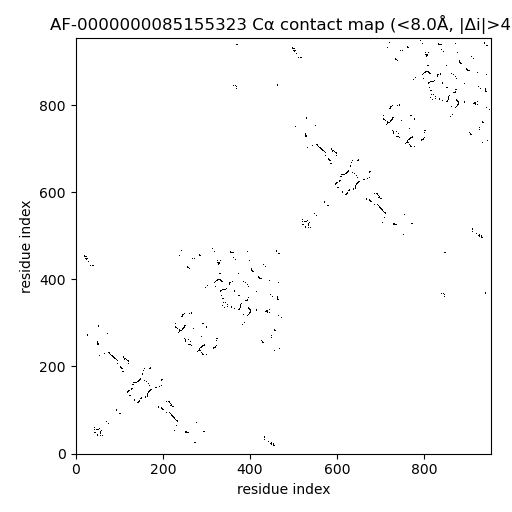1.75 -44.312 -33.469 1 95.31 214 PRO B C 1
ATOM 4899 O O . PRO B 1 214 ? 32.781 -43.781 -33.094 1 95.31 214 PRO B O 1
ATOM 4902 N N . VAL B 1 215 ? 30.578 -43.938 -33.062 1 97.25 215 VAL B N 1
ATOM 4903 C CA . VAL B 1 215 ? 30.359 -43 -31.938 1 97.25 215 VAL B CA 1
ATOM 4904 C C . VAL B 1 215 ? 29.719 -43.75 -30.766 1 97.25 215 VAL B C 1
ATOM 4906 O O . VAL B 1 215 ? 29.125 -44.812 -30.938 1 97.25 215 VAL B O 1
ATOM 4909 N N . ARG B 1 216 ? 29.906 -43.188 -29.578 1 97.62 216 ARG B N 1
ATOM 4910 C CA . ARG B 1 216 ? 29.328 -43.781 -28.375 1 97.62 216 ARG B CA 1
ATOM 4911 C C . ARG B 1 216 ? 28.328 -42.812 -27.734 1 97.62 216 ARG B C 1
ATOM 4913 O O . ARG B 1 216 ? 28.641 -41.656 -27.531 1 97.62 216 ARG B O 1
ATOM 4920 N N . LEU B 1 217 ? 27.156 -43.281 -27.484 1 98.12 217 LEU B N 1
ATOM 4921 C CA . LEU B 1 217 ? 26.094 -42.531 -26.859 1 98.12 217 LEU B CA 1
ATOM 4922 C C . LEU B 1 217 ? 25.766 -43.062 -25.469 1 98.12 217 LEU B C 1
ATOM 4924 O O . LEU B 1 217 ? 25.5 -44.281 -25.328 1 98.12 217 LEU B O 1
ATOM 4928 N N . ILE B 1 218 ? 25.875 -42.25 -24.484 1 98.06 218 ILE B N 1
ATOM 4929 C CA . ILE B 1 218 ? 25.453 -42.594 -23.125 1 98.06 218 ILE B CA 1
ATOM 4930 C C . ILE B 1 218 ? 24.281 -41.719 -22.719 1 98.06 218 ILE B C 1
ATOM 4932 O O . ILE B 1 218 ? 24.406 -40.5 -22.641 1 98.06 218 ILE B O 1
ATOM 4936 N N . LEU B 1 219 ? 23.172 -42.281 -22.578 1 98.12 219 LEU B N 1
ATOM 4937 C CA . LEU B 1 219 ? 22 -41.656 -21.984 1 98.12 219 LEU B CA 1
ATOM 4938 C C . LEU B 1 219 ? 21.609 -42.375 -20.688 1 98.12 219 LEU B C 1
ATOM 4940 O O . LEU B 1 219 ? 20.859 -43.375 -20.719 1 98.12 219 LEU B O 1
ATOM 4944 N N . ASP B 1 220 ? 22.094 -41.844 -19.547 1 96.44 220 ASP B N 1
ATOM 4945 C CA . ASP B 1 220 ? 21.969 -42.562 -18.297 1 96.44 220 ASP B CA 1
ATOM 4946 C C . ASP B 1 220 ? 21.141 -41.781 -17.281 1 96.44 220 ASP B C 1
ATOM 4948 O O . ASP B 1 220 ? 21.109 -42.125 -16.094 1 96.44 220 ASP B O 1
ATOM 4952 N N . ALA B 1 221 ? 20.516 -40.719 -17.766 1 94.94 221 ALA B N 1
ATOM 4953 C CA . ALA B 1 221 ? 19.594 -40.031 -16.875 1 94.94 221 ALA B CA 1
ATOM 4954 C C . ALA B 1 221 ? 18.406 -40.906 -16.531 1 94.94 221 ALA B C 1
ATOM 4956 O O . ALA B 1 221 ? 17.875 -41.625 -17.375 1 94.94 221 ALA B O 1
ATOM 4957 N N . VAL B 1 222 ? 18.062 -41 -15.312 1 92.38 222 VAL B N 1
ATOM 4958 C CA . VAL B 1 222 ? 16.938 -41.812 -14.859 1 92.38 222 VAL B CA 1
ATOM 4959 C C . VAL B 1 222 ? 15.734 -40.938 -14.578 1 92.38 222 VAL B C 1
ATOM 4961 O O . VAL B 1 222 ? 15.766 -40.094 -13.688 1 92.38 222 VAL B O 1
ATOM 4964 N N . ASN B 1 223 ? 14.703 -41.094 -15.414 1 91 223 ASN B N 1
ATOM 4965 C CA . ASN B 1 223 ? 13.398 -40.469 -15.219 1 91 223 ASN B CA 1
ATOM 4966 C C . ASN B 1 223 ? 12.312 -41.531 -14.953 1 91 223 ASN B C 1
ATOM 4968 O O . ASN B 1 223 ? 12.352 -42.625 -15.523 1 91 223 ASN B O 1
ATOM 4972 N N . VAL B 1 224 ? 11.484 -41.25 -14.07 1 86.06 224 VAL B N 1
ATOM 4973 C CA . VAL B 1 224 ? 10.383 -42.156 -13.828 1 86.06 224 VAL B CA 1
ATOM 4974 C C . VAL B 1 224 ? 9.055 -41.438 -14.039 1 86.06 224 VAL B C 1
ATOM 4976 O O . VAL B 1 224 ? 8.953 -40.219 -13.805 1 86.06 224 VAL B O 1
ATOM 4979 N N . LYS B 1 225 ? 8.148 -42.188 -14.594 1 86.44 225 LYS B N 1
ATOM 4980 C CA . LYS B 1 225 ? 6.793 -41.688 -14.742 1 86.44 225 LYS B CA 1
ATOM 4981 C C . LYS B 1 225 ? 6.059 -41.688 -13.398 1 86.44 225 LYS B C 1
ATOM 4983 O O . LYS B 1 225 ? 6.039 -42.688 -12.703 1 86.44 225 LYS B O 1
ATOM 4988 N N . VAL B 1 226 ? 5.613 -40.531 -13.047 1 86.62 226 VAL B N 1
ATOM 4989 C CA . VAL B 1 226 ? 4.82 -40.406 -11.828 1 86.62 226 VAL B CA 1
ATOM 4990 C C . VAL B 1 226 ? 3.422 -39.906 -12.188 1 86.62 226 VAL B C 1
ATOM 4992 O O . VAL B 1 226 ? 3.27 -38.969 -12.984 1 86.62 226 VAL B O 1
ATOM 4995 N N . THR B 1 227 ? 2.42 -40.656 -11.695 1 90.25 227 THR B N 1
ATOM 4996 C CA . THR B 1 227 ? 1.05 -40.188 -11.867 1 90.25 227 THR B CA 1
ATOM 4997 C C . THR B 1 227 ? 0.632 -39.281 -10.703 1 90.25 227 THR B C 1
ATOM 4999 O O . THR B 1 227 ? 0.751 -39.688 -9.539 1 90.25 227 THR B O 1
ATOM 5002 N N . SER B 1 228 ? 0.276 -38.125 -11.039 1 94.19 228 SER B N 1
ATOM 5003 C CA . SER B 1 228 ? -0.172 -37.156 -10.039 1 94.19 228 SER B CA 1
ATOM 5004 C C . SER B 1 228 ? -1.647 -36.812 -10.227 1 94.19 228 SER B C 1
ATOM 5006 O O . SER B 1 228 ? -2.322 -37.406 -11.078 1 94.19 228 SER B O 1
ATOM 5008 N N . ARG B 1 229 ? -2.199 -36.031 -9.289 1 96.44 229 ARG B N 1
ATOM 5009 C CA . ARG B 1 229 ? -3.613 -35.656 -9.305 1 96.44 229 ARG B CA 1
ATOM 5010 C C . ARG B 1 229 ? -3.816 -34.219 -8.898 1 96.44 229 ARG B C 1
ATOM 5012 O O . ARG B 1 229 ? -3.09 -33.688 -8.047 1 96.44 229 ARG B O 1
ATOM 5019 N N . ASN B 1 230 ? -4.77 -33.594 -9.578 1 98.38 230 ASN B N 1
ATOM 5020 C CA . ASN B 1 230 ? -5.352 -32.344 -9.055 1 98.38 230 ASN B CA 1
ATOM 5021 C C . ASN B 1 230 ? -6.625 -32.625 -8.266 1 98.38 230 ASN B C 1
ATOM 5023 O O . ASN B 1 230 ? -7.191 -33.719 -8.344 1 98.38 230 ASN B O 1
ATOM 5027 N N . VAL B 1 231 ? -7 -31.719 -7.398 1 98.88 231 VAL B N 1
ATOM 5028 C CA . VAL B 1 231 ? -8.32 -31.719 -6.781 1 98.88 231 VAL B CA 1
ATOM 5029 C C . VAL B 1 231 ? -9.086 -30.469 -7.207 1 98.88 231 VAL B C 1
ATOM 5031 O O . VAL B 1 231 ? -8.602 -29.344 -7.031 1 98.88 231 VAL B O 1
ATOM 5034 N N . VAL B 1 232 ? -10.266 -30.656 -7.828 1 98.88 232 VAL B N 1
ATOM 5035 C CA . VAL B 1 232 ? -11.055 -29.531 -8.344 1 98.88 232 VAL B CA 1
ATOM 5036 C C . VAL B 1 232 ? -12.477 -29.609 -7.793 1 98.88 232 VAL B C 1
ATOM 5038 O O . VAL B 1 232 ? -13.109 -30.656 -7.832 1 98.88 232 VAL B O 1
ATOM 5041 N N . ALA B 1 233 ? -12.969 -28.531 -7.281 1 98.88 233 ALA B N 1
ATOM 5042 C CA . ALA B 1 233 ? -14.344 -28.375 -6.816 1 98.88 233 ALA B CA 1
ATOM 5043 C C . ALA B 1 233 ? -14.891 -26.984 -7.152 1 98.88 233 ALA B C 1
ATOM 5045 O O . ALA B 1 233 ? -14.172 -26 -7.062 1 98.88 233 ALA B O 1
ATOM 5046 N N . GLN B 1 234 ? -16.141 -26.922 -7.531 1 98.88 234 GLN B N 1
ATOM 5047 C CA . GLN B 1 234 ? -16.781 -25.656 -7.902 1 98.88 234 GLN B CA 1
ATOM 5048 C C . GLN B 1 234 ? -18.156 -25.516 -7.254 1 98.88 234 GLN B C 1
ATOM 5050 O O . GLN B 1 234 ? -18.859 -26.516 -7.066 1 98.88 234 GLN B O 1
ATOM 5055 N N . THR B 1 235 ? -18.469 -24.297 -6.895 1 98.88 235 THR B N 1
ATOM 5056 C CA . THR B 1 235 ? -19.828 -24.047 -6.422 1 98.88 235 THR B CA 1
ATOM 5057 C C . THR B 1 235 ? -20.859 -24.438 -7.48 1 98.88 235 THR B C 1
ATOM 5059 O O . THR B 1 235 ? -20.578 -24.359 -8.68 1 98.88 235 THR B O 1
ATOM 5062 N N . LYS B 1 236 ? -22 -24.844 -7 1 98.5 236 LYS B N 1
ATOM 5063 C CA . LYS B 1 236 ? -23.109 -25.172 -7.898 1 98.5 236 LYS B CA 1
ATOM 5064 C C . LYS B 1 236 ? -23.875 -23.906 -8.289 1 98.5 236 LYS B C 1
ATOM 5066 O O . LYS B 1 236 ? -24.641 -23.922 -9.25 1 98.5 236 LYS B O 1
ATOM 5071 N N . THR B 1 237 ? -23.688 -22.891 -7.547 1 98.56 237 THR B N 1
ATOM 5072 C CA . THR B 1 237 ? -24.312 -21.594 -7.773 1 98.56 237 THR B CA 1
ATOM 5073 C C . THR B 1 237 ? -23.328 -20.625 -8.422 1 98.56 237 THR B C 1
ATOM 5075 O O . THR B 1 237 ? -22.125 -20.875 -8.445 1 98.56 237 THR B O 1
ATOM 5078 N N . GLY B 1 238 ? -23.938 -19.516 -8.984 1 98.56 238 GLY B N 1
ATOM 5079 C CA . GLY B 1 238 ? -23.109 -18.516 -9.656 1 98.56 238 GLY B CA 1
ATOM 5080 C C . GLY B 1 238 ? -22.891 -18.812 -11.125 1 98.56 238 GLY B C 1
ATOM 5081 O O . GLY B 1 238 ? -23 -19.969 -11.555 1 98.56 238 GLY B O 1
ATOM 5082 N N . SER B 1 239 ? -22.531 -17.781 -11.828 1 98.56 239 SER B N 1
ATOM 5083 C CA . SER B 1 239 ? -22.344 -17.938 -13.273 1 98.56 239 SER B CA 1
ATOM 5084 C C . SER B 1 239 ? -21.109 -18.781 -13.57 1 98.56 239 SER B C 1
ATOM 5086 O O . SER B 1 239 ? -20 -18.469 -13.125 1 98.56 239 SER B O 1
ATOM 5088 N N . ALA B 1 240 ? -21.281 -19.797 -14.375 1 98.12 240 ALA B N 1
ATOM 5089 C CA . ALA B 1 240 ? -20.172 -20.656 -14.797 1 98.12 240 ALA B CA 1
ATOM 5090 C C . ALA B 1 240 ? -19.359 -20 -15.914 1 98.12 240 ALA B C 1
ATOM 5092 O O . ALA B 1 240 ? -18.312 -20.5 -16.312 1 98.12 240 ALA B O 1
ATOM 5093 N N . HIS B 1 241 ? -19.797 -18.797 -16.312 1 98.06 241 HIS B N 1
ATOM 5094 C CA . HIS B 1 241 ? -19.062 -18.062 -17.344 1 98.06 241 HIS B CA 1
ATOM 5095 C C . HIS B 1 241 ? -18.188 -16.984 -16.719 1 98.06 241 HIS B C 1
ATOM 5097 O O . HIS B 1 241 ? -17.453 -16.297 -17.438 1 98.06 241 HIS B O 1
ATOM 5103 N N . GLU B 1 242 ? -18.297 -16.812 -15.43 1 98.62 242 GLU B N 1
ATOM 5104 C CA . GLU B 1 242 ? -17.484 -15.883 -14.656 1 98.62 242 GLU B CA 1
ATOM 5105 C C . GLU B 1 242 ? -16.828 -16.594 -13.461 1 98.62 242 GLU B C 1
ATOM 5107 O O . GLU B 1 242 ? -17.078 -16.219 -12.312 1 98.62 242 GLU B O 1
ATOM 5112 N N . VAL B 1 243 ? -15.961 -17.484 -13.727 1 98.88 243 VAL B N 1
ATOM 5113 C CA . VAL B 1 243 ? -15.438 -18.359 -12.672 1 98.88 243 VAL B CA 1
ATOM 5114 C C . VAL B 1 243 ? -14.297 -17.656 -11.945 1 98.88 243 VAL B C 1
ATOM 5116 O O . VAL B 1 243 ? -13.32 -17.234 -12.562 1 98.88 243 VAL B O 1
ATOM 5119 N N . VAL B 1 244 ? -14.461 -17.484 -10.68 1 98.94 244 VAL B N 1
ATOM 5120 C CA . VAL B 1 244 ? -13.375 -17.094 -9.781 1 98.94 244 VAL B CA 1
ATOM 5121 C C . VAL B 1 244 ? -12.586 -18.328 -9.367 1 98.94 244 VAL B C 1
ATOM 5123 O O . VAL B 1 244 ? -13.055 -19.125 -8.547 1 98.94 244 VAL B O 1
ATOM 5126 N N . MET B 1 245 ? -11.406 -18.469 -9.906 1 98.94 245 MET B N 1
ATOM 5127 C CA . MET B 1 245 ? -10.602 -19.641 -9.594 1 98.94 245 MET B CA 1
ATOM 5128 C C . MET B 1 245 ? -9.609 -19.328 -8.477 1 98.94 245 MET B C 1
ATOM 5130 O O . MET B 1 245 ? -8.977 -18.266 -8.477 1 98.94 245 MET B O 1
ATOM 5134 N N . VAL B 1 246 ? -9.523 -20.219 -7.523 1 98.88 246 VAL B N 1
ATOM 5135 C CA . VAL B 1 246 ? -8.664 -20.078 -6.352 1 98.88 246 VAL B CA 1
ATOM 5136 C C . VAL B 1 246 ? -7.844 -21.344 -6.152 1 98.88 246 VAL B C 1
ATOM 5138 O O . VAL B 1 246 ? -8.398 -22.453 -6.121 1 98.88 246 VAL B O 1
ATOM 5141 N N . GLY B 1 247 ? -6.531 -21.172 -5.988 1 98.62 247 GLY B N 1
ATOM 5142 C CA . GLY B 1 247 ? -5.766 -22.406 -5.941 1 98.62 247 GLY B CA 1
ATOM 5143 C C . GLY B 1 247 ? -4.539 -22.312 -5.051 1 98.62 247 GLY B C 1
ATOM 5144 O O . GLY B 1 247 ? -4.164 -21.219 -4.609 1 98.62 247 GLY B O 1
ATOM 5145 N N . ALA B 1 248 ? -3.963 -23.422 -4.727 1 98.56 248 ALA B N 1
ATOM 5146 C CA . ALA B 1 248 ? -2.713 -23.688 -4.016 1 98.56 248 ALA B CA 1
ATOM 5147 C C . ALA B 1 248 ? -2.148 -25.062 -4.383 1 98.56 248 ALA B C 1
ATOM 5149 O O . ALA B 1 248 ? -2.902 -26 -4.605 1 98.56 248 ALA B O 1
ATOM 5150 N N . HIS B 1 249 ? -0.873 -25.125 -4.523 1 98.19 249 HIS B N 1
ATOM 5151 C CA . HIS B 1 249 ? -0.373 -26.469 -4.777 1 98.19 249 HIS B CA 1
ATOM 5152 C C . HIS B 1 249 ? -0.429 -27.328 -3.518 1 98.19 249 HIS B C 1
ATOM 5154 O O . HIS B 1 249 ? -0.165 -26.844 -2.418 1 98.19 249 HIS B O 1
ATOM 5160 N N . LEU B 1 250 ? -0.75 -28.547 -3.682 1 98.62 250 LEU B N 1
ATOM 5161 C CA . LEU B 1 250 ? -1.056 -29.453 -2.58 1 98.62 250 LEU B CA 1
ATOM 5162 C C . LEU B 1 250 ? 0.195 -30.188 -2.121 1 98.62 250 LEU B C 1
ATOM 5164 O O . LEU B 1 250 ? 0.335 -30.5 -0.938 1 98.62 250 LEU B O 1
ATOM 5168 N N . ASP B 1 251 ? 1.103 -30.5 -3.025 1 97.31 251 ASP B N 1
ATOM 5169 C CA . ASP B 1 251 ? 2.305 -31.25 -2.678 1 97.31 251 ASP B CA 1
ATOM 5170 C C . ASP B 1 251 ? 3.314 -30.375 -1.95 1 97.31 251 ASP B C 1
ATOM 5172 O O . ASP B 1 251 ? 3.229 -29.141 -2.01 1 97.31 251 ASP B O 1
ATOM 5176 N N . GLY B 1 252 ? 4.172 -31.016 -1.184 1 95.94 252 GLY B N 1
ATOM 5177 C CA . GLY B 1 252 ? 5.285 -30.344 -0.528 1 95.94 252 GLY B CA 1
ATOM 5178 C C . GLY B 1 252 ? 6.641 -30.828 -1.004 1 95.94 252 GLY B C 1
ATOM 5179 O O . GLY B 1 252 ? 6.719 -31.703 -1.879 1 95.94 252 GLY B O 1
ATOM 5180 N N . SER B 1 253 ? 7.617 -30.203 -0.43 1 94.06 253 SER B N 1
ATOM 5181 C CA . SER B 1 253 ? 8.984 -30.625 -0.698 1 94.06 253 SER B CA 1
ATOM 5182 C C . SER B 1 253 ? 9.258 -32.031 -0.132 1 94.06 253 SER B C 1
ATOM 5184 O O . SER B 1 253 ? 8.719 -32.375 0.916 1 94.06 253 SER B O 1
ATOM 5186 N N . ARG B 1 254 ? 10.109 -32.719 -0.791 1 92.5 254 ARG B N 1
ATOM 5187 C CA . ARG B 1 254 ? 10.516 -34.031 -0.295 1 92.5 254 ARG B CA 1
ATOM 5188 C C . ARG B 1 254 ? 11.359 -33.906 0.971 1 92.5 254 ARG B C 1
ATOM 5190 O O . ARG B 1 254 ? 11.516 -34.875 1.718 1 92.5 254 ARG B O 1
ATOM 5197 N N . ALA B 1 255 ? 11.797 -32.75 1.232 1 95.06 255 ALA B N 1
ATOM 5198 C CA . ALA B 1 255 ? 12.742 -32.531 2.32 1 95.06 255 ALA B CA 1
ATOM 5199 C C . ALA B 1 255 ? 12.023 -32.469 3.668 1 95.06 255 ALA B C 1
ATOM 5201 O O . ALA B 1 255 ? 12.664 -32.562 4.719 1 95.06 255 ALA B O 1
ATOM 5202 N N . GLY B 1 256 ? 10.711 -32.375 3.637 1 97.5 256 GLY B N 1
ATOM 5203 C CA . GLY B 1 256 ? 10 -32.25 4.898 1 97.5 256 GLY B CA 1
ATOM 5204 C C . GLY B 1 256 ? 8.492 -32.312 4.742 1 97.5 256 GLY B C 1
ATOM 5205 O O . GLY B 1 256 ? 7.984 -32.625 3.67 1 97.5 256 GLY B O 1
ATOM 5206 N N . PRO B 1 257 ? 7.773 -32 5.852 1 98.56 257 PRO B N 1
ATOM 5207 C CA . PRO B 1 257 ? 6.316 -32.156 5.848 1 98.56 257 PRO B CA 1
ATOM 5208 C C . PRO B 1 257 ? 5.613 -31.156 4.945 1 98.56 257 PRO B C 1
ATOM 5210 O O . PRO B 1 257 ? 4.492 -31.391 4.496 1 98.56 257 PRO B O 1
ATOM 5213 N N . GLY B 1 258 ? 6.234 -29.938 4.688 1 98.5 258 GLY B N 1
ATOM 5214 C CA . GLY B 1 258 ? 5.672 -28.953 3.787 1 98.5 258 GLY B CA 1
ATOM 5215 C C . GLY B 1 258 ? 4.422 -28.281 4.332 1 98.5 258 GLY B C 1
ATOM 5216 O O . GLY B 1 258 ? 3.434 -28.125 3.615 1 98.5 258 GLY B O 1
ATOM 5217 N N . ILE B 1 259 ? 4.438 -27.859 5.59 1 98.88 259 ILE B N 1
ATOM 5218 C CA . ILE B 1 259 ? 3.207 -27.422 6.234 1 98.88 259 ILE B CA 1
ATOM 5219 C C . ILE B 1 259 ? 2.982 -25.938 5.949 1 98.88 259 ILE B C 1
ATOM 5221 O O . ILE B 1 259 ? 1.844 -25.484 5.789 1 98.88 259 ILE B O 1
ATOM 5225 N N . ASN B 1 260 ? 4.07 -25.156 5.992 1 98.88 260 ASN B N 1
ATOM 5226 C CA . ASN B 1 260 ? 3.906 -23.812 5.461 1 98.88 260 ASN B CA 1
ATOM 5227 C C . ASN B 1 260 ? 3.969 -23.797 3.938 1 98.88 260 ASN B C 1
ATOM 5229 O O . ASN B 1 260 ? 3.061 -23.281 3.281 1 98.88 260 ASN B O 1
ATOM 5233 N N . ASP B 1 261 ? 4.918 -24.438 3.383 1 98.31 261 ASP B N 1
ATOM 5234 C CA . ASP B 1 261 ? 5.07 -24.594 1.938 1 98.31 261 ASP B CA 1
ATOM 5235 C C . ASP B 1 261 ? 4.574 -25.953 1.481 1 98.31 261 ASP B C 1
ATOM 5237 O O . ASP B 1 261 ? 5.355 -26.906 1.375 1 98.31 261 ASP B O 1
ATOM 5241 N N . ASN B 1 262 ? 3.424 -26.094 1.044 1 97.94 262 ASN B N 1
ATOM 5242 C CA . ASN B 1 262 ? 2.396 -25.078 0.883 1 97.94 262 ASN B CA 1
ATOM 5243 C C . ASN B 1 262 ? 1.11 -25.453 1.613 1 97.94 262 ASN B C 1
ATOM 5245 O O . ASN B 1 262 ? 0.012 -25.188 1.118 1 97.94 262 ASN B O 1
ATOM 5249 N N . GLY B 1 263 ? 1.282 -26.125 2.773 1 98.88 263 GLY B N 1
ATOM 5250 C CA . GLY B 1 263 ? 0.11 -26.484 3.553 1 98.88 263 GLY B CA 1
ATOM 5251 C C . GLY B 1 263 ? -0.729 -25.297 3.969 1 98.88 263 GLY B C 1
ATOM 5252 O O . GLY B 1 263 ? -1.957 -25.391 4.031 1 98.88 263 GLY B O 1
ATOM 5253 N N . SER B 1 264 ? -0.073 -24.219 4.254 1 98.94 264 SER B N 1
ATOM 5254 C CA . SER B 1 264 ? -0.814 -23.047 4.723 1 98.94 264 SER B CA 1
ATOM 5255 C C . SER B 1 264 ? -1.711 -22.484 3.623 1 98.94 264 SER B C 1
ATOM 5257 O O . SER B 1 264 ? -2.846 -22.078 3.887 1 98.94 264 SER B O 1
ATOM 5259 N N . GLY B 1 265 ? -1.206 -22.406 2.389 1 98.88 265 GLY B N 1
ATOM 5260 C CA . GLY B 1 265 ? -2.07 -22.031 1.278 1 98.88 265 GLY B CA 1
ATOM 5261 C C . GLY B 1 265 ? -3.23 -22.984 1.082 1 98.88 265 GLY B C 1
ATOM 5262 O O . GLY B 1 265 ? -4.371 -22.562 0.886 1 98.88 265 GLY B O 1
ATOM 5263 N N . VAL B 1 266 ? -2.934 -24.281 1.166 1 98.94 266 VAL B N 1
ATOM 5264 C CA . VAL B 1 266 ? -3.949 -25.312 1.03 1 98.94 266 VAL B CA 1
ATOM 5265 C C . VAL B 1 266 ? -5.02 -25.141 2.107 1 98.94 266 VAL B C 1
ATOM 5267 O O . VAL B 1 266 ? -6.215 -25.188 1.817 1 98.94 266 VAL B O 1
ATOM 5270 N N . ALA B 1 267 ? -4.555 -24.922 3.307 1 99 267 ALA B N 1
ATOM 5271 C CA . ALA B 1 267 ? -5.477 -24.766 4.426 1 99 267 ALA B CA 1
ATOM 5272 C C . ALA B 1 267 ? -6.402 -23.562 4.211 1 99 267 ALA B C 1
ATOM 5274 O O . ALA B 1 267 ? -7.602 -23.641 4.488 1 99 267 ALA B O 1
ATOM 5275 N N . ALA B 1 268 ? -5.871 -22.469 3.783 1 98.94 268 ALA B N 1
ATOM 5276 C CA . ALA B 1 268 ? -6.668 -21.266 3.58 1 98.94 268 ALA B CA 1
ATOM 5277 C C . ALA B 1 268 ? -7.691 -21.469 2.463 1 98.94 268 ALA B C 1
ATOM 5279 O O . ALA B 1 268 ? -8.859 -21.094 2.605 1 98.94 268 ALA B O 1
ATOM 5280 N N . VAL B 1 269 ? -7.258 -22 1.334 1 98.94 269 VAL B N 1
ATOM 5281 C CA . VAL B 1 269 ? -8.141 -22.234 0.195 1 98.94 269 VAL B CA 1
ATOM 5282 C C . VAL B 1 269 ? -9.227 -23.234 0.579 1 98.94 269 VAL B C 1
ATOM 5284 O O . VAL B 1 269 ? -10.406 -23.016 0.288 1 98.94 269 VAL B O 1
ATOM 5287 N N . LEU B 1 270 ? -8.82 -24.312 1.238 1 99 270 LEU B N 1
ATOM 5288 C CA . LEU B 1 270 ? -9.766 -25.328 1.649 1 99 270 LEU B CA 1
ATOM 5289 C C . LEU B 1 270 ? -10.789 -24.766 2.637 1 99 270 LEU B C 1
ATOM 5291 O O . LEU B 1 270 ? -11.992 -24.984 2.488 1 99 270 LEU B O 1
ATOM 5295 N N . GLU B 1 271 ? -10.258 -24.078 3.648 1 98.94 271 GLU B N 1
ATOM 5296 C CA . GLU B 1 271 ? -11.172 -23.531 4.641 1 98.94 271 GLU B CA 1
ATOM 5297 C C . GLU B 1 271 ? -12.141 -22.531 4.008 1 98.94 271 GLU B C 1
ATOM 5299 O O . GLU B 1 271 ? -13.305 -22.453 4.391 1 98.94 271 GLU B O 1
ATOM 5304 N N . THR B 1 272 ? -11.656 -21.688 3.082 1 98.94 272 THR B N 1
ATOM 5305 C CA . THR B 1 272 ? -12.523 -20.766 2.367 1 98.94 272 THR B CA 1
ATOM 5306 C C . THR B 1 272 ? -13.625 -21.516 1.625 1 98.94 272 THR B C 1
ATOM 5308 O O . THR B 1 272 ? -14.789 -21.094 1.656 1 98.94 272 THR B O 1
ATOM 5311 N N . ALA B 1 273 ? -13.305 -22.578 0.977 1 98.94 273 ALA B N 1
ATOM 5312 C CA . ALA B 1 273 ? -14.289 -23.406 0.272 1 98.94 273 ALA B CA 1
ATOM 5313 C C . ALA B 1 273 ? -15.344 -23.938 1.235 1 98.94 273 ALA B C 1
ATOM 5315 O O . ALA B 1 273 ? -16.547 -23.875 0.956 1 98.94 273 ALA B O 1
ATOM 5316 N N . LEU B 1 274 ? -14.875 -24.484 2.338 1 98.94 274 LEU B N 1
ATOM 5317 C CA . LEU B 1 274 ? -15.781 -25.094 3.303 1 98.94 274 LEU B CA 1
ATOM 5318 C C . LEU B 1 274 ? -16.734 -24.062 3.898 1 98.94 274 LEU B C 1
ATOM 5320 O O . LEU B 1 274 ? -17.906 -24.344 4.098 1 98.94 274 LEU B O 1
ATOM 5324 N N . GLN B 1 275 ? -16.219 -22.875 4.168 1 98.88 275 GLN B N 1
ATOM 5325 C CA . GLN B 1 275 ? -17.031 -21.828 4.773 1 98.88 275 GLN B CA 1
ATOM 5326 C C . GLN B 1 275 ? -17.984 -21.219 3.754 1 98.88 275 GLN B C 1
ATOM 5328 O O . GLN B 1 275 ? -19.109 -20.812 4.098 1 98.88 275 GLN B O 1
ATOM 5333 N N . LEU B 1 276 ? -17.594 -21.188 2.506 1 98.69 276 LEU B N 1
ATOM 5334 C CA . LEU B 1 276 ? -18.484 -20.688 1.453 1 98.69 276 LEU B CA 1
ATOM 5335 C C . LEU B 1 276 ? -19.578 -21.688 1.156 1 98.69 276 LEU B C 1
ATOM 5337 O O . LEU B 1 276 ? -20.75 -21.312 1.047 1 98.69 276 LEU B O 1
ATOM 5341 N N . GLY B 1 277 ? -19.203 -22.984 0.958 1 98.56 277 GLY B N 1
ATOM 5342 C CA . GLY B 1 277 ? -20.156 -24.047 0.629 1 98.56 277 GLY B CA 1
ATOM 5343 C C . GLY B 1 277 ? -20.5 -24.094 -0.846 1 98.56 277 GLY B C 1
ATOM 5344 O O . GLY B 1 277 ? -20.375 -23.094 -1.553 1 98.56 277 GLY B O 1
ATOM 5345 N N . PRO B 1 278 ? -21.016 -25.234 -1.254 1 98.44 278 PRO B N 1
ATOM 5346 C CA . PRO B 1 278 ? -21.281 -25.422 -2.682 1 98.44 278 PRO B CA 1
ATOM 5347 C C . PRO B 1 278 ? -22.531 -24.703 -3.162 1 98.44 278 PRO B C 1
ATOM 5349 O O . PRO B 1 278 ? -22.719 -24.516 -4.367 1 98.44 278 PRO B O 1
ATOM 5352 N N . LEU B 1 279 ? -23.438 -24.266 -2.238 1 98.31 279 LEU B N 1
ATOM 5353 C CA . LEU B 1 279 ? -24.719 -23.688 -2.629 1 98.31 279 LEU B CA 1
ATOM 5354 C C . LEU B 1 279 ? -24.812 -22.219 -2.203 1 98.31 279 LEU B C 1
ATOM 5356 O O . LEU B 1 279 ? -25.906 -21.688 -2.029 1 98.31 279 LEU B O 1
ATOM 5360 N N . ALA B 1 280 ? -23.625 -21.594 -1.996 1 96.44 280 ALA B N 1
ATOM 5361 C CA . ALA B 1 280 ? -23.609 -20.188 -1.573 1 96.44 280 ALA B CA 1
ATOM 5362 C C . ALA B 1 280 ? -24.312 -19.297 -2.602 1 96.44 280 ALA B C 1
ATOM 5364 O O . ALA B 1 280 ? -24.234 -19.562 -3.807 1 96.44 280 ALA B O 1
ATOM 5365 N N . PRO B 1 281 ? -25.016 -18.266 -2.129 1 95.69 281 PRO B N 1
ATOM 5366 C CA . PRO B 1 281 ? -25.672 -17.328 -3.057 1 95.69 281 PRO B CA 1
ATOM 5367 C C . PRO B 1 281 ? -24.688 -16.344 -3.689 1 95.69 281 PRO B C 1
ATOM 5369 O O . PRO B 1 281 ? -24.734 -15.148 -3.383 1 95.69 281 PRO B O 1
ATOM 5372 N N . VAL B 1 282 ? -23.922 -16.781 -4.645 1 97.94 282 VAL B N 1
ATOM 5373 C CA . VAL B 1 282 ? -22.891 -15.977 -5.297 1 97.94 282 VAL B CA 1
ATOM 5374 C C . VAL B 1 282 ? -23.312 -15.656 -6.727 1 97.94 282 VAL B C 1
ATOM 5376 O O . VAL B 1 282 ? -24.094 -16.391 -7.328 1 97.94 282 VAL B O 1
ATOM 5379 N N . SER B 1 283 ? -22.844 -14.508 -7.223 1 98.12 283 SER B N 1
ATOM 5380 C CA . SER B 1 283 ? -23.078 -14.102 -8.602 1 98.12 283 SER B CA 1
ATOM 5381 C C . SER B 1 283 ? -22.172 -14.844 -9.57 1 98.12 283 SER B C 1
ATOM 5383 O O . SER B 1 283 ? -22.547 -15.125 -10.703 1 98.12 283 SER B O 1
ATOM 5385 N N . ASN B 1 284 ? -20.969 -15.125 -9.117 1 98.75 284 ASN B N 1
ATOM 5386 C CA . ASN B 1 284 ? -19.953 -15.797 -9.922 1 98.75 284 ASN B CA 1
ATOM 5387 C C . ASN B 1 284 ? -19.547 -17.125 -9.305 1 98.75 284 ASN B C 1
ATOM 5389 O O . ASN B 1 284 ? -19.359 -17.234 -8.086 1 98.75 284 ASN B O 1
ATOM 5393 N N . ALA B 1 285 ? -19.453 -18.156 -10.102 1 98.88 285 ALA B N 1
ATOM 5394 C CA . ALA B 1 285 ? -19.016 -19.453 -9.578 1 98.88 285 ALA B CA 1
ATOM 5395 C C . ALA B 1 285 ? -17.594 -19.375 -9.039 1 98.88 285 ALA B C 1
ATOM 5397 O O . ALA B 1 285 ? -16.766 -18.625 -9.562 1 98.88 285 ALA B O 1
ATOM 5398 N N . VAL B 1 286 ? -17.391 -20.094 -7.977 1 98.94 286 VAL B N 1
ATOM 5399 C CA . VAL B 1 286 ? -16.062 -20.172 -7.402 1 98.94 286 VAL B CA 1
ATOM 5400 C C . VAL B 1 286 ? -15.516 -21.594 -7.566 1 98.94 286 VAL B C 1
ATOM 5402 O O . VAL B 1 286 ? -16.156 -22.562 -7.16 1 98.94 286 VAL B O 1
ATOM 5405 N N . ARG B 1 287 ? -14.375 -21.719 -8.227 1 98.94 287 ARG B N 1
ATOM 5406 C CA . ARG B 1 287 ? -13.703 -23 -8.414 1 98.94 287 ARG B CA 1
ATOM 5407 C C . ARG B 1 287 ? -12.438 -23.078 -7.57 1 98.94 287 ARG B C 1
ATOM 5409 O O . ARG B 1 287 ? -11.523 -22.281 -7.73 1 98.94 287 ARG B O 1
ATOM 5416 N N . PHE B 1 288 ? -12.445 -24.047 -6.703 1 98.94 288 PHE B N 1
ATOM 5417 C CA . PHE B 1 288 ? -11.289 -24.312 -5.852 1 98.94 288 PHE B CA 1
ATOM 5418 C C . PHE B 1 288 ? -10.438 -25.438 -6.434 1 98.94 288 PHE B C 1
ATOM 5420 O O . PHE B 1 288 ? -10.953 -26.484 -6.793 1 98.94 288 PHE B O 1
ATOM 5427 N N . VAL B 1 289 ? -9.125 -25.125 -6.5 1 98.94 289 VAL B N 1
ATOM 5428 C CA . VAL B 1 289 ? -8.25 -26.141 -7.105 1 98.94 289 VAL B CA 1
ATOM 5429 C C . VAL B 1 289 ? -7.004 -26.328 -6.238 1 98.94 289 VAL B C 1
ATOM 5431 O O . VAL B 1 289 ? -6.434 -25.359 -5.738 1 98.94 289 VAL B O 1
ATOM 5434 N N . PHE B 1 290 ? -6.668 -27.531 -6.023 1 98.88 290 PHE B N 1
ATOM 5435 C CA . PHE B 1 290 ? -5.445 -27.953 -5.352 1 98.88 290 PHE B CA 1
ATOM 5436 C C . PHE B 1 290 ? -4.539 -28.719 -6.301 1 98.88 290 PHE B C 1
ATOM 5438 O O . PHE B 1 290 ? -4.871 -29.828 -6.727 1 98.88 290 PHE B O 1
ATOM 5445 N N . TRP B 1 291 ? -3.408 -28.094 -6.617 1 98.44 291 TRP B N 1
ATOM 5446 C CA . TRP B 1 291 ? -2.562 -28.562 -7.707 1 98.44 291 TRP B CA 1
ATOM 5447 C C . TRP B 1 291 ? -1.626 -29.672 -7.23 1 98.44 291 TRP B C 1
ATOM 5449 O O . TRP B 1 291 ? -1.019 -29.562 -6.164 1 98.44 291 TRP B O 1
ATOM 5459 N N . GLY B 1 292 ? -1.556 -30.734 -7.996 1 97.12 292 GLY B N 1
ATOM 5460 C CA . GLY B 1 292 ? -0.47 -31.688 -7.84 1 97.12 292 GLY B CA 1
ATOM 5461 C C . GLY B 1 292 ? 0.78 -31.297 -8.609 1 97.12 292 GLY B C 1
ATOM 5462 O O . GLY B 1 292 ? 0.705 -30.562 -9.594 1 97.12 292 GLY B O 1
ATOM 5463 N N . ALA B 1 293 ? 1.932 -31.75 -8.102 1 93.44 293 ALA B N 1
ATOM 5464 C CA . ALA B 1 293 ? 3.223 -31.578 -8.766 1 93.44 293 ALA B CA 1
ATOM 5465 C C . ALA B 1 293 ? 3.541 -30.094 -8.961 1 93.44 293 ALA B C 1
ATOM 5467 O O . ALA B 1 293 ? 3.975 -29.688 -10.047 1 93.44 293 ALA B O 1
ATOM 5468 N N . GLY B 1 294 ? 3.262 -29.328 -7.969 1 90.19 294 GLY B N 1
ATOM 5469 C CA . GLY B 1 294 ? 3.49 -27.891 -8.031 1 90.19 294 GLY B CA 1
ATOM 5470 C C . GLY B 1 294 ? 4.805 -27.469 -7.406 1 90.19 294 GLY B C 1
ATOM 5471 O O . GLY B 1 294 ? 5.301 -26.375 -7.672 1 90.19 294 GLY B O 1
ATOM 5472 N N . GLU B 1 295 ? 5.391 -28.281 -6.602 1 84.62 295 GLU B N 1
ATOM 5473 C CA . GLU B 1 295 ? 6.594 -27.938 -5.852 1 84.62 295 GLU B CA 1
ATOM 5474 C C . GLU B 1 295 ? 7.82 -27.891 -6.762 1 84.62 295 GLU B C 1
ATOM 5476 O O . GLU B 1 295 ? 8.648 -26.984 -6.641 1 84.62 295 GLU B O 1
ATOM 5481 N N . ASP B 1 296 ? 7.98 -28.844 -7.605 1 77.38 296 ASP B N 1
ATOM 5482 C CA . ASP B 1 296 ? 9.156 -28.938 -8.469 1 77.38 296 ASP B CA 1
ATOM 5483 C C . ASP B 1 296 ? 8.82 -28.531 -9.898 1 77.38 296 ASP B C 1
ATOM 5485 O O . ASP B 1 296 ? 9.562 -28.844 -10.828 1 77.38 296 ASP B O 1
ATOM 5489 N N . GLY B 1 297 ? 7.734 -27.859 -10.055 1 82.25 297 GLY B N 1
ATOM 5490 C CA . GLY B 1 297 ? 7.32 -27.438 -11.383 1 82.25 297 GLY B CA 1
ATOM 5491 C C . GLY B 1 297 ? 5.875 -26.984 -11.445 1 82.25 297 GLY B C 1
ATOM 5492 O O . GLY B 1 297 ? 5.312 -26.547 -10.438 1 82.25 297 GLY B O 1
ATOM 5493 N N . LEU B 1 298 ? 5.367 -26.984 -12.688 1 87.44 298 LEU B N 1
ATOM 5494 C CA . LEU B 1 298 ? 4.012 -26.484 -12.93 1 87.44 298 LEU B CA 1
ATOM 5495 C C . LEU B 1 298 ? 3.139 -27.578 -13.539 1 87.44 298 LEU B C 1
ATOM 5497 O O . LEU B 1 298 ? 2.361 -27.312 -14.461 1 87.44 298 LEU B O 1
ATOM 5501 N N . GLY B 1 299 ? 3.324 -28.797 -12.938 1 87.69 299 GLY B N 1
ATOM 5502 C CA . GLY B 1 299 ? 2.693 -29.938 -13.57 1 87.69 299 GLY B CA 1
ATOM 5503 C C . GLY B 1 299 ? 1.178 -29.875 -13.562 1 87.69 299 GLY B C 1
ATOM 5504 O O . GLY B 1 299 ? 0.552 -29.828 -14.625 1 87.69 299 GLY B O 1
ATOM 5505 N N . GLY B 1 300 ? 0.601 -29.781 -12.398 1 93.88 300 GLY B N 1
ATOM 5506 C CA . GLY B 1 300 ? -0.847 -29.812 -12.273 1 93.88 300 GLY B CA 1
ATOM 5507 C C . GLY B 1 300 ? -1.532 -28.641 -12.961 1 93.88 300 GLY B C 1
ATOM 5508 O O . GLY B 1 300 ? -2.531 -28.828 -13.664 1 93.88 300 GLY B O 1
ATOM 5509 N N . VAL B 1 301 ? -0.964 -27.453 -12.812 1 96 301 VAL B N 1
ATOM 5510 C CA . VAL B 1 301 ? -1.563 -26.266 -13.398 1 96 301 VAL B CA 1
ATOM 5511 C C . VAL B 1 301 ? -1.47 -26.328 -14.922 1 96 301 VAL B C 1
ATOM 5513 O O . VAL B 1 301 ? -2.426 -26 -15.625 1 96 301 VAL B O 1
ATOM 5516 N N . MET B 1 302 ? -0.375 -26.766 -15.453 1 90.75 302 MET B N 1
ATOM 5517 C CA . MET B 1 302 ? -0.2 -26.859 -16.906 1 90.75 302 MET B CA 1
ATOM 5518 C C . MET B 1 302 ? -1.142 -27.906 -17.5 1 90.75 302 MET B C 1
ATOM 5520 O O . MET B 1 302 ? -1.752 -27.672 -18.531 1 90.75 302 MET B O 1
ATOM 5524 N N . ASP B 1 303 ? -1.195 -29.031 -16.828 1 90.56 303 ASP B N 1
ATOM 5525 C CA . ASP B 1 303 ? -2.107 -30.078 -17.312 1 90.56 303 ASP B CA 1
ATOM 5526 C C . ASP B 1 303 ? -3.541 -29.547 -17.375 1 90.56 303 ASP B C 1
ATOM 5528 O O . ASP B 1 303 ? -4.258 -29.812 -18.344 1 90.56 303 ASP B O 1
ATOM 5532 N N . TYR B 1 304 ? -3.934 -28.891 -16.391 1 95.38 304 TYR 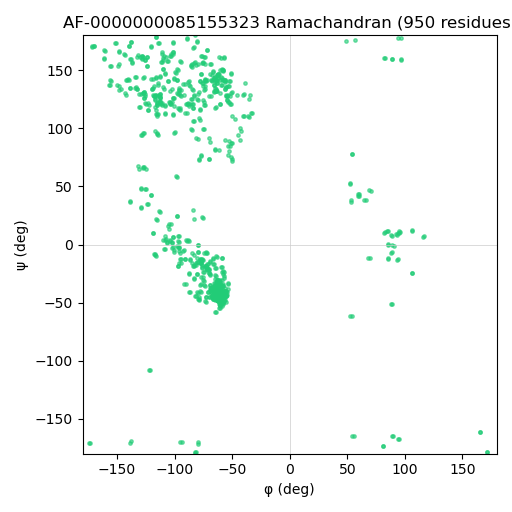B N 1
ATOM 5533 C CA . TYR B 1 304 ? -5.277 -28.328 -16.328 1 95.38 304 TYR B CA 1
ATOM 5534 C C . TYR B 1 304 ? -5.516 -27.344 -17.469 1 95.38 304 TYR B C 1
ATOM 5536 O O . TYR B 1 304 ? -6.52 -27.453 -18.188 1 95.38 304 TYR B O 1
ATOM 5544 N N . LEU B 1 305 ? -4.648 -26.391 -17.656 1 93.44 305 LEU B N 1
ATOM 5545 C CA . LEU B 1 305 ? -4.828 -25.328 -18.641 1 93.44 305 LEU B CA 1
ATOM 5546 C C . LEU B 1 305 ? -4.773 -25.891 -20.062 1 93.44 305 LEU B C 1
ATOM 5548 O O . LEU B 1 305 ? -5.527 -25.453 -20.938 1 93.44 305 LEU B O 1
ATOM 5552 N N . PHE B 1 306 ? -3.922 -26.859 -20.25 1 87.44 306 PHE B N 1
ATOM 5553 C CA . PHE B 1 306 ? -3.809 -27.453 -21.578 1 87.44 306 PHE B CA 1
ATOM 5554 C C . PHE B 1 306 ? -5.047 -28.266 -21.906 1 87.44 306 PHE B C 1
ATOM 5556 O O . PHE B 1 306 ? -5.332 -28.516 -23.078 1 87.44 306 PHE B O 1
ATOM 5563 N N . GLY B 1 307 ? -5.738 -28.641 -20.875 1 90.19 307 GLY B N 1
ATOM 5564 C CA . GLY B 1 307 ? -6.945 -29.438 -21.094 1 90.19 307 GLY B CA 1
ATOM 5565 C C . GLY B 1 307 ? -8.164 -28.578 -21.391 1 90.19 307 GLY B C 1
ATOM 5566 O O . GLY B 1 307 ? -9.195 -29.094 -21.844 1 90.19 307 GLY B O 1
ATOM 5567 N N . LEU B 1 308 ? -8.039 -27.297 -21.266 1 94.31 308 LEU B N 1
ATOM 5568 C CA . LEU B 1 308 ? -9.172 -26.406 -21.484 1 94.31 308 LEU B CA 1
ATOM 5569 C C . LEU B 1 308 ? -9.289 -26.031 -22.953 1 94.31 308 LEU B C 1
ATOM 5571 O O . LEU B 1 308 ? -8.281 -25.797 -23.625 1 94.31 308 LEU B O 1
ATOM 5575 N N . ASP B 1 309 ? -10.508 -26.031 -23.469 1 93.12 309 ASP B N 1
ATOM 5576 C CA . ASP B 1 309 ? -10.719 -25.406 -24.766 1 93.12 309 ASP B CA 1
ATOM 5577 C C . ASP B 1 309 ? -10.891 -23.891 -24.609 1 93.12 309 ASP B C 1
ATOM 5579 O O . ASP B 1 309 ? -10.773 -23.359 -23.516 1 93.12 309 ASP B O 1
ATOM 5583 N N . ARG B 1 310 ? -11.086 -23.234 -25.719 1 93.56 310 ARG B N 1
ATOM 5584 C CA . ARG B 1 310 ? -11.148 -21.781 -25.75 1 93.56 310 ARG B CA 1
ATOM 5585 C C . ARG B 1 310 ? -12.281 -21.266 -24.859 1 93.56 310 ARG B C 1
ATOM 5587 O O . ARG B 1 310 ? -12.102 -20.297 -24.109 1 93.56 310 ARG B O 1
ATOM 5594 N N . ASP B 1 311 ? -13.43 -21.859 -24.969 1 96.19 311 ASP B N 1
ATOM 5595 C CA . ASP B 1 311 ? -14.594 -21.391 -24.219 1 96.19 311 ASP B CA 1
ATOM 5596 C C . ASP B 1 311 ? -14.391 -21.594 -22.719 1 96.19 311 ASP B C 1
ATOM 5598 O O . ASP B 1 311 ? -14.719 -20.719 -21.922 1 96.19 311 ASP B O 1
ATOM 5602 N N . GLN B 1 312 ? -13.852 -22.703 -22.391 1 97.12 312 GLN B N 1
ATOM 5603 C CA . GLN B 1 312 ? -13.594 -23 -20.984 1 97.12 312 GLN B CA 1
ATOM 5604 C C . GLN B 1 312 ? -12.578 -22.031 -20.391 1 97.12 312 GLN B C 1
ATOM 5606 O O . GLN B 1 312 ? -12.711 -21.594 -19.25 1 97.12 312 GLN B O 1
ATOM 5611 N N . LEU B 1 313 ? -11.531 -21.75 -21.188 1 97.5 313 LEU B N 1
ATOM 5612 C CA . LEU B 1 313 ? -10.531 -20.781 -20.75 1 97.5 313 LEU B CA 1
ATOM 5613 C C . LEU B 1 313 ? -11.148 -19.406 -20.531 1 97.5 313 LEU B C 1
ATOM 5615 O O . LEU B 1 313 ? -10.859 -18.75 -19.531 1 97.5 313 LEU B O 1
ATOM 5619 N N . ASN B 1 314 ? -12.055 -18.984 -21.438 1 98 314 ASN B N 1
ATOM 5620 C CA . ASN B 1 314 ? -12.672 -17.672 -21.359 1 98 314 ASN B CA 1
ATOM 5621 C C . ASN B 1 314 ? -13.742 -17.609 -20.281 1 98 314 ASN B C 1
ATOM 5623 O O . ASN B 1 314 ? -14.188 -16.531 -19.891 1 98 314 ASN B O 1
ATOM 5627 N N . ASP B 1 315 ? -14.133 -18.781 -19.766 1 98.38 315 ASP B N 1
ATOM 5628 C CA . ASP B 1 315 ? -15.062 -18.828 -18.625 1 98.38 315 ASP B CA 1
ATOM 5629 C C . ASP B 1 315 ? -14.367 -18.406 -17.344 1 98.38 315 ASP B C 1
ATOM 5631 O O . ASP B 1 315 ? -15.023 -18.062 -16.359 1 98.38 315 ASP B O 1
ATOM 5635 N N . ILE B 1 316 ? -13.016 -18.422 -17.281 1 98.69 316 ILE B N 1
ATOM 5636 C CA . ILE B 1 316 ? -12.266 -18.078 -16.078 1 98.69 316 ILE B CA 1
ATOM 5637 C C . ILE B 1 316 ? -12.086 -16.562 -16 1 98.69 316 ILE B C 1
ATOM 5639 O O . ILE B 1 316 ? -11.414 -15.977 -16.844 1 98.69 316 ILE B O 1
ATOM 5643 N N . ALA B 1 317 ? -12.625 -15.961 -14.992 1 98.88 317 ALA B N 1
ATOM 5644 C CA . ALA B 1 317 ? -12.555 -14.516 -14.844 1 98.88 317 ALA B CA 1
ATOM 5645 C C . ALA B 1 317 ? -11.211 -14.078 -14.273 1 98.88 317 ALA B C 1
ATOM 5647 O O . ALA B 1 317 ? -10.648 -13.07 -14.695 1 98.88 317 ALA B O 1
ATOM 5648 N N . LEU B 1 318 ? -10.758 -14.844 -13.32 1 98.94 318 LEU B N 1
ATOM 5649 C CA . LEU B 1 318 ? -9.5 -14.555 -12.648 1 98.94 318 LEU B CA 1
ATOM 5650 C C . LEU B 1 318 ? -8.977 -15.789 -11.922 1 98.94 318 LEU B C 1
ATOM 5652 O O . LEU B 1 318 ? -9.727 -16.734 -11.68 1 98.94 318 LEU B O 1
ATOM 5656 N N . TYR B 1 319 ? -7.688 -15.781 -11.625 1 98.88 319 TYR B N 1
ATOM 5657 C CA . TYR B 1 319 ? -7.055 -16.844 -10.836 1 98.88 319 TYR B CA 1
ATOM 5658 C C . TYR B 1 319 ? -6.324 -16.25 -9.633 1 98.88 319 TYR B C 1
ATOM 5660 O O . TYR B 1 319 ? -5.445 -15.406 -9.781 1 98.88 319 TYR B O 1
ATOM 5668 N N . LEU B 1 320 ? -6.723 -16.688 -8.445 1 98.94 320 LEU B N 1
ATOM 5669 C CA . LEU B 1 320 ? -6.07 -16.344 -7.184 1 98.94 320 LEU B CA 1
ATOM 5670 C C . LEU B 1 320 ? -5.18 -17.484 -6.703 1 98.94 320 LEU B C 1
ATOM 5672 O O . LEU B 1 320 ? -5.629 -18.625 -6.586 1 98.94 320 LEU B O 1
ATOM 5676 N N . ASN B 1 321 ? -3.928 -17.141 -6.457 1 98.69 321 ASN B N 1
ATOM 5677 C CA . ASN B 1 321 ? -2.947 -18.125 -6 1 98.69 321 ASN B CA 1
ATOM 5678 C C . ASN B 1 321 ? -2.436 -17.797 -4.602 1 98.69 321 ASN B C 1
ATOM 5680 O O . ASN B 1 321 ? -1.965 -16.688 -4.355 1 98.69 321 ASN B O 1
ATOM 5684 N N . PHE B 1 322 ? -2.461 -18.75 -3.682 1 98.75 322 PHE B N 1
ATOM 5685 C CA . PHE B 1 322 ? -2.018 -18.484 -2.316 1 98.75 322 PHE B CA 1
ATOM 5686 C C . PHE B 1 322 ? -0.966 -19.5 -1.887 1 98.75 322 PHE B C 1
ATOM 5688 O O . PHE B 1 322 ? -1.175 -20.719 -2.01 1 98.75 322 PHE B O 1
ATOM 5695 N N . THR B 1 323 ? 0.14 -19 -1.452 1 97.62 323 THR B N 1
ATOM 5696 C CA . THR B 1 323 ? 1.28 -19.828 -1.071 1 97.62 323 THR B CA 1
ATOM 5697 C C . THR B 1 323 ? 1.938 -19.297 0.196 1 97.62 323 THR B C 1
ATOM 5699 O O . THR B 1 323 ? 2.096 -18.078 0.354 1 97.62 323 THR B O 1
ATOM 5702 N N . MET B 1 324 ? 2.256 -20.156 1.156 1 98.56 324 MET B N 1
ATOM 5703 C CA . MET B 1 324 ? 3.047 -19.828 2.338 1 98.56 324 MET B CA 1
ATOM 5704 C C . MET B 1 324 ? 2.441 -18.641 3.084 1 98.56 324 MET B C 1
ATOM 5706 O O . MET B 1 324 ? 3.035 -17.562 3.131 1 98.56 324 MET B O 1
ATOM 5710 N N . LEU B 1 325 ? 1.391 -18.906 3.824 1 98.94 325 LEU B N 1
ATOM 5711 C CA . LEU B 1 325 ? 0.613 -17.844 4.43 1 98.94 325 LEU B CA 1
ATOM 5712 C C . LEU B 1 325 ? 0.914 -17.719 5.922 1 98.94 325 LEU B C 1
ATOM 5714 O O . LEU B 1 325 ? 0.305 -16.906 6.621 1 98.94 325 LEU B O 1
ATOM 5718 N N . GLY B 1 326 ? 1.916 -18.578 6.441 1 98.88 326 GLY B N 1
ATOM 5719 C CA . GLY B 1 326 ? 2.162 -18.578 7.871 1 98.88 326 GLY B CA 1
ATOM 5720 C C . GLY B 1 326 ? 3.635 -18.641 8.227 1 98.88 326 GLY B C 1
ATOM 5721 O O . GLY B 1 326 ? 4.02 -19.328 9.18 1 98.88 326 GLY B O 1
ATOM 5722 N N . SER B 1 327 ? 4.523 -17.969 7.457 1 98.94 327 SER B N 1
ATOM 5723 C CA . SER B 1 327 ? 5.953 -18 7.734 1 98.94 327 SER B CA 1
ATOM 5724 C C . SER B 1 327 ? 6.258 -17.438 9.125 1 98.94 327 SER B C 1
ATOM 5726 O O . SER B 1 327 ? 5.645 -16.469 9.555 1 98.94 327 SER B O 1
ATOM 5728 N N . PRO B 1 328 ? 7.23 -18.031 9.852 1 98.81 328 PRO B N 1
ATOM 5729 C CA . PRO B 1 328 ? 7.516 -17.641 11.234 1 98.81 328 PRO B CA 1
ATOM 5730 C C . PRO B 1 328 ? 7.977 -16.203 11.352 1 98.81 328 PRO B C 1
ATOM 5732 O O . PRO B 1 328 ? 7.602 -15.5 12.297 1 98.81 328 PRO B O 1
ATOM 5735 N N . ASN B 1 329 ? 8.836 -15.695 10.469 1 98.88 329 ASN B N 1
ATOM 5736 C CA . ASN B 1 329 ? 9.305 -14.312 10.375 1 98.88 329 ASN B CA 1
ATOM 5737 C C . ASN B 1 329 ? 8.547 -13.539 9.305 1 98.88 329 ASN B C 1
ATOM 5739 O O . ASN B 1 329 ? 9.156 -12.938 8.414 1 98.88 329 ASN B O 1
ATOM 5743 N N . ALA B 1 330 ? 7.281 -13.477 9.469 1 98.88 330 ALA B N 1
ATOM 5744 C CA . ALA B 1 330 ? 6.301 -13.25 8.406 1 98.88 330 ALA B CA 1
ATOM 5745 C C . ALA B 1 330 ? 6.453 -11.859 7.809 1 98.88 330 ALA B C 1
ATOM 5747 O O . ALA B 1 330 ? 6.723 -10.891 8.523 1 98.88 330 ALA B O 1
ATOM 5748 N N . GLY B 1 331 ? 6.379 -11.773 6.562 1 98.81 331 GLY B N 1
ATOM 5749 C CA . GLY B 1 331 ? 6.008 -10.57 5.836 1 98.81 331 GLY B CA 1
ATOM 5750 C C . GLY B 1 331 ? 4.57 -10.578 5.352 1 98.81 331 GLY B C 1
ATOM 5751 O O . GLY B 1 331 ? 3.857 -11.57 5.531 1 98.81 331 GLY B O 1
ATOM 5752 N N . PHE B 1 332 ? 4.102 -9.492 4.812 1 98.81 332 PHE B N 1
ATOM 5753 C CA . PHE B 1 332 ? 2.746 -9.367 4.285 1 98.81 332 PHE B CA 1
ATOM 5754 C C . PHE B 1 332 ? 2.768 -8.828 2.861 1 98.81 332 PHE B C 1
ATOM 5756 O O . PHE B 1 332 ? 2.748 -7.613 2.652 1 98.81 332 PHE B O 1
ATOM 5763 N N . PHE B 1 333 ? 2.75 -9.789 1.925 1 98.62 333 PHE B N 1
ATOM 5764 C CA . PHE B 1 333 ? 2.98 -9.453 0.525 1 98.62 333 PHE B CA 1
ATOM 5765 C C . PHE B 1 333 ? 1.746 -9.758 -0.316 1 98.62 333 PHE B C 1
ATOM 5767 O O . PHE B 1 333 ? 1.041 -10.734 -0.058 1 98.62 333 PHE B O 1
ATOM 5774 N N . THR B 1 334 ? 1.482 -8.945 -1.296 1 98.69 334 THR B N 1
ATOM 5775 C CA . THR B 1 334 ? 0.609 -9.242 -2.426 1 98.69 334 THR B CA 1
ATOM 5776 C C . THR B 1 334 ? 1.423 -9.438 -3.703 1 98.69 334 THR B C 1
ATOM 5778 O O . THR B 1 334 ? 2.471 -8.812 -3.875 1 98.69 334 THR B O 1
ATOM 5781 N N . ASP B 1 335 ? 0.938 -10.305 -4.578 1 97.81 335 ASP B N 1
ATOM 5782 C CA . ASP B 1 335 ? 1.578 -10.398 -5.887 1 97.81 335 ASP B CA 1
ATOM 5783 C C . ASP B 1 335 ? 1.534 -9.055 -6.617 1 97.81 335 ASP B C 1
ATOM 5785 O O . ASP B 1 335 ? 0.507 -8.375 -6.613 1 97.81 335 ASP B O 1
ATOM 5789 N N . ASP B 1 336 ? 2.65 -8.719 -7.227 1 97.56 336 ASP B N 1
ATOM 5790 C CA . ASP B 1 336 ? 2.787 -7.398 -7.832 1 97.56 336 ASP B CA 1
ATOM 5791 C C . ASP B 1 336 ? 2.082 -7.34 -9.188 1 97.56 336 ASP B C 1
ATOM 5793 O O . ASP B 1 336 ? 2.729 -7.16 -10.219 1 97.56 336 ASP B O 1
ATOM 5797 N N . GLY B 1 337 ? 0.779 -7.312 -9.148 1 97.31 337 GLY B N 1
ATOM 5798 C CA . GLY B 1 337 ? -0.05 -7.352 -10.344 1 97.31 337 GLY B CA 1
ATOM 5799 C C . GLY B 1 337 ? -0.02 -6.055 -11.125 1 97.31 337 GLY B C 1
ATOM 5800 O O . GLY B 1 337 ? -0.361 -6.031 -12.312 1 97.31 337 GLY B O 1
ATOM 5801 N N . ASP B 1 338 ? 0.34 -4.957 -10.508 1 96.81 338 ASP B N 1
ATOM 5802 C CA . ASP B 1 338 ? 0.377 -3.682 -11.211 1 96.81 338 ASP B CA 1
ATOM 5803 C C . ASP B 1 338 ? 1.809 -3.303 -11.586 1 96.81 338 ASP B C 1
ATOM 5805 O O . ASP B 1 338 ? 2.039 -2.26 -12.195 1 96.81 338 ASP B O 1
ATOM 5809 N N . GLN B 1 339 ? 2.76 -4.137 -11.172 1 94.69 339 GLN B N 1
ATOM 5810 C CA . GLN B 1 339 ? 4.172 -3.982 -11.508 1 94.69 339 GLN B CA 1
ATOM 5811 C C . GLN B 1 339 ? 4.715 -2.646 -11 1 94.69 339 GLN B C 1
ATOM 5813 O O . GLN B 1 339 ? 5.398 -1.932 -11.734 1 94.69 339 GLN B O 1
ATOM 5818 N N . SER B 1 340 ? 4.328 -2.322 -9.773 1 92.69 340 SER B N 1
ATOM 5819 C CA . SER B 1 340 ? 4.805 -1.102 -9.133 1 92.69 340 SER B CA 1
ATOM 5820 C C . SER B 1 340 ? 6.176 -1.312 -8.492 1 92.69 340 SER B C 1
ATOM 5822 O O . SER B 1 340 ? 6.926 -0.355 -8.289 1 92.69 340 SER B O 1
ATOM 5824 N N . GLY B 1 341 ? 6.426 -2.518 -8.078 1 87.44 341 GLY B N 1
ATOM 5825 C CA . GLY B 1 341 ? 7.703 -2.852 -7.473 1 87.44 341 GLY B CA 1
ATOM 5826 C C . GLY B 1 341 ? 8.805 -3.08 -8.492 1 87.44 341 GLY B C 1
ATOM 5827 O O . GLY B 1 341 ? 8.641 -2.762 -9.672 1 87.44 341 GLY B O 1
ATOM 5828 N N . PRO B 1 342 ? 9.867 -3.533 -8.016 1 79 342 PRO B N 1
ATOM 5829 C CA . PRO B 1 342 ? 10.977 -3.811 -8.938 1 79 342 PRO B CA 1
ATOM 5830 C C . PRO B 1 342 ? 10.633 -4.887 -9.961 1 79 342 PRO B C 1
ATOM 5832 O O . PRO B 1 342 ? 9.906 -5.836 -9.656 1 79 342 PRO B O 1
ATOM 5835 N N . PRO B 1 343 ? 11.148 -4.695 -11.094 1 76.69 343 PRO B N 1
ATOM 5836 C CA . PRO B 1 343 ? 10.875 -5.688 -12.133 1 76.69 343 PRO B CA 1
ATOM 5837 C C . PRO B 1 343 ? 11.445 -7.062 -11.805 1 76.69 343 PRO B C 1
ATOM 5839 O O . PRO B 1 343 ? 12.523 -7.164 -11.211 1 76.69 343 PRO B O 1
ATOM 5842 N N . ALA B 1 344 ? 10.672 -7.973 -11.992 1 81.5 344 ALA B N 1
ATOM 5843 C CA . ALA B 1 344 ? 11.133 -9.359 -11.883 1 81.5 344 ALA B CA 1
ATOM 5844 C C . ALA B 1 344 ? 11.695 -9.852 -13.211 1 81.5 344 ALA B C 1
ATOM 5846 O O . ALA B 1 344 ? 11.195 -9.492 -14.281 1 81.5 344 ALA B O 1
ATOM 5847 N N . PRO B 1 345 ? 12.781 -10.625 -13.102 1 81.31 345 PRO B N 1
ATOM 5848 C CA . PRO B 1 345 ? 13.328 -11.156 -14.352 1 81.31 345 PRO B CA 1
ATOM 5849 C C . PRO B 1 345 ? 12.297 -11.938 -15.164 1 81.31 345 PRO B C 1
ATOM 5851 O O . PRO B 1 345 ? 11.57 -12.766 -14.609 1 81.31 345 PRO B O 1
ATOM 5854 N N . GLY B 1 346 ? 12.156 -11.586 -16.406 1 81.75 346 GLY B N 1
ATOM 5855 C CA . GLY B 1 346 ? 11.352 -12.359 -17.328 1 81.75 346 GLY B CA 1
ATOM 5856 C C . GLY B 1 346 ? 9.898 -11.922 -17.375 1 81.75 346 GLY B C 1
ATOM 5857 O O . GLY B 1 346 ? 9.094 -12.492 -18.109 1 81.75 346 GLY B O 1
ATOM 5858 N N . ILE B 1 347 ? 9.539 -10.945 -16.578 1 87.38 347 ILE B N 1
ATOM 5859 C CA . ILE B 1 347 ? 8.156 -10.484 -16.594 1 87.38 347 ILE B CA 1
ATOM 5860 C C . ILE B 1 347 ? 8.125 -8.961 -16.719 1 87.38 347 ILE B C 1
ATOM 5862 O O . ILE B 1 347 ? 8.711 -8.242 -15.914 1 87.38 347 ILE B O 1
ATOM 5866 N N . SER B 1 348 ? 7.551 -8.516 -17.75 1 87.62 348 SER B N 1
ATOM 5867 C CA . SER B 1 348 ? 7.344 -7.086 -17.969 1 87.62 348 SER B CA 1
ATOM 5868 C C . SER B 1 348 ? 5.91 -6.68 -17.641 1 87.62 348 SER B C 1
ATOM 5870 O O . SER B 1 348 ? 5.027 -7.535 -17.547 1 87.62 348 SER B O 1
ATOM 5872 N N . ALA B 1 349 ? 5.719 -5.434 -17.531 1 89.38 349 ALA B N 1
ATOM 5873 C CA . ALA B 1 349 ? 4.387 -4.918 -17.219 1 89.38 349 ALA B CA 1
ATOM 5874 C C . ALA B 1 349 ? 3.389 -5.289 -18.312 1 89.38 349 ALA B C 1
ATOM 5876 O O . ALA B 1 349 ? 2.211 -5.531 -18.031 1 89.38 349 ALA B O 1
ATOM 5877 N N . ALA B 1 350 ? 3.824 -5.355 -19.484 1 89.44 350 ALA B N 1
ATOM 5878 C CA . ALA B 1 350 ? 2.963 -5.641 -20.641 1 89.44 350 ALA B CA 1
ATOM 5879 C C . ALA B 1 350 ? 2.502 -7.098 -20.625 1 89.44 350 ALA B C 1
ATOM 5881 O O . ALA B 1 350 ? 1.516 -7.449 -21.266 1 89.44 350 ALA B O 1
ATOM 5882 N N . ASP B 1 351 ? 3.189 -7.965 -19.828 1 89.69 351 ASP B N 1
ATOM 5883 C CA . ASP B 1 351 ? 2.865 -9.383 -19.766 1 89.69 351 ASP B CA 1
ATOM 5884 C C . ASP B 1 351 ? 1.721 -9.641 -18.781 1 89.69 351 ASP B C 1
ATOM 5886 O O . ASP B 1 351 ? 1.117 -10.711 -18.797 1 89.69 351 ASP B O 1
ATOM 5890 N N . VAL B 1 352 ? 1.5 -8.688 -17.938 1 95.44 352 VAL B N 1
ATOM 5891 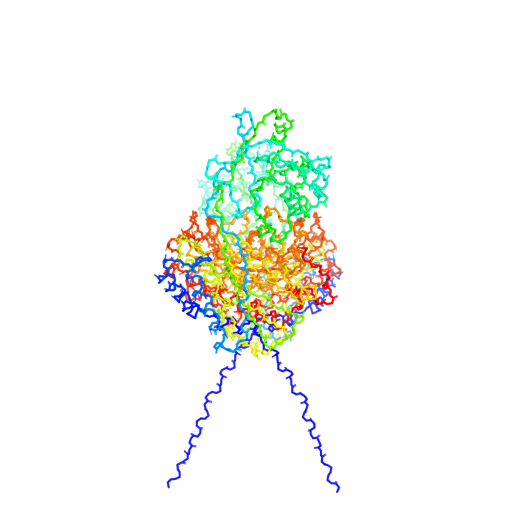C CA . VAL B 1 352 ? 0.552 -8.906 -16.859 1 95.44 352 VAL B CA 1
ATOM 5892 C C . VAL B 1 352 ? -0.859 -8.562 -17.328 1 95.44 352 VAL B C 1
ATOM 5894 O O . VAL B 1 352 ? -1.126 -7.426 -17.734 1 95.44 352 VAL B O 1
ATOM 5897 N N . PRO B 1 353 ? -1.748 -9.492 -17.281 1 97.06 353 PRO B N 1
ATOM 5898 C CA . PRO B 1 353 ? -3.096 -9.281 -17.812 1 97.06 353 PRO B CA 1
ATOM 5899 C C . PRO B 1 353 ? -3.852 -8.164 -17.109 1 97.06 353 PRO B C 1
ATOM 5901 O O . PRO B 1 353 ? -3.725 -8.008 -15.883 1 97.06 353 PRO B O 1
ATOM 5904 N N . GLU B 1 354 ? -4.707 -7.477 -17.922 1 97.12 354 GLU B N 1
ATOM 5905 C CA . GLU B 1 354 ? -5.617 -6.48 -17.359 1 97.12 354 GLU B CA 1
ATOM 5906 C C . GLU B 1 354 ? -6.484 -7.082 -16.266 1 97.12 354 GLU B C 1
ATOM 5908 O O . GLU B 1 354 ? -6.996 -8.195 -16.406 1 97.12 354 GLU B O 1
ATOM 5913 N N . GLY B 1 355 ? -6.629 -6.402 -15.188 1 98.38 355 GLY B N 1
ATOM 5914 C CA . GLY B 1 355 ? -7.387 -6.867 -14.039 1 98.38 355 GLY B CA 1
ATOM 5915 C C . GLY B 1 355 ? -6.508 -7.281 -12.875 1 98.38 355 GLY B C 1
ATOM 5916 O O . GLY B 1 355 ? -6.941 -7.258 -11.719 1 98.38 355 GLY B O 1
ATOM 5917 N N . SER B 1 356 ? -5.254 -7.656 -13.148 1 98.69 356 SER B N 1
ATOM 5918 C CA . SER B 1 356 ? -4.332 -8.109 -12.109 1 98.69 356 SER B CA 1
ATOM 5919 C C . SER B 1 356 ? -4.031 -6.988 -11.117 1 98.69 356 SER B C 1
ATOM 5921 O O . SER B 1 356 ? -3.902 -7.234 -9.914 1 98.69 356 SER B O 1
ATOM 5923 N N . ALA B 1 357 ? -3.957 -5.785 -11.641 1 98.38 357 ALA B N 1
ATOM 5924 C CA . ALA B 1 357 ? -3.734 -4.625 -10.781 1 98.38 357 ALA B CA 1
ATOM 5925 C C . ALA B 1 357 ? -4.879 -4.453 -9.789 1 98.38 357 ALA B C 1
ATOM 5927 O O . ALA B 1 357 ? -4.648 -4.129 -8.617 1 98.38 357 ALA B O 1
ATOM 5928 N N . GLY B 1 358 ? -6.102 -4.625 -10.266 1 98.81 358 GLY B N 1
ATOM 5929 C CA . GLY B 1 358 ? -7.262 -4.516 -9.398 1 98.81 358 GLY B CA 1
ATOM 5930 C C . GLY B 1 358 ? -7.297 -5.57 -8.312 1 98.81 358 GLY B C 1
ATOM 5931 O O . GLY B 1 358 ? -7.664 -5.281 -7.168 1 98.81 358 GLY B O 1
ATOM 5932 N N . ILE B 1 359 ? -6.918 -6.773 -8.633 1 98.94 359 ILE B N 1
ATOM 5933 C CA . ILE B 1 359 ? -6.855 -7.855 -7.66 1 98.94 359 ILE B CA 1
ATOM 5934 C C . ILE B 1 359 ? -5.836 -7.52 -6.574 1 98.94 359 ILE B C 1
ATOM 5936 O O . ILE B 1 359 ? -6.094 -7.723 -5.387 1 98.94 359 ILE B O 1
ATOM 5940 N N . GLU B 1 360 ? -4.672 -7.031 -7.023 1 98.81 360 GLU B N 1
ATOM 5941 C CA . GLU B 1 360 ? -3.656 -6.613 -6.059 1 98.81 360 GLU B CA 1
ATOM 5942 C C . GLU B 1 360 ? -4.199 -5.551 -5.109 1 98.81 360 GLU B C 1
ATOM 5944 O O . GLU B 1 360 ? -3.969 -5.617 -3.9 1 98.81 360 GLU B O 1
ATOM 5949 N N . ARG B 1 361 ? -4.934 -4.547 -5.652 1 98.88 361 ARG B N 1
ATOM 5950 C CA . ARG B 1 361 ? -5.492 -3.482 -4.828 1 98.88 361 ARG B CA 1
ATOM 5951 C C . ARG B 1 361 ? -6.52 -4.035 -3.848 1 98.88 361 ARG B C 1
ATOM 5953 O O . ARG B 1 361 ? -6.605 -3.576 -2.705 1 98.88 361 ARG B O 1
ATOM 5960 N N . THR B 1 362 ? -7.285 -5.008 -4.262 1 98.88 362 THR B N 1
ATOM 5961 C CA . THR B 1 362 ? -8.273 -5.633 -3.383 1 98.88 362 THR B CA 1
ATOM 5962 C C . THR B 1 362 ? -7.586 -6.289 -2.188 1 98.88 362 THR B C 1
ATOM 5964 O O . THR B 1 362 ? -7.98 -6.066 -1.041 1 98.88 362 THR B O 1
ATOM 5967 N N . LEU B 1 363 ? -6.57 -7.02 -2.463 1 98.94 363 LEU B N 1
ATOM 5968 C CA . LEU B 1 363 ? -5.855 -7.734 -1.412 1 98.94 363 LEU B CA 1
ATOM 5969 C C . LEU B 1 363 ? -5.066 -6.766 -0.535 1 98.94 363 LEU B C 1
ATOM 5971 O O . LEU B 1 363 ? -5.043 -6.906 0.689 1 98.94 363 LEU B O 1
ATOM 5975 N N . ALA B 1 364 ? -4.445 -5.773 -1.14 1 98.88 364 ALA B N 1
ATOM 5976 C CA . ALA B 1 364 ? -3.695 -4.77 -0.391 1 98.88 364 ALA B CA 1
ATOM 5977 C C . ALA B 1 364 ? -4.621 -3.949 0.504 1 98.88 364 ALA B C 1
ATOM 5979 O O . ALA B 1 364 ? -4.254 -3.588 1.624 1 98.88 364 ALA B O 1
ATOM 5980 N N . GLY B 1 365 ? -5.781 -3.545 -0.067 1 98.88 365 GLY B N 1
ATOM 5981 C CA . GLY B 1 365 ? -6.766 -2.842 0.743 1 98.88 365 GLY B CA 1
ATOM 5982 C C . GLY B 1 365 ? -7.172 -3.609 1.987 1 98.88 365 GLY B C 1
ATOM 5983 O O . GLY B 1 365 ? -7.215 -3.047 3.084 1 98.88 365 GLY B O 1
ATOM 5984 N N . TYR B 1 366 ? -7.402 -4.906 1.867 1 98.81 366 TYR B N 1
ATOM 5985 C CA . TYR B 1 366 ? -7.73 -5.754 3.01 1 98.81 366 TYR B CA 1
ATOM 5986 C C . TYR B 1 366 ? -6.598 -5.758 4.027 1 98.81 366 TYR B C 1
ATOM 5988 O O . TYR B 1 366 ? -6.832 -5.582 5.227 1 98.81 366 TYR B O 1
ATOM 5996 N N . LEU B 1 367 ? -5.363 -6.023 3.564 1 98.88 367 LEU B N 1
ATOM 5997 C CA . LEU B 1 367 ? -4.23 -6.145 4.477 1 98.88 367 LEU B CA 1
ATOM 5998 C C . LEU B 1 367 ? -4.047 -4.863 5.285 1 98.88 367 LEU B C 1
ATOM 6000 O O . LEU B 1 367 ? -3.881 -4.918 6.508 1 98.88 367 LEU B O 1
ATOM 6004 N N . ASN B 1 368 ? -4.09 -3.719 4.594 1 98.81 368 ASN B N 1
ATOM 6005 C CA . ASN B 1 368 ? -3.934 -2.453 5.305 1 98.81 368 ASN B CA 1
ATOM 6006 C C . ASN B 1 368 ? -5.016 -2.268 6.363 1 98.81 368 ASN B C 1
ATOM 6008 O O . ASN B 1 368 ? -4.715 -1.913 7.504 1 98.81 368 ASN B O 1
ATOM 6012 N N . LEU B 1 369 ? -6.238 -2.547 6.027 1 98.44 369 LEU B N 1
ATOM 6013 C CA . LEU B 1 369 ? -7.344 -2.352 6.961 1 98.44 369 LEU B CA 1
ATOM 6014 C C . LEU B 1 369 ? -7.305 -3.389 8.078 1 98.44 369 LEU B C 1
ATOM 6016 O O . LEU B 1 369 ? -7.871 -3.172 9.148 1 98.44 369 LEU B O 1
ATOM 6020 N N . ALA B 1 370 ? -6.594 -4.504 7.797 1 98.62 370 ALA B N 1
ATOM 6021 C CA . ALA B 1 370 ? -6.402 -5.531 8.82 1 98.62 370 ALA B CA 1
ATOM 6022 C C . ALA B 1 370 ? -5.168 -5.238 9.664 1 98.62 370 ALA B C 1
ATOM 6024 O O . ALA B 1 370 ? -4.781 -6.047 10.516 1 98.62 370 ALA B O 1
ATOM 6025 N N . GLY B 1 371 ? -4.488 -4.109 9.445 1 98.44 371 GLY B N 1
ATOM 6026 C CA . GLY B 1 371 ? -3.416 -3.633 10.305 1 98.44 371 GLY B CA 1
ATOM 6027 C C . GLY B 1 371 ? -2.037 -4.047 9.82 1 98.44 371 GLY B C 1
ATOM 6028 O O . GLY B 1 371 ? -1.059 -3.947 10.562 1 98.44 371 GLY B O 1
ATOM 6029 N N . LYS B 1 372 ? -1.974 -4.559 8.602 1 98.75 372 LYS B N 1
ATOM 6030 C CA . LYS B 1 372 ? -0.692 -4.992 8.055 1 98.75 372 LYS B CA 1
ATOM 6031 C C . LYS B 1 372 ? -0.38 -4.273 6.746 1 98.75 372 LYS B C 1
ATOM 6033 O O . LYS B 1 372 ? -1.083 -4.449 5.75 1 98.75 372 LYS B O 1
ATOM 6038 N N . ARG B 1 373 ? 0.674 -3.482 6.758 1 98.12 373 ARG B N 1
ATOM 6039 C CA . ARG B 1 373 ? 1.096 -2.785 5.547 1 98.12 373 ARG B CA 1
ATOM 6040 C C . ARG B 1 373 ? 1.439 -3.773 4.438 1 98.12 373 ARG B C 1
ATOM 6042 O O . ARG B 1 373 ? 2.338 -4.602 4.594 1 98.12 373 ARG B O 1
ATOM 6049 N N . ALA B 1 374 ? 0.75 -3.672 3.338 1 98.31 374 ALA B N 1
ATOM 6050 C CA . ALA B 1 374 ? 1.032 -4.551 2.205 1 98.31 374 ALA B CA 1
ATOM 6051 C C . ALA B 1 374 ? 2.332 -4.148 1.511 1 98.31 374 ALA B C 1
ATOM 6053 O O . ALA B 1 374 ? 2.639 -2.961 1.393 1 98.31 374 ALA B O 1
ATOM 6054 N N . ALA B 1 375 ? 3.074 -5.109 1.101 1 97.5 375 ALA B N 1
ATOM 6055 C CA . ALA B 1 375 ? 4.242 -4.906 0.25 1 97.5 375 ALA B CA 1
ATOM 6056 C C . ALA B 1 375 ? 4.16 -5.762 -1.012 1 97.5 375 ALA B C 1
ATOM 6058 O O . ALA B 1 375 ? 3.434 -6.758 -1.047 1 97.5 375 ALA B O 1
ATOM 6059 N N . ASP B 1 376 ? 4.891 -5.398 -2.072 1 96.44 376 ASP B N 1
ATOM 6060 C CA . ASP B 1 376 ? 4.852 -6.086 -3.359 1 96.44 376 ASP B CA 1
ATOM 6061 C C . ASP B 1 376 ? 5.762 -7.309 -3.357 1 96.44 376 ASP B C 1
ATOM 6063 O O . ASP B 1 376 ? 6.926 -7.227 -2.957 1 96.44 376 ASP B O 1
ATOM 6067 N N . MET B 1 377 ? 5.238 -8.359 -3.723 1 96.62 377 MET B N 1
ATOM 6068 C CA . MET B 1 377 ? 6.047 -9.516 -4.098 1 96.62 377 MET B CA 1
ATOM 6069 C C . MET B 1 377 ? 6.234 -9.578 -5.609 1 96.62 377 MET B C 1
ATOM 6071 O O . MET B 1 377 ? 5.262 -9.711 -6.355 1 96.62 377 MET B O 1
ATOM 6075 N N . PRO B 1 378 ? 7.477 -9.477 -6.074 1 95.31 378 PRO B N 1
ATOM 6076 C CA . PRO B 1 378 ? 7.676 -9.594 -7.523 1 95.31 378 PRO B CA 1
ATOM 6077 C C . PRO B 1 378 ? 7.125 -10.898 -8.094 1 95.31 378 PRO B C 1
ATOM 6079 O O . PRO B 1 378 ? 7.238 -11.953 -7.461 1 95.31 378 PRO B O 1
ATOM 6082 N N . LEU B 1 379 ? 6.504 -10.812 -9.289 1 95.19 379 LEU B N 1
ATOM 6083 C CA . LEU B 1 379 ? 6.004 -12.008 -9.953 1 95.19 379 LEU B CA 1
ATOM 6084 C C . LEU B 1 379 ? 7.156 -12.883 -10.438 1 95.19 379 LEU B C 1
ATOM 6086 O O . LEU B 1 379 ? 8.281 -12.406 -10.602 1 95.19 379 LEU B O 1
ATOM 6090 N N . ASN B 1 380 ? 6.863 -14.125 -10.562 1 90.25 380 ASN B N 1
ATOM 6091 C CA . ASN B 1 380 ? 7.895 -15.031 -11.062 1 90.25 380 ASN B CA 1
ATOM 6092 C C . ASN B 1 380 ? 7.301 -16.109 -11.969 1 90.25 380 ASN B C 1
ATOM 6094 O O . ASN B 1 380 ? 6.094 -16.344 -11.945 1 90.25 380 ASN B O 1
ATOM 6098 N N . THR B 1 381 ? 8.148 -16.75 -12.734 1 89.44 381 THR B N 1
ATOM 6099 C CA . THR B 1 381 ? 7.695 -17.672 -13.781 1 89.44 381 THR B CA 1
ATOM 6100 C C . THR B 1 381 ? 7.543 -19.078 -13.234 1 89.44 381 THR B C 1
ATOM 6102 O O . THR B 1 381 ? 7.176 -20 -13.961 1 89.44 381 THR B O 1
ATOM 6105 N N . ARG B 1 382 ? 7.758 -19.266 -11.977 1 87.62 382 ARG B N 1
ATOM 6106 C CA . ARG B 1 382 ? 7.711 -20.609 -11.398 1 87.62 382 ARG B CA 1
ATOM 6107 C C . ARG B 1 382 ? 6.469 -20.797 -10.531 1 87.62 382 ARG B C 1
ATOM 6109 O O . ARG B 1 382 ? 6.207 -21.891 -10.031 1 87.62 382 ARG B O 1
ATOM 6116 N N . ALA B 1 383 ? 5.734 -19.734 -10.398 1 93.75 383 ALA B N 1
ATOM 6117 C CA . ALA B 1 383 ? 4.535 -19.781 -9.562 1 93.75 383 ALA B CA 1
ATOM 6118 C C . ALA B 1 383 ? 3.354 -20.359 -10.336 1 93.75 383 ALA B C 1
ATOM 6120 O O . ALA B 1 383 ? 3.275 -20.219 -11.562 1 93.75 383 ALA B O 1
ATOM 6121 N N . ASP B 1 384 ? 2.43 -20.875 -9.57 1 96.19 384 ASP B N 1
ATOM 6122 C CA . ASP B 1 384 ? 1.27 -21.531 -10.164 1 96.19 384 ASP B CA 1
ATOM 6123 C C . ASP B 1 384 ? 0.425 -20.531 -10.961 1 96.19 384 ASP B C 1
ATOM 6125 O O . ASP B 1 384 ? -0.349 -20.938 -11.836 1 96.19 384 ASP B O 1
ATOM 6129 N N . TYR B 1 385 ? 0.565 -19.281 -10.711 1 96.88 385 TYR B N 1
ATOM 6130 C CA . TYR B 1 385 ? -0.233 -18.297 -11.438 1 96.88 385 TYR B CA 1
ATOM 6131 C C . TYR B 1 385 ? 0.355 -18.016 -12.812 1 96.88 385 TYR B C 1
ATOM 6133 O O . TYR B 1 385 ? -0.309 -17.438 -13.68 1 96.88 385 TYR B O 1
ATOM 6141 N N . HIS B 1 386 ? 1.605 -18.422 -13.055 1 94.12 386 HIS B N 1
ATOM 6142 C CA . HIS B 1 386 ? 2.314 -18 -14.258 1 94.12 386 HIS B CA 1
ATOM 6143 C C . HIS B 1 386 ? 1.638 -18.516 -15.516 1 94.12 386 HIS B C 1
ATOM 6145 O O . HIS B 1 386 ? 1.426 -17.766 -16.469 1 94.12 386 HIS B O 1
ATOM 6151 N N . PRO B 1 387 ? 1.236 -19.844 -15.594 1 92.75 387 PRO B N 1
ATOM 6152 C CA . PRO B 1 387 ? 0.553 -20.312 -16.812 1 92.75 387 PRO B CA 1
ATOM 6153 C C . PRO B 1 387 ? -0.757 -19.562 -17.062 1 92.75 387 PRO B C 1
ATOM 6155 O O . PRO B 1 387 ? -1.128 -19.344 -18.219 1 92.75 387 PRO B O 1
ATOM 6158 N N . PHE B 1 388 ? -1.46 -19.203 -16.031 1 96.81 388 PHE B N 1
ATOM 6159 C CA . PHE B 1 388 ? -2.67 -18.406 -16.203 1 96.81 388 PHE B CA 1
ATOM 6160 C C . PHE B 1 388 ? -2.34 -17.031 -16.766 1 96.81 388 PHE B C 1
ATOM 6162 O O . PHE B 1 388 ? -3.039 -16.531 -17.656 1 96.81 388 PHE B O 1
ATOM 6169 N N . MET B 1 389 ? -1.284 -16.422 -16.188 1 94.75 389 MET B N 1
ATOM 6170 C CA . MET B 1 389 ? -0.825 -15.133 -16.688 1 94.75 389 MET B CA 1
ATOM 6171 C C . MET B 1 389 ? -0.507 -15.188 -18.172 1 94.75 389 MET B C 1
ATOM 6173 O O . MET B 1 389 ? -0.921 -14.312 -18.938 1 94.75 389 MET B O 1
ATOM 6177 N N . VAL B 1 390 ? 0.168 -16.234 -18.594 1 91.56 390 VAL B N 1
ATOM 6178 C CA . VAL B 1 390 ? 0.542 -16.422 -20 1 91.56 390 VAL B CA 1
ATOM 6179 C C . VAL B 1 390 ? -0.714 -16.609 -20.844 1 91.56 390 VAL B C 1
ATOM 6181 O O . VAL B 1 390 ? -0.775 -16.141 -21.984 1 91.56 390 VAL B O 1
ATOM 6184 N N . ALA B 1 391 ? -1.703 -17.219 -20.281 1 93.62 391 ALA B N 1
ATOM 6185 C CA . ALA B 1 391 ? -2.949 -17.484 -21 1 93.62 391 ALA B CA 1
ATOM 6186 C C . ALA B 1 391 ? -3.836 -16.234 -21.031 1 93.62 391 ALA B C 1
ATOM 6188 O O . ALA B 1 391 ? -4.926 -16.266 -21.609 1 93.62 391 ALA B O 1
ATOM 6189 N N . GLY B 1 392 ? -3.447 -15.164 -20.312 1 96.12 392 GLY B N 1
ATOM 6190 C CA . GLY B 1 392 ? -4.18 -13.906 -20.344 1 96.12 392 GLY B CA 1
ATOM 6191 C C . GLY B 1 392 ? -5.195 -13.781 -19.219 1 96.12 392 GLY B C 1
ATOM 6192 O O . GLY B 1 392 ? -6.043 -12.891 -19.25 1 96.12 392 GLY B O 1
ATOM 6193 N N . VAL B 1 393 ? -5.172 -14.664 -18.266 1 98.38 393 VAL B N 1
ATOM 6194 C CA . VAL B 1 393 ? -6.086 -14.625 -17.125 1 98.38 393 VAL B CA 1
ATOM 6195 C C . VAL B 1 393 ? -5.523 -13.711 -16.047 1 98.38 393 VAL B C 1
ATOM 6197 O O . VAL B 1 393 ? -4.375 -13.867 -15.617 1 98.38 393 VAL B O 1
ATOM 6200 N N . PRO B 1 394 ? -6.309 -12.695 -15.602 1 98.75 394 PRO B N 1
ATOM 6201 C CA . PRO B 1 394 ? -5.809 -11.891 -14.484 1 98.75 394 PRO B CA 1
ATOM 6202 C C . PRO B 1 394 ? -5.48 -12.727 -13.258 1 98.75 394 PRO B C 1
ATOM 6204 O O . PRO B 1 394 ? -6.207 -13.672 -12.938 1 98.75 394 PRO B O 1
ATOM 6207 N N . ILE B 1 395 ? -4.363 -12.312 -12.602 1 98.69 395 ILE B N 1
ATOM 6208 C CA . ILE B 1 395 ? -3.887 -13.125 -11.484 1 98.69 395 ILE B CA 1
ATOM 6209 C C . ILE B 1 395 ? -3.68 -12.242 -10.258 1 98.69 395 ILE B C 1
ATOM 6211 O O . ILE B 1 395 ? -3.58 -11.016 -10.375 1 98.69 395 ILE B O 1
ATOM 6215 N N . GLY B 1 396 ? -3.643 -12.844 -9.102 1 98.69 396 GLY B N 1
ATOM 6216 C CA . GLY B 1 396 ? -3.277 -12.234 -7.832 1 98.69 396 GLY B CA 1
ATOM 6217 C C . GLY B 1 396 ? -3.102 -13.242 -6.715 1 98.69 396 GLY B C 1
ATOM 6218 O O . GLY B 1 396 ? -3.424 -14.422 -6.879 1 98.69 396 GLY B O 1
ATOM 6219 N N . GLY B 1 397 ? -2.596 -12.758 -5.637 1 98.69 397 GLY B N 1
ATOM 6220 C CA . GLY B 1 397 ? -2.373 -13.617 -4.488 1 98.69 397 GLY B CA 1
ATOM 6221 C C . GLY B 1 397 ? -1.588 -12.945 -3.377 1 98.69 397 GLY B C 1
ATOM 6222 O O . GLY B 1 397 ? -1.296 -11.75 -3.451 1 98.69 397 GLY B O 1
ATOM 6223 N N . MET B 1 398 ? -1.342 -13.742 -2.316 1 98.75 398 MET B N 1
ATOM 6224 C CA . MET B 1 398 ? -0.61 -13.273 -1.144 1 98.75 398 MET B CA 1
ATOM 6225 C C . MET B 1 398 ? 0.395 -14.32 -0.672 1 98.75 398 MET B C 1
ATOM 6227 O O . MET B 1 398 ? 0.227 -15.508 -0.935 1 98.75 398 MET B O 1
ATOM 6231 N N . THR B 1 399 ? 1.399 -13.859 0.027 1 98.81 399 THR B N 1
ATOM 6232 C CA . THR B 1 399 ? 2.385 -14.719 0.667 1 98.81 399 THR B CA 1
ATOM 6233 C C . THR B 1 399 ? 3.043 -14.008 1.846 1 98.81 399 THR B C 1
ATOM 6235 O O . THR B 1 399 ? 3.055 -12.773 1.907 1 98.81 399 THR B O 1
ATOM 6238 N N . THR B 1 400 ? 3.521 -14.781 2.797 1 98.88 400 THR B N 1
ATOM 6239 C CA . THR B 1 400 ? 4.254 -14.211 3.924 1 98.88 400 THR B CA 1
ATOM 6240 C C . THR B 1 400 ? 5.762 -14.297 3.686 1 98.88 400 THR B C 1
ATOM 6242 O O . THR B 1 400 ? 6.555 -13.93 4.555 1 98.88 400 THR B O 1
ATOM 6245 N N . GLY B 1 401 ? 6.129 -14.781 2.547 1 98.5 401 GLY B N 1
ATOM 6246 C CA . GLY B 1 401 ? 7.535 -14.852 2.197 1 98.5 401 GLY B CA 1
ATOM 6247 C C . GLY B 1 401 ? 8.148 -16.219 2.475 1 98.5 401 GLY B C 1
ATOM 6248 O O . GLY B 1 401 ? 7.59 -17.016 3.236 1 98.5 401 GLY B O 1
ATOM 6249 N N . ALA B 1 402 ? 9.242 -16.484 1.827 1 97.62 402 ALA B N 1
ATOM 6250 C CA . ALA B 1 402 ? 9.938 -17.766 1.924 1 97.62 402 ALA B CA 1
ATOM 6251 C C . ALA B 1 402 ? 11.375 -17.562 2.4 1 97.62 402 ALA B C 1
ATOM 6253 O O . ALA B 1 402 ? 11.609 -17.125 3.527 1 97.62 402 ALA B O 1
ATOM 6254 N N . SER B 1 403 ? 12.328 -17.75 1.48 1 97.06 403 SER B N 1
ATOM 6255 C CA . SER B 1 403 ? 13.742 -17.766 1.867 1 97.06 403 SER B CA 1
ATOM 6256 C C . SER B 1 403 ? 14.367 -16.391 1.755 1 97.06 403 SER B C 1
ATOM 6258 O O . SER B 1 403 ? 15.523 -16.188 2.137 1 97.06 403 SER B O 1
ATOM 6260 N N . GLN B 1 404 ? 13.648 -15.359 1.251 1 96 404 GLN B N 1
ATOM 6261 C CA . GLN B 1 404 ? 14.188 -14.008 1.146 1 96 404 GLN B CA 1
ATOM 6262 C C . GLN B 1 404 ? 14.469 -13.414 2.523 1 96 404 GLN B C 1
ATOM 6264 O O . GLN B 1 404 ? 13.68 -13.602 3.455 1 96 404 GLN B O 1
ATOM 6269 N N . PRO B 1 405 ? 15.492 -12.734 2.674 1 98.19 405 PRO B N 1
ATOM 6270 C CA . PRO B 1 405 ? 15.758 -12.094 3.967 1 98.19 405 PRO B CA 1
ATOM 6271 C C . PRO B 1 405 ? 14.828 -10.914 4.242 1 98.19 405 PRO B C 1
ATOM 6273 O O . PRO B 1 405 ? 14.508 -10.148 3.326 1 98.19 405 PRO B O 1
ATOM 6276 N N . LYS B 1 406 ? 14.406 -10.781 5.48 1 98.25 406 LYS B N 1
ATOM 6277 C CA . LYS B 1 406 ? 13.656 -9.602 5.914 1 98.25 406 LYS B CA 1
ATOM 6278 C C . LYS B 1 406 ? 14.57 -8.391 6.055 1 98.25 406 LYS B C 1
ATOM 6280 O O . LYS B 1 406 ? 15.633 -8.484 6.672 1 98.25 406 LYS B O 1
ATOM 6285 N N . THR B 1 407 ? 14.195 -7.219 5.527 1 96.94 407 THR B N 1
ATOM 6286 C CA . THR B 1 407 ? 15.008 -6.012 5.633 1 96.94 407 THR B CA 1
ATOM 6287 C C . THR B 1 407 ? 14.766 -5.309 6.965 1 96.94 407 THR B C 1
ATOM 6289 O O . THR B 1 407 ? 13.82 -5.641 7.684 1 96.94 407 THR B O 1
ATOM 6292 N N . THR B 1 408 ? 15.578 -4.32 7.285 1 95.5 408 THR B N 1
ATOM 6293 C CA . THR B 1 408 ? 15.438 -3.533 8.508 1 95.5 408 THR B CA 1
ATOM 6294 C C . THR B 1 408 ? 14.125 -2.754 8.5 1 95.5 408 THR B C 1
ATOM 6296 O O . THR B 1 408 ? 13.43 -2.688 9.523 1 95.5 408 THR B O 1
ATOM 6299 N N . VAL B 1 409 ? 13.766 -2.189 7.391 1 94.19 409 VAL B N 1
ATOM 6300 C CA . VAL B 1 409 ? 12.516 -1.437 7.27 1 94.19 409 VAL B CA 1
ATOM 6301 C C . VAL B 1 409 ? 11.328 -2.373 7.449 1 94.19 409 VAL B C 1
ATOM 6303 O O . VAL B 1 409 ? 10.375 -2.043 8.156 1 94.19 409 VAL B O 1
ATOM 6306 N N . GLN B 1 410 ? 11.422 -3.561 6.891 1 97.06 410 GLN B N 1
ATOM 6307 C CA . GLN B 1 410 ? 10.336 -4.531 7.008 1 97.06 410 GLN B CA 1
ATOM 6308 C C . GLN B 1 410 ? 10.164 -4.996 8.453 1 97.06 410 GLN B C 1
ATOM 6310 O O . GLN B 1 410 ? 9.039 -5.195 8.914 1 97.06 410 GLN B O 1
ATOM 6315 N N . SER B 1 411 ? 11.266 -5.203 9.141 1 97.56 411 SER B N 1
ATOM 6316 C CA . SER B 1 411 ? 11.195 -5.59 10.547 1 97.56 411 SER B CA 1
ATOM 6317 C C . SER B 1 411 ? 10.531 -4.5 11.383 1 97.56 411 SER B C 1
ATOM 6319 O O . SER B 1 411 ? 9.812 -4.801 12.336 1 97.56 411 SER B O 1
ATOM 6321 N N . ARG B 1 412 ? 10.734 -3.248 11.055 1 94.12 412 ARG B N 1
ATOM 6322 C CA . ARG B 1 412 ? 10.094 -2.143 11.758 1 94.12 412 ARG B CA 1
ATOM 6323 C C . ARG B 1 412 ? 8.594 -2.117 11.477 1 94.12 412 ARG B C 1
ATOM 6325 O O . ARG B 1 412 ? 7.793 -1.81 12.359 1 94.12 412 ARG B O 1
ATOM 6332 N N . LEU B 1 413 ? 8.227 -2.5 10.258 1 95.81 413 LEU B N 1
ATOM 6333 C CA . LEU B 1 413 ? 6.832 -2.43 9.836 1 95.81 413 LEU B CA 1
ATOM 6334 C C . LEU B 1 413 ? 6.023 -3.584 10.414 1 95.81 413 LEU B C 1
ATOM 6336 O O . LEU B 1 413 ? 4.871 -3.4 10.812 1 95.81 413 LEU B O 1
ATOM 6340 N N . TRP B 1 414 ? 6.645 -4.789 10.43 1 98 414 TRP B N 1
ATOM 6341 C CA . TRP B 1 414 ? 5.863 -5.996 10.664 1 98 414 TRP B CA 1
ATOM 6342 C C . TRP B 1 414 ? 6.309 -6.695 11.945 1 98 414 TRP B C 1
ATOM 6344 O O . TRP B 1 414 ? 5.648 -7.629 12.414 1 98 414 TRP B O 1
ATOM 6354 N N . GLY B 1 415 ? 7.387 -6.254 12.531 1 97.12 415 GLY B N 1
ATOM 6355 C CA . GLY B 1 415 ? 8.055 -7.035 13.562 1 97.12 415 GLY B CA 1
ATOM 6356 C C . GLY B 1 415 ? 8.953 -8.117 13 1 97.12 415 GLY B C 1
ATOM 6357 O O . GLY B 1 415 ? 9.18 -8.18 11.789 1 97.12 415 GLY B O 1
ATOM 6358 N N . GLY B 1 416 ? 9.492 -8.945 13.852 1 98.31 416 GLY B N 1
ATOM 6359 C CA . GLY B 1 416 ? 10.383 -10.023 13.445 1 98.31 416 GLY B CA 1
ATOM 6360 C C . GLY B 1 416 ? 11.836 -9.609 13.383 1 98.31 416 GLY B C 1
ATOM 6361 O O . GLY B 1 416 ? 12.219 -8.578 13.953 1 98.31 416 GLY B O 1
ATOM 6362 N N . GLN B 1 417 ? 12.688 -10.414 12.734 1 98.56 417 GLN B N 1
ATOM 6363 C CA . GLN B 1 417 ? 14.133 -10.242 12.781 1 98.56 417 GLN B CA 1
ATOM 6364 C C . GLN B 1 417 ? 14.695 -9.891 11.406 1 98.56 417 GLN B C 1
ATOM 6366 O O . GLN B 1 417 ? 14.57 -10.68 10.461 1 98.56 417 GLN B O 1
ATOM 6371 N N . ALA B 1 418 ? 15.336 -8.711 11.352 1 98.19 418 ALA B N 1
ATOM 6372 C CA . ALA B 1 418 ? 16.016 -8.312 10.117 1 98.19 418 ALA B CA 1
ATOM 6373 C C . ALA B 1 418 ? 17.188 -9.242 9.812 1 98.19 418 ALA B C 1
ATOM 6375 O O . ALA B 1 418 ? 17.875 -9.703 10.719 1 98.19 418 ALA B O 1
ATOM 6376 N N . GLY B 1 419 ? 17.406 -9.516 8.547 1 98.44 419 GLY B N 1
ATOM 6377 C CA . GLY B 1 419 ? 18.516 -10.336 8.117 1 98.44 419 GLY B CA 1
ATOM 6378 C C . GLY B 1 419 ? 18.219 -11.82 8.148 1 98.44 419 GLY B C 1
ATOM 6379 O O . GLY B 1 419 ? 18.984 -12.633 7.629 1 98.44 419 GLY B O 1
ATOM 6380 N N . VAL B 1 420 ? 17.141 -12.211 8.758 1 98.69 420 VAL B N 1
ATOM 6381 C CA . VAL B 1 420 ? 16.672 -13.594 8.828 1 98.69 420 VAL B CA 1
ATOM 6382 C C . VAL B 1 420 ? 15.609 -13.836 7.762 1 98.69 420 VAL B C 1
ATOM 6384 O O . VAL B 1 420 ? 14.773 -12.961 7.504 1 98.69 420 VAL B O 1
ATOM 6387 N N . PRO B 1 421 ? 15.602 -15.016 7.109 1 98.75 421 PRO B N 1
ATOM 6388 C CA . PRO B 1 421 ? 14.57 -15.297 6.109 1 98.75 421 PRO B CA 1
ATOM 6389 C C . PRO B 1 421 ? 13.156 -15.211 6.68 1 98.75 421 PRO B C 1
ATOM 6391 O O . PRO B 1 421 ? 12.945 -15.484 7.863 1 98.75 421 PRO B O 1
ATOM 6394 N N . PHE B 1 422 ? 12.211 -14.844 5.852 1 98.88 422 PHE B N 1
ATOM 6395 C CA . PHE B 1 422 ? 10.812 -14.852 6.262 1 98.88 422 PHE B CA 1
ATOM 6396 C C . PHE B 1 422 ? 10.398 -16.219 6.781 1 98.88 422 PHE B C 1
ATOM 6398 O O . PHE B 1 422 ? 9.641 -16.328 7.746 1 98.88 422 PHE B O 1
ATOM 6405 N N . ASP B 1 423 ? 10.906 -17.281 6.082 1 98.81 423 ASP B N 1
ATOM 6406 C CA . ASP B 1 423 ? 10.719 -18.641 6.566 1 98.81 423 ASP B CA 1
ATOM 6407 C C . ASP B 1 423 ? 12.055 -19.375 6.656 1 98.81 423 ASP B C 1
ATOM 6409 O O . ASP B 1 423 ? 12.477 -20.016 5.695 1 98.81 423 ASP B O 1
ATOM 6413 N N . PRO B 1 424 ? 12.656 -19.391 7.805 1 98.5 424 PRO B N 1
ATOM 6414 C CA . PRO B 1 424 ? 13.93 -20.109 7.957 1 98.5 424 PRO B CA 1
ATOM 6415 C C . PRO B 1 424 ? 13.789 -21.609 7.805 1 98.5 424 PRO B C 1
ATOM 6417 O O . PRO B 1 424 ? 14.789 -22.328 7.691 1 98.5 424 PRO B O 1
ATOM 6420 N N . ASN B 1 425 ? 12.594 -22.125 7.797 1 98.38 425 ASN B N 1
ATOM 6421 C CA . ASN B 1 425 ? 12.336 -23.562 7.715 1 98.38 425 ASN B CA 1
ATOM 6422 C C . ASN B 1 425 ? 11.93 -23.984 6.301 1 98.38 425 ASN B C 1
ATOM 6424 O O . ASN B 1 425 ? 11.57 -25.141 6.07 1 98.38 425 ASN B O 1
ATOM 6428 N N . PHE B 1 426 ? 12 -23.078 5.375 1 97.19 426 PHE B N 1
ATOM 6429 C CA . PHE B 1 426 ? 11.555 -23.281 4 1 97.19 426 PHE B CA 1
ATOM 6430 C C . PHE B 1 426 ? 12.172 -24.547 3.416 1 97.19 426 PHE B C 1
ATOM 6432 O O . PHE B 1 426 ? 13.391 -24.719 3.43 1 97.19 426 PHE B O 1
ATOM 6439 N N . GLN B 1 427 ? 11.312 -25.406 3.033 1 96.5 427 GLN B N 1
ATOM 6440 C CA . GLN B 1 427 ? 11.648 -26.672 2.369 1 96.5 427 GLN B CA 1
ATOM 6441 C C . GLN B 1 427 ? 12.688 -27.453 3.17 1 96.5 427 GLN B C 1
ATOM 6443 O O . GLN B 1 427 ? 13.719 -27.859 2.633 1 96.5 427 GLN B O 1
ATOM 6448 N N . SER B 1 428 ? 12.375 -27.656 4.441 1 97.5 428 SER B N 1
ATOM 6449 C CA . SER B 1 428 ? 13.195 -28.406 5.383 1 97.5 428 SER B CA 1
ATOM 6450 C C . SER B 1 428 ? 12.328 -29.281 6.293 1 97.5 428 SER B C 1
ATOM 6452 O O . SER B 1 428 ? 11.109 -29.141 6.309 1 97.5 428 SER B O 1
ATOM 6454 N N . PRO B 1 429 ? 12.977 -30.156 7.062 1 98 429 PRO B N 1
ATOM 6455 C CA . PRO B 1 429 ? 12.203 -30.984 7.996 1 98 429 PRO B CA 1
ATOM 6456 C C . PRO B 1 429 ? 11.5 -30.156 9.07 1 98 429 PRO B C 1
ATOM 6458 O O . PRO B 1 429 ? 10.617 -30.672 9.766 1 98 429 PRO B O 1
ATOM 6461 N N . ARG B 1 430 ? 11.797 -28.875 9.188 1 98.31 430 ARG B N 1
ATOM 6462 C CA . ARG B 1 430 ? 11.234 -28.047 10.234 1 98.31 430 ARG B CA 1
ATOM 6463 C C . ARG B 1 430 ? 10.039 -27.25 9.719 1 98.31 430 ARG B C 1
ATOM 6465 O O . ARG B 1 430 ? 9.438 -26.469 10.469 1 98.31 430 ARG B O 1
ATOM 6472 N N . ASP B 1 431 ? 9.75 -27.422 8.453 1 98.62 431 ASP B N 1
ATOM 6473 C CA . ASP B 1 431 ? 8.508 -26.859 7.945 1 98.62 431 ASP B CA 1
ATOM 6474 C C . ASP B 1 431 ? 7.293 -27.609 8.484 1 98.62 431 ASP B C 1
ATOM 6476 O O . ASP B 1 431 ? 6.625 -28.328 7.746 1 98.62 431 ASP B O 1
ATOM 6480 N N . THR B 1 432 ? 6.988 -27.391 9.758 1 98.88 432 THR B N 1
ATOM 6481 C CA . THR B 1 432 ? 5.992 -28.141 10.516 1 98.88 432 THR B CA 1
ATOM 6482 C C . THR B 1 432 ? 4.895 -27.203 11.031 1 98.88 432 THR B C 1
ATOM 6484 O O . THR B 1 432 ? 5.031 -25.984 10.969 1 98.88 432 THR B O 1
ATOM 6487 N N . ALA B 1 433 ? 3.861 -27.828 11.555 1 98.81 433 ALA B N 1
ATOM 6488 C CA . ALA B 1 433 ? 2.736 -27.062 12.086 1 98.81 433 ALA B CA 1
ATOM 6489 C C . ALA B 1 433 ? 3.162 -26.234 13.289 1 98.81 433 ALA B C 1
ATOM 6491 O O . ALA B 1 433 ? 2.631 -25.141 13.523 1 98.81 433 ALA B O 1
ATOM 6492 N N . ASP B 1 434 ? 4.176 -26.625 14.023 1 98.56 434 ASP B N 1
ATOM 6493 C CA . ASP B 1 434 ? 4.637 -25.938 15.227 1 98.56 434 ASP B CA 1
ATOM 6494 C C . ASP B 1 434 ? 5.352 -24.641 14.883 1 98.56 434 ASP B C 1
ATOM 6496 O O . ASP B 1 434 ? 5.508 -23.766 15.734 1 98.56 434 ASP B O 1
ATOM 6500 N N . ASN B 1 435 ? 5.766 -24.516 13.664 1 98.81 435 ASN B N 1
ATOM 6501 C CA . ASN B 1 435 ? 6.555 -23.344 13.281 1 98.81 435 ASN B CA 1
ATOM 6502 C C . ASN B 1 435 ? 5.734 -22.359 12.453 1 98.81 435 ASN B C 1
ATOM 6504 O O . ASN B 1 435 ? 6.281 -21.422 11.867 1 98.81 435 ASN B O 1
ATOM 6508 N N . ILE B 1 436 ? 4.41 -22.516 12.469 1 98.88 436 ILE B N 1
ATOM 6509 C CA . ILE B 1 436 ? 3.508 -21.609 11.781 1 98.88 436 ILE B CA 1
ATOM 6510 C C . ILE B 1 436 ? 3.309 -20.344 12.625 1 98.88 436 ILE B C 1
ATOM 6512 O O . ILE B 1 436 ? 3.07 -20.438 13.836 1 98.88 436 ILE B O 1
ATOM 6516 N N . ASN B 1 437 ? 3.471 -19.172 12.023 1 98.94 437 ASN B N 1
ATOM 6517 C CA . ASN B 1 437 ? 3.023 -17.938 12.656 1 98.94 437 ASN B CA 1
ATOM 6518 C C . ASN B 1 437 ? 1.505 -17.797 12.602 1 98.94 437 ASN B C 1
ATOM 6520 O O . ASN B 1 437 ? 0.949 -17.344 11.602 1 98.94 437 ASN B O 1
ATOM 6524 N N . ARG B 1 438 ? 0.877 -18.125 13.672 1 98.75 438 ARG B N 1
ATOM 6525 C CA . ARG B 1 438 ? -0.578 -18.203 13.742 1 98.75 438 ARG B CA 1
ATOM 6526 C C . ARG B 1 438 ? -1.226 -16.859 13.492 1 98.75 438 ARG B C 1
ATOM 6528 O O . ARG B 1 438 ? -2.297 -16.766 12.883 1 98.75 438 ARG B O 1
ATOM 6535 N N . ASP B 1 439 ? -0.655 -15.734 13.969 1 98.56 439 ASP B N 1
ATOM 6536 C CA . ASP B 1 439 ? -1.205 -14.398 13.766 1 98.56 439 ASP B CA 1
ATOM 6537 C C . ASP B 1 439 ? -1.182 -14.016 12.289 1 98.56 439 ASP B C 1
ATOM 6539 O O . ASP B 1 439 ? -2.152 -13.461 11.773 1 98.56 439 ASP B O 1
ATOM 6543 N N . ALA B 1 440 ? -0.032 -14.305 11.672 1 98.88 440 ALA B N 1
ATOM 6544 C CA . ALA B 1 440 ? 0.047 -14.039 10.242 1 98.88 440 ALA B CA 1
ATOM 6545 C C . ALA B 1 440 ? -0.966 -14.883 9.469 1 98.88 440 ALA B C 1
ATOM 6547 O O . ALA B 1 440 ? -1.637 -14.375 8.562 1 98.88 440 ALA B O 1
ATOM 6548 N N . LEU B 1 441 ? -1.077 -16.172 9.828 1 98.94 441 LEU B N 1
ATOM 6549 C CA . LEU B 1 441 ? -2.027 -17.062 9.172 1 98.94 441 LEU B CA 1
ATOM 6550 C C . LEU B 1 441 ? -3.451 -16.531 9.312 1 98.94 441 LEU B C 1
ATOM 6552 O O . LEU B 1 441 ? -4.25 -16.641 8.383 1 98.94 441 LEU B O 1
ATOM 6556 N N . ALA B 1 442 ? -3.762 -16.016 10.453 1 98.94 442 ALA B N 1
ATOM 6557 C CA . ALA B 1 442 ? -5.102 -15.484 10.703 1 98.94 442 ALA B CA 1
ATOM 6558 C C . ALA B 1 442 ? -5.426 -14.352 9.734 1 98.94 442 ALA B C 1
ATOM 6560 O O . ALA B 1 442 ? -6.504 -14.328 9.133 1 98.94 442 ALA B O 1
ATOM 6561 N N . VAL B 1 443 ? -4.531 -13.391 9.625 1 98.88 443 VAL B N 1
ATOM 6562 C CA . VAL B 1 443 ? -4.75 -12.227 8.766 1 98.88 443 VAL B CA 1
ATOM 6563 C C . VAL B 1 443 ? -4.777 -12.664 7.305 1 98.88 443 VAL B C 1
ATOM 6565 O O . VAL B 1 443 ? -5.688 -12.289 6.559 1 98.88 443 VAL B O 1
ATOM 6568 N N . MET B 1 444 ? -3.801 -13.492 6.914 1 98.94 444 MET B N 1
ATOM 6569 C CA . MET B 1 444 ? -3.656 -13.883 5.516 1 98.94 444 MET B CA 1
ATOM 6570 C C . MET B 1 444 ? -4.797 -14.797 5.086 1 98.94 444 MET B C 1
ATOM 6572 O O . MET B 1 444 ? -5.352 -14.633 3.998 1 98.94 444 MET B O 1
ATOM 6576 N N . GLY B 1 445 ? -5.117 -15.789 5.93 1 98.94 445 GLY B N 1
ATOM 6577 C CA . GLY B 1 445 ? -6.227 -16.672 5.617 1 98.94 445 GLY B CA 1
ATOM 6578 C C . GLY B 1 445 ? -7.551 -15.945 5.477 1 98.94 445 GLY B C 1
ATOM 6579 O O . GLY B 1 445 ? -8.312 -16.219 4.543 1 98.94 445 GLY B O 1
ATOM 6580 N N . SER B 1 446 ? -7.816 -15.016 6.414 1 98.81 446 SER B N 1
ATOM 6581 C CA . SER B 1 446 ? -9.016 -14.188 6.309 1 98.81 446 SER B CA 1
ATOM 6582 C C . SER B 1 446 ? -9.008 -13.375 5.02 1 98.81 446 SER B C 1
ATOM 6584 O O . SER B 1 446 ? -10.062 -13.133 4.426 1 98.81 446 SER B O 1
ATOM 6586 N N . GLY B 1 447 ? -7.828 -12.938 4.648 1 98.94 447 GLY B N 1
ATOM 6587 C CA . GLY B 1 447 ? -7.695 -12.211 3.395 1 98.94 447 GLY B CA 1
ATOM 6588 C C . GLY B 1 447 ? -8.094 -13.039 2.184 1 98.94 447 GLY B C 1
ATOM 6589 O O . GLY B 1 447 ? -8.656 -12.508 1.225 1 98.94 447 GLY B O 1
ATOM 6590 N N . VAL B 1 448 ? -7.785 -14.336 2.193 1 98.94 448 VAL B N 1
ATOM 6591 C CA . VAL B 1 448 ? -8.234 -15.234 1.135 1 98.94 448 VAL B CA 1
ATOM 6592 C C . VAL B 1 448 ? -9.758 -15.242 1.067 1 98.94 448 VAL B C 1
ATOM 6594 O O . VAL B 1 448 ? -10.336 -15.094 -0.01 1 98.94 448 VAL B O 1
ATOM 6597 N N . GLY B 1 449 ? -10.414 -15.398 2.201 1 98.94 449 GLY B N 1
ATOM 6598 C CA . GLY B 1 449 ? -11.867 -15.344 2.254 1 98.94 449 GLY B CA 1
ATOM 6599 C C . GLY B 1 449 ? -12.43 -14.047 1.718 1 98.94 449 GLY B C 1
ATOM 6600 O O . GLY B 1 449 ? -13.414 -14.047 0.975 1 98.94 449 GLY B O 1
ATOM 6601 N N . PHE B 1 450 ? -11.852 -12.922 2.029 1 98.88 450 PHE B N 1
ATOM 6602 C CA . PHE B 1 450 ? -12.297 -11.602 1.598 1 98.88 450 PHE B CA 1
ATOM 6603 C C . PHE B 1 450 ? -12.281 -11.5 0.077 1 98.88 450 PHE B C 1
ATOM 6605 O O . PHE B 1 450 ? -13.258 -11.062 -0.529 1 98.88 450 PHE B O 1
ATOM 6612 N N . ALA B 1 451 ? -11.086 -11.859 -0.488 1 98.88 451 ALA B N 1
ATOM 6613 C CA . ALA B 1 451 ? -10.945 -11.75 -1.938 1 98.88 451 ALA B CA 1
ATOM 6614 C C . ALA B 1 451 ? -11.938 -12.648 -2.658 1 98.88 451 ALA B C 1
ATOM 6616 O O . ALA B 1 451 ? -12.602 -12.219 -3.605 1 98.88 451 ALA B O 1
ATOM 6617 N N . VAL B 1 452 ? -12.047 -13.883 -2.195 1 98.94 452 VAL B N 1
ATOM 6618 C CA . VAL B 1 452 ? -12.953 -14.844 -2.818 1 98.94 452 VAL B CA 1
ATOM 6619 C C . VAL B 1 452 ? -14.391 -14.344 -2.699 1 98.94 452 VAL B C 1
ATOM 6621 O O . VAL B 1 452 ? -15.133 -14.336 -3.684 1 98.94 452 VAL B O 1
ATOM 6624 N N . GLY B 1 453 ? -14.781 -13.938 -1.518 1 98.81 453 GLY B N 1
ATOM 6625 C CA . GLY B 1 453 ? -16.125 -13.422 -1.326 1 98.81 453 GLY B CA 1
ATOM 6626 C C . GLY B 1 453 ? -16.422 -12.195 -2.172 1 98.81 453 GLY B C 1
ATOM 6627 O O . GLY B 1 453 ? -17.516 -12.07 -2.727 1 98.81 453 GLY B O 1
ATOM 6628 N N . SER B 1 454 ? -15.477 -11.305 -2.254 1 98.56 454 SER B N 1
ATOM 6629 C CA . SER B 1 454 ? -15.648 -10.078 -3.025 1 98.56 454 SER B CA 1
ATOM 6630 C C . SER B 1 454 ? -15.875 -10.383 -4.504 1 98.56 454 SER B C 1
ATOM 6632 O O . SER B 1 454 ? -16.828 -9.875 -5.109 1 98.56 454 SER B O 1
ATOM 6634 N N . TYR B 1 455 ? -15.047 -11.242 -5.09 1 98.81 455 TYR B N 1
ATOM 6635 C CA . TYR B 1 455 ? -15.133 -11.508 -6.523 1 98.81 455 TYR B CA 1
ATOM 6636 C C . TYR B 1 455 ? -16.25 -12.492 -6.836 1 98.81 455 TYR B C 1
ATOM 6638 O O . TYR B 1 455 ? -16.766 -12.523 -7.953 1 98.81 455 TYR B O 1
ATOM 6646 N N . ALA B 1 456 ? -16.594 -13.344 -5.828 1 98.75 456 ALA B N 1
ATOM 6647 C CA . ALA B 1 456 ? -17.781 -14.188 -6.004 1 98.75 456 ALA B CA 1
ATOM 6648 C C . ALA B 1 456 ? -19.047 -13.344 -6.156 1 98.75 456 ALA B C 1
ATOM 6650 O O . ALA B 1 456 ? -19.969 -13.727 -6.863 1 98.75 456 ALA B O 1
ATOM 6651 N N . GLN B 1 457 ? -19.016 -12.234 -5.527 1 97.75 457 GLN B N 1
ATOM 6652 C CA . GLN B 1 457 ? -20.141 -11.32 -5.57 1 97.75 457 GLN B CA 1
ATOM 6653 C C . GLN B 1 457 ? -20.125 -10.477 -6.844 1 97.75 457 GLN B C 1
ATOM 6655 O O . GLN B 1 457 ? -21.172 -10.242 -7.457 1 97.75 457 GLN B O 1
ATOM 6660 N N . SER B 1 458 ? -18.984 -9.984 -7.172 1 97.81 458 SER B N 1
ATOM 6661 C CA . SER B 1 458 ? -18.891 -9.172 -8.383 1 97.81 458 SER B CA 1
ATOM 6662 C C . SER B 1 458 ? -17.469 -9.148 -8.922 1 97.81 458 SER B C 1
ATOM 6664 O O . SER B 1 458 ? -16.516 -8.961 -8.164 1 97.81 458 SER B O 1
ATOM 6666 N N . ILE B 1 459 ? -17.344 -9.281 -10.25 1 98.19 459 ILE B N 1
ATOM 6667 C CA . ILE B 1 459 ? -16.047 -9.18 -10.875 1 98.19 459 ILE B CA 1
ATOM 6668 C C . ILE B 1 459 ? -15.883 -7.805 -11.531 1 98.19 459 ILE B C 1
ATOM 6670 O O . ILE B 1 459 ? -14.891 -7.547 -12.219 1 98.19 459 ILE B O 1
ATOM 6674 N N . GLY B 1 460 ? -16.891 -6.969 -11.375 1 97.81 460 GLY B N 1
ATOM 6675 C CA . GLY B 1 460 ? -16.828 -5.617 -11.914 1 97.81 460 GLY B CA 1
ATOM 6676 C C . GLY B 1 460 ? -16.359 -4.59 -10.898 1 97.81 460 GLY B C 1
ATOM 6677 O O . GLY B 1 460 ? -15.727 -4.941 -9.906 1 97.81 460 GLY B O 1
ATOM 6678 N N . GLY B 1 461 ? -16.484 -3.303 -11.273 1 96.88 461 GLY B N 1
ATOM 6679 C CA . GLY B 1 461 ? -16.094 -2.23 -10.375 1 96.88 461 GLY B CA 1
ATOM 6680 C C . GLY B 1 461 ? -14.664 -1.75 -10.609 1 96.88 461 GLY B C 1
ATOM 6681 O O . GLY B 1 461 ? -14.016 -2.17 -11.57 1 96.88 461 GLY B O 1
ATOM 6682 N N . VAL B 1 462 ? -14.18 -0.978 -9.656 1 97.38 462 VAL B N 1
ATOM 6683 C CA . VAL B 1 462 ? -12.93 -0.256 -9.852 1 97.38 462 VAL B CA 1
ATOM 6684 C C . VAL B 1 462 ? -11.75 -1.224 -9.75 1 97.38 462 VAL B C 1
ATOM 6686 O O . VAL B 1 462 ? -10.68 -0.966 -10.305 1 97.38 462 VAL B O 1
ATOM 6689 N N . ASN B 1 463 ? -11.945 -2.318 -9.07 1 98.62 463 ASN B N 1
ATOM 6690 C CA . ASN B 1 463 ? -10.922 -3.357 -8.961 1 98.62 463 ASN B CA 1
ATOM 6691 C C . ASN B 1 463 ? -11.352 -4.637 -9.68 1 98.62 463 ASN B C 1
ATOM 6693 O O . ASN B 1 463 ? -10.961 -5.734 -9.281 1 98.62 463 ASN B O 1
ATOM 6697 N N . GLY B 1 464 ? -12.18 -4.469 -10.688 1 98.5 464 GLY B N 1
ATOM 6698 C CA . GLY B 1 464 ? -12.719 -5.609 -11.406 1 98.5 464 GLY B CA 1
ATOM 6699 C C . GLY B 1 464 ? -11.758 -6.16 -12.445 1 98.5 464 GLY B C 1
ATOM 6700 O O . GLY B 1 464 ? -10.602 -5.734 -12.523 1 98.5 464 GLY B O 1
ATOM 6701 N N . VAL B 1 465 ? -12.25 -7.176 -13.125 1 98.69 465 VAL B N 1
ATOM 6702 C CA . VAL B 1 465 ? -11.539 -7.82 -14.219 1 98.69 465 VAL B CA 1
ATOM 6703 C C . VAL B 1 465 ? -12.391 -7.793 -15.484 1 98.69 465 VAL B C 1
ATOM 6705 O O . VAL B 1 465 ? -13.594 -7.523 -15.43 1 98.69 465 VAL B O 1
ATOM 6708 N N . PRO B 1 466 ? -11.805 -7.977 -16.688 1 97.94 466 PRO B N 1
ATOM 6709 C CA . PRO B 1 466 ? -12.594 -7.934 -17.922 1 97.94 466 PRO B CA 1
ATOM 6710 C C . PRO B 1 466 ? -13.758 -8.922 -17.922 1 97.94 466 PRO B C 1
ATOM 6712 O O . PRO B 1 466 ? -13.578 -10.086 -17.547 1 97.94 466 PRO B O 1
ATOM 6715 N N . PRO B 1 467 ? -14.906 -8.477 -18.312 1 97.31 467 PRO B N 1
ATOM 6716 C CA . PRO B 1 467 ? -16.047 -9.375 -18.391 1 97.31 467 PRO B CA 1
ATOM 6717 C C . PRO B 1 467 ? -15.953 -10.367 -19.547 1 97.31 467 PRO B C 1
ATOM 6719 O O . PRO B 1 467 ? -15.102 -10.203 -20.422 1 97.31 467 PRO B O 1
ATOM 6722 N N . HIS B 1 468 ? -16.781 -11.336 -19.516 1 97.31 468 HIS B N 1
ATOM 6723 C CA . HIS B 1 468 ? -16.703 -12.477 -20.422 1 97.31 468 HIS B CA 1
ATOM 6724 C C . HIS B 1 468 ? -16.719 -12.023 -21.875 1 97.31 468 HIS B C 1
ATOM 6726 O O . HIS B 1 468 ? -15.992 -12.562 -22.719 1 97.31 468 HIS B O 1
ATOM 6732 N N . ASP B 1 469 ? -17.531 -11.039 -22.203 1 95.81 469 ASP B N 1
ATOM 6733 C CA . ASP B 1 469 ? -17.703 -10.609 -23.594 1 95.81 469 ASP B CA 1
ATOM 6734 C C . ASP B 1 469 ? -16.484 -9.859 -24.094 1 95.81 469 ASP B C 1
ATOM 6736 O O . ASP B 1 469 ? -16.359 -9.609 -25.297 1 95.81 469 ASP B O 1
ATOM 6740 N N . LYS B 1 470 ? -15.547 -9.586 -23.219 1 96.31 470 LYS B N 1
ATOM 6741 C CA . LYS B 1 470 ? -14.328 -8.883 -23.609 1 96.31 470 LYS B CA 1
ATOM 6742 C C . LYS B 1 470 ? -13.117 -9.812 -23.562 1 96.31 470 LYS B C 1
ATOM 6744 O O . LYS B 1 470 ? -11.984 -9.375 -23.766 1 96.31 470 LYS B O 1
ATOM 6749 N N . ARG B 1 471 ? -13.344 -11.078 -23.266 1 96.44 471 ARG B N 1
ATOM 6750 C CA . ARG B 1 471 ? -12.273 -12.062 -23.219 1 96.44 471 ARG B CA 1
ATOM 6751 C C . ARG B 1 471 ? -12.148 -12.812 -24.531 1 96.44 471 ARG B C 1
ATOM 6753 O O . ARG B 1 471 ? -13.086 -13.492 -24.969 1 96.44 471 ARG B O 1
ATOM 6760 N N . HIS B 1 472 ? -11.008 -12.641 -25.219 1 93.44 472 HIS B N 1
ATOM 6761 C CA . HIS B 1 472 ? -10.758 -13.305 -26.484 1 93.44 472 HIS B CA 1
ATOM 6762 C C . HIS B 1 472 ? -9.461 -14.109 -26.438 1 93.44 472 HIS B C 1
ATOM 6764 O O . HIS B 1 472 ? -8.625 -14 -27.344 1 93.44 472 HIS B O 1
ATOM 6770 N N . ARG B 1 473 ? -9.391 -14.859 -25.359 1 92.94 473 ARG B N 1
ATOM 6771 C CA . ARG B 1 473 ? -8.164 -15.625 -25.156 1 92.94 473 ARG B CA 1
ATOM 6772 C C . ARG B 1 473 ? -8.148 -16.875 -26.047 1 92.94 473 ARG B C 1
ATOM 6774 O O . ARG B 1 473 ? -9.188 -17.5 -26.25 1 92.94 473 ARG B O 1
ATOM 6781 N N . THR B 1 474 ? -6.922 -17.109 -26.547 1 85.56 474 THR B N 1
ATOM 6782 C CA . THR B 1 474 ? -6.766 -18.281 -27.406 1 85.56 474 THR B CA 1
ATOM 6783 C C . THR B 1 474 ? -6.18 -19.438 -26.609 1 85.56 474 THR B C 1
ATOM 6785 O O . THR B 1 474 ? -5.453 -19.234 -25.641 1 85.56 474 THR B O 1
ATOM 6788 N N . ARG B 1 475 ? -6.594 -20.547 -27.016 1 76.06 475 ARG B N 1
ATOM 6789 C CA . ARG B 1 475 ? -6.141 -21.766 -26.344 1 76.06 475 ARG B CA 1
ATOM 6790 C C . ARG B 1 475 ? -4.617 -21.812 -26.281 1 76.06 475 ARG B C 1
ATOM 6792 O O . ARG B 1 475 ? -3.936 -21.406 -27.219 1 76.06 475 ARG B O 1
ATOM 6799 N N . VAL B 1 476 ? -4.172 -22.203 -25.078 1 63.81 476 VAL B N 1
ATOM 6800 C CA . VAL B 1 476 ? -2.74 -22.422 -24.922 1 63.81 476 VAL B CA 1
ATOM 6801 C C . VAL B 1 476 ? -2.293 -23.594 -25.797 1 63.81 476 VAL B C 1
ATOM 6803 O O . VAL B 1 476 ? -2.943 -24.641 -25.828 1 63.81 476 VAL B O 1
ATOM 6806 N N . PRO B 1 477 ? -1.368 -23.312 -26.812 1 57.06 477 PRO B N 1
ATOM 6807 C CA . PRO B 1 477 ? -0.983 -24.359 -27.766 1 57.06 477 PRO B CA 1
ATOM 6808 C C . PRO B 1 477 ? -0.488 -25.625 -27.062 1 57.06 477 PRO B C 1
ATOM 6810 O O . PRO B 1 477 ? 0.025 -25.562 -25.938 1 57.06 477 PRO B O 1
#

Foldseek 3Di:
DDPPPCPPPPPDDPDPDDLQLLVLLVQQFLVQLLVLLVVLQVLCVVFVFFCAAQGSSVVVLLVVLQVLQVVLPWDKDKDKDKDKDFPFAPQWWKFFPRDTAGWAFPLSAAWAPVPFQKDAEDAFCQQQQLALVSDPQADDARYEYEHEQDDAECLSNQVSCVNRPHQEYEYEYDQPPPPRDPRHDDVPSSVRHDHTYIYGYPVVVVSSVPGPGMMTTGGDTHMDMGMGIKMKTKAPDADLLEEEEEEEARGAFPQGSCSLVAVLSVSLLSSSDSSCGNHHHFNHMYMYMHAHPLHVAQVRLVVVQLPDAQSNLLSYQAYEYEGRQFALQFAKEKEPLCCPDDEDPPDDNVLRAPLLNLLSCLLQVLCVVVPAHYDYDYDDCSHNCNVNSNQRHHYMYIHRFAQDFADPVRCVRPNGDGRGGSHNCHSHRPSGSVSTRSVSSSSRSSSSSSSSSVVRHPQDDPSHTDHSVPDDGHRDD/DPPPPPPPPPDDDPDPDDLQLLVLLVQQFLVQLLVLLVVLQVLCVVFVFFCAAQGSSVVVLLVVLQVLQVVLPWDKDKDKDKDKDFPFAPQWWKFFPRDTAGWAFPLSAAWAPVPFQKDAEDAFCQQQQLALVSDPQADDARYEYEHEQDDAECLSNQVSCVNRPHQEYEYEYDQPPPPRDPRHDDVPSSVRHDHTYIYGYPVVVVSSVPGPGMMTTGGDTHMDMGMGIKMKTKAPDADLLEEEEEEEARGAFPQGSCSLVAVLSVSLLSSSDSSCGNHHHFHHMYMYMHAHPLHVAQPRLVVVQLPDAQSNLLSYQAYEYEGRQFALQFAKEKEPLCCPDDEDPPDDNVLRAPLLNLLSCLLQVLCVVVPAHYDYDYDDCSHNCNVNSNQRHHYMYIHRFAQDFADPVRCVRPNGDGRGGSHNCHSHRPSGSVSTRSVSSSSRSSSSSSSSSVVRHPQDDPSHTDHSVPDRGHRDD

Secondary structure (DSSP, 8-state):
-------------------HHHHHHHHS-HHHHHHHHHHHHHHHHHTTT---TTSHHHHHHHHHHHHHHHHHT--EE--EEEEEEEEE----EEEETTEEEEEEETTTT-PPPTT-EEEEEE--SSTT--SGGGS-SSPPTT-EEEEES-SS-HHHHHHHHHTTT-SEEEEE--TTSS-S-TTTS-TTGGGG--S-EEEE-HHHHHHHHT--SEEEEE---EEEEEEEE-EEEE-SSSEEEEEEEEEEE----TTS--IIIIIIHHHHHHHHHHHH-TT---SEEEEEEEESS-SSSSHHHHHHHHH--HHHHHTEEEEEEE-----TT---EEE-TT--SPPBTTB-GGGSPTTHHHHHHHHHHHHHHTT---EEEPP-TTSTTHHHHHTT--EEEEE--SSSBPPHHHHHHH-S-TTSBS-TTTTSTT-SGGG--HHHHHHHHHHHHHHHHHHHH-S-STT----GGG--PPPP-/-------------------HHHHHHHHS-HHHHHHHHHHHHHHHHTTTT---TTSHHHHHHHHHHHHHHHHHT--EE--EEEEEEEEE----EEEETTEEEEEEETTTT-PPPTT-EEE-EE--SSTT--SGGGS-SSPPTT-EEEEES-SS-HHHHHHHHHHTT-SEEEEE--TTSS-S-TTTS-TTGGGG--S-EEEE-HHHHHHHHT--S-EEEE---EEEEEEEE-EEEE-SSSEEEEEEEEEEE----TTS--IIIIIIHHHHHHHHHHHH-TT---SEEEEEEEESS-SSSSHHHHHHHHH--HHHHHTEEEEEEE-----TT---EEE-TT--SPPBTTB-GGGSPTTHHHHHHHHHHHHHHTT---EEEPP-TTSTTHHHHHTT--EEEEE--SSSBPPHHHHHHH-S-TTSBS-TTTTSTT-SGGG--HHHHHHHHHHHHHHHHHHHH-S-STT----GGG--PPPP-